Protein AF-J4HV94-F1 (afdb_monomer_lite)

Secondary structure (DSSP, 8-state):
--EEEEEEE-STTPPEEEEEEEPP---TTEEEEEEEEEE--HHHHHHHHH--S--SSSEE---EEEEEEEEE-TT--S--TT-EEEEEPPTT-TTT-SSBSEEEEEGGGPEE--TTS-HHHHHTSHHHHHHHHHHHH-SSSS--PPPTTSTTTTTTTTT--EEEETTTSHHHHHHHHHHHHTT-SSEEEEE-GGGHHHHHHHT-SEEEETTS-HHHHHHHHHHH--S---EEEESS--HHHHHHHHHHPPTT-EEEESS---S-GGG--TTSEEEE----SSSGGGHHHHHHHHHHHHHHHHTTSS-PPPEEEETTTHHHHHHHHHHHHTT------------SSEEEEE--------S-----------------------------------------------------------------------------------------------STT-SS-----PPPSS-EEEEE---S-TT-TT--EEEEEEEEE-HHHHHHHHHHTT--B--STTTTS--HHHHHHHHH-TTTT----TT--EEEE-SSTT-EEEEETTTEEES---TT--EEEEEE--PPPP-S-TT---TTSEEEEEETTTEEEEEEE-SS-EEEEEEE-B----GGGTTSPP-B----TT-EEE-BS--PPBSB---SSS----B-BS---EEEEEESEE--TT---TTPPPEEEEEEE--STTTS--SS-EEEE--STT--SEEEE-TT-THHHHHHHT-EEEEE----HHHHHGGG--HHHHHHHHHHHHHHHHGGGGTEEEEEEEEEEETHHHHHHHHHHTS-GGGTTTT-SEEEEES--TTTS-EE-TTGGGHHHHHHHHHTTSS-TT--S--HHHHHHHHTS-HHHHHHHHHHHT---PEE--SSS--S-HHHHHHHT-S----EEEEEETTGGGTS--TTS-TT--TTHHHHHGGGTS-HHHHHHHHH-TTTS-TTPPPPTTS--HHHHHHHHHHHIIIIIHHHHHHHHHHHHSSS---EEEEEE------S--S-TTT-TTS--TTSSHHHHS-TTTTT-TTPSPPHHHHHHHHHHHHHHHHHHHHSSS--TT-SS-PPPS-TT--EEEETTTEEEE---SHHHHHHIIIII---SEE-

Sequence (1132 aa):
MAEQKALYLTVAKGPFAVDTAPIPKPGPGQALIKIHATALNPVDWKIQAYDFFVKQYPTILGEDLAGTVEELGEGVTNLKLGDRVIAEASMGSLATASFQQYALTNAEVTAKIPDSISFEEGASVPLGLATAAVGLYSRIGGAGLFPPWGEGGHGLYSGKPFVAFGGASSVGQFAIQLAKLSGFSPIITTASTHNTEWLVGIGATHVVDRNLSPEAIRAEVAKITSEPIEVIYDAVSLPDTQNVAYDLLALGGCLIIDLDLSVDKAKQTDDKRVEHVYGNINIPRNKVLAVGLMSKLTTYLAEGAIKPNRVEILPNGLEGIIGGLEKLRQGAYAAMRRSSCPSPSSVAFTFPYTFDYDWNSSSSPSHACTTLLRPASCQNLVSPSLDGLGGVAGAKLHASVVRENDASTGGLAGTFNPKLYFVQNPSRKITDKQDTRSRFLFCESGRGRVVPVNVDAISSLALAQSYPDTDVVIVSNNDLNPSNQNRASALYLRSGFSCLEAYEACAQLQETLLPEPGSIGLSAEDLSDVLTSNRHGASLQASQQIWIAGNTVGSCVVFTPSNRRSQAGLESERLPVLCTNSAPLTRSNVTSYDTTRQIRVSTPSAGVLTGFRDKFSFRFLGVQYAESTAGANRFHPPTAVTISSDTSRSALAYGSVCAQPPDADNGHLLHTDEDCMYLNVFSPIVNSATISDQDTPKLPVMFFIHGGGLNTGDSGPFPYNMTTSGFVGNSVSNIYDGTNVVSYGGVVLVTINYRLTAFGWFNASNAALKDTLLALHWVQDNIEAFGGDPTKVLVFGESAGGIMTRYLLGTNPVYTEGLFSAAVLESDVPIIDIYLSPKLALEPSLELAKYVSCADNSSTTFTNSMASCVQGLPADVIAMASYNLGISWDIAIDGDYILTDIVSSIEDGVYARVPTIWASNKCELCYMLPPTISPNSSASVFPESLSLYFNTTQAERILNATDLYPYETAPSSDGISGAVLTLAQLLTDYVVHCPMAYLSSLETTAPRPSNAYKVLFATGLGSPLTPNPATCPGQVCHGDELYWVFATAETDGLYQPLTESAVLTTREVVSRWTALAWEGTPNYEGAAVEWPLYRDNNEVVIAVGAAESIQPYREAQCDFILSQIGLVFGEE

Structure (mmCIF, N/CA/C/O backbone):
data_AF-J4HV94-F1
#
_entry.id   AF-J4HV94-F1
#
loop_
_atom_site.group_PDB
_atom_site.id
_atom_site.type_symbol
_atom_site.label_atom_id
_atom_site.label_alt_id
_atom_site.label_comp_id
_atom_site.label_asym_id
_atom_site.label_entity_id
_atom_site.label_seq_id
_atom_site.pdbx_PDB_ins_code
_atom_site.Cartn_x
_atom_site.Cartn_y
_atom_site.Cartn_z
_atom_site.occupancy
_atom_site.B_iso_or_equiv
_atom_site.auth_seq_id
_atom_site.auth_comp_id
_atom_site.auth_asym_id
_atom_site.auth_atom_id
_atom_site.pdbx_PDB_model_num
ATOM 1 N N . MET A 1 1 ? -15.872 17.442 -28.992 1.00 60.41 1 MET A N 1
ATOM 2 C CA . MET A 1 1 ? -16.529 16.111 -28.878 1.00 60.41 1 MET A CA 1
ATOM 3 C C . MET A 1 1 ? -18.007 16.316 -29.201 1.00 60.41 1 MET A C 1
ATOM 5 O O . MET A 1 1 ? -18.293 17.303 -29.868 1.00 60.41 1 MET A O 1
ATOM 9 N N . ALA A 1 2 ? -18.936 15.443 -28.803 1.00 86.06 2 ALA A N 1
ATOM 10 C CA . ALA A 1 2 ? -20.323 15.892 -28.661 1.00 86.06 2 ALA A CA 1
ATOM 11 C C . ALA A 1 2 ? -20.423 16.753 -27.387 1.00 86.06 2 ALA A C 1
ATOM 13 O O . ALA A 1 2 ? -19.701 16.495 -26.422 1.00 86.06 2 ALA A O 1
ATOM 14 N N . GLU A 1 3 ? -21.257 17.789 -27.406 1.00 92.12 3 GLU A N 1
ATOM 15 C CA . GLU A 1 3 ? -21.323 18.824 -26.366 1.00 92.12 3 GLU A CA 1
ATOM 16 C C . GLU A 1 3 ? -22.762 19.022 -25.883 1.00 92.12 3 GLU A C 1
ATOM 18 O O . GLU A 1 3 ? -23.723 18.830 -26.631 1.00 92.12 3 GLU A O 1
ATOM 23 N N . GLN A 1 4 ? -22.892 19.407 -24.618 1.00 93.25 4 GLN A N 1
ATOM 24 C CA . GLN A 1 4 ? -24.145 19.590 -23.891 1.00 93.25 4 GLN A CA 1
ATOM 25 C C . GLN A 1 4 ? -24.078 20.825 -22.987 1.00 93.25 4 GLN A C 1
ATOM 27 O O . GLN A 1 4 ? -23.004 21.387 -22.774 1.00 93.25 4 GLN A O 1
ATOM 32 N N . LYS A 1 5 ? -25.214 21.246 -22.423 1.00 94.62 5 LYS A N 1
ATOM 33 C CA . LYS A 1 5 ? -25.248 22.265 -21.366 1.00 94.62 5 LYS A CA 1
ATOM 34 C C . LYS A 1 5 ? -25.221 21.653 -19.969 1.00 94.62 5 LYS A C 1
ATOM 36 O O . LYS A 1 5 ? -25.876 20.646 -19.715 1.00 94.62 5 LYS A O 1
ATOM 41 N N . ALA A 1 6 ? -24.478 22.305 -19.081 1.00 94.38 6 ALA A N 1
ATOM 42 C CA . ALA A 1 6 ? -24.316 21.938 -17.682 1.00 94.38 6 ALA A CA 1
ATOM 43 C C . ALA A 1 6 ? -24.308 23.188 -16.793 1.00 94.38 6 ALA A C 1
ATOM 45 O O . ALA A 1 6 ? -23.896 24.264 -17.234 1.00 94.38 6 ALA A O 1
ATOM 46 N N . LEU A 1 7 ? -24.753 23.044 -15.546 1.00 93.50 7 LEU A N 1
ATOM 47 C CA . LEU A 1 7 ? -24.622 24.066 -14.514 1.00 93.50 7 LEU A CA 1
ATOM 48 C C . LEU A 1 7 ? -23.351 23.802 -13.702 1.00 93.50 7 LEU A C 1
ATOM 50 O O . LEU A 1 7 ? -23.318 22.929 -12.835 1.00 93.50 7 LEU A O 1
ATOM 54 N N . TYR A 1 8 ? -22.314 24.582 -13.978 1.00 93.06 8 TYR A N 1
ATOM 55 C CA . TYR A 1 8 ? -21.045 24.493 -13.277 1.00 93.06 8 TYR A CA 1
ATOM 56 C C . TYR A 1 8 ? -21.054 25.298 -11.979 1.00 93.06 8 TYR A C 1
ATOM 58 O O . TYR A 1 8 ? -21.417 26.474 -11.978 1.00 93.06 8 TYR A O 1
ATOM 66 N N . LEU A 1 9 ? -20.544 24.712 -10.897 1.00 92.19 9 LEU A N 1
ATOM 67 C CA . LEU A 1 9 ? -19.943 25.465 -9.801 1.00 92.19 9 LEU A CA 1
ATOM 68 C C . LEU A 1 9 ? -18.471 25.690 -10.165 1.00 92.19 9 LEU A C 1
ATOM 70 O O . LEU A 1 9 ? -17.686 24.744 -10.225 1.00 92.19 9 LEU A O 1
ATOM 74 N N . THR A 1 10 ? -18.108 26.928 -10.502 1.00 89.69 10 THR A N 1
ATOM 75 C CA . THR A 1 10 ? -16.832 27.214 -11.186 1.00 89.69 10 THR A CA 1
ATOM 76 C C . THR A 1 10 ? -15.634 27.376 -10.253 1.00 89.69 10 THR A C 1
ATOM 78 O O . THR A 1 10 ? -14.507 27.152 -10.685 1.00 89.69 10 THR A O 1
ATOM 81 N N . VAL A 1 11 ? -15.873 27.728 -8.987 1.00 88.81 11 VAL A N 1
ATOM 82 C CA . VAL A 1 11 ? -14.886 27.816 -7.897 1.00 88.81 11 VAL A CA 1
ATOM 83 C C . VAL A 1 11 ? -15.562 27.496 -6.560 1.00 88.81 11 VAL A C 1
ATOM 85 O O . VAL A 1 11 ? -16.781 27.656 -6.432 1.00 88.81 11 VAL A O 1
ATOM 88 N N . ALA A 1 12 ? -14.777 27.119 -5.547 1.00 87.38 12 ALA A N 1
ATOM 89 C CA . ALA A 1 12 ? -15.253 26.966 -4.172 1.00 87.38 12 ALA A CA 1
ATOM 90 C C . ALA A 1 12 ? -16.017 28.218 -3.705 1.00 87.38 12 ALA A C 1
ATOM 92 O O . ALA A 1 12 ? -15.520 29.340 -3.818 1.00 87.38 12 ALA A O 1
ATOM 93 N N . LYS A 1 13 ? -17.240 28.025 -3.194 1.00 88.50 13 LYS A N 1
ATOM 94 C CA . LYS A 1 13 ? -18.152 29.094 -2.727 1.00 88.50 13 LYS A CA 1
ATOM 95 C C . LYS A 1 13 ? -18.508 30.153 -3.784 1.00 88.50 13 LYS A C 1
ATOM 97 O O . LYS A 1 13 ? -19.025 31.219 -3.451 1.00 88.50 13 LYS A O 1
ATOM 102 N N . GLY A 1 14 ? -18.258 29.855 -5.060 1.00 88.56 14 GLY A N 1
ATOM 103 C CA . GLY A 1 14 ? -18.605 30.706 -6.192 1.00 88.56 14 GLY A CA 1
ATOM 104 C C . GLY A 1 14 ? -20.090 30.652 -6.572 1.00 88.56 14 GLY A C 1
ATOM 105 O O . GLY A 1 14 ? -20.848 29.817 -6.070 1.00 88.56 14 GLY A O 1
ATOM 106 N N . PRO A 1 15 ? -20.536 31.531 -7.485 1.00 90.62 15 PRO A N 1
ATOM 107 C CA . PRO A 1 15 ? -21.836 31.393 -8.126 1.00 90.62 15 PRO A CA 1
ATOM 108 C C . PRO A 1 15 ? -21.845 30.184 -9.074 1.00 90.62 15 PRO A C 1
ATOM 110 O O . PRO A 1 15 ? -20.832 29.860 -9.697 1.00 90.62 15 PRO A O 1
ATOM 113 N N . PHE A 1 16 ? -23.012 29.566 -9.242 1.00 91.50 16 PHE A N 1
ATOM 114 C CA . PHE A 1 16 ? -23.239 28.652 -10.358 1.00 91.50 16 PHE A CA 1
ATOM 115 C C . PHE A 1 16 ? -23.310 29.421 -11.689 1.00 91.50 16 PHE A C 1
ATOM 117 O O . PHE A 1 16 ? -23.843 30.532 -11.741 1.00 91.50 16 PHE A O 1
ATOM 124 N N . ALA A 1 17 ? -22.828 28.811 -12.771 1.00 92.94 17 ALA A N 1
ATOM 125 C CA . ALA A 1 17 ? -22.884 29.345 -14.129 1.00 92.94 17 ALA A CA 1
ATOM 126 C C . ALA A 1 17 ? -23.261 28.241 -15.129 1.00 92.94 17 ALA A C 1
ATOM 128 O O . ALA A 1 17 ? -22.719 27.140 -15.072 1.00 92.94 17 ALA A O 1
ATOM 129 N N . VAL A 1 18 ? -24.176 28.523 -16.062 1.00 92.81 18 VAL A N 1
ATOM 130 C CA . VAL A 1 18 ? -24.488 27.584 -17.152 1.00 92.81 18 VAL A CA 1
ATOM 131 C C . VAL A 1 18 ? -23.441 27.725 -18.251 1.00 92.81 18 VAL A C 1
ATOM 133 O O . VAL A 1 18 ? -23.327 28.786 -18.863 1.00 92.81 18 VAL A O 1
ATOM 136 N N . ASP A 1 19 ? -22.725 26.643 -18.543 1.00 93.31 19 ASP A N 1
ATOM 137 C CA . ASP A 1 19 ? -21.807 26.572 -19.681 1.00 93.31 19 ASP A CA 1
ATOM 138 C C . ASP A 1 19 ? -21.887 25.197 -20.372 1.00 93.31 19 ASP A C 1
ATOM 140 O O . ASP A 1 19 ? -22.940 24.556 -20.379 1.00 93.31 19 ASP A O 1
ATOM 144 N N . THR A 1 20 ? -20.820 24.791 -21.053 1.00 92.81 20 THR A N 1
ATOM 145 C CA . THR A 1 20 ? -20.807 23.756 -22.080 1.00 92.81 20 THR A CA 1
ATOM 146 C C . THR A 1 20 ? -19.879 22.631 -21.647 1.00 92.81 20 THR A C 1
ATOM 148 O O . THR A 1 20 ? -18.679 22.843 -21.502 1.00 92.81 20 THR A O 1
ATOM 151 N N . ALA A 1 21 ? -20.438 21.442 -21.445 1.00 89.62 21 ALA A N 1
ATOM 152 C CA . ALA A 1 21 ? -19.707 20.249 -21.037 1.00 89.62 21 ALA A CA 1
ATOM 153 C C . ALA A 1 21 ? -19.599 19.255 -22.210 1.00 89.62 21 ALA A C 1
ATOM 155 O O . ALA A 1 21 ? -20.470 19.244 -23.089 1.00 89.62 21 ALA A O 1
ATOM 156 N N . PRO A 1 22 ? -18.571 18.388 -22.252 1.00 92.88 22 PRO A N 1
ATOM 157 C CA . PRO A 1 22 ? -18.583 17.236 -23.145 1.00 92.88 22 PRO A CA 1
ATOM 158 C C . PRO A 1 22 ? -19.714 16.270 -22.756 1.00 92.88 22 PRO A C 1
ATOM 160 O O . PRO A 1 22 ? -20.073 16.148 -21.586 1.00 92.88 22 PRO A O 1
ATOM 163 N N . ILE A 1 23 ? -20.264 15.549 -23.733 1.00 95.50 23 ILE A N 1
ATOM 164 C CA . ILE A 1 23 ? -21.096 14.370 -23.457 1.00 95.50 23 ILE A CA 1
ATOM 165 C C . ILE A 1 23 ? -20.148 13.186 -23.189 1.00 95.50 23 ILE A C 1
ATOM 167 O O . ILE A 1 23 ? -19.327 12.882 -24.063 1.00 95.50 23 ILE A O 1
ATOM 171 N N . PRO A 1 24 ? -20.217 12.535 -22.013 1.00 93.38 24 PRO A N 1
ATOM 172 C CA . PRO A 1 24 ? -19.366 11.392 -21.691 1.00 93.38 24 PRO A CA 1
ATOM 173 C C . PRO A 1 24 ? -19.785 10.135 -22.473 1.00 93.38 24 PRO A C 1
ATOM 175 O O . PRO A 1 24 ? -20.902 10.046 -22.981 1.00 93.38 24 PRO A O 1
ATOM 178 N N . LYS A 1 25 ? -18.893 9.140 -22.555 1.00 94.56 25 LYS A N 1
ATOM 179 C CA . LYS A 1 25 ? -19.183 7.814 -23.128 1.00 94.56 25 LYS A CA 1
ATOM 180 C C . LYS A 1 25 ? -19.242 6.753 -22.027 1.00 94.56 25 LYS A C 1
ATOM 182 O O . LYS A 1 25 ? -18.397 6.807 -21.138 1.00 94.56 25 LYS A O 1
ATOM 187 N N . PRO A 1 26 ? -20.184 5.794 -22.081 1.00 95.00 26 PRO A N 1
ATOM 188 C CA . PRO A 1 26 ? -20.284 4.749 -21.070 1.00 95.00 26 PRO A CA 1
ATOM 189 C C . PRO A 1 26 ? -19.154 3.722 -21.215 1.00 95.00 26 PRO A C 1
ATOM 191 O O . PRO A 1 26 ? -18.934 3.186 -22.303 1.00 95.00 26 PRO A O 1
ATOM 194 N N . GLY A 1 27 ? -18.460 3.432 -20.112 1.00 92.31 27 GLY A N 1
ATOM 195 C CA . GLY A 1 27 ? -17.573 2.272 -20.003 1.00 92.31 27 GLY A CA 1
ATOM 196 C C . GLY A 1 27 ? -18.348 0.964 -19.767 1.00 92.31 27 GLY A C 1
ATOM 197 O O . GLY A 1 27 ? -19.580 0.981 -19.681 1.00 92.31 27 GLY A O 1
ATOM 198 N N . PRO A 1 28 ? -17.658 -0.184 -19.647 1.00 93.06 28 PRO A N 1
ATOM 199 C CA . PRO A 1 28 ? -18.285 -1.451 -19.270 1.00 93.06 28 PRO A CA 1
ATOM 200 C C . PRO A 1 28 ? -19.151 -1.316 -18.006 1.00 93.06 28 PRO A C 1
ATOM 202 O O . PRO A 1 28 ? -18.781 -0.634 -17.055 1.00 93.06 28 PRO A O 1
ATOM 205 N N . GLY A 1 29 ? -20.335 -1.931 -18.009 1.00 88.62 29 GLY A N 1
ATOM 206 C CA . GLY A 1 29 ? -21.310 -1.851 -16.915 1.00 88.62 29 GLY A CA 1
ATOM 207 C C . GLY A 1 29 ? -22.092 -0.531 -16.805 1.00 88.62 29 GLY A C 1
ATOM 208 O O . GLY A 1 29 ? -23.000 -0.442 -15.976 1.00 88.62 29 GLY A O 1
ATOM 209 N N . GLN A 1 30 ? -21.805 0.481 -17.633 1.00 95.94 30 GLN A N 1
ATOM 210 C CA . GLN A 1 30 ? -22.423 1.809 -17.538 1.00 95.94 30 GLN A CA 1
ATOM 211 C C . GLN A 1 30 ? -23.455 2.098 -18.634 1.00 95.94 30 GLN A C 1
ATOM 213 O O . GLN A 1 30 ? -23.421 1.548 -19.736 1.00 95.94 30 GLN A O 1
ATOM 218 N N . ALA A 1 31 ? -24.360 3.031 -18.345 1.00 96.62 31 ALA A N 1
ATOM 219 C CA . ALA A 1 31 ? -25.315 3.586 -19.297 1.00 96.62 31 ALA A CA 1
ATOM 220 C C . ALA A 1 31 ? -25.186 5.113 -19.366 1.00 96.62 31 ALA A C 1
ATOM 222 O O . ALA A 1 31 ? -25.031 5.771 -18.339 1.00 96.62 31 ALA A O 1
ATOM 223 N N . LEU A 1 32 ? -25.293 5.677 -20.571 1.00 97.69 32 LEU A N 1
ATOM 224 C CA . LEU A 1 32 ? -25.444 7.116 -20.776 1.00 97.69 32 LEU A CA 1
ATOM 225 C C . LEU A 1 32 ? -26.933 7.459 -20.731 1.00 97.69 32 LEU A C 1
ATOM 227 O O . LEU A 1 32 ? -27.700 7.030 -21.598 1.00 97.69 32 LEU A O 1
ATOM 231 N N . ILE A 1 33 ? -27.345 8.235 -19.735 1.00 97.81 33 ILE A N 1
ATOM 232 C CA . ILE A 1 33 ? -28.727 8.678 -19.565 1.00 97.81 33 ILE A CA 1
ATOM 233 C C . ILE A 1 33 ? -28.854 10.104 -20.077 1.00 97.81 33 ILE A C 1
ATOM 235 O O . ILE A 1 33 ? -28.204 11.015 -19.570 1.00 97.81 33 ILE A O 1
ATOM 239 N N . LYS A 1 34 ? -29.739 10.309 -21.052 1.00 97.75 34 LYS A N 1
ATOM 240 C CA . LYS A 1 34 ? -30.265 11.628 -21.401 1.00 97.75 34 LYS A CA 1
ATOM 241 C C . LYS A 1 34 ? -31.217 12.052 -20.287 1.00 97.75 34 LYS A C 1
ATOM 243 O O . LYS A 1 34 ? -32.251 11.408 -20.101 1.00 97.75 34 LYS A O 1
ATOM 248 N N . ILE A 1 35 ? -30.868 13.091 -19.541 1.00 96.94 35 ILE A N 1
ATOM 249 C CA . ILE A 1 35 ? -31.629 13.576 -18.387 1.00 96.94 35 ILE A CA 1
ATOM 250 C C . ILE A 1 35 ? -32.826 14.389 -18.891 1.00 96.94 35 ILE A C 1
ATOM 252 O O . ILE A 1 35 ? -32.675 15.317 -19.684 1.00 96.94 35 ILE A O 1
ATOM 256 N N . HIS A 1 36 ? -34.026 14.030 -18.431 1.00 95.06 36 HIS A N 1
ATOM 257 C CA . HIS A 1 36 ? -35.250 14.805 -18.679 1.00 95.06 36 HIS A CA 1
ATOM 258 C C . HIS A 1 36 ? -35.616 15.637 -17.450 1.00 95.06 36 HIS A C 1
ATOM 260 O O . HIS A 1 36 ? -36.064 16.769 -17.621 1.00 95.06 36 HIS A O 1
ATOM 266 N N . ALA A 1 37 ? -35.370 15.103 -16.245 1.00 94.06 37 ALA A N 1
ATOM 267 C CA . ALA A 1 37 ? -35.525 15.818 -14.984 1.00 94.06 37 ALA A CA 1
ATOM 268 C C . ALA A 1 37 ? -34.405 15.508 -13.976 1.00 94.06 37 ALA A C 1
ATOM 270 O O . ALA A 1 37 ? -33.925 14.378 -13.887 1.00 94.06 37 ALA A O 1
ATOM 271 N N . THR A 1 38 ? -34.052 16.519 -13.183 1.00 94.62 38 THR A N 1
ATOM 272 C CA . THR A 1 38 ? -33.225 16.425 -11.967 1.00 94.62 38 THR A CA 1
ATOM 273 C C . THR A 1 38 ? -34.007 16.989 -10.787 1.00 94.62 38 THR A C 1
ATOM 275 O O . THR A 1 38 ? -34.784 17.932 -10.982 1.00 94.62 38 THR A O 1
ATOM 278 N N . ALA A 1 39 ? -33.795 16.450 -9.584 1.00 91.75 39 ALA A N 1
ATOM 279 C CA . ALA A 1 39 ? -34.274 17.066 -8.345 1.00 91.75 39 ALA A CA 1
ATOM 280 C C . ALA A 1 39 ? -33.175 17.885 -7.649 1.00 91.75 39 ALA A C 1
ATOM 282 O O . ALA A 1 39 ? -32.036 17.899 -8.119 1.00 91.75 39 ALA A O 1
ATOM 283 N N . LEU A 1 40 ? -33.543 18.624 -6.593 1.00 90.38 40 LEU A N 1
ATOM 284 C CA . LEU A 1 40 ? -32.642 19.468 -5.798 1.00 90.38 40 LEU A CA 1
ATOM 285 C C . LEU A 1 40 ? -32.676 19.042 -4.329 1.00 90.38 40 LEU A C 1
ATOM 287 O O . LEU A 1 40 ? -33.757 18.903 -3.751 1.00 90.38 40 LEU A O 1
ATOM 291 N N . ASN A 1 41 ? -31.508 18.924 -3.704 1.00 89.25 41 ASN A N 1
ATOM 292 C CA . ASN A 1 41 ? -31.373 18.472 -2.325 1.00 89.25 41 ASN A CA 1
ATOM 293 C C . ASN A 1 41 ? -30.700 19.522 -1.425 1.00 89.25 41 ASN A C 1
ATOM 295 O O . ASN A 1 41 ? -30.042 20.448 -1.907 1.00 89.25 41 ASN A O 1
ATOM 299 N N . PRO A 1 42 ? -30.825 19.405 -0.086 1.00 85.69 42 PRO A N 1
ATOM 300 C CA . PRO A 1 42 ? -30.123 20.295 0.836 1.00 85.69 42 PRO A CA 1
ATOM 301 C C . PRO A 1 42 ? -28.599 20.252 0.661 1.00 85.69 42 PRO A C 1
ATOM 303 O O . PRO A 1 42 ? -27.931 21.260 0.860 1.00 85.69 42 PRO A O 1
ATOM 306 N N . VAL A 1 43 ? -28.049 19.096 0.280 1.00 84.06 43 VAL A N 1
ATOM 307 C CA . VAL A 1 43 ? -26.613 18.900 0.050 1.00 84.06 43 VAL A CA 1
ATOM 308 C C . VAL A 1 43 ? -26.075 19.759 -1.104 1.00 84.06 43 VAL A C 1
ATOM 310 O O . VAL A 1 43 ? -25.022 20.362 -0.937 1.00 84.06 43 VAL A O 1
ATOM 313 N N . ASP A 1 44 ? -26.825 19.957 -2.195 1.00 87.62 44 ASP A N 1
ATOM 314 C CA . ASP A 1 44 ? -26.387 20.760 -3.350 1.00 87.62 44 ASP A CA 1
ATOM 315 C C . ASP A 1 44 ? -26.049 22.216 -2.977 1.00 87.62 44 ASP A C 1
ATOM 317 O O . ASP A 1 44 ? -24.995 22.742 -3.347 1.00 87.62 44 ASP A O 1
ATOM 321 N N . TRP A 1 45 ? -26.922 22.880 -2.204 1.00 87.38 45 TRP A N 1
ATOM 322 C CA . TRP A 1 45 ? -26.654 24.246 -1.738 1.00 87.38 45 TRP A CA 1
ATOM 323 C C . TRP A 1 45 ? -25.635 24.266 -0.598 1.00 87.38 45 TRP A C 1
ATOM 325 O O . TRP A 1 45 ? -24.844 25.206 -0.500 1.00 87.38 45 TRP A O 1
ATOM 335 N N . LYS A 1 46 ? -25.621 23.235 0.259 1.00 84.56 46 LYS A N 1
ATOM 336 C CA . LYS A 1 46 ? -24.650 23.112 1.351 1.00 84.56 46 LYS A CA 1
ATOM 337 C C . LYS A 1 46 ? -23.222 22.972 0.810 1.00 84.56 46 LYS A C 1
ATOM 339 O O . LYS A 1 46 ? -22.345 23.666 1.317 1.00 84.56 46 LYS A O 1
ATOM 344 N N . ILE A 1 47 ? -22.985 22.154 -0.222 1.00 85.56 47 ILE A N 1
ATOM 345 C CA . ILE A 1 47 ? -21.684 22.025 -0.905 1.00 85.56 47 ILE A CA 1
ATOM 346 C C . ILE A 1 47 ? -21.217 23.404 -1.377 1.00 85.56 47 ILE A C 1
ATOM 348 O O . ILE A 1 47 ? -20.114 23.829 -1.029 1.00 85.56 47 ILE A O 1
ATOM 352 N N . GLN A 1 48 ? -22.084 24.143 -2.081 1.00 87.88 48 GLN A N 1
ATOM 353 C CA . GLN A 1 48 ? -21.781 25.503 -2.530 1.00 87.88 48 GLN A CA 1
ATOM 354 C C . GLN A 1 48 ? -21.447 26.439 -1.354 1.00 87.88 48 GLN A C 1
ATOM 356 O O . GLN A 1 48 ? -20.462 27.167 -1.413 1.00 87.88 48 GLN A O 1
ATOM 361 N N . ALA A 1 49 ? -22.247 26.445 -0.286 1.00 84.75 49 ALA A N 1
ATOM 362 C CA . ALA A 1 49 ? -22.090 27.392 0.820 1.00 84.75 49 ALA A CA 1
ATOM 363 C C . ALA A 1 49 ? -20.877 27.093 1.721 1.00 84.75 49 ALA A C 1
ATOM 365 O O . ALA A 1 49 ? -20.195 28.016 2.182 1.00 84.75 49 ALA A O 1
ATOM 366 N N . TYR A 1 50 ? -20.608 25.815 1.994 1.00 81.38 50 TYR A N 1
ATOM 367 C CA . TYR A 1 50 ? -19.668 25.393 3.034 1.00 81.38 50 TYR A CA 1
ATOM 368 C C . TYR A 1 50 ? -18.343 24.837 2.496 1.00 81.38 50 TYR A C 1
ATOM 370 O O . TYR A 1 50 ? -17.352 24.950 3.216 1.00 81.38 50 TYR A O 1
ATOM 378 N N . ASP A 1 51 ? -18.274 24.405 1.227 1.00 78.19 51 ASP A N 1
ATOM 379 C CA . ASP A 1 51 ? -17.103 23.773 0.585 1.00 78.19 51 ASP A CA 1
ATOM 380 C C . ASP A 1 51 ? -16.669 22.469 1.286 1.00 78.19 51 ASP A C 1
ATOM 382 O O . ASP A 1 51 ? -15.606 22.371 1.899 1.00 78.19 51 ASP A O 1
ATOM 386 N N . PHE A 1 52 ? -17.517 21.446 1.184 1.00 72.12 52 PHE A N 1
ATOM 387 C CA . PHE A 1 52 ? -17.256 20.065 1.611 1.00 72.12 52 PHE A CA 1
ATOM 388 C C . PHE A 1 52 ? -17.793 19.083 0.558 1.00 72.12 52 PHE A C 1
ATOM 390 O O . PHE A 1 52 ? -18.511 19.497 -0.351 1.00 72.12 52 PHE A O 1
ATOM 397 N N . PHE A 1 53 ? -17.398 17.807 0.660 1.00 70.94 53 PHE A N 1
ATOM 398 C CA . PHE A 1 53 ? -17.539 16.729 -0.343 1.00 70.94 53 PHE A CA 1
ATOM 399 C C . PHE A 1 53 ? -16.879 16.990 -1.711 1.00 70.94 53 PHE A C 1
ATOM 401 O O . PHE A 1 53 ? -16.244 16.094 -2.255 1.00 70.94 53 PHE 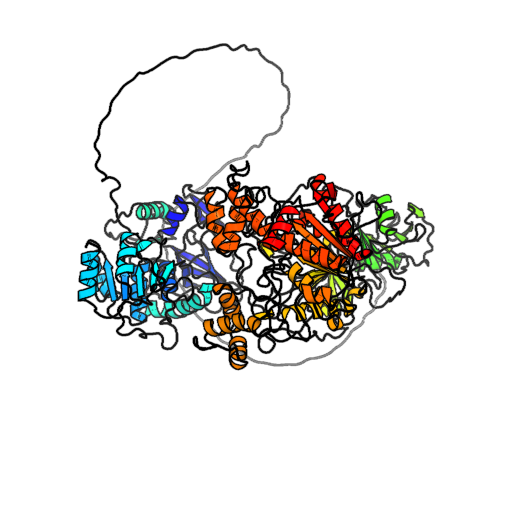A O 1
ATOM 408 N N . VAL A 1 54 ? -16.947 18.207 -2.249 1.00 75.44 54 VAL A N 1
ATOM 409 C CA . VAL A 1 54 ? -16.269 18.616 -3.485 1.00 75.44 54 VAL A CA 1
ATOM 410 C C . VAL A 1 54 ? -14.973 19.359 -3.164 1.00 75.44 54 VAL A C 1
ATOM 412 O O . VAL A 1 54 ? -14.944 20.224 -2.287 1.00 75.44 54 VAL A O 1
ATOM 415 N N . LYS A 1 55 ? -13.899 19.036 -3.900 1.00 70.50 55 LYS A N 1
ATOM 416 C CA . LYS A 1 55 ? -12.592 19.720 -3.813 1.00 70.50 55 LYS A CA 1
ATOM 417 C C . LYS A 1 55 ? -11.975 20.125 -5.156 1.00 70.50 55 LYS A C 1
ATOM 419 O O . LYS A 1 55 ? -11.022 20.897 -5.168 1.00 70.50 55 LYS A O 1
ATOM 424 N N . GLN A 1 56 ? -12.535 19.671 -6.277 1.00 77.31 56 GLN A N 1
ATOM 425 C CA . GLN A 1 56 ? -12.096 20.041 -7.626 1.00 77.31 56 GLN A CA 1
ATOM 426 C C . GLN A 1 56 ? -13.122 20.980 -8.272 1.00 77.31 56 GLN A C 1
ATOM 428 O O . GLN A 1 56 ? -14.328 20.773 -8.144 1.00 77.31 56 GLN A O 1
ATOM 433 N N . TYR A 1 57 ? -12.641 22.009 -8.972 1.00 85.31 57 TYR A N 1
ATOM 434 C CA . TYR A 1 57 ? -13.463 23.015 -9.648 1.00 85.31 57 TYR A CA 1
ATOM 435 C C . TYR A 1 57 ? -12.820 23.391 -11.001 1.00 85.31 57 TYR A C 1
ATOM 437 O O . TYR A 1 57 ? -11.591 23.452 -11.071 1.00 85.31 57 TYR A O 1
ATOM 445 N N . PRO A 1 58 ? -13.596 23.668 -12.069 1.00 90.38 58 PRO A N 1
ATOM 446 C CA . PRO A 1 58 ? -15.057 23.710 -12.118 1.00 90.38 58 PRO A CA 1
ATOM 447 C C . PRO A 1 58 ? -15.687 22.307 -12.063 1.00 90.38 58 PRO A C 1
ATOM 449 O O . PRO A 1 58 ? -15.185 21.373 -12.682 1.00 90.38 58 PRO A O 1
ATOM 452 N N . THR A 1 59 ? -16.807 22.165 -11.350 1.00 91.44 59 THR A N 1
ATOM 453 C CA . THR A 1 59 ? -17.550 20.896 -11.221 1.00 91.44 59 THR A CA 1
ATOM 454 C C . THR A 1 59 ? -19.043 21.061 -11.524 1.00 91.44 59 THR A C 1
ATOM 456 O O . THR A 1 59 ? -19.528 22.183 -11.638 1.00 91.44 59 THR A O 1
ATOM 459 N N . ILE A 1 60 ? -19.776 19.952 -11.623 1.00 92.12 60 ILE A N 1
ATOM 460 C CA . ILE A 1 60 ? -21.232 19.873 -11.788 1.00 92.12 60 ILE A CA 1
ATOM 461 C C . ILE A 1 60 ? -21.790 19.151 -10.547 1.00 92.12 60 ILE A C 1
ATOM 463 O O . ILE A 1 60 ? -21.182 18.191 -10.071 1.00 92.12 60 ILE A O 1
ATOM 467 N N . LEU A 1 61 ? -22.916 19.625 -10.001 1.00 91.88 61 LEU A N 1
ATOM 468 C CA . LEU A 1 61 ? -23.595 19.023 -8.837 1.00 91.88 61 LEU A CA 1
ATOM 469 C C . LEU A 1 61 ? -24.914 18.332 -9.245 1.00 91.88 61 LEU A C 1
ATOM 471 O O . LEU A 1 61 ? -25.184 18.168 -10.439 1.00 91.88 61 LEU A O 1
ATOM 475 N N . GLY A 1 62 ? -25.720 17.928 -8.262 1.00 89.81 62 GLY A N 1
ATOM 476 C CA . GLY A 1 62 ? -26.950 17.172 -8.452 1.00 89.81 62 GLY A CA 1
ATOM 477 C C . GLY A 1 62 ? -26.742 15.661 -8.356 1.00 89.81 62 GLY A C 1
ATOM 478 O O . GLY A 1 62 ? -25.941 15.083 -9.093 1.00 89.81 62 GLY A O 1
ATOM 479 N N . GLU A 1 63 ? -27.497 15.033 -7.453 1.00 89.75 63 GLU A N 1
ATOM 480 C CA . GLU A 1 63 ? -27.463 13.587 -7.175 1.00 89.75 63 GLU A CA 1
ATOM 481 C C . GLU A 1 63 ? -28.711 12.834 -7.672 1.00 89.75 63 GLU A C 1
ATOM 483 O O . GLU A 1 63 ? -28.704 11.612 -7.751 1.00 89.75 63 GLU A O 1
ATOM 488 N N . ASP A 1 64 ? -29.784 13.528 -8.052 1.00 93.00 64 ASP A N 1
ATOM 489 C CA . ASP A 1 64 ? -31.039 12.903 -8.484 1.00 93.00 64 ASP A CA 1
ATOM 490 C C . ASP A 1 64 ? -31.239 13.058 -9.995 1.00 93.00 64 ASP A C 1
ATOM 492 O O . ASP A 1 64 ? -31.416 14.181 -10.472 1.00 93.00 64 ASP A O 1
ATOM 496 N N . LEU A 1 65 ? -31.301 11.953 -10.755 1.00 94.25 65 LEU A N 1
ATOM 497 C CA . LEU A 1 65 ? -31.659 11.996 -12.179 1.00 94.25 65 LEU A CA 1
ATOM 498 C C . LEU A 1 65 ? -32.821 11.074 -12.567 1.00 94.25 65 LEU A C 1
ATOM 500 O O . LEU A 1 65 ? -32.996 9.974 -12.040 1.00 94.25 65 LEU A O 1
ATOM 504 N N . ALA A 1 66 ? -33.590 11.529 -13.557 1.00 97.31 66 ALA A N 1
ATOM 505 C CA . ALA A 1 66 ? -34.589 10.753 -14.278 1.00 97.31 66 ALA A CA 1
ATOM 506 C C . ALA A 1 66 ? -34.512 11.041 -15.780 1.00 97.31 66 ALA A C 1
ATOM 508 O O . ALA A 1 66 ? -34.418 12.196 -16.211 1.00 97.31 66 ALA A O 1
ATOM 509 N N . GLY A 1 67 ? -34.592 10.001 -16.608 1.00 97.75 67 GLY A N 1
ATOM 510 C CA . GLY A 1 67 ? -34.463 10.188 -18.046 1.00 97.75 67 GLY A CA 1
ATOM 511 C C . GLY A 1 67 ? -34.529 8.923 -18.890 1.00 97.75 67 GLY A C 1
ATOM 512 O O . GLY A 1 67 ? -35.183 7.947 -18.523 1.00 97.75 67 GLY A O 1
ATOM 513 N N . THR A 1 68 ? -33.880 8.962 -20.055 1.00 98.50 68 THR A N 1
ATOM 514 C CA . THR A 1 68 ? -33.890 7.872 -21.041 1.00 98.50 68 THR A CA 1
ATOM 515 C C . THR A 1 68 ? -32.486 7.397 -21.382 1.00 98.50 68 THR A C 1
ATOM 517 O O . THR A 1 68 ? -31.608 8.215 -21.646 1.00 98.50 68 THR A O 1
ATOM 520 N N . VAL A 1 69 ? -32.293 6.079 -21.445 1.00 98.38 69 VAL A N 1
ATOM 521 C CA . VAL A 1 69 ? -31.031 5.455 -21.884 1.00 98.38 69 VAL A CA 1
ATOM 522 C C . VAL A 1 69 ? -30.737 5.815 -23.351 1.00 98.38 69 VAL A C 1
ATOM 524 O O . VAL A 1 69 ? -31.516 5.451 -24.234 1.00 98.38 69 VAL A O 1
ATOM 527 N N . GLU A 1 70 ? -29.619 6.498 -23.610 1.00 97.81 70 GLU A N 1
ATOM 528 C CA . GLU A 1 70 ? -29.201 6.993 -24.937 1.00 97.81 70 GLU A CA 1
ATOM 529 C C . GLU A 1 70 ? -28.062 6.147 -25.554 1.00 97.81 70 GLU A C 1
ATOM 531 O O . GLU A 1 70 ? -28.095 5.859 -26.748 1.00 97.81 70 GLU A O 1
ATOM 536 N N . GLU A 1 71 ? -27.090 5.695 -24.749 1.00 97.69 71 GLU A N 1
ATOM 537 C CA . GLU A 1 71 ? -25.991 4.783 -25.139 1.00 97.69 71 GLU A CA 1
ATOM 538 C C . GLU A 1 71 ? -25.760 3.761 -24.004 1.00 97.69 71 GLU A C 1
ATOM 540 O O . GLU A 1 71 ? -26.040 4.044 -22.836 1.00 97.69 71 GLU A O 1
ATOM 545 N N . LEU A 1 72 ? -25.274 2.561 -24.336 1.00 97.19 72 LEU A N 1
ATOM 546 C CA . LEU A 1 72 ? -24.949 1.496 -23.379 1.00 97.19 72 LEU A CA 1
ATOM 547 C C . LEU A 1 72 ? -23.501 1.053 -23.565 1.00 97.19 72 LEU A C 1
ATOM 549 O O . LEU A 1 72 ? -23.061 0.856 -24.698 1.00 97.19 72 LEU A O 1
ATOM 553 N N . GLY A 1 73 ? -22.794 0.875 -22.453 1.00 94.44 73 GLY A N 1
ATOM 554 C CA . GLY A 1 73 ? -21.475 0.264 -22.423 1.00 94.44 73 GLY A CA 1
ATOM 555 C C . GLY A 1 73 ? -21.527 -1.263 -22.494 1.00 94.44 73 GLY A C 1
ATOM 556 O O . GLY A 1 73 ? -22.591 -1.889 -22.487 1.00 94.44 73 GLY A O 1
ATOM 557 N N . GLU A 1 74 ? -20.347 -1.873 -22.565 1.00 91.81 74 GLU A N 1
ATOM 558 C CA . GLU A 1 74 ? -20.196 -3.326 -22.653 1.00 91.81 74 GLU A CA 1
ATOM 559 C C . GLU A 1 74 ? -20.759 -4.049 -21.413 1.00 91.81 74 GLU A C 1
ATOM 561 O O . GLU A 1 74 ? -20.753 -3.520 -20.304 1.00 91.81 74 GLU A O 1
ATOM 566 N N . GLY A 1 75 ? -21.291 -5.260 -21.596 1.00 86.38 75 GLY A N 1
ATOM 567 C CA . GLY A 1 75 ? -21.821 -6.094 -20.509 1.00 86.38 75 GLY A CA 1
ATOM 568 C C . GLY A 1 75 ? -23.183 -5.678 -19.927 1.00 86.38 75 GLY A C 1
ATOM 569 O O . GLY A 1 75 ? -23.784 -6.468 -19.198 1.00 86.38 75 GLY A O 1
ATOM 570 N N . VAL A 1 76 ? -23.727 -4.498 -20.256 1.00 92.62 76 VAL A N 1
ATOM 571 C CA . VAL A 1 76 ? -25.043 -4.077 -19.737 1.00 92.62 76 VAL A CA 1
ATOM 572 C C . VAL A 1 76 ? -26.171 -4.909 -20.353 1.00 92.62 76 VAL A C 1
ATOM 574 O O . VAL A 1 76 ? -26.397 -4.893 -21.561 1.00 92.62 76 VAL A O 1
ATOM 577 N N . THR A 1 77 ? -26.910 -5.623 -19.500 1.00 91.12 77 THR A N 1
ATOM 578 C CA . THR A 1 77 ? -27.972 -6.568 -19.903 1.00 91.12 77 THR A CA 1
ATOM 579 C C . THR A 1 77 ? -29.341 -6.278 -19.284 1.00 91.12 77 THR A C 1
ATOM 581 O O . THR A 1 77 ? -30.359 -6.729 -19.810 1.00 91.12 77 THR A O 1
ATOM 584 N N . ASN A 1 78 ? -29.402 -5.517 -18.188 1.00 87.81 78 ASN A N 1
ATOM 585 C CA . ASN A 1 78 ? -30.651 -5.177 -17.502 1.00 87.81 78 ASN A CA 1
ATOM 586 C C . ASN A 1 78 ? -31.377 -3.969 -18.127 1.00 87.81 78 ASN A C 1
ATOM 588 O O . ASN A 1 78 ? -32.599 -3.863 -17.995 1.00 87.81 78 ASN A O 1
ATOM 592 N N . LEU A 1 79 ? -30.664 -3.084 -18.830 1.00 96.06 79 LEU A N 1
ATOM 593 C CA . LEU A 1 79 ? -31.194 -1.903 -19.526 1.00 96.06 79 LEU A CA 1
ATOM 594 C C . LEU A 1 79 ? -31.195 -2.088 -21.055 1.00 96.06 79 LEU A C 1
ATOM 596 O O . LEU A 1 79 ? -30.426 -2.875 -21.600 1.00 96.06 79 LEU A O 1
ATOM 600 N N . LYS A 1 80 ? -32.034 -1.324 -21.762 1.00 96.94 80 LYS A N 1
ATOM 601 C CA . LYS A 1 80 ? -31.999 -1.155 -23.228 1.00 96.94 80 LYS A CA 1
ATOM 602 C C . LYS A 1 80 ? -32.149 0.323 -23.604 1.00 96.94 80 LYS A C 1
ATOM 604 O O . LYS A 1 80 ? -32.700 1.112 -22.838 1.00 96.94 80 LYS A O 1
ATOM 609 N N . LEU A 1 81 ? -31.721 0.681 -24.816 1.00 97.62 81 LEU A N 1
ATOM 610 C CA . LEU A 1 81 ? -31.916 2.024 -25.375 1.00 97.62 81 LEU A CA 1
ATOM 611 C C . LEU A 1 81 ? -33.399 2.436 -25.327 1.00 97.62 81 LEU A C 1
ATOM 613 O O . LEU A 1 81 ? -34.284 1.654 -25.688 1.00 97.62 81 LEU A O 1
ATOM 617 N N . GLY A 1 82 ? -33.659 3.666 -24.886 1.00 96.94 82 GLY A N 1
ATOM 618 C CA . GLY A 1 82 ? -35.001 4.223 -24.725 1.00 96.94 82 GLY A CA 1
ATOM 619 C C . GLY A 1 82 ? -35.779 3.763 -23.483 1.00 96.94 82 GLY A C 1
ATOM 620 O O . GLY A 1 82 ? -36.928 4.176 -23.335 1.00 96.94 82 GLY A O 1
ATOM 621 N N . ASP A 1 83 ? -35.208 2.947 -22.585 1.00 98.19 83 ASP A N 1
ATOM 622 C CA . ASP A 1 83 ? -35.829 2.695 -21.274 1.00 98.19 83 ASP A CA 1
ATOM 623 C C . ASP A 1 83 ? -35.953 4.000 -20.469 1.00 98.19 83 ASP A C 1
ATOM 625 O O . ASP A 1 83 ? -35.005 4.784 -20.400 1.00 98.19 83 ASP A O 1
ATOM 629 N N . ARG A 1 84 ? -37.113 4.201 -19.826 1.00 98.25 84 ARG A N 1
ATOM 630 C CA . ARG A 1 84 ? -37.340 5.252 -18.821 1.00 98.25 84 ARG A CA 1
ATOM 631 C C . ARG A 1 84 ? -36.687 4.816 -17.509 1.00 98.25 84 ARG A C 1
ATOM 633 O O . ARG A 1 84 ? -37.062 3.771 -16.974 1.00 98.25 84 ARG A O 1
ATOM 640 N N . VAL A 1 85 ? -35.750 5.595 -16.979 1.00 98.38 85 VAL A N 1
ATOM 641 C CA . VAL A 1 85 ? -34.951 5.227 -15.798 1.00 98.38 85 VAL A CA 1
ATOM 642 C C . VAL A 1 85 ? -34.812 6.356 -14.781 1.00 98.38 85 VAL A C 1
ATOM 644 O O . VAL A 1 85 ? -34.990 7.528 -15.113 1.00 98.38 85 VAL A O 1
ATOM 647 N N . ILE A 1 86 ? -34.463 5.967 -13.556 1.00 97.31 86 ILE A N 1
ATOM 648 C CA . ILE A 1 86 ? -33.969 6.812 -12.466 1.00 97.31 86 ILE A CA 1
ATOM 649 C C . ILE A 1 86 ? -32.676 6.217 -11.907 1.00 97.31 86 ILE A C 1
ATOM 651 O O . ILE A 1 86 ? -32.501 4.995 -11.902 1.00 97.31 86 ILE A O 1
ATOM 655 N N . ALA A 1 87 ? -31.788 7.079 -11.424 1.00 94.50 87 ALA A N 1
ATOM 656 C CA . ALA A 1 87 ? -30.571 6.682 -10.729 1.00 94.50 87 ALA A CA 1
ATOM 657 C C . ALA A 1 87 ? -30.119 7.783 -9.763 1.00 94.50 87 ALA A C 1
ATOM 659 O O . ALA A 1 87 ? -30.453 8.955 -9.949 1.00 94.50 87 ALA A O 1
ATOM 660 N N . GLU A 1 88 ? -29.332 7.388 -8.766 1.00 92.69 88 GLU A N 1
ATOM 661 C CA . GLU A 1 88 ? -28.524 8.313 -7.975 1.00 92.69 88 GLU A CA 1
ATOM 662 C C . GLU A 1 88 ? -27.217 8.588 -8.735 1.00 92.69 88 GLU A C 1
ATOM 664 O O . GLU A 1 88 ? -26.503 7.662 -9.132 1.00 92.69 88 GLU A O 1
ATOM 669 N N . ALA A 1 89 ? -26.928 9.862 -8.961 1.00 84.81 89 ALA A N 1
ATOM 670 C CA . ALA A 1 89 ? -25.720 10.371 -9.584 1.00 84.81 89 ALA A CA 1
ATOM 671 C C . ALA A 1 89 ? -24.624 10.615 -8.538 1.00 84.81 89 ALA A C 1
ATOM 673 O O . ALA A 1 89 ? -24.878 11.201 -7.491 1.00 84.81 89 ALA A O 1
ATOM 674 N N . SER A 1 90 ? -23.380 10.236 -8.846 1.00 73.56 90 SER A N 1
ATOM 675 C CA . SER A 1 90 ? -22.250 10.539 -7.960 1.00 73.56 90 SER A CA 1
ATOM 676 C C . SER A 1 90 ? -21.876 12.026 -8.019 1.00 73.56 90 SER A C 1
ATOM 678 O O . SER A 1 90 ? -21.638 12.562 -9.112 1.00 73.56 90 SER A O 1
ATOM 680 N N . MET A 1 91 ? -21.812 12.664 -6.843 1.00 68.25 91 MET A N 1
ATOM 681 C CA . MET A 1 91 ? -21.424 14.064 -6.627 1.00 68.25 91 MET A CA 1
ATOM 682 C C . MET A 1 91 ? -20.077 14.428 -7.267 1.00 68.25 91 MET A C 1
ATOM 684 O O . MET A 1 91 ? -19.161 13.614 -7.345 1.00 68.25 91 MET A O 1
ATOM 688 N N . GLY A 1 92 ? -19.916 15.700 -7.649 1.00 61.44 92 GLY A N 1
ATOM 689 C CA . GLY A 1 92 ? -18.612 16.311 -7.945 1.00 61.44 92 GLY A CA 1
ATOM 690 C C . GLY A 1 92 ? -17.905 15.825 -9.218 1.00 61.44 92 GLY A C 1
ATOM 691 O O . GLY A 1 92 ? -16.880 16.394 -9.598 1.00 61.44 92 GLY A O 1
ATOM 692 N N . SER A 1 93 ? -18.445 14.811 -9.896 1.00 73.19 93 SER A N 1
ATOM 693 C CA . SER A 1 93 ? -17.904 14.239 -11.127 1.00 73.19 93 SER A CA 1
ATOM 694 C C . SER A 1 93 ? -18.620 14.800 -12.356 1.00 73.19 93 SER A C 1
ATOM 696 O O . SER A 1 93 ? -19.837 14.672 -12.520 1.00 73.19 93 SER A O 1
ATOM 698 N N . LEU A 1 94 ? -17.829 15.359 -13.278 1.00 84.44 94 LEU A N 1
ATOM 699 C CA . LEU A 1 94 ? -18.309 15.920 -14.546 1.00 84.44 94 LEU A CA 1
ATOM 700 C C . LEU A 1 94 ? -19.065 14.903 -15.413 1.00 84.44 94 LEU A C 1
ATOM 702 O O . LEU A 1 94 ? -19.907 15.292 -16.217 1.00 84.44 94 LEU A O 1
ATOM 706 N N . ALA A 1 95 ? -18.774 13.609 -15.264 1.00 88.88 95 ALA A N 1
ATOM 707 C CA . ALA A 1 95 ? -19.380 12.558 -16.072 1.00 88.88 95 ALA A CA 1
ATOM 708 C C . ALA A 1 95 ? -20.700 12.017 -15.498 1.00 88.88 95 ALA A C 1
ATOM 710 O O . ALA A 1 95 ? -21.453 11.406 -16.251 1.00 88.88 95 ALA A O 1
ATOM 711 N N . THR A 1 96 ? -20.983 12.205 -14.202 1.00 89.50 96 THR A N 1
ATOM 712 C CA . THR A 1 96 ? -22.091 11.517 -13.500 1.00 89.50 96 THR A CA 1
ATOM 713 C C . THR A 1 96 ? -23.125 12.447 -12.878 1.00 89.50 96 THR A C 1
ATOM 715 O O . THR A 1 96 ? -24.279 12.047 -12.784 1.00 89.50 96 THR A O 1
ATOM 718 N N . ALA A 1 97 ? -22.745 13.657 -12.459 1.00 92.06 97 ALA A N 1
ATOM 719 C CA . ALA A 1 97 ? -23.633 14.586 -11.755 1.00 92.06 97 ALA A CA 1
ATOM 720 C C . ALA A 1 97 ? -24.855 15.009 -12.601 1.00 92.06 97 ALA A C 1
ATOM 722 O O . ALA A 1 97 ? -24.766 15.071 -13.831 1.00 92.06 97 ALA A O 1
ATOM 723 N N . SER A 1 98 ? -25.997 15.301 -11.965 1.00 93.69 98 SER A N 1
ATOM 724 C CA . SER A 1 98 ? -27.295 15.437 -12.648 1.00 93.69 98 SER A CA 1
ATOM 725 C C . SER A 1 98 ? -27.640 16.837 -13.174 1.00 93.69 98 SER A C 1
ATOM 727 O O . SER A 1 98 ? -28.567 16.960 -13.978 1.00 93.69 98 SER A O 1
ATOM 729 N N . PHE A 1 99 ? -26.914 17.901 -12.808 1.00 94.88 99 PHE A N 1
ATOM 730 C CA . PHE A 1 99 ? -27.179 19.268 -13.300 1.00 94.88 99 PHE A CA 1
ATOM 731 C C . PHE A 1 99 ? -26.632 19.522 -14.724 1.00 94.88 99 PHE A C 1
ATOM 733 O O . PHE A 1 99 ? -26.006 20.545 -15.011 1.00 94.88 99 PHE A O 1
ATOM 740 N N . GLN A 1 100 ? -26.888 18.586 -15.637 1.00 94.12 100 GLN A N 1
ATOM 741 C CA . GLN A 1 100 ? -26.529 18.626 -17.057 1.00 94.12 100 GLN A CA 1
ATOM 742 C C . GLN A 1 100 ? -27.568 17.864 -17.903 1.00 94.12 100 GLN A C 1
ATOM 744 O O . GLN A 1 100 ? -28.610 17.460 -17.393 1.00 94.12 100 GLN A O 1
ATOM 749 N N . GLN A 1 101 ? -27.346 17.713 -19.212 1.00 95.06 101 GLN A N 1
ATOM 750 C CA . GLN A 1 101 ? -28.324 17.089 -20.122 1.00 95.06 101 GLN A CA 1
ATOM 751 C C . GLN A 1 101 ? -28.090 15.587 -20.345 1.00 95.06 101 GLN A C 1
ATOM 753 O O . GLN A 1 101 ? -29.016 14.875 -20.735 1.00 95.06 101 GLN A O 1
ATOM 758 N N . TYR A 1 102 ? -26.871 15.102 -20.111 1.00 96.25 102 TYR A N 1
ATOM 759 C CA . TYR A 1 102 ? -26.470 13.706 -20.232 1.00 96.25 102 TYR A CA 1
ATOM 760 C C . TYR A 1 102 ? -25.451 13.358 -19.145 1.00 96.25 102 TYR A C 1
ATOM 762 O O . TYR A 1 102 ? -24.469 14.080 -18.971 1.00 96.25 102 TYR A O 1
ATOM 770 N N . ALA A 1 103 ? -25.653 12.231 -18.468 1.00 95.44 103 ALA A N 1
ATOM 771 C CA . ALA A 1 103 ? -24.742 11.720 -17.447 1.00 95.44 103 ALA A CA 1
ATOM 772 C C . ALA A 1 103 ? -24.597 10.196 -17.538 1.00 95.44 103 ALA A C 1
ATOM 774 O O . ALA A 1 103 ? -25.483 9.501 -18.040 1.00 95.44 103 ALA A O 1
ATOM 775 N N . LEU A 1 104 ? -23.475 9.677 -17.048 1.00 95.94 104 LEU A N 1
ATOM 776 C CA . LEU A 1 104 ? -23.246 8.252 -16.854 1.00 95.94 104 LEU A CA 1
ATOM 777 C C . LEU A 1 104 ? -23.866 7.772 -15.544 1.00 95.94 104 LEU A C 1
ATOM 779 O O . LEU A 1 104 ? -23.866 8.478 -14.538 1.00 95.94 104 LEU A O 1
ATOM 783 N N . THR A 1 105 ? -24.324 6.527 -15.552 1.00 93.06 105 THR A N 1
ATOM 784 C CA . THR A 1 105 ? -24.730 5.796 -14.352 1.00 93.06 105 THR A CA 1
ATOM 785 C C . THR A 1 105 ? -24.295 4.334 -14.444 1.00 93.06 105 THR A C 1
ATOM 787 O O . THR A 1 105 ? -24.134 3.791 -15.543 1.00 93.06 105 THR A O 1
ATOM 790 N N . ASN A 1 106 ? -24.116 3.689 -13.294 1.00 92.50 106 ASN A N 1
ATOM 791 C CA . ASN A 1 106 ? -23.819 2.264 -13.206 1.00 92.50 106 ASN A CA 1
ATOM 792 C C . ASN A 1 106 ? -25.130 1.481 -13.379 1.00 92.50 106 ASN A C 1
ATOM 794 O O . ASN A 1 106 ? -26.078 1.639 -12.604 1.00 92.50 106 ASN A O 1
ATOM 798 N N . ALA A 1 107 ? -25.210 0.636 -14.410 1.00 92.94 107 ALA A N 1
ATOM 799 C CA . ALA A 1 107 ? -26.480 0.045 -14.829 1.00 92.94 107 ALA A CA 1
ATOM 800 C C . ALA A 1 107 ? -27.103 -0.865 -13.754 1.00 92.94 107 ALA A C 1
ATOM 802 O O . ALA A 1 107 ? -28.324 -0.938 -13.644 1.00 92.94 107 ALA A O 1
ATOM 803 N N . GLU A 1 108 ? -26.280 -1.515 -12.928 1.00 89.31 108 GLU A N 1
ATOM 804 C CA . GLU A 1 108 ? -26.690 -2.392 -11.819 1.00 89.31 108 GLU A CA 1
ATOM 805 C C . GLU A 1 108 ? -27.515 -1.693 -10.717 1.00 89.31 108 GLU A C 1
ATOM 807 O O . GLU A 1 108 ? -28.367 -2.334 -10.103 1.00 89.31 108 GLU A O 1
ATOM 812 N N . VAL A 1 109 ? -27.323 -0.383 -10.512 1.00 91.50 109 VAL A N 1
ATOM 813 C CA . VAL A 1 109 ? -28.077 0.451 -9.549 1.00 91.50 109 VAL A CA 1
ATOM 814 C C . VAL A 1 109 ? -29.038 1.433 -10.238 1.00 91.50 109 VAL A C 1
ATOM 816 O O . VAL A 1 109 ? -29.572 2.346 -9.614 1.00 91.50 109 VAL A O 1
ATOM 819 N N . THR A 1 110 ? -29.308 1.229 -11.530 1.00 95.19 110 THR A N 1
ATOM 820 C CA . THR A 1 110 ? -30.281 2.014 -12.302 1.00 95.19 110 THR A CA 1
ATOM 821 C C . THR A 1 110 ? -31.642 1.318 -12.321 1.00 95.19 110 THR A C 1
ATOM 823 O O . THR A 1 110 ? -31.788 0.235 -12.894 1.00 95.19 110 THR A O 1
ATOM 826 N N . ALA A 1 111 ? -32.671 1.947 -11.750 1.00 96.19 111 ALA A N 1
ATOM 827 C CA . ALA A 1 111 ? -34.035 1.417 -11.756 1.00 96.19 111 ALA A CA 1
ATOM 828 C C . ALA A 1 111 ? -34.861 1.984 -12.920 1.00 96.19 111 ALA A C 1
ATOM 830 O O . ALA A 1 111 ? -34.708 3.136 -13.323 1.00 96.19 111 ALA A O 1
ATOM 831 N N . LYS A 1 112 ? -35.794 1.189 -13.455 1.00 97.94 112 LYS A N 1
ATOM 832 C CA . LYS A 1 112 ? -36.742 1.652 -14.487 1.00 97.94 112 LYS A CA 1
ATOM 833 C C . LYS A 1 112 ? -37.963 2.296 -13.840 1.00 97.94 112 LYS A C 1
ATOM 835 O O . LYS A 1 112 ? -38.428 1.801 -12.811 1.00 97.94 112 LYS A O 1
ATOM 840 N N . ILE A 1 113 ? -38.525 3.333 -14.460 1.00 96.94 113 ILE A N 1
ATOM 841 C CA . ILE A 1 113 ? -39.791 3.938 -14.014 1.00 96.94 113 ILE A CA 1
ATOM 842 C C . ILE A 1 113 ? -40.958 3.541 -14.933 1.00 96.94 113 ILE A C 1
ATOM 844 O O . ILE A 1 113 ? -40.799 3.548 -16.156 1.00 96.94 113 ILE A O 1
ATOM 848 N N . PRO A 1 114 ? -42.140 3.207 -14.381 1.00 95.31 114 PRO A N 1
ATOM 849 C CA . PRO A 1 114 ? -43.343 2.964 -15.176 1.00 95.31 114 PRO A CA 1
ATOM 850 C C . PRO A 1 114 ? -43.788 4.192 -15.988 1.00 95.31 114 PRO A C 1
ATOM 852 O O . PRO A 1 114 ? -43.526 5.331 -15.607 1.00 95.31 114 PRO A O 1
ATOM 855 N N . ASP A 1 115 ? -44.565 3.976 -17.054 1.00 93.69 115 ASP A N 1
ATOM 856 C CA . ASP A 1 115 ? -45.190 5.062 -17.834 1.00 93.69 115 ASP A CA 1
ATOM 857 C C . ASP A 1 115 ? -46.193 5.906 -17.017 1.00 93.69 115 ASP A C 1
ATOM 859 O O . ASP A 1 115 ? -46.539 7.017 -17.414 1.00 93.69 115 ASP A O 1
ATOM 863 N N . SER A 1 116 ? -46.658 5.396 -15.870 1.00 93.62 116 SER A N 1
ATOM 864 C CA . SER A 1 116 ? -47.523 6.111 -14.923 1.00 93.62 116 SER A CA 1
ATOM 865 C C . SER A 1 116 ? -46.783 7.091 -14.007 1.00 93.62 116 SER A C 1
ATOM 867 O O . SER A 1 116 ? -47.445 7.808 -13.264 1.00 93.62 116 SER A O 1
ATOM 869 N N . ILE A 1 117 ? -45.446 7.110 -14.033 1.00 96.06 117 ILE A N 1
ATOM 870 C CA . ILE A 1 117 ? -44.594 8.008 -13.244 1.00 96.06 117 ILE A CA 1
ATOM 871 C C . ILE A 1 117 ? -43.909 8.978 -14.212 1.00 96.06 117 ILE A C 1
ATOM 873 O O . ILE A 1 117 ? -43.220 8.543 -15.140 1.00 96.06 117 ILE A O 1
ATOM 877 N N . SER A 1 118 ? -44.102 10.288 -14.036 1.00 96.38 118 SER A N 1
ATOM 878 C CA . SER A 1 118 ? -43.400 11.314 -14.829 1.00 96.38 118 SER A CA 1
ATOM 879 C C . SER A 1 118 ? -41.889 11.316 -14.551 1.00 96.38 118 SER A C 1
ATOM 881 O O . SER A 1 118 ? -41.428 10.699 -13.592 1.00 96.38 118 SER A O 1
ATOM 883 N N . PHE A 1 119 ? -41.085 11.988 -15.384 1.00 96.38 119 PHE A N 1
ATOM 884 C CA . PHE A 1 119 ? -39.652 12.107 -15.082 1.00 96.38 119 PHE A CA 1
ATOM 885 C C . PHE A 1 119 ? -39.431 12.996 -13.857 1.00 96.38 119 PHE A C 1
ATOM 887 O O . PHE A 1 119 ? -38.573 12.702 -13.036 1.00 96.38 119 PHE A O 1
ATOM 894 N N . GLU A 1 120 ? -40.253 14.026 -13.690 1.00 94.12 120 GLU A N 1
ATOM 895 C CA . GLU A 1 120 ? -40.224 14.932 -12.549 1.00 94.12 120 GLU A CA 1
ATOM 896 C C . GLU A 1 120 ? -40.558 14.210 -11.234 1.00 94.12 120 GLU A C 1
ATOM 898 O O . GLU A 1 120 ? -39.856 14.381 -10.241 1.00 94.12 120 GLU A O 1
ATOM 903 N N . GLU A 1 121 ? -41.572 13.339 -11.230 1.00 93.25 121 GLU A N 1
ATOM 904 C CA . GLU A 1 121 ? -41.840 12.437 -10.103 1.00 93.25 121 GLU A CA 1
ATOM 905 C C . GLU A 1 121 ? -40.717 11.402 -9.928 1.00 93.25 121 GLU A C 1
ATOM 907 O O . GLU A 1 121 ? -40.296 11.145 -8.805 1.00 93.25 121 GLU A O 1
ATOM 912 N N . GLY A 1 122 ? -40.185 10.833 -11.013 1.00 95.50 122 GLY A N 1
ATOM 913 C CA . GLY A 1 122 ? -39.076 9.877 -10.959 1.00 95.50 122 GLY A CA 1
ATOM 914 C C . GLY A 1 122 ? -37.824 10.454 -10.292 1.00 95.50 122 GLY A C 1
ATOM 915 O O . GLY A 1 122 ? -37.253 9.818 -9.411 1.00 95.50 122 GLY A O 1
ATOM 916 N N . ALA A 1 123 ? -37.444 11.684 -10.646 1.00 94.69 123 ALA A N 1
ATOM 917 C CA . ALA A 1 123 ? -36.285 12.373 -10.081 1.00 94.69 123 ALA A CA 1
ATOM 918 C C . ALA A 1 123 ? -36.455 12.683 -8.586 1.00 94.69 123 ALA A C 1
ATOM 920 O O . ALA A 1 123 ? -35.480 12.921 -7.897 1.00 94.69 123 ALA A O 1
ATOM 921 N N . SER A 1 124 ? -37.677 12.641 -8.051 1.00 94.25 124 SER A N 1
ATOM 922 C CA . SER A 1 124 ? -37.949 12.916 -6.635 1.00 94.25 124 SER A CA 1
ATOM 923 C C . SER A 1 124 ? -37.597 11.770 -5.666 1.00 94.25 124 SER A C 1
ATOM 925 O O . SER A 1 124 ? -37.914 11.859 -4.474 1.00 94.25 124 SER A O 1
ATOM 927 N N . VAL A 1 125 ? -37.026 10.677 -6.193 1.00 95.75 125 VAL A N 1
ATOM 928 C CA . VAL A 1 125 ? -36.847 9.385 -5.513 1.00 95.75 125 VAL A CA 1
ATOM 929 C C . VAL A 1 125 ? -35.403 9.069 -5.092 1.00 95.75 125 VAL A C 1
ATOM 931 O O . VAL A 1 125 ? -35.259 8.705 -3.926 1.00 95.75 125 VAL A O 1
ATOM 934 N N . PRO A 1 126 ? -34.366 9.137 -5.958 1.00 95.31 126 PRO A N 1
ATOM 935 C CA . PRO A 1 126 ? -33.108 8.414 -5.734 1.00 95.31 126 PRO A CA 1
ATOM 936 C C . PRO A 1 126 ? -32.418 8.677 -4.388 1.00 95.31 126 PRO A C 1
ATOM 938 O O . PRO A 1 126 ? -32.454 7.785 -3.541 1.00 95.31 126 PRO A O 1
ATOM 941 N N . LEU A 1 127 ? -31.861 9.868 -4.144 1.00 93.44 127 LEU A N 1
ATOM 942 C CA . LEU A 1 127 ? -31.079 10.164 -2.934 1.00 93.44 127 LEU A CA 1
ATOM 943 C C . LEU A 1 127 ? -31.932 10.084 -1.657 1.00 93.44 127 LEU A C 1
ATOM 945 O O . LEU A 1 127 ? -31.488 9.590 -0.619 1.00 93.44 127 LEU A O 1
ATOM 949 N N . GLY A 1 128 ? -33.186 10.540 -1.721 1.00 93.88 128 GLY A N 1
ATOM 950 C CA . GLY A 1 128 ? -34.105 10.490 -0.581 1.00 93.88 128 GLY A CA 1
ATOM 951 C C . GLY A 1 128 ? -34.439 9.057 -0.151 1.00 93.88 128 GLY A C 1
ATOM 952 O O . GLY A 1 128 ? -34.480 8.762 1.046 1.00 93.88 128 GLY A O 1
ATOM 953 N N . LEU A 1 129 ? -34.661 8.158 -1.117 1.00 97.00 129 LEU A N 1
ATOM 954 C CA . LEU A 1 129 ? -34.920 6.741 -0.864 1.00 97.00 129 LEU A CA 1
ATOM 955 C C . LEU A 1 129 ? -33.640 6.003 -0.460 1.00 97.00 129 LEU A C 1
ATOM 957 O O . LEU A 1 129 ? -33.689 5.167 0.439 1.00 97.00 129 LEU A O 1
ATOM 961 N N . ALA A 1 130 ? -32.517 6.326 -1.102 1.00 94.44 130 ALA A N 1
ATOM 962 C CA . ALA A 1 130 ? -31.195 5.802 -0.792 1.00 94.44 130 ALA A CA 1
ATOM 963 C C . ALA A 1 130 ? -30.803 6.074 0.661 1.00 94.44 130 ALA A C 1
ATOM 965 O O . ALA A 1 130 ? -30.520 5.134 1.400 1.00 94.44 130 ALA A O 1
ATOM 966 N N . THR A 1 131 ? -30.892 7.332 1.098 1.00 95.06 131 THR A N 1
ATOM 967 C CA . THR A 1 131 ? -30.573 7.748 2.471 1.00 95.06 131 THR A CA 1
ATOM 968 C C . THR A 1 131 ? -31.414 6.968 3.486 1.00 95.06 131 THR A C 1
ATOM 970 O O . THR A 1 131 ? -30.868 6.291 4.357 1.00 95.06 131 THR A O 1
ATOM 973 N N . ALA A 1 132 ? -32.739 6.935 3.297 1.00 97.69 132 ALA A N 1
ATOM 974 C CA . ALA A 1 132 ? -33.640 6.181 4.166 1.00 97.69 132 ALA A CA 1
ATOM 975 C C . ALA A 1 132 ? -33.357 4.662 4.164 1.00 97.69 132 ALA A C 1
ATOM 977 O O . ALA A 1 132 ? -33.481 4.009 5.200 1.00 97.69 132 ALA A O 1
ATOM 978 N N . ALA A 1 133 ? -32.972 4.085 3.021 1.00 97.38 133 ALA A N 1
ATOM 979 C CA . ALA A 1 133 ? -32.647 2.666 2.902 1.00 97.38 133 ALA A CA 1
ATOM 980 C C . ALA A 1 133 ? -31.300 2.305 3.548 1.00 97.38 133 ALA A C 1
ATOM 982 O O . ALA A 1 133 ? -31.227 1.298 4.250 1.00 97.38 133 ALA A O 1
ATOM 983 N N . VAL A 1 134 ? -30.257 3.117 3.355 1.00 94.94 134 VAL A N 1
ATOM 984 C CA . VAL A 1 134 ? -28.948 2.939 4.004 1.00 94.94 134 VAL A CA 1
ATOM 985 C C . VAL A 1 134 ? -29.114 3.036 5.520 1.00 94.94 134 VAL A C 1
ATOM 987 O O . VAL A 1 134 ? -28.741 2.101 6.225 1.00 94.94 134 VAL A O 1
ATOM 990 N N . GLY A 1 135 ? -29.772 4.087 6.020 1.00 96.25 135 GLY A N 1
ATOM 991 C CA . GLY A 1 135 ? -29.976 4.279 7.457 1.00 96.25 135 GLY A CA 1
ATOM 992 C C . GLY A 1 135 ? -30.783 3.165 8.136 1.00 96.25 135 GLY A C 1
ATOM 993 O O . GLY A 1 135 ? -30.472 2.783 9.262 1.00 96.25 135 GLY A O 1
ATOM 994 N N . LEU A 1 136 ? -31.786 2.592 7.460 1.00 97.75 136 LEU A N 1
ATOM 995 C CA . LEU A 1 136 ? -32.575 1.477 8.004 1.00 97.75 136 LEU A CA 1
ATOM 996 C C . LEU A 1 136 ? -31.863 0.116 7.899 1.00 97.75 136 LEU A C 1
ATOM 998 O O . LEU A 1 136 ? -31.908 -0.666 8.848 1.00 97.75 136 LEU A O 1
ATOM 1002 N N . TYR A 1 137 ? -31.243 -0.193 6.757 1.00 95.62 137 TYR A N 1
ATOM 1003 C CA . TYR A 1 137 ? -30.884 -1.571 6.386 1.00 95.62 137 TYR A CA 1
ATOM 1004 C C . TYR A 1 137 ? -29.382 -1.821 6.186 1.00 95.62 137 TYR A C 1
ATOM 1006 O O . TYR A 1 137 ? -28.976 -2.978 6.053 1.00 95.62 137 TYR A O 1
ATOM 1014 N N . SER A 1 138 ? -28.535 -0.786 6.167 1.00 86.06 138 SER A N 1
ATOM 1015 C CA . SER A 1 138 ? -27.082 -0.993 6.204 1.00 86.06 138 SER A CA 1
ATOM 1016 C C . SER A 1 138 ? -26.666 -1.572 7.555 1.00 86.06 138 SER A C 1
ATOM 1018 O O . SER A 1 138 ? -27.178 -1.159 8.595 1.00 86.06 138 SER A O 1
ATOM 1020 N N . ARG A 1 139 ? -25.701 -2.500 7.546 1.00 77.19 139 ARG A N 1
ATOM 1021 C CA . ARG A 1 139 ? -25.026 -2.995 8.761 1.00 77.19 139 ARG A CA 1
ATOM 1022 C C . ARG A 1 139 ? -23.951 -2.031 9.288 1.00 77.19 139 ARG A C 1
ATOM 1024 O O . ARG A 1 139 ? -23.428 -2.263 10.369 1.00 77.19 139 ARG A O 1
ATOM 1031 N N . ILE A 1 140 ? -23.602 -1.001 8.512 1.00 64.25 140 ILE A N 1
ATOM 1032 C CA . ILE A 1 140 ? -22.504 -0.056 8.763 1.00 64.25 140 ILE A CA 1
ATOM 1033 C C . ILE A 1 140 ? -23.051 1.360 8.530 1.00 64.25 140 ILE A C 1
ATOM 1035 O O . ILE A 1 140 ? -23.465 1.661 7.405 1.00 64.25 140 ILE A O 1
ATOM 1039 N N . GLY A 1 141 ? -23.087 2.221 9.552 1.00 71.19 141 GLY A N 1
ATOM 1040 C CA . GLY A 1 141 ? -23.734 3.539 9.449 1.00 71.19 141 GLY A CA 1
ATOM 1041 C C . GLY A 1 141 ? -25.253 3.428 9.261 1.00 71.19 141 GLY A C 1
ATOM 1042 O O . GLY A 1 141 ? -25.833 4.102 8.408 1.00 71.19 141 GLY A O 1
ATOM 1043 N N . GLY A 1 142 ? -25.884 2.505 9.991 1.00 87.25 142 GLY A N 1
ATOM 1044 C CA . GLY A 1 142 ? -27.298 2.164 9.846 1.00 87.25 142 GLY A CA 1
ATOM 1045 C C . GLY A 1 142 ? -27.779 1.104 10.841 1.00 87.25 142 GLY A C 1
ATOM 1046 O O . GLY A 1 142 ? -26.995 0.395 11.475 1.00 87.25 142 GLY A O 1
ATOM 1047 N N . ALA A 1 143 ? -29.097 0.980 10.996 1.00 91.75 143 ALA A N 1
ATOM 1048 C CA . ALA A 1 143 ? -29.708 0.148 12.034 1.00 91.75 143 ALA A CA 1
ATOM 1049 C C . ALA A 1 143 ? -29.546 -1.374 11.829 1.00 91.75 143 ALA A C 1
ATOM 1051 O O . ALA A 1 143 ? -29.824 -2.137 12.755 1.00 91.75 143 ALA A O 1
ATOM 1052 N N . GLY A 1 144 ? -29.071 -1.833 10.666 1.00 88.44 144 GLY A N 1
ATOM 1053 C CA . GLY A 1 144 ? -28.816 -3.251 10.385 1.00 88.44 144 GLY A CA 1
ATOM 1054 C C . GLY A 1 144 ? -30.072 -4.106 10.201 1.00 88.44 144 GLY A C 1
ATOM 1055 O O . GLY A 1 144 ? -30.002 -5.327 10.347 1.00 88.44 144 GLY A O 1
ATOM 1056 N N . LEU A 1 145 ? -31.226 -3.494 9.907 1.00 92.31 145 LEU A N 1
ATOM 1057 C CA . LEU A 1 145 ? -32.480 -4.225 9.718 1.00 92.31 145 LEU A CA 1
ATOM 1058 C C . LEU A 1 145 ? -32.430 -5.115 8.468 1.00 92.31 145 LEU A C 1
ATOM 1060 O O . LEU A 1 145 ? -31.773 -4.805 7.475 1.00 92.31 145 LEU A O 1
ATOM 1064 N N . PHE A 1 146 ? -33.189 -6.209 8.483 1.00 88.38 146 PHE A N 1
ATOM 1065 C CA . PHE A 1 146 ? -33.318 -7.078 7.321 1.00 88.38 146 PHE A CA 1
ATOM 1066 C C . PHE A 1 146 ? -34.256 -6.428 6.280 1.00 88.38 146 PHE A C 1
ATOM 1068 O O . PHE A 1 146 ? -35.382 -6.048 6.624 1.00 88.38 146 PHE A O 1
ATOM 1075 N N . PRO A 1 147 ? -33.825 -6.268 5.014 1.00 92.06 147 PRO A N 1
ATOM 1076 C CA . PRO A 1 147 ? -34.548 -5.456 4.041 1.00 92.06 147 PRO A CA 1
ATOM 1077 C C . PRO A 1 147 ? -35.828 -6.133 3.518 1.00 92.06 147 PRO A C 1
ATOM 1079 O O . PRO A 1 147 ? -35.822 -7.333 3.236 1.00 92.06 147 PRO A O 1
ATOM 1082 N N . PRO A 1 148 ? -36.917 -5.379 3.261 1.00 93.75 148 PRO A N 1
ATOM 1083 C CA . PRO A 1 148 ? -38.197 -5.936 2.817 1.00 93.75 148 PRO A CA 1
ATOM 1084 C C . PRO A 1 148 ? -38.202 -6.448 1.366 1.00 93.75 148 PRO A C 1
ATOM 1086 O O . PRO A 1 148 ? -39.193 -7.026 0.927 1.00 93.75 148 PRO A O 1
ATOM 1089 N N . TRP A 1 149 ? -37.112 -6.246 0.614 1.00 92.12 149 TRP A N 1
ATOM 1090 C CA . TRP A 1 149 ? -36.864 -6.899 -0.680 1.00 92.12 149 TRP A CA 1
ATOM 1091 C C . TRP A 1 149 ? -36.112 -8.235 -0.576 1.00 92.12 149 TRP A C 1
ATOM 1093 O O . TRP A 1 149 ? -36.051 -8.959 -1.574 1.00 92.12 149 TRP A O 1
ATOM 1103 N N . GLY A 1 150 ? -35.553 -8.559 0.594 1.00 82.56 150 GLY A N 1
ATOM 1104 C CA . GLY A 1 150 ? -34.984 -9.871 0.896 1.00 82.56 150 GLY A CA 1
ATOM 1105 C C . GLY A 1 150 ? -36.072 -10.924 1.116 1.00 82.56 150 GLY A C 1
ATOM 1106 O O . GLY A 1 150 ? -37.207 -10.607 1.485 1.00 82.56 150 GLY A O 1
ATOM 1107 N N . GLU A 1 151 ? -35.737 -12.195 0.893 1.00 80.31 151 GLU A N 1
ATOM 1108 C CA . GLU A 1 151 ? -36.672 -13.301 1.112 1.00 80.31 151 GLU A CA 1
ATOM 1109 C C . GLU A 1 151 ? -37.093 -13.368 2.591 1.00 80.31 151 GLU A C 1
ATOM 1111 O O . GLU A 1 151 ? -36.255 -13.357 3.488 1.00 80.31 151 GLU A O 1
ATOM 1116 N N . GLY A 1 152 ? -38.405 -13.359 2.851 1.00 81.00 152 GLY A N 1
ATOM 1117 C CA . GLY A 1 152 ? -38.969 -13.297 4.206 1.00 81.00 152 GLY A CA 1
ATOM 1118 C C . GLY A 1 152 ? -38.936 -11.920 4.893 1.00 81.00 152 GLY A C 1
ATOM 1119 O O . GLY A 1 152 ? -39.493 -11.790 5.979 1.00 81.00 152 GLY A O 1
ATOM 1120 N N . GLY A 1 153 ? -38.344 -10.883 4.286 1.00 85.31 153 GLY A N 1
ATOM 1121 C CA . GLY A 1 153 ? -38.192 -9.563 4.919 1.00 85.31 153 GLY A CA 1
ATOM 1122 C C . GLY A 1 153 ? -39.443 -8.678 4.910 1.00 85.31 153 GLY A C 1
ATOM 1123 O O . GLY A 1 153 ? -39.589 -7.790 5.753 1.00 85.31 153 GLY A O 1
ATOM 1124 N N . HIS A 1 154 ? -40.356 -8.892 3.961 1.00 92.06 154 HIS A N 1
ATOM 1125 C CA . HIS A 1 154 ? -41.582 -8.102 3.849 1.00 92.06 154 HIS A CA 1
ATOM 1126 C C . HIS A 1 154 ? -42.520 -8.386 5.032 1.00 92.06 154 HIS A C 1
ATOM 1128 O O . HIS A 1 154 ? -42.932 -9.525 5.245 1.00 92.06 154 HIS A O 1
ATOM 1134 N N . GLY A 1 155 ? -42.885 -7.351 5.790 1.00 93.00 155 GLY A N 1
ATOM 1135 C CA . GLY A 1 155 ? -43.738 -7.484 6.976 1.00 93.00 155 GLY A CA 1
ATOM 1136 C C . GLY A 1 155 ? -43.049 -8.009 8.249 1.00 93.00 155 GLY A C 1
ATOM 1137 O O . GLY A 1 155 ? -43.728 -8.175 9.263 1.00 93.00 155 GLY A O 1
ATOM 1138 N N . LEU A 1 156 ? -41.734 -8.265 8.225 1.00 93.38 156 LEU A N 1
ATOM 1139 C CA . LEU A 1 156 ? -40.982 -8.943 9.296 1.00 93.38 156 LEU A CA 1
ATOM 1140 C C . LEU A 1 156 ? -41.096 -8.279 10.685 1.00 93.38 156 LEU A C 1
ATOM 1142 O O . LEU A 1 156 ? -41.073 -8.966 11.704 1.00 93.38 156 LEU A O 1
ATOM 1146 N N . TYR A 1 157 ? -41.260 -6.958 10.735 1.00 96.06 157 TYR A N 1
ATOM 1147 C CA . TYR A 1 157 ? -41.315 -6.146 11.957 1.00 96.06 157 TYR A CA 1
ATOM 1148 C C . TYR A 1 157 ? -42.757 -5.846 12.420 1.00 96.06 157 TYR A C 1
ATOM 1150 O O . TYR A 1 157 ? -43.005 -4.898 13.168 1.00 96.06 157 TYR A O 1
ATOM 1158 N N . SER A 1 158 ? -43.718 -6.669 11.983 1.00 95.44 158 SER A N 1
ATOM 1159 C CA . SER A 1 158 ? -45.136 -6.596 12.355 1.00 95.44 158 SER A CA 1
ATOM 1160 C C . SER A 1 158 ? -45.356 -6.478 13.866 1.00 95.44 158 SER A C 1
ATOM 1162 O O . SER A 1 158 ? -45.041 -7.389 14.629 1.00 95.44 158 SER A O 1
ATOM 1164 N N . GLY A 1 159 ? -45.989 -5.378 14.283 1.00 92.12 159 GLY A N 1
ATOM 1165 C CA . GLY A 1 159 ? -46.345 -5.105 15.679 1.00 92.12 159 GLY A CA 1
ATOM 1166 C C . GLY A 1 159 ? -45.272 -4.380 16.495 1.00 92.12 159 GLY A C 1
ATOM 1167 O O . GLY A 1 159 ? -45.543 -4.031 17.641 1.00 92.12 159 GLY A O 1
ATOM 1168 N N . LYS A 1 160 ? -44.085 -4.111 15.929 1.00 97.38 160 LYS A N 1
ATOM 1169 C CA . LYS A 1 160 ? -43.107 -3.211 16.553 1.00 97.38 160 LYS A CA 1
ATOM 1170 C C . LYS A 1 160 ? -43.430 -1.747 16.223 1.00 97.38 160 LYS A C 1
ATOM 1172 O O . LYS A 1 160 ? -43.778 -1.458 15.071 1.00 97.38 160 LYS A O 1
ATOM 1177 N N . PRO A 1 161 ? -43.293 -0.807 17.175 1.00 98.38 161 PRO A N 1
ATOM 1178 C CA . PRO A 1 161 ? -43.405 0.617 16.890 1.00 98.38 161 PRO A CA 1
ATOM 1179 C C . PRO A 1 161 ? -42.177 1.127 16.120 1.00 98.38 161 PRO A C 1
ATOM 1181 O O . PRO A 1 161 ? -41.062 0.647 16.311 1.00 98.38 161 PRO A O 1
ATOM 1184 N N . PHE A 1 162 ? -42.381 2.143 15.284 1.00 98.69 162 PHE A N 1
ATOM 1185 C CA . PHE A 1 162 ? -41.319 2.886 14.599 1.00 98.69 162 PHE A CA 1
ATOM 1186 C C . PHE A 1 162 ? -41.624 4.381 14.668 1.00 98.69 162 PHE A C 1
ATOM 1188 O O . PHE A 1 162 ? -42.774 4.781 14.466 1.00 98.69 162 PHE A O 1
ATOM 1195 N N . VAL A 1 163 ? -40.611 5.211 14.931 1.00 98.62 163 VAL A N 1
ATOM 1196 C CA . VAL A 1 163 ? -40.768 6.672 14.990 1.00 98.62 163 VAL A CA 1
ATOM 1197 C C . VAL A 1 163 ? -39.901 7.343 13.928 1.00 98.62 163 VAL A C 1
ATOM 1199 O O . VAL A 1 163 ? -38.695 7.125 13.887 1.00 98.62 163 VAL A O 1
ATOM 1202 N N . ALA A 1 164 ? -40.510 8.200 13.107 1.00 98.00 164 ALA A N 1
ATOM 1203 C CA . ALA A 1 164 ? -39.810 9.066 12.159 1.00 98.00 164 ALA A CA 1
ATOM 1204 C C . ALA A 1 164 ? -39.961 10.543 12.558 1.00 98.00 164 ALA A C 1
ATOM 1206 O O . ALA A 1 164 ? -41.060 11.100 12.456 1.00 98.00 164 ALA A O 1
ATOM 1207 N N . PHE A 1 165 ? -38.890 11.213 12.979 1.00 97.56 165 PHE A N 1
ATOM 1208 C CA . PHE A 1 165 ? -38.917 12.668 13.141 1.00 97.56 165 PHE A CA 1
ATOM 1209 C C . PHE A 1 165 ? -38.830 13.348 11.771 1.00 97.56 165 PHE A C 1
ATOM 1211 O O . PHE A 1 165 ? -38.063 12.937 10.903 1.00 97.56 165 PHE A O 1
ATOM 1218 N N . GLY A 1 166 ? -39.667 14.368 11.557 1.00 92.62 166 GLY A N 1
ATOM 1219 C CA . GLY A 1 166 ? -39.707 15.111 10.297 1.00 92.62 166 GLY A CA 1
ATOM 1220 C C . GLY A 1 166 ? -40.267 14.330 9.112 1.00 92.62 166 GLY A C 1
ATOM 1221 O O . GLY A 1 166 ? -39.783 14.503 8.000 1.00 92.62 166 GLY A O 1
ATOM 1222 N N . GLY A 1 167 ? -41.312 13.516 9.293 1.00 92.19 167 GLY A N 1
ATOM 1223 C CA . GLY A 1 167 ? -41.855 12.634 8.243 1.00 92.19 167 GLY A CA 1
ATOM 1224 C C . GLY A 1 167 ? -42.363 13.309 6.965 1.00 92.19 167 GLY A C 1
ATOM 1225 O O . GLY A 1 167 ? -42.750 12.614 6.035 1.00 92.19 167 GLY A O 1
ATOM 1226 N N . ALA A 1 168 ? -42.378 14.643 6.910 1.00 90.25 168 ALA A N 1
ATOM 1227 C CA . ALA A 1 168 ? -42.663 15.432 5.713 1.00 90.25 168 ALA A CA 1
ATOM 1228 C C . ALA A 1 168 ? -41.399 15.918 4.962 1.00 90.25 168 ALA A C 1
ATOM 1230 O O . ALA A 1 168 ? -41.530 16.644 3.980 1.00 90.25 168 ALA A O 1
ATOM 1231 N N . SER A 1 169 ? -40.186 15.562 5.400 1.00 90.06 169 SER A N 1
ATOM 1232 C CA . SER A 1 169 ? -38.957 15.732 4.609 1.00 90.06 169 SER A CA 1
ATOM 1233 C C . SER A 1 169 ? -38.883 14.684 3.485 1.00 90.06 169 SER A C 1
ATOM 1235 O O . SER A 1 169 ? -39.704 13.767 3.433 1.00 90.06 169 SER A O 1
ATOM 1237 N N . SER A 1 170 ? -37.930 14.816 2.554 1.00 89.62 170 SER A N 1
ATOM 1238 C CA . SER A 1 170 ? -37.751 13.832 1.467 1.00 89.62 170 SER A CA 1
ATOM 1239 C C . SER A 1 170 ? -37.424 12.442 2.035 1.00 89.62 170 SER A C 1
ATOM 1241 O O . SER A 1 170 ? -38.159 11.482 1.804 1.00 89.62 170 SER A O 1
ATOM 1243 N N . VAL A 1 171 ? -36.389 12.367 2.880 1.00 95.25 171 VAL A N 1
ATOM 1244 C CA . VAL A 1 171 ? -35.946 11.135 3.554 1.00 95.25 171 VAL A CA 1
ATOM 1245 C C . VAL A 1 171 ? -37.035 10.592 4.485 1.00 95.25 171 VAL A C 1
ATOM 1247 O O . VAL A 1 171 ? -37.357 9.408 4.426 1.00 95.25 171 VAL A O 1
ATOM 1250 N N . GLY A 1 172 ? -37.694 11.452 5.273 1.00 96.00 172 GLY A N 1
ATOM 1251 C CA . GLY A 1 172 ? -38.755 11.047 6.202 1.00 96.00 172 GLY A CA 1
ATOM 1252 C C . GLY A 1 172 ? -39.955 10.377 5.518 1.00 96.00 172 GLY A C 1
ATOM 1253 O O . GLY A 1 172 ? -40.495 9.396 6.036 1.00 96.00 172 GLY A O 1
ATOM 1254 N N . GLN A 1 173 ? -40.338 10.839 4.321 1.00 97.56 173 GLN A N 1
ATOM 1255 C CA . GLN A 1 173 ? -41.402 10.214 3.524 1.00 97.56 173 GLN A CA 1
ATOM 1256 C C . GLN A 1 173 ? -41.006 8.824 3.008 1.00 97.56 173 GLN A C 1
ATOM 1258 O O . GLN A 1 173 ? -41.860 7.936 2.931 1.00 97.56 173 GLN A O 1
ATOM 1263 N N . PHE A 1 174 ? -39.733 8.593 2.680 1.00 98.31 174 PHE A N 1
ATOM 1264 C CA . PHE A 1 174 ? -39.257 7.263 2.294 1.00 98.31 174 PHE A CA 1
ATOM 1265 C C . PHE A 1 174 ? -39.040 6.345 3.497 1.00 98.31 174 PHE A C 1
ATOM 1267 O O . PHE A 1 174 ? -39.460 5.193 3.433 1.00 98.31 174 PHE A O 1
ATOM 1274 N N . ALA A 1 175 ? -38.528 6.847 4.624 1.00 98.50 175 ALA A N 1
ATOM 1275 C CA . ALA A 1 175 ? -38.404 6.088 5.870 1.00 98.50 175 ALA A CA 1
ATOM 1276 C C . ALA A 1 175 ? -39.766 5.545 6.350 1.00 98.50 175 ALA A C 1
ATOM 1278 O O . ALA A 1 175 ? -39.873 4.371 6.699 1.00 98.50 175 ALA A O 1
ATOM 1279 N N . ILE A 1 176 ? -40.838 6.346 6.272 1.00 98.69 176 ILE A N 1
ATOM 1280 C CA . ILE A 1 176 ? -42.217 5.906 6.565 1.00 98.69 176 ILE A CA 1
ATOM 1281 C C . ILE A 1 176 ? -42.680 4.777 5.626 1.00 98.69 176 ILE A C 1
ATOM 1283 O O . ILE A 1 176 ? -43.324 3.824 6.068 1.00 98.69 176 ILE A O 1
ATOM 1287 N N . GLN A 1 177 ? -42.379 4.873 4.329 1.00 98.56 177 GLN A N 1
ATOM 1288 C CA . GLN A 1 177 ? -42.801 3.874 3.339 1.00 98.56 177 GLN A CA 1
ATOM 1289 C C . GLN A 1 177 ? -41.994 2.572 3.453 1.00 98.56 177 GLN A C 1
ATOM 1291 O O . GLN A 1 177 ? -42.567 1.486 3.386 1.00 98.56 177 GLN A O 1
ATOM 1296 N N . LEU A 1 178 ? -40.689 2.669 3.710 1.00 98.62 178 LEU A N 1
ATOM 1297 C CA . LEU A 1 178 ? -39.807 1.534 3.973 1.00 98.62 178 LEU A CA 1
ATOM 1298 C C . LEU A 1 178 ? -40.183 0.819 5.279 1.00 98.62 178 LEU A C 1
ATOM 1300 O O . LEU A 1 178 ? -40.377 -0.395 5.267 1.00 98.62 178 LEU A O 1
ATOM 1304 N N . ALA A 1 179 ? -40.428 1.556 6.369 1.00 98.50 179 ALA A N 1
ATOM 1305 C CA . ALA A 1 179 ? -40.920 0.985 7.624 1.00 98.50 179 ALA A CA 1
ATOM 1306 C C . ALA A 1 179 ? -42.250 0.227 7.438 1.00 98.50 179 ALA A C 1
ATOM 1308 O O . ALA A 1 179 ? -42.434 -0.860 7.987 1.00 98.50 179 ALA A O 1
ATOM 1309 N N . LYS A 1 180 ? -43.154 0.743 6.596 1.00 98.38 180 LYS A N 1
ATOM 1310 C CA . LYS A 1 180 ? -44.406 0.064 6.235 1.00 98.38 180 LYS A CA 1
ATOM 1311 C C . LYS A 1 180 ? -44.184 -1.225 5.438 1.00 98.38 180 LYS A C 1
ATOM 1313 O O . LYS A 1 180 ? -44.868 -2.207 5.708 1.00 98.38 180 LYS A O 1
ATOM 1318 N N . LEU A 1 181 ? -43.233 -1.259 4.501 1.00 97.62 181 LEU A N 1
ATOM 1319 C CA . LEU A 1 181 ? -42.859 -2.487 3.775 1.00 97.62 181 LEU A CA 1
ATOM 1320 C C . LEU A 1 181 ? -42.172 -3.513 4.692 1.00 97.62 181 LEU A C 1
ATOM 1322 O O . LEU A 1 181 ? -42.397 -4.715 4.565 1.00 97.62 181 LEU A O 1
ATOM 1326 N N . SER A 1 182 ? -41.398 -3.040 5.668 1.00 97.62 182 SER A N 1
ATOM 1327 C CA . SER A 1 182 ? -40.874 -3.846 6.776 1.00 97.62 182 SER A CA 1
ATOM 1328 C C . SER A 1 182 ? -41.950 -4.278 7.784 1.00 97.62 182 SER A C 1
ATOM 1330 O O . SER A 1 182 ? -41.676 -5.146 8.604 1.00 97.62 182 SER A O 1
ATOM 1332 N N . GLY A 1 183 ? -43.175 -3.749 7.717 1.00 97.19 183 GLY A N 1
ATOM 1333 C CA . GLY A 1 183 ? -44.317 -4.163 8.541 1.00 97.19 183 GLY A CA 1
ATOM 1334 C C . GLY A 1 183 ? -44.495 -3.441 9.875 1.00 97.19 183 GLY A C 1
ATOM 1335 O O . GLY A 1 183 ? -45.407 -3.806 10.615 1.00 97.19 183 GLY A O 1
ATOM 1336 N N . PHE A 1 184 ? -43.672 -2.440 10.200 1.00 98.44 184 PHE A N 1
ATOM 1337 C CA . PHE A 1 184 ? -43.771 -1.724 11.477 1.00 98.44 184 PHE A CA 1
ATOM 1338 C C . PHE A 1 184 ? -45.184 -1.156 11.700 1.00 98.44 184 PHE A C 1
ATOM 1340 O O . PHE A 1 184 ? -45.826 -0.634 10.787 1.00 98.44 184 PHE A O 1
ATOM 1347 N N . SER A 1 185 ? -45.675 -1.258 12.935 1.00 96.12 185 SER A N 1
ATOM 1348 C CA . SER A 1 185 ? -46.967 -0.724 13.361 1.00 96.12 185 SER A CA 1
ATOM 1349 C C . SER A 1 185 ? -47.026 -0.682 14.896 1.00 96.12 185 SER A C 1
ATOM 1351 O O . SER A 1 185 ? -46.942 -1.747 15.506 1.00 96.12 185 SER A O 1
ATOM 1353 N N . PRO A 1 186 ? -47.251 0.486 15.530 1.00 98.19 186 PRO A N 1
ATOM 1354 C CA . PRO A 1 186 ? -47.561 1.777 14.914 1.00 98.19 186 PRO A CA 1
ATOM 1355 C C . PRO A 1 186 ? -46.337 2.471 14.293 1.00 98.19 186 PRO A C 1
ATOM 1357 O O . PRO A 1 186 ? -45.289 2.592 14.919 1.00 98.19 186 PRO A O 1
ATOM 1360 N N . ILE A 1 187 ? -46.506 3.008 13.081 1.00 98.69 187 ILE A N 1
ATOM 1361 C CA . ILE A 1 187 ? -45.591 4.005 12.501 1.00 98.69 187 ILE A CA 1
ATOM 1362 C C . ILE A 1 187 ? -46.050 5.383 12.975 1.00 98.69 187 ILE A C 1
ATOM 1364 O O . ILE A 1 187 ? -47.146 5.828 12.618 1.00 98.69 187 ILE A O 1
ATOM 1368 N N . ILE A 1 188 ? -45.235 6.039 13.790 1.00 98.69 188 ILE A N 1
ATOM 1369 C CA . ILE A 1 188 ? -45.495 7.354 14.381 1.00 98.69 188 ILE A CA 1
ATOM 1370 C C . ILE A 1 188 ? -44.553 8.362 13.721 1.00 98.69 188 ILE A C 1
ATOM 1372 O O . ILE A 1 188 ? -43.395 8.048 13.456 1.00 98.69 188 ILE A O 1
ATOM 1376 N N . THR A 1 189 ? -45.010 9.583 13.449 1.00 98.31 189 THR A N 1
ATOM 1377 C CA . THR A 1 189 ? -44.122 10.615 12.899 1.00 98.31 189 THR A CA 1
ATOM 1378 C C . THR A 1 189 ? -44.420 12.019 13.406 1.00 98.31 189 THR A C 1
ATOM 1380 O O . THR A 1 189 ? -45.574 12.342 13.685 1.00 98.31 189 THR A O 1
ATOM 1383 N N . THR A 1 190 ? -43.390 12.865 13.515 1.00 97.19 190 THR A N 1
ATOM 1384 C CA . THR A 1 190 ? -43.558 14.299 13.790 1.00 97.19 190 THR A CA 1
ATOM 1385 C C . THR A 1 190 ? -43.617 15.100 12.488 1.00 97.19 190 THR A C 1
ATOM 1387 O O . THR A 1 190 ? -42.760 14.973 11.611 1.00 97.19 190 THR A O 1
ATOM 1390 N N . ALA A 1 191 ? -44.642 15.941 12.343 1.00 93.00 191 ALA A N 1
ATOM 1391 C CA . ALA A 1 191 ? -44.806 16.837 11.197 1.00 93.00 191 ALA A CA 1
ATOM 1392 C C . ALA A 1 191 ? -45.716 18.024 11.547 1.00 93.00 191 ALA A C 1
ATOM 1394 O O . ALA A 1 191 ? -46.339 18.056 12.604 1.00 93.00 191 ALA A O 1
ATOM 1395 N N . SER A 1 192 ? -45.831 19.009 10.653 1.00 90.12 192 SER A N 1
ATOM 1396 C CA . SER A 1 192 ? -46.924 19.985 10.738 1.00 90.12 192 SER A CA 1
ATOM 1397 C C . SER A 1 192 ? -48.247 19.335 10.324 1.00 90.12 192 SER A C 1
ATOM 1399 O O . SER A 1 192 ? -48.316 18.623 9.319 1.00 90.12 192 SER A O 1
ATOM 1401 N N . THR A 1 193 ? -49.305 19.597 11.090 1.00 89.19 193 THR A N 1
ATOM 1402 C CA . THR A 1 193 ? -50.601 18.896 11.023 1.00 89.19 193 THR A CA 1
ATOM 1403 C C . THR A 1 193 ? -51.353 19.017 9.693 1.00 89.19 193 THR A C 1
ATOM 1405 O O . THR A 1 193 ? -52.214 18.183 9.410 1.00 89.19 193 THR A O 1
ATOM 1408 N N . HIS A 1 194 ? -51.000 19.973 8.825 1.00 89.88 194 HIS A N 1
ATOM 1409 C CA . HIS A 1 194 ? -51.546 20.071 7.463 1.00 89.88 194 HIS A CA 1
ATOM 1410 C C . HIS A 1 194 ? -51.077 18.945 6.525 1.00 89.88 194 HIS A C 1
ATOM 1412 O O . HIS A 1 194 ? -51.710 18.711 5.498 1.00 89.88 194 HIS A O 1
ATOM 1418 N N . ASN A 1 195 ? -49.999 18.231 6.868 1.00 88.94 195 ASN A N 1
ATOM 1419 C CA . ASN A 1 195 ? -49.488 17.101 6.085 1.00 88.94 195 ASN A CA 1
ATOM 1420 C C . ASN A 1 195 ? -50.150 15.753 6.445 1.00 88.94 195 ASN A C 1
ATOM 1422 O O . ASN A 1 195 ? -49.918 14.767 5.748 1.00 88.94 195 ASN A O 1
ATOM 1426 N N . THR A 1 196 ? -50.977 15.685 7.496 1.00 93.19 196 THR A N 1
ATOM 1427 C CA . THR A 1 196 ? -51.473 14.421 8.082 1.00 93.19 196 THR A CA 1
ATOM 1428 C C . THR A 1 196 ? -52.138 13.478 7.073 1.00 93.19 196 THR A C 1
ATOM 1430 O O . THR A 1 196 ? -51.793 12.300 7.033 1.00 93.19 196 THR A O 1
ATOM 1433 N N . GLU A 1 197 ? -53.034 13.978 6.214 1.00 95.62 197 GLU A N 1
ATOM 1434 C CA . GLU A 1 197 ? -53.714 13.163 5.188 1.00 95.62 197 GLU A CA 1
ATOM 1435 C C . GLU A 1 197 ? -52.718 12.490 4.226 1.00 95.62 197 GLU A C 1
ATOM 1437 O O . GLU A 1 197 ? -52.880 11.328 3.854 1.00 95.62 197 GLU A O 1
ATOM 1442 N N . TRP A 1 198 ? -51.648 13.200 3.857 1.00 94.38 198 TRP A N 1
ATOM 1443 C CA . TRP A 1 198 ? -50.610 12.677 2.973 1.00 94.38 198 TRP A CA 1
ATOM 1444 C C . TRP A 1 198 ? -49.728 11.641 3.669 1.00 94.38 198 TRP A C 1
ATOM 1446 O O . TRP A 1 198 ? -49.499 10.571 3.110 1.00 94.38 198 TRP A O 1
ATOM 1456 N N . LEU A 1 199 ? -49.285 11.927 4.897 1.00 95.81 199 LEU A N 1
ATOM 1457 C CA . LEU A 1 199 ? -48.419 11.026 5.660 1.00 95.81 199 LEU A CA 1
ATOM 1458 C C . LEU A 1 199 ? -49.120 9.696 5.968 1.00 95.81 199 LEU A C 1
ATOM 1460 O O . LEU A 1 199 ? -48.521 8.633 5.801 1.00 95.81 199 LEU A O 1
ATOM 1464 N N . VAL A 1 200 ? -50.412 9.737 6.303 1.00 97.50 200 VAL A N 1
ATOM 1465 C CA . VAL A 1 200 ? -51.251 8.533 6.435 1.00 97.50 200 VAL A CA 1
ATOM 1466 C C . VAL A 1 200 ? -51.436 7.827 5.083 1.00 97.50 200 VAL A C 1
ATOM 1468 O O . VAL A 1 200 ? -51.355 6.602 4.998 1.00 97.50 200 VAL A O 1
ATOM 1471 N N . GLY A 1 201 ? -51.600 8.585 3.993 1.00 96.19 201 GLY A N 1
ATOM 1472 C CA . GLY A 1 201 ? -51.709 8.062 2.625 1.00 96.19 201 GLY A CA 1
ATOM 1473 C C . GLY A 1 201 ? -50.449 7.376 2.068 1.00 96.19 201 GLY A C 1
ATOM 1474 O O . GLY A 1 201 ? -50.556 6.607 1.100 1.00 96.19 201 GLY A O 1
ATOM 1475 N N . ILE A 1 202 ? -49.270 7.611 2.657 1.00 95.81 202 ILE A N 1
ATOM 1476 C CA . ILE A 1 202 ? -48.027 6.888 2.335 1.00 95.81 202 ILE A CA 1
ATOM 1477 C C . ILE A 1 202 ? -47.757 5.750 3.335 1.00 95.81 202 ILE A C 1
ATOM 1479 O O . ILE A 1 202 ? -47.562 4.612 2.896 1.00 95.81 202 ILE A O 1
ATOM 1483 N N . GLY A 1 203 ? -47.887 5.974 4.650 1.00 96.94 203 GLY A N 1
ATOM 1484 C CA . GLY A 1 203 ? -47.772 4.884 5.629 1.00 96.94 203 GLY A CA 1
ATOM 1485 C C . GLY A 1 203 ? -47.800 5.212 7.124 1.00 96.94 203 GLY A C 1
ATOM 1486 O O . GLY A 1 203 ? -47.796 4.277 7.919 1.00 96.94 203 GLY A O 1
ATOM 1487 N N . ALA A 1 204 ? -47.848 6.480 7.535 1.00 98.06 204 ALA A N 1
ATOM 1488 C CA . ALA A 1 204 ? -47.928 6.823 8.951 1.00 98.06 204 ALA A CA 1
ATOM 1489 C C . ALA A 1 204 ? -49.259 6.351 9.560 1.00 98.06 204 ALA A C 1
ATOM 1491 O O . ALA A 1 204 ? -50.331 6.596 9.014 1.00 98.06 204 ALA A O 1
ATOM 1492 N N . THR A 1 205 ? -49.201 5.711 10.725 1.00 98.00 205 THR A N 1
ATOM 1493 C CA . THR A 1 205 ? -50.403 5.383 11.512 1.00 98.00 205 THR A CA 1
ATOM 1494 C C . THR A 1 205 ? -50.839 6.564 12.379 1.00 98.00 205 THR A C 1
ATOM 1496 O O . THR A 1 205 ? -52.031 6.767 12.586 1.00 98.00 205 THR A O 1
ATOM 1499 N N . HIS A 1 206 ? -49.875 7.364 12.848 1.00 98.19 206 HIS A N 1
ATOM 1500 C CA . HIS A 1 206 ? -50.087 8.505 13.733 1.00 98.19 206 HIS A CA 1
ATOM 1501 C C . HIS A 1 206 ? -49.159 9.661 13.342 1.00 98.19 206 HIS A C 1
ATOM 1503 O O . HIS A 1 206 ? -47.988 9.442 13.028 1.00 98.19 206 HIS A O 1
ATOM 1509 N N . VAL A 1 207 ? -49.672 10.893 13.400 1.00 98.00 207 VAL A N 1
ATOM 1510 C CA . VAL A 1 207 ? -48.905 12.123 13.149 1.00 98.00 207 VAL A CA 1
ATOM 1511 C C . VAL A 1 207 ? -49.016 13.026 14.375 1.00 98.00 207 VAL A C 1
ATOM 1513 O O . VAL A 1 207 ? -50.112 13.442 14.746 1.00 98.00 207 VAL A O 1
ATOM 1516 N N . VAL A 1 208 ? -47.879 13.308 15.004 1.00 97.50 208 VAL A N 1
ATOM 1517 C CA . VAL A 1 208 ? -47.733 14.205 16.158 1.00 97.50 208 VAL A CA 1
ATOM 1518 C C . VAL A 1 208 ? -47.337 15.591 15.645 1.00 97.50 208 VAL A C 1
ATOM 1520 O O . VAL A 1 208 ? -46.491 15.700 14.752 1.00 97.50 208 VAL A O 1
ATOM 1523 N N . ASP A 1 209 ? -47.932 16.658 16.186 1.00 95.25 209 ASP A N 1
ATOM 1524 C CA . ASP A 1 209 ? -47.566 18.017 15.774 1.00 95.25 209 ASP A CA 1
ATOM 1525 C C . ASP A 1 209 ? -46.143 18.349 16.250 1.00 95.25 209 ASP A C 1
ATOM 1527 O O . ASP A 1 209 ? -45.858 18.386 17.448 1.00 95.25 209 ASP A O 1
ATOM 1531 N N . ARG A 1 210 ? -45.244 18.606 15.295 1.00 90.88 210 ARG A N 1
ATOM 1532 C CA . ARG A 1 210 ? -43.834 18.946 15.546 1.00 90.88 210 ARG A CA 1
ATOM 1533 C C . ARG A 1 210 ? -43.624 20.230 16.363 1.00 90.88 210 ARG A C 1
ATOM 1535 O O . ARG A 1 210 ? -42.498 20.497 16.756 1.00 90.88 210 ARG A O 1
ATOM 1542 N N . ASN A 1 211 ? -44.655 21.066 16.524 1.00 90.94 211 ASN A N 1
ATOM 1543 C CA . ASN A 1 211 ? -44.576 22.332 17.262 1.00 90.94 211 ASN A CA 1
ATOM 1544 C C . ASN A 1 211 ? -44.863 22.167 18.770 1.00 90.94 211 ASN A C 1
ATOM 1546 O O . ASN A 1 211 ? -44.892 23.152 19.507 1.00 90.94 211 ASN A O 1
ATOM 1550 N N . LEU A 1 212 ? -45.122 20.940 19.232 1.00 93.88 212 LEU A N 1
ATOM 1551 C CA . LEU A 1 212 ? -45.221 20.598 20.651 1.00 93.88 212 LEU A CA 1
ATOM 1552 C C . LEU A 1 212 ? -43.836 20.639 21.326 1.00 93.88 212 LEU A C 1
ATOM 1554 O O . LEU A 1 212 ? -42.820 20.419 20.672 1.00 93.88 212 LEU A O 1
ATOM 1558 N N . SER A 1 213 ? -43.784 20.883 22.643 1.00 94.38 213 SER A N 1
ATOM 1559 C CA . SER A 1 213 ? -42.515 20.799 23.388 1.00 94.38 213 SER A CA 1
ATOM 1560 C C . SER A 1 213 ? -41.987 19.355 23.432 1.00 94.38 213 SER A C 1
ATOM 1562 O O . SER A 1 213 ? -42.786 18.420 23.300 1.00 94.38 213 SER A O 1
ATOM 1564 N N . PRO A 1 214 ? -40.684 19.144 23.694 1.00 92.00 214 PRO A N 1
ATOM 1565 C CA . PRO A 1 214 ? -40.098 17.825 23.947 1.00 92.00 214 PRO A CA 1
ATOM 1566 C C . PRO A 1 214 ? -40.943 16.918 24.859 1.00 92.00 214 PRO A C 1
ATOM 1568 O O . PRO A 1 214 ? -41.213 15.764 24.532 1.00 92.00 214 PRO A O 1
ATOM 1571 N N . GLU A 1 215 ? -41.443 17.454 25.972 1.00 93.56 215 GLU A N 1
ATOM 1572 C CA . GLU A 1 215 ? -42.277 16.754 26.960 1.00 93.56 215 GLU A CA 1
ATOM 1573 C C . GLU A 1 215 ? -43.612 16.329 26.360 1.00 93.56 215 GLU A C 1
ATOM 1575 O O . GLU A 1 215 ? -44.067 15.211 26.595 1.00 93.56 215 GLU A O 1
ATOM 1580 N N . ALA A 1 216 ? -44.235 17.215 25.583 1.00 96.19 216 ALA A N 1
ATOM 1581 C CA . ALA A 1 216 ? -45.509 16.956 24.937 1.00 96.19 216 ALA A CA 1
ATOM 1582 C C . ALA A 1 216 ? -45.365 15.951 23.782 1.00 96.19 216 ALA A C 1
ATOM 1584 O O . ALA A 1 216 ? -46.199 15.059 23.672 1.00 96.19 216 ALA A O 1
ATOM 1585 N N . ILE A 1 217 ? -44.284 16.001 22.991 1.00 95.81 217 ILE A N 1
ATOM 1586 C CA . ILE A 1 217 ? -43.989 14.976 21.974 1.00 95.81 217 ILE A CA 1
ATOM 1587 C C . ILE A 1 217 ? -43.817 13.605 22.644 1.00 95.81 217 ILE A C 1
ATOM 1589 O O . ILE A 1 217 ? -44.488 12.651 22.246 1.00 95.81 217 ILE A O 1
ATOM 1593 N N . ARG A 1 218 ? -43.001 13.507 23.708 1.00 95.81 218 ARG A N 1
ATOM 1594 C CA . ARG A 1 218 ? -42.842 12.256 24.476 1.00 95.81 218 ARG A CA 1
ATOM 1595 C C . ARG A 1 218 ? -44.180 11.770 25.054 1.00 95.81 218 ARG A C 1
ATOM 1597 O O . ARG A 1 218 ? -44.476 10.578 24.992 1.00 95.81 218 ARG A O 1
ATOM 1604 N N . ALA A 1 219 ? -45.017 12.683 25.551 1.00 96.62 219 ALA A N 1
ATOM 1605 C CA . ALA A 1 219 ? -46.334 12.359 26.097 1.00 96.62 219 ALA A CA 1
ATOM 1606 C C . ALA A 1 219 ? -47.365 11.922 25.039 1.00 96.62 219 ALA A C 1
ATOM 1608 O O . ALA A 1 219 ? -48.206 11.086 25.358 1.00 96.62 219 ALA A O 1
ATOM 1609 N N . GLU A 1 220 ? -47.336 12.438 23.805 1.00 97.62 220 GLU A N 1
ATOM 1610 C CA . GLU A 1 220 ? -48.202 11.930 22.728 1.00 97.62 220 GLU A CA 1
ATOM 1611 C C . GLU A 1 220 ? -47.738 10.550 22.237 1.00 97.62 220 GLU A C 1
ATOM 1613 O O . GLU A 1 220 ? -48.568 9.656 22.080 1.00 97.62 220 GLU A O 1
ATOM 1618 N N . VAL A 1 221 ? -46.426 10.324 22.076 1.00 97.50 221 VAL A N 1
ATOM 1619 C CA . VAL A 1 221 ? -45.879 9.004 21.696 1.00 97.50 221 VAL A CA 1
ATOM 1620 C C . VAL A 1 221 ? -46.264 7.931 22.726 1.00 97.50 221 VAL A C 1
ATOM 1622 O O . VAL A 1 221 ? -46.768 6.873 22.348 1.00 97.50 221 VAL A O 1
ATOM 1625 N N . ALA A 1 222 ? -46.147 8.235 24.023 1.00 95.31 222 ALA A N 1
ATOM 1626 C CA . ALA A 1 222 ? -46.514 7.326 25.114 1.00 95.31 222 ALA A CA 1
ATOM 1627 C C . ALA A 1 222 ? -48.028 7.034 25.242 1.00 95.31 222 ALA A C 1
ATOM 1629 O O . ALA A 1 222 ? -48.414 6.116 25.964 1.00 95.31 222 ALA A O 1
ATOM 1630 N N . LYS A 1 223 ? -48.908 7.784 24.557 1.00 97.62 223 LYS A N 1
ATOM 1631 C CA . LYS A 1 223 ? -50.341 7.434 24.428 1.00 97.62 223 LYS A CA 1
ATOM 1632 C C . LYS A 1 223 ? -50.610 6.460 23.282 1.00 97.62 223 LYS A C 1
ATOM 1634 O O . LYS A 1 223 ? -51.660 5.824 23.271 1.00 97.62 223 LYS A O 1
ATOM 1639 N N . ILE A 1 224 ? -49.707 6.398 22.302 1.00 97.88 224 ILE A N 1
ATOM 1640 C CA . ILE A 1 224 ? -49.849 5.592 21.085 1.00 97.88 224 ILE A CA 1
ATOM 1641 C C . ILE A 1 224 ? -49.251 4.196 21.285 1.00 97.88 224 ILE A C 1
ATOM 1643 O O . ILE A 1 224 ? -49.818 3.216 20.806 1.00 97.88 224 ILE A O 1
ATOM 1647 N N . THR A 1 225 ? -48.120 4.095 21.990 1.00 96.12 225 THR A N 1
ATOM 1648 C CA . THR A 1 225 ? -47.438 2.824 22.261 1.00 96.12 225 THR A CA 1
ATOM 1649 C C . THR A 1 225 ? -46.859 2.770 23.673 1.00 96.12 225 THR A C 1
ATOM 1651 O O . THR A 1 225 ? -46.334 3.760 24.180 1.00 96.12 225 THR A O 1
ATOM 1654 N N . SER A 1 226 ? -46.928 1.585 24.283 1.00 93.44 226 SER A N 1
ATOM 1655 C CA . SER A 1 226 ? -46.152 1.191 25.466 1.00 93.44 226 SER A CA 1
ATOM 1656 C C . SER A 1 226 ? -45.040 0.185 25.142 1.00 93.44 226 SER A C 1
ATOM 1658 O O . SER A 1 226 ? -44.275 -0.174 26.033 1.00 93.44 226 SER A O 1
ATOM 1660 N N . GLU A 1 227 ? -44.964 -0.290 23.895 1.00 96.06 227 GLU A N 1
ATOM 1661 C CA . GLU A 1 227 ? -43.934 -1.229 23.444 1.00 96.06 227 GLU A CA 1
ATOM 1662 C C . GLU A 1 227 ? -42.578 -0.525 23.246 1.00 96.06 227 GLU A C 1
ATOM 1664 O O . GLU A 1 227 ? -42.565 0.652 22.859 1.00 96.06 227 GLU A O 1
ATOM 1669 N N . PRO A 1 228 ? -41.440 -1.219 23.458 1.00 96.44 228 PRO A N 1
ATOM 1670 C CA . PRO A 1 228 ? -40.107 -0.657 23.259 1.00 96.44 228 PRO A CA 1
ATOM 1671 C C . PRO A 1 228 ? -39.890 -0.127 21.837 1.00 96.44 228 PRO A C 1
ATOM 1673 O O . PRO A 1 228 ? -40.135 -0.820 20.849 1.00 96.44 228 PRO A O 1
ATOM 1676 N N . ILE A 1 229 ? -39.380 1.101 21.733 1.00 98.25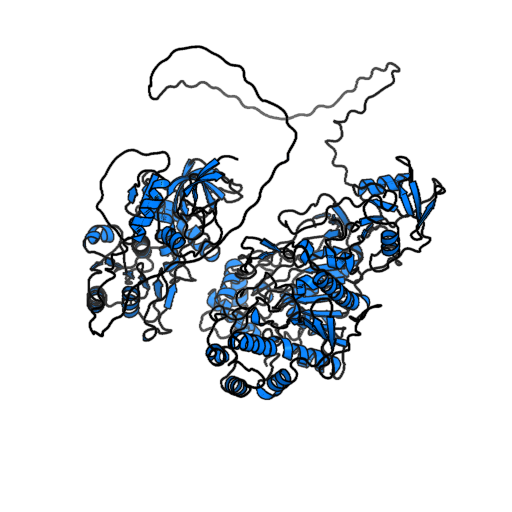 229 ILE A N 1
ATOM 1677 C CA . ILE A 1 229 ? -39.057 1.739 20.455 1.00 98.25 229 ILE A CA 1
ATOM 1678 C C . ILE A 1 229 ? -37.600 1.418 20.106 1.00 98.25 229 ILE A C 1
ATOM 1680 O O . ILE A 1 229 ? -36.678 2.142 20.474 1.00 98.25 229 ILE A O 1
ATOM 1684 N N . GLU A 1 230 ? -37.404 0.283 19.436 1.00 97.56 230 GLU A N 1
ATOM 1685 C CA . GLU A 1 230 ? -36.083 -0.235 19.045 1.00 97.56 230 GLU A CA 1
ATOM 1686 C C . GLU A 1 230 ? -35.399 0.601 17.952 1.00 97.56 230 GLU A C 1
ATOM 1688 O O . GLU A 1 230 ? -34.173 0.638 17.891 1.00 97.56 230 GLU A O 1
ATOM 1693 N N . VAL A 1 231 ? -36.171 1.261 17.081 1.00 98.06 231 VAL A N 1
ATOM 1694 C CA . VAL A 1 231 ? -35.645 2.019 15.935 1.00 98.06 231 VAL A CA 1
ATOM 1695 C C . VAL A 1 231 ? -36.348 3.364 15.818 1.00 98.06 231 VAL A C 1
ATOM 1697 O O . VAL A 1 231 ? -37.581 3.435 15.765 1.00 98.06 231 VAL A O 1
ATOM 1700 N N . ILE A 1 232 ? -35.553 4.430 15.733 1.00 98.62 232 ILE A N 1
ATOM 1701 C CA . ILE A 1 232 ? -36.024 5.794 15.480 1.00 98.62 232 ILE A CA 1
ATOM 1702 C C . ILE A 1 232 ? -35.194 6.394 14.347 1.00 98.62 232 ILE A C 1
ATOM 1704 O O . ILE A 1 232 ? -33.971 6.317 14.373 1.00 98.62 232 ILE A O 1
ATOM 1708 N N . TYR A 1 233 ? -35.856 7.007 13.368 1.00 98.56 233 TYR A N 1
ATOM 1709 C CA . TYR A 1 233 ? -35.208 7.741 12.281 1.00 98.56 233 TYR A CA 1
ATOM 1710 C C . TYR A 1 233 ? -35.452 9.239 12.472 1.00 98.56 233 TYR A C 1
ATOM 1712 O O . TYR A 1 233 ? -36.604 9.674 12.454 1.00 98.56 233 TYR A O 1
ATOM 1720 N N . ASP A 1 234 ? -34.406 10.049 12.629 1.00 97.94 234 ASP A N 1
ATOM 1721 C CA . ASP A 1 234 ? -34.527 11.506 12.690 1.00 97.94 234 ASP A CA 1
ATOM 1722 C C . ASP A 1 234 ? -34.103 12.181 11.382 1.00 97.94 234 ASP A C 1
ATOM 1724 O O . ASP A 1 234 ? -32.979 12.653 11.228 1.00 97.94 234 ASP A O 1
ATOM 1728 N N . ALA A 1 235 ? -35.056 12.313 10.456 1.00 92.94 235 ALA A N 1
ATOM 1729 C CA . ALA A 1 235 ? -34.862 12.983 9.170 1.00 92.94 235 ALA A CA 1
ATOM 1730 C C . ALA A 1 235 ? -34.923 14.528 9.262 1.00 92.94 235 ALA A C 1
ATOM 1732 O O . ALA A 1 235 ? -35.219 15.209 8.271 1.00 92.94 235 ALA A O 1
ATOM 1733 N N . VAL A 1 236 ? -34.702 15.079 10.465 1.00 89.75 236 VAL A N 1
ATOM 1734 C CA . VAL A 1 236 ? -34.437 16.501 10.752 1.00 89.75 236 VAL A CA 1
ATOM 1735 C C . VAL A 1 236 ? -33.034 16.662 11.340 1.00 89.75 236 VAL A C 1
ATOM 1737 O O . VAL A 1 236 ? -32.304 17.562 10.931 1.00 89.75 236 VAL A O 1
ATOM 1740 N N . SER A 1 237 ? -32.658 15.777 12.270 1.00 90.19 237 SER A N 1
ATOM 1741 C CA . SER A 1 237 ? -31.333 15.676 12.898 1.00 90.19 237 SER A CA 1
ATOM 1742 C C . SER A 1 237 ? -30.802 16.979 13.512 1.00 90.19 237 SER A C 1
ATOM 1744 O O . SER A 1 237 ? -29.597 17.219 13.525 1.00 90.19 237 SER A O 1
ATOM 1746 N N . LEU A 1 238 ? -31.679 17.820 14.063 1.00 89.44 238 LEU A N 1
ATOM 1747 C CA . LEU A 1 238 ? -31.285 19.003 14.837 1.00 89.44 238 LEU A CA 1
ATOM 1748 C C . LEU A 1 238 ? -31.148 18.651 16.333 1.00 89.44 238 LEU A C 1
ATOM 1750 O O . LEU A 1 238 ? -31.750 17.671 16.771 1.00 89.44 238 LEU A O 1
ATOM 1754 N N . PRO A 1 239 ? -30.415 19.439 17.149 1.00 91.31 239 PRO A N 1
ATOM 1755 C CA . PRO A 1 239 ? -30.182 19.120 18.563 1.00 91.31 239 PRO A CA 1
ATOM 1756 C C . PRO A 1 239 ? -31.461 18.817 19.357 1.00 91.31 239 PRO A C 1
ATOM 1758 O O . PRO A 1 239 ? -31.489 17.863 20.133 1.00 91.31 239 PRO A O 1
ATOM 1761 N N . ASP A 1 240 ? -32.538 19.571 19.112 1.00 90.94 240 ASP A N 1
ATOM 1762 C CA . ASP A 1 240 ? -33.836 19.371 19.764 1.00 90.94 240 ASP A CA 1
ATOM 1763 C C . ASP A 1 240 ? -34.513 18.054 19.339 1.00 90.94 240 ASP A C 1
ATOM 1765 O O . ASP A 1 240 ? -35.079 17.354 20.179 1.00 90.94 240 ASP A O 1
ATOM 1769 N N . THR A 1 241 ? -34.454 17.679 18.054 1.00 93.88 241 THR A N 1
ATOM 1770 C CA . THR A 1 241 ? -35.092 16.445 17.561 1.00 93.88 241 THR A CA 1
ATOM 1771 C C . THR A 1 241 ? -34.288 15.211 17.949 1.00 93.88 241 THR A C 1
ATOM 1773 O O . THR A 1 241 ? -34.877 14.263 18.473 1.00 93.88 241 THR A O 1
ATOM 1776 N N . GLN A 1 242 ? -32.957 15.260 17.827 1.00 97.06 242 GLN A N 1
ATOM 1777 C CA . GLN A 1 242 ? -32.070 14.171 18.238 1.00 97.06 242 GLN A CA 1
ATOM 1778 C C . GLN A 1 242 ? -32.212 13.878 19.737 1.00 97.06 242 GLN A C 1
ATOM 1780 O O . GLN A 1 242 ? -32.315 12.719 20.133 1.00 97.06 242 GLN A O 1
ATOM 1785 N N . ASN A 1 243 ? -32.292 14.911 20.584 1.00 96.88 243 ASN A N 1
ATOM 1786 C CA . ASN A 1 243 ? -32.469 14.727 22.024 1.00 96.88 243 ASN A CA 1
ATOM 1787 C C . ASN A 1 243 ? -33.821 14.100 22.398 1.00 96.88 243 ASN A C 1
ATOM 1789 O O . ASN A 1 243 ? -33.858 13.233 23.270 1.00 96.88 243 ASN A O 1
ATOM 1793 N N . VAL A 1 244 ? -34.922 14.497 21.749 1.00 97.25 244 VAL A N 1
ATOM 1794 C CA . VAL A 1 244 ? -36.251 13.900 21.996 1.00 97.25 244 VAL A CA 1
ATOM 1795 C C . VAL A 1 244 ? -36.304 12.462 21.478 1.00 97.25 244 VAL A C 1
ATOM 1797 O O . VAL A 1 244 ? -36.888 11.593 22.125 1.00 97.25 244 VAL A O 1
ATOM 1800 N N . ALA A 1 245 ? -35.684 12.199 20.328 1.00 97.56 245 ALA A N 1
ATOM 1801 C CA . ALA A 1 245 ? -35.558 10.865 19.762 1.00 97.56 245 ALA A CA 1
ATOM 1802 C C . ALA A 1 245 ? -34.744 9.942 20.686 1.00 97.56 245 ALA A C 1
ATOM 1804 O O . ALA A 1 245 ? -35.193 8.844 21.007 1.00 97.56 245 ALA A O 1
ATOM 1805 N N . TYR A 1 246 ? -33.603 10.406 21.199 1.00 97.62 246 TYR A N 1
ATOM 1806 C CA . TYR A 1 246 ? -32.765 9.637 22.119 1.00 97.62 246 TYR A CA 1
ATOM 1807 C C . TYR A 1 246 ? -33.461 9.349 23.461 1.00 97.62 246 TYR A C 1
ATOM 1809 O O . TYR A 1 246 ? -33.345 8.238 23.986 1.00 97.62 246 TYR A O 1
ATOM 1817 N N . ASP A 1 247 ? -34.242 10.302 23.988 1.00 96.44 247 ASP A N 1
ATOM 1818 C CA . ASP A 1 247 ? -35.082 10.100 25.180 1.00 96.44 247 ASP A CA 1
ATOM 1819 C C . ASP A 1 247 ? -36.159 9.013 24.965 1.00 96.44 247 ASP A C 1
ATOM 1821 O O . ASP A 1 247 ? -36.512 8.306 25.907 1.00 96.44 247 ASP A O 1
ATOM 1825 N N . LEU A 1 248 ? -36.692 8.885 23.741 1.00 97.50 248 LEU A N 1
ATOM 1826 C CA . LEU A 1 248 ? -37.718 7.899 23.364 1.00 97.50 248 LEU A CA 1
ATOM 1827 C C . LEU A 1 248 ? -37.162 6.507 23.040 1.00 97.50 248 LEU A C 1
ATOM 1829 O O . LEU A 1 248 ? -37.911 5.530 23.092 1.00 97.50 248 LEU A O 1
ATOM 1833 N N . LEU A 1 249 ? -35.884 6.413 22.674 1.00 98.06 249 LEU A N 1
ATOM 1834 C CA . LEU A 1 249 ? -35.256 5.169 22.239 1.00 98.06 249 LEU A CA 1
ATOM 1835 C C . LEU A 1 249 ? -35.221 4.129 23.373 1.00 98.06 249 LEU A C 1
ATOM 1837 O O . LEU A 1 249 ? -34.921 4.461 24.525 1.00 98.06 249 LEU A O 1
ATOM 1841 N N . ALA A 1 250 ? -35.480 2.863 23.049 1.00 96.88 250 ALA A N 1
ATOM 1842 C CA . ALA A 1 250 ? -35.295 1.746 23.975 1.00 96.88 250 ALA A CA 1
ATOM 1843 C C . ALA A 1 250 ? -33.804 1.456 24.248 1.00 96.88 250 ALA A C 1
ATOM 1845 O O . ALA A 1 250 ? -32.926 1.870 23.491 1.00 96.88 250 ALA A O 1
ATOM 1846 N N . LEU A 1 251 ? -33.515 0.712 25.321 1.00 92.56 251 LEU A N 1
ATOM 1847 C CA . LEU A 1 251 ? -32.199 0.087 25.514 1.00 92.56 251 LEU A CA 1
ATOM 1848 C C . LEU A 1 251 ? -31.996 -1.009 24.453 1.00 92.56 251 LEU A C 1
ATOM 1850 O O . LEU A 1 251 ? -32.949 -1.701 24.092 1.00 92.56 251 LEU A O 1
ATOM 1854 N N . GLY A 1 252 ? -30.777 -1.131 23.932 1.00 86.50 252 GLY A N 1
ATOM 1855 C CA . GLY A 1 252 ? -30.447 -1.919 22.741 1.00 86.50 252 GLY A CA 1
ATOM 1856 C C . GLY A 1 252 ? -30.931 -1.306 21.418 1.00 86.50 252 GLY A C 1
ATOM 1857 O O . GLY A 1 252 ? -30.749 -1.915 20.366 1.00 86.50 252 GLY A O 1
ATOM 1858 N N . GLY A 1 253 ? -31.569 -0.130 21.453 1.00 93.38 253 GLY A N 1
ATOM 1859 C CA . GLY A 1 253 ? -32.132 0.527 20.276 1.00 93.38 253 GLY A CA 1
ATOM 1860 C C . GLY A 1 253 ? -31.110 1.296 19.433 1.00 93.38 253 GLY A C 1
ATOM 1861 O O . GLY A 1 253 ? -29.991 1.577 19.866 1.00 93.38 253 GLY A O 1
ATOM 1862 N N . CYS A 1 254 ? -31.539 1.679 18.229 1.00 97.19 254 CYS A N 1
ATOM 1863 C CA . CYS A 1 254 ? -30.776 2.474 17.271 1.00 97.19 254 CYS A CA 1
ATOM 1864 C C . CYS A 1 254 ? -31.518 3.765 16.878 1.00 97.19 254 CYS A C 1
ATOM 1866 O O . CYS A 1 254 ? -32.630 3.718 16.343 1.00 97.19 254 CYS A O 1
ATOM 1868 N N . LEU A 1 255 ? -30.875 4.914 17.093 1.00 98.31 255 LEU A N 1
ATOM 1869 C CA . LEU A 1 255 ? -31.265 6.204 16.522 1.00 98.31 255 LEU A CA 1
ATOM 1870 C C . LEU A 1 255 ? -30.478 6.446 15.227 1.00 98.31 255 LEU A C 1
ATOM 1872 O O . LEU A 1 255 ? -29.255 6.388 15.224 1.00 98.31 255 LEU A O 1
ATOM 1876 N N . ILE A 1 256 ? -31.174 6.724 14.133 1.00 98.50 256 ILE A N 1
ATOM 1877 C CA . ILE A 1 256 ? -30.594 7.008 12.817 1.00 98.50 256 ILE A CA 1
ATOM 1878 C C . ILE A 1 256 ? -30.655 8.524 12.582 1.00 98.50 256 ILE A C 1
ATOM 1880 O O . ILE A 1 256 ? -31.727 9.109 12.761 1.00 98.50 256 ILE A O 1
ATOM 1884 N N . ILE A 1 257 ? -29.541 9.152 12.190 1.00 97.19 257 ILE A N 1
ATOM 1885 C CA . ILE A 1 257 ? -29.436 10.604 11.950 1.00 97.19 257 ILE A CA 1
ATOM 1886 C C . ILE A 1 257 ? -28.819 10.921 10.576 1.00 97.19 257 ILE A C 1
ATOM 1888 O O . ILE A 1 257 ? -27.851 10.295 10.158 1.00 97.19 257 ILE A O 1
ATOM 1892 N N . ASP A 1 258 ? -29.362 11.926 9.887 1.00 89.50 258 ASP A N 1
ATOM 1893 C CA . ASP A 1 258 ? -28.887 12.425 8.583 1.00 89.50 258 ASP A CA 1
ATOM 1894 C C . ASP A 1 258 ? -27.845 13.566 8.729 1.00 89.50 258 ASP A C 1
ATOM 1896 O O . ASP A 1 258 ? -27.167 13.927 7.767 1.00 89.50 258 ASP A O 1
ATOM 1900 N N . LEU A 1 259 ? -27.717 14.169 9.921 1.00 87.69 259 LEU A N 1
ATOM 1901 C CA . LEU A 1 259 ? -26.767 15.251 10.244 1.00 87.69 259 LEU A CA 1
ATOM 1902 C C . LEU A 1 259 ? -25.939 14.911 11.494 1.00 87.69 259 LEU A C 1
ATOM 1904 O O . LEU A 1 259 ? -26.263 13.973 12.217 1.00 87.69 259 LEU A O 1
ATOM 1908 N N . ASP A 1 260 ? -24.903 15.711 11.752 1.00 87.62 260 ASP A N 1
ATOM 1909 C CA . ASP A 1 260 ? -23.913 15.526 12.819 1.00 87.62 260 ASP A CA 1
ATOM 1910 C C . ASP A 1 260 ? -24.517 15.274 14.218 1.00 87.62 260 ASP A C 1
ATOM 1912 O O . ASP A 1 260 ? -25.516 15.886 14.625 1.00 87.62 260 ASP A O 1
ATOM 1916 N N . LEU A 1 261 ? -23.868 14.396 14.991 1.00 92.62 261 LEU A N 1
ATOM 1917 C CA . LEU A 1 261 ? -24.314 13.981 16.324 1.00 92.62 261 LEU A CA 1
ATOM 1918 C C . LEU A 1 261 ? -24.470 15.176 17.279 1.00 92.62 261 LEU A C 1
ATOM 1920 O O . LEU A 1 261 ? -23.498 15.811 17.685 1.00 92.62 261 LEU A O 1
ATOM 1924 N N . SER A 1 262 ? -25.715 15.422 17.680 1.00 94.12 262 SER A N 1
ATOM 1925 C CA . SER A 1 262 ? -26.149 16.560 18.498 1.00 94.12 262 SER A CA 1
ATOM 1926 C C . SER A 1 262 ? -26.953 16.150 19.744 1.00 94.12 262 SER A C 1
ATOM 1928 O O . SER A 1 262 ? -27.522 17.009 20.415 1.00 94.12 262 SER A O 1
ATOM 1930 N N . VAL A 1 263 ? -27.008 14.852 20.070 1.00 94.44 263 VAL A N 1
ATOM 1931 C CA . VAL A 1 263 ? -27.537 14.343 21.351 1.00 94.44 263 VAL A CA 1
ATOM 1932 C C . VAL A 1 263 ? -26.671 14.855 22.507 1.00 94.44 263 VAL A C 1
ATOM 1934 O O . VAL A 1 263 ? -25.444 14.750 22.445 1.00 94.44 263 VAL A O 1
ATOM 1937 N N . ASP A 1 264 ? -27.286 15.337 23.591 1.00 93.06 264 ASP A N 1
ATOM 1938 C CA . ASP A 1 264 ? -26.570 15.831 24.774 1.00 93.06 264 ASP A CA 1
ATOM 1939 C C . ASP A 1 264 ? -25.573 14.782 25.297 1.00 93.06 264 ASP A C 1
ATOM 1941 O O . ASP A 1 264 ? -25.981 13.700 25.719 1.00 93.06 264 ASP A O 1
ATOM 1945 N N . LYS A 1 265 ? -24.267 15.096 25.343 1.00 88.75 265 LYS A N 1
ATOM 1946 C CA . LYS A 1 265 ? -23.226 14.135 25.779 1.00 88.75 265 LYS A CA 1
ATOM 1947 C C . LYS A 1 265 ? -23.511 13.503 27.150 1.00 88.75 265 LYS A C 1
ATOM 1949 O O . LYS A 1 265 ? -23.209 12.338 27.356 1.00 88.75 265 LYS A O 1
ATOM 1954 N N . ALA A 1 266 ? -24.145 14.243 28.063 1.00 90.44 266 ALA A N 1
ATOM 1955 C CA . ALA A 1 266 ? -24.521 13.761 29.395 1.00 90.44 266 ALA A CA 1
ATOM 1956 C C . ALA A 1 266 ? -25.695 12.754 29.415 1.00 90.44 266 ALA A C 1
ATOM 1958 O O . ALA A 1 266 ? -26.001 12.211 30.475 1.00 90.44 266 ALA A O 1
ATOM 1959 N N . LYS A 1 267 ? -26.365 12.521 28.278 1.00 87.50 267 LYS A N 1
ATOM 1960 C CA . LYS A 1 267 ? -27.378 11.469 28.099 1.00 87.50 267 LYS A CA 1
ATOM 1961 C C . LYS A 1 267 ? -26.830 10.211 27.429 1.00 87.50 267 LYS A C 1
ATOM 1963 O O . LYS A 1 267 ? -27.515 9.196 27.466 1.00 87.50 267 LYS A O 1
ATOM 1968 N N . GLN A 1 268 ? -25.680 10.293 26.757 1.00 89.56 268 GLN A N 1
ATOM 1969 C CA . GLN A 1 268 ? -25.180 9.211 25.910 1.00 89.56 268 GLN A CA 1
ATOM 1970 C C . GLN A 1 268 ? -24.751 8.004 26.765 1.00 89.56 268 GLN A C 1
ATOM 1972 O O . GLN A 1 268 ? -24.134 8.165 27.817 1.00 89.56 268 GLN A O 1
ATOM 1977 N N . THR A 1 269 ? -25.123 6.804 26.321 1.00 88.50 269 THR A N 1
ATOM 1978 C CA . THR A 1 269 ? -24.914 5.521 27.009 1.00 88.50 269 THR A CA 1
ATOM 1979 C C . THR A 1 269 ? -24.644 4.416 25.997 1.00 88.50 269 THR A C 1
ATOM 1981 O O . THR A 1 269 ? -25.365 4.335 25.001 1.00 88.50 269 THR A O 1
ATOM 1984 N N . ASP A 1 270 ? -23.713 3.517 26.306 1.00 84.19 270 ASP A N 1
ATOM 1985 C CA . ASP A 1 270 ? -23.298 2.405 25.434 1.00 84.19 270 ASP A CA 1
ATOM 1986 C C . ASP A 1 270 ? -24.462 1.459 25.061 1.00 84.19 270 ASP A C 1
ATOM 1988 O O . ASP A 1 270 ? -24.502 0.905 23.964 1.00 84.19 270 ASP A O 1
ATOM 1992 N N . ASP A 1 271 ? -25.481 1.360 25.926 1.00 88.69 271 ASP A N 1
ATOM 1993 C CA . ASP A 1 271 ? -26.734 0.621 25.697 1.00 88.69 271 ASP A CA 1
ATOM 1994 C C . ASP A 1 271 ? -27.613 1.175 24.545 1.00 88.69 271 ASP A C 1
ATOM 1996 O O . ASP A 1 271 ? -28.713 0.666 24.314 1.00 88.69 271 ASP A O 1
ATOM 2000 N N . LYS A 1 272 ? -27.207 2.243 23.845 1.00 94.75 272 LYS A N 1
ATOM 2001 C CA . LYS A 1 272 ? -28.000 2.922 22.802 1.00 94.75 272 LYS A CA 1
ATOM 2002 C C . LYS A 1 272 ? -27.127 3.399 21.641 1.00 94.75 272 LYS A C 1
ATOM 2004 O O . LYS A 1 272 ? -26.346 4.337 21.792 1.00 94.75 272 LYS A O 1
ATOM 2009 N N . ARG A 1 273 ? -27.343 2.831 20.452 1.00 95.12 273 ARG A N 1
ATOM 2010 C CA . ARG A 1 273 ? -26.629 3.217 19.224 1.00 95.12 273 ARG A CA 1
ATOM 2011 C C . ARG A 1 273 ? -27.179 4.511 18.626 1.00 95.12 273 ARG A C 1
ATOM 2013 O O . ARG A 1 273 ? -28.394 4.725 18.604 1.00 95.12 273 ARG A O 1
ATOM 2020 N N . VAL A 1 274 ? -26.282 5.325 18.069 1.00 96.50 274 VAL A N 1
ATOM 2021 C CA . VAL A 1 274 ? -26.623 6.442 17.180 1.00 96.50 274 VAL A CA 1
ATOM 2022 C C . VAL A 1 274 ? -25.790 6.323 15.905 1.00 96.50 274 VAL A C 1
ATOM 2024 O O . VAL A 1 274 ? -24.567 6.271 15.976 1.00 96.50 274 VAL A O 1
ATOM 2027 N N . GLU A 1 275 ? -26.448 6.257 14.752 1.00 95.19 275 GLU A N 1
ATOM 2028 C CA . GLU A 1 275 ? -25.835 5.968 13.451 1.00 95.19 275 GLU A CA 1
ATOM 2029 C C . GLU A 1 275 ? -25.991 7.169 12.513 1.00 95.19 275 GLU A C 1
ATOM 2031 O O . GLU A 1 275 ? -27.116 7.574 12.210 1.00 95.19 275 GLU A O 1
ATOM 2036 N N . HIS A 1 276 ? -24.875 7.728 12.034 1.00 93.06 276 HIS A N 1
ATOM 2037 C CA . HIS A 1 276 ? -24.885 8.815 11.049 1.00 93.06 276 HIS A CA 1
ATOM 2038 C C . HIS A 1 276 ? -24.897 8.263 9.619 1.00 93.06 276 HIS A C 1
ATOM 2040 O O . HIS A 1 276 ? -24.043 7.462 9.235 1.00 93.06 276 HIS A O 1
ATOM 2046 N N . VAL A 1 277 ? -25.886 8.684 8.830 1.00 90.62 277 VAL A N 1
ATOM 2047 C CA . VAL A 1 277 ? -26.158 8.139 7.498 1.00 90.62 277 VAL A CA 1
ATOM 2048 C C . VAL A 1 277 ? -25.405 8.907 6.419 1.00 90.62 277 VAL A C 1
ATOM 2050 O O . VAL A 1 277 ? -25.670 10.079 6.160 1.00 90.62 277 VAL A O 1
ATOM 2053 N N . TYR A 1 278 ? -24.541 8.200 5.690 1.00 85.12 278 TYR A N 1
ATOM 2054 C CA . TYR A 1 278 ? -24.025 8.662 4.401 1.00 85.12 278 TYR A CA 1
ATOM 2055 C C . TYR A 1 278 ? -24.784 7.964 3.264 1.00 85.12 278 TYR A C 1
ATOM 2057 O O . TYR A 1 278 ? -24.463 6.838 2.875 1.00 85.12 278 TYR A O 1
ATOM 2065 N N . GLY A 1 279 ? -25.839 8.626 2.783 1.00 84.56 279 GLY A N 1
ATOM 2066 C CA . GLY A 1 279 ? -26.916 8.056 1.963 1.00 84.56 279 GLY A CA 1
ATOM 2067 C C . GLY A 1 279 ? -26.614 7.752 0.492 1.00 84.56 279 GLY A C 1
ATOM 2068 O O . GLY A 1 279 ? -27.553 7.692 -0.288 1.00 84.56 279 GLY A O 1
ATOM 2069 N N . ASN A 1 280 ? -25.349 7.573 0.114 1.00 85.69 280 ASN A N 1
ATOM 2070 C CA . ASN A 1 280 ? -24.905 7.335 -1.263 1.00 85.69 280 ASN A CA 1
ATOM 2071 C C . ASN A 1 280 ? -24.926 5.827 -1.596 1.00 85.69 280 ASN A C 1
ATOM 2073 O O . ASN A 1 280 ? -24.281 5.040 -0.898 1.00 85.69 280 ASN A O 1
ATOM 2077 N N . ILE A 1 281 ? -25.632 5.390 -2.644 1.00 84.50 281 ILE A N 1
ATOM 2078 C CA . ILE A 1 281 ? -25.687 3.969 -3.054 1.00 84.50 281 ILE A CA 1
ATOM 2079 C C . ILE A 1 281 ? -24.504 3.507 -3.907 1.00 84.50 281 ILE A C 1
ATOM 2081 O O . ILE A 1 281 ? -24.309 2.304 -4.082 1.00 84.50 281 ILE A O 1
ATOM 2085 N N . ASN A 1 282 ? -23.753 4.445 -4.480 1.00 80.19 282 ASN A N 1
ATOM 2086 C CA . ASN A 1 282 ? -22.696 4.177 -5.451 1.00 80.19 282 ASN A CA 1
ATOM 2087 C C . ASN A 1 282 ? -21.363 3.746 -4.800 1.00 80.19 282 ASN A C 1
ATOM 2089 O O . ASN A 1 282 ? -20.485 3.242 -5.502 1.00 80.19 282 ASN A O 1
ATOM 2093 N N . ILE A 1 283 ? -21.200 3.902 -3.479 1.00 76.12 283 ILE A N 1
ATOM 2094 C CA . ILE A 1 283 ? -20.010 3.430 -2.747 1.00 76.12 283 ILE A CA 1
ATOM 2095 C C . ILE A 1 283 ? -20.008 1.897 -2.545 1.00 76.12 283 ILE A C 1
ATOM 2097 O O . ILE A 1 283 ? -21.065 1.322 -2.265 1.00 76.12 283 ILE A O 1
ATOM 2101 N N . PRO A 1 284 ? -18.840 1.215 -2.584 1.00 73.19 284 PRO A N 1
ATOM 2102 C CA . PRO A 1 284 ? -18.765 -0.251 -2.543 1.00 73.19 284 PRO A CA 1
ATOM 2103 C C . PRO A 1 284 ? -19.518 -0.907 -1.377 1.00 73.19 284 PRO A C 1
ATOM 2105 O O . PRO A 1 284 ? -20.294 -1.833 -1.602 1.00 73.19 284 PRO A O 1
ATOM 2108 N N . ARG A 1 285 ? -19.388 -0.380 -0.148 1.00 73.50 285 ARG A N 1
ATOM 2109 C CA . ARG A 1 285 ? -20.048 -0.945 1.050 1.00 73.50 285 ARG A CA 1
ATOM 2110 C C . ARG A 1 285 ? -21.583 -0.984 0.974 1.00 73.50 285 ARG A C 1
ATOM 2112 O O . ARG A 1 285 ? -22.201 -1.815 1.631 1.00 73.50 285 ARG A O 1
ATOM 2119 N N . ASN A 1 286 ? -22.196 -0.118 0.162 1.00 78.81 286 ASN A N 1
ATOM 2120 C CA . ASN A 1 286 ? -23.650 -0.050 -0.009 1.00 78.81 286 ASN A CA 1
ATOM 2121 C C . ASN A 1 286 ? -24.145 -0.856 -1.229 1.00 78.81 286 ASN A C 1
ATOM 2123 O O . ASN A 1 286 ? -25.352 -1.063 -1.368 1.00 78.81 286 ASN A O 1
ATOM 2127 N N . LYS A 1 287 ? -23.249 -1.362 -2.090 1.00 78.06 287 LYS A N 1
ATOM 2128 C CA . LYS A 1 287 ? -23.583 -1.957 -3.397 1.00 78.06 287 LYS A CA 1
ATOM 2129 C C . LYS A 1 287 ? -24.567 -3.131 -3.321 1.00 78.06 287 LYS A C 1
ATOM 2131 O O . LYS A 1 287 ? -25.536 -3.160 -4.076 1.00 78.06 287 LYS A O 1
ATOM 2136 N N . VAL A 1 288 ? -24.378 -4.073 -2.392 1.00 76.31 288 VAL A N 1
ATOM 2137 C CA . VAL A 1 288 ? -25.288 -5.230 -2.226 1.00 76.31 288 VAL A CA 1
ATOM 2138 C C . VAL A 1 288 ? -26.701 -4.777 -1.833 1.00 76.31 288 VAL A C 1
ATOM 2140 O O . VAL A 1 288 ? -27.697 -5.269 -2.372 1.00 76.31 288 VAL A O 1
ATOM 2143 N N . LEU A 1 289 ? -26.797 -3.790 -0.935 1.00 84.31 289 LEU A N 1
ATOM 2144 C CA . LEU A 1 289 ? -28.067 -3.203 -0.506 1.00 84.31 289 LEU A CA 1
ATOM 2145 C C . LEU A 1 289 ? -28.750 -2.456 -1.663 1.00 84.31 289 LEU A C 1
ATOM 2147 O O . LEU A 1 289 ? -29.947 -2.637 -1.897 1.00 84.31 289 LEU A O 1
ATOM 2151 N N . ALA A 1 290 ? -27.968 -1.672 -2.407 1.00 87.06 290 ALA A N 1
ATOM 2152 C CA . ALA A 1 290 ? -28.394 -0.860 -3.539 1.00 87.06 290 ALA A CA 1
ATOM 2153 C C . ALA A 1 290 ? -28.949 -1.692 -4.701 1.00 87.06 290 ALA A C 1
ATOM 2155 O O . ALA A 1 290 ? -30.067 -1.446 -5.153 1.00 87.06 290 ALA A O 1
ATOM 2156 N N . VAL A 1 291 ? -28.211 -2.711 -5.152 1.00 85.50 291 VAL A N 1
ATOM 2157 C CA . VAL A 1 291 ? -28.656 -3.626 -6.217 1.00 85.50 291 VAL A CA 1
ATOM 2158 C C . VAL A 1 291 ? -29.927 -4.365 -5.781 1.00 85.50 291 VAL A C 1
ATOM 2160 O O . VAL A 1 291 ? -30.881 -4.471 -6.555 1.00 85.50 291 VAL A O 1
ATOM 2163 N N . GLY A 1 292 ? -30.000 -4.796 -4.515 1.00 88.56 292 GLY A N 1
ATOM 2164 C CA . GLY A 1 292 ? -31.208 -5.385 -3.934 1.00 88.56 292 GLY A CA 1
ATOM 2165 C C . GLY A 1 292 ? -32.426 -4.456 -4.024 1.00 88.56 292 GLY A C 1
ATOM 2166 O O . GLY A 1 292 ? -33.456 -4.854 -4.575 1.00 88.56 292 GLY A O 1
ATOM 2167 N N . LEU A 1 293 ? -32.293 -3.214 -3.549 1.00 93.88 293 LEU A N 1
ATOM 2168 C CA . LEU A 1 293 ? -33.338 -2.184 -3.581 1.00 93.88 293 LEU A CA 1
ATOM 2169 C C . LEU A 1 293 ? -33.782 -1.864 -5.015 1.00 93.88 293 LEU A C 1
ATOM 2171 O O . LEU A 1 293 ? -34.969 -1.955 -5.344 1.00 93.88 293 LEU A O 1
ATOM 2175 N N . MET A 1 294 ? -32.829 -1.524 -5.884 1.00 92.69 294 MET A N 1
ATOM 217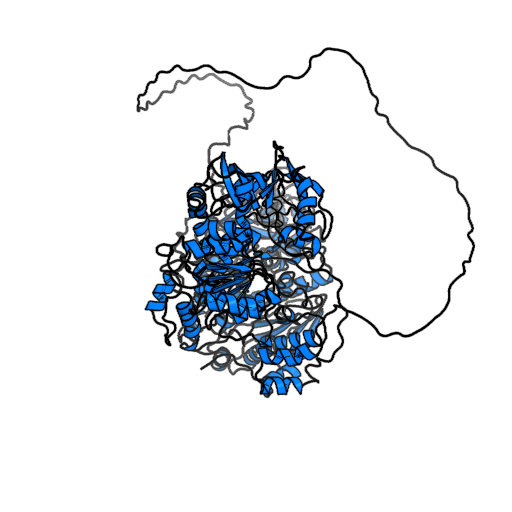6 C CA . MET A 1 294 ? -33.095 -1.084 -7.255 1.00 92.69 294 MET A CA 1
ATOM 2177 C C . MET A 1 294 ? -33.714 -2.198 -8.108 1.00 92.69 294 MET A C 1
ATOM 2179 O O . MET A 1 294 ? -34.586 -1.915 -8.931 1.00 92.69 294 MET A O 1
ATOM 2183 N N . SER A 1 295 ? -33.391 -3.472 -7.834 1.00 91.38 295 SER A N 1
ATOM 2184 C CA . SER A 1 295 ? -34.039 -4.625 -8.481 1.00 91.38 295 SER A CA 1
ATOM 2185 C C . SER A 1 295 ? -35.552 -4.726 -8.223 1.00 91.38 295 SER A C 1
ATOM 2187 O O . SER A 1 295 ? -36.267 -5.339 -9.018 1.00 91.38 295 SER A O 1
ATOM 2189 N N . LYS A 1 296 ? -36.058 -4.137 -7.126 1.00 94.06 296 LYS A N 1
ATOM 2190 C CA . LYS A 1 296 ? -37.494 -4.111 -6.788 1.00 94.06 296 LYS A CA 1
ATOM 2191 C C . LYS A 1 296 ? -38.155 -2.758 -7.023 1.00 94.06 296 LYS A C 1
ATOM 2193 O O . LYS A 1 296 ? -39.376 -2.720 -7.169 1.00 94.06 296 LYS A O 1
ATOM 2198 N N . LEU A 1 297 ? -37.394 -1.663 -7.075 1.00 95.94 297 LEU A N 1
ATOM 2199 C CA . LEU A 1 297 ? -37.944 -0.305 -7.107 1.00 95.94 297 LEU A CA 1
ATOM 2200 C C . LEU A 1 297 ? -38.916 -0.074 -8.278 1.00 95.94 297 LEU A C 1
ATOM 2202 O O . LEU A 1 297 ? -39.973 0.517 -8.078 1.00 95.94 297 LEU A O 1
ATOM 2206 N N . THR A 1 298 ? -38.635 -0.619 -9.466 1.00 95.00 298 THR A N 1
ATOM 2207 C CA . THR A 1 298 ? -39.564 -0.575 -10.613 1.00 95.00 298 THR A CA 1
ATOM 2208 C C . THR A 1 298 ? -40.934 -1.183 -10.291 1.00 95.00 298 THR A C 1
ATOM 2210 O O . THR A 1 298 ? -41.960 -0.614 -10.664 1.00 95.00 298 THR A O 1
ATOM 2213 N N . THR A 1 299 ? -40.966 -2.307 -9.570 1.00 95.31 299 THR A N 1
ATOM 2214 C CA . THR A 1 299 ? -42.205 -2.960 -9.122 1.00 95.31 299 THR A CA 1
ATOM 2215 C C . THR A 1 299 ? -42.889 -2.135 -8.037 1.00 95.31 299 THR A C 1
ATOM 2217 O O . THR A 1 299 ? -44.076 -1.840 -8.155 1.00 95.31 299 THR A O 1
ATOM 2220 N N . TYR A 1 300 ? -42.143 -1.673 -7.029 1.00 97.19 300 TYR A N 1
ATOM 2221 C CA . TYR A 1 300 ? -42.709 -0.874 -5.941 1.00 97.19 300 TYR A CA 1
ATOM 2222 C C . TYR A 1 300 ? -43.304 0.462 -6.417 1.00 97.19 300 TYR A C 1
ATOM 2224 O O . TYR A 1 300 ? -44.325 0.887 -5.876 1.00 97.19 300 TYR A O 1
ATOM 2232 N N . LEU A 1 301 ? -42.724 1.094 -7.444 1.00 97.00 301 LEU A N 1
ATOM 2233 C CA . LEU A 1 301 ? -43.288 2.278 -8.105 1.00 97.00 301 LEU A CA 1
ATOM 2234 C C . LEU A 1 301 ? -44.549 1.945 -8.921 1.00 97.00 301 LEU A C 1
ATOM 2236 O O . LEU A 1 301 ? -45.498 2.727 -8.920 1.00 97.00 301 LEU A O 1
ATOM 2240 N N . ALA A 1 302 ? -44.586 0.794 -9.602 1.00 96.00 302 ALA A N 1
ATOM 2241 C CA . ALA A 1 302 ? -45.751 0.354 -10.379 1.00 96.00 302 ALA A CA 1
ATOM 2242 C C . ALA A 1 302 ? -46.957 -0.007 -9.494 1.00 96.00 302 ALA A C 1
ATOM 2244 O O . ALA A 1 302 ? -48.101 0.261 -9.857 1.00 96.00 302 ALA A O 1
ATOM 2245 N N . GLU A 1 303 ? -46.700 -0.591 -8.324 1.00 95.50 303 GLU A N 1
ATOM 2246 C CA . GLU A 1 303 ? -47.715 -0.978 -7.337 1.00 95.50 303 GLU A CA 1
ATOM 2247 C C . GLU A 1 303 ? -48.129 0.186 -6.414 1.00 95.50 303 GLU A C 1
ATOM 2249 O O . GLU A 1 303 ? -49.098 0.072 -5.662 1.00 95.50 303 GLU A O 1
ATOM 2254 N N . GLY A 1 304 ? -47.410 1.317 -6.451 1.00 95.25 304 GLY A N 1
ATOM 2255 C CA . GLY A 1 304 ? -47.599 2.435 -5.519 1.00 95.25 304 GLY A CA 1
ATOM 2256 C C . GLY A 1 304 ? -47.224 2.091 -4.070 1.00 95.25 304 GLY A C 1
ATOM 2257 O O . GLY A 1 304 ? -47.732 2.717 -3.135 1.00 95.25 304 GLY A O 1
ATOM 2258 N N . ALA A 1 305 ? -46.368 1.081 -3.900 1.00 95.06 305 ALA A N 1
ATOM 2259 C CA . ALA A 1 305 ? -45.818 0.604 -2.635 1.00 95.06 305 ALA A CA 1
ATOM 2260 C C . ALA A 1 305 ? -44.679 1.515 -2.136 1.00 95.06 305 ALA A C 1
ATOM 2262 O O . ALA A 1 305 ? -44.603 1.807 -0.944 1.00 95.06 305 ALA A O 1
ATOM 2263 N N . ILE A 1 306 ? -43.874 2.035 -3.070 1.00 97.44 306 ILE A N 1
ATOM 2264 C CA . ILE A 1 306 ? -43.105 3.275 -2.920 1.00 97.44 306 ILE A CA 1
ATOM 2265 C C . ILE A 1 306 ? -43.753 4.313 -3.839 1.00 97.44 306 ILE A C 1
ATOM 2267 O O . ILE A 1 306 ? -44.055 4.024 -4.997 1.00 97.44 306 ILE A O 1
ATOM 2271 N N . LYS A 1 307 ? -43.971 5.525 -3.330 1.00 96.56 307 LYS A N 1
ATOM 2272 C CA . LYS A 1 307 ? -44.521 6.659 -4.077 1.00 96.56 307 LYS A CA 1
ATOM 2273 C C . LYS A 1 307 ? -43.491 7.791 -4.148 1.00 96.56 307 LYS A C 1
ATOM 2275 O O . LYS A 1 307 ? -42.893 8.104 -3.117 1.00 96.56 307 LYS A O 1
ATOM 2280 N N . PRO A 1 308 ? -43.327 8.425 -5.322 1.00 95.62 308 PRO A N 1
ATOM 2281 C CA . PRO A 1 308 ? -42.635 9.700 -5.477 1.00 95.62 308 PRO A CA 1
ATOM 2282 C C . PRO A 1 308 ? -43.071 10.783 -4.486 1.00 95.62 308 PRO A C 1
ATOM 2284 O O . PRO A 1 308 ? -44.227 10.829 -4.048 1.00 95.62 308 PRO A O 1
ATOM 2287 N N . ASN A 1 309 ? -42.154 11.705 -4.202 1.00 90.62 309 ASN A N 1
ATOM 2288 C CA . ASN A 1 309 ? -42.466 12.931 -3.480 1.00 90.62 309 ASN A CA 1
ATOM 2289 C C . ASN A 1 309 ? -43.274 13.895 -4.365 1.00 90.62 309 ASN A C 1
ATOM 2291 O O . ASN A 1 309 ? -43.290 13.815 -5.593 1.00 90.62 309 ASN A O 1
ATOM 2295 N N . ARG A 1 310 ? -43.952 14.856 -3.730 1.00 88.00 310 ARG A N 1
ATOM 2296 C CA . ARG A 1 310 ? -44.665 15.923 -4.447 1.00 88.00 310 ARG A CA 1
ATOM 2297 C C . ARG A 1 310 ? -43.663 16.930 -5.016 1.00 88.00 310 ARG A C 1
ATOM 2299 O O . ARG A 1 310 ? -42.797 17.398 -4.279 1.00 88.00 310 ARG A O 1
ATOM 2306 N N . VAL A 1 311 ? -43.839 17.302 -6.284 1.00 86.44 311 VAL A N 1
ATOM 2307 C CA . VAL A 1 311 ? -42.940 18.216 -7.008 1.00 86.44 311 VAL A CA 1
ATOM 2308 C C . VAL A 1 311 ? -43.626 19.511 -7.462 1.00 86.44 311 VAL A C 1
ATOM 2310 O O . VAL A 1 311 ? -44.781 19.518 -7.894 1.00 86.44 311 VAL A O 1
ATOM 2313 N N . GLU A 1 312 ? -42.891 20.617 -7.375 1.00 85.56 312 GLU A N 1
ATOM 2314 C CA . GLU A 1 312 ? -43.075 21.845 -8.160 1.00 85.56 312 GLU A CA 1
ATOM 2315 C C . GLU A 1 312 ? -42.117 21.780 -9.372 1.00 85.56 312 GLU A C 1
ATOM 2317 O O . GLU A 1 312 ? -41.078 21.139 -9.289 1.00 85.56 312 GLU A O 1
ATOM 2322 N N . ILE A 1 313 ? -42.429 22.404 -10.513 1.00 86.62 313 ILE A N 1
ATOM 2323 C CA . ILE A 1 313 ? -41.502 22.453 -11.664 1.00 86.62 313 ILE A CA 1
ATOM 2324 C C . ILE A 1 313 ? -40.924 23.863 -11.765 1.00 86.62 313 ILE A C 1
ATOM 2326 O O . ILE A 1 313 ? -41.684 24.830 -11.862 1.00 86.62 313 ILE A O 1
ATOM 2330 N N . LEU A 1 314 ? -39.594 23.989 -11.759 1.00 84.06 314 LEU A N 1
ATOM 2331 C CA . LEU A 1 314 ? -38.937 25.290 -11.894 1.00 84.06 314 LEU A CA 1
ATOM 2332 C C . LEU A 1 314 ? -38.892 25.740 -13.366 1.00 84.06 314 LEU A C 1
ATOM 2334 O O . LEU A 1 314 ? -38.610 24.930 -14.256 1.00 84.06 314 LEU A O 1
ATOM 2338 N N . PRO A 1 315 ? -39.129 27.034 -13.651 1.00 80.50 315 PRO A N 1
ATOM 2339 C CA . PRO A 1 315 ? -38.901 27.595 -14.977 1.00 80.50 315 PRO A CA 1
ATOM 2340 C C . PRO A 1 315 ? -37.397 27.669 -15.300 1.00 80.50 315 PRO A C 1
ATOM 2342 O O . PRO A 1 315 ? -36.548 27.572 -14.420 1.00 80.50 315 PRO A O 1
ATOM 2345 N N . ASN A 1 316 ? -37.074 27.909 -16.572 1.00 83.88 316 ASN A N 1
ATOM 2346 C CA . ASN A 1 316 ? -35.720 28.180 -17.087 1.00 83.88 316 ASN A CA 1
ATOM 2347 C C . ASN A 1 316 ? -34.705 27.011 -17.023 1.00 83.88 316 ASN A C 1
ATOM 2349 O O . ASN A 1 316 ? -33.542 27.198 -17.375 1.00 83.88 316 ASN A O 1
ATOM 2353 N N . GLY A 1 317 ? -35.122 25.793 -16.658 1.00 86.50 317 GLY A N 1
ATOM 2354 C CA . GLY A 1 317 ? -34.254 24.606 -16.701 1.00 86.50 317 GLY A CA 1
ATOM 2355 C C . GLY A 1 317 ? -33.040 24.751 -15.778 1.00 86.50 317 GLY A C 1
ATOM 2356 O O . GLY A 1 317 ? -33.205 25.109 -14.614 1.00 86.50 317 GLY A O 1
ATOM 2357 N N . LEU A 1 318 ? -31.827 24.518 -16.296 1.00 89.12 318 LEU A N 1
ATOM 2358 C CA . LEU A 1 318 ? -30.573 24.612 -15.527 1.00 89.12 318 LEU A CA 1
ATOM 2359 C C . LEU A 1 318 ? -30.377 25.972 -14.828 1.00 89.12 318 LEU A C 1
ATOM 2361 O O . LEU A 1 318 ? -29.864 26.009 -13.716 1.00 89.12 318 LEU A O 1
ATOM 2365 N N . GLU A 1 319 ? -30.832 27.084 -15.416 1.00 88.44 319 GLU A N 1
ATOM 2366 C CA . GLU A 1 319 ? -30.773 28.404 -14.759 1.00 88.44 319 GLU A CA 1
ATOM 2367 C C . GLU A 1 319 ? -31.734 28.502 -13.558 1.00 88.44 319 GLU A C 1
ATOM 2369 O O . GLU A 1 319 ? -31.470 29.220 -12.593 1.00 88.44 319 GLU A O 1
ATOM 2374 N N . GLY A 1 320 ? -32.844 27.757 -13.594 1.00 87.50 320 GLY A N 1
ATOM 2375 C CA . GLY A 1 320 ? -33.836 27.695 -12.520 1.00 87.50 320 GLY A CA 1
ATOM 2376 C C . GLY A 1 320 ? -33.307 27.049 -11.239 1.00 87.50 320 GLY A C 1
ATOM 2377 O O . GLY A 1 320 ? -33.750 27.420 -10.151 1.00 87.50 320 GLY A O 1
ATOM 2378 N N . ILE A 1 321 ? -32.322 26.150 -11.355 1.00 90.62 321 ILE A N 1
ATOM 2379 C CA . ILE A 1 321 ? -31.663 25.471 -10.227 1.00 90.62 321 ILE A CA 1
ATOM 2380 C C . ILE A 1 321 ? -31.152 26.487 -9.205 1.00 90.62 321 ILE A C 1
ATOM 2382 O O . ILE A 1 321 ? -31.412 26.329 -8.018 1.00 90.62 321 ILE A O 1
ATOM 2386 N N . ILE A 1 322 ? -30.509 27.571 -9.653 1.00 90.38 322 ILE A N 1
ATOM 2387 C CA . ILE A 1 322 ? -29.919 28.592 -8.772 1.00 90.38 322 ILE A CA 1
ATOM 2388 C C . ILE A 1 322 ? -30.989 29.211 -7.853 1.00 90.38 322 ILE A C 1
ATOM 2390 O O . ILE A 1 322 ? -30.780 29.357 -6.649 1.00 90.38 322 ILE A O 1
ATOM 2394 N N . GLY A 1 323 ? -32.170 29.517 -8.402 1.00 86.25 323 GLY A N 1
ATOM 2395 C CA . GLY A 1 323 ? -33.306 30.019 -7.625 1.00 86.25 323 GLY A CA 1
ATOM 2396 C C . GLY A 1 323 ? -33.958 28.957 -6.732 1.00 86.25 323 GLY A C 1
ATOM 2397 O O . GLY A 1 323 ? -34.477 29.287 -5.668 1.00 86.25 323 GLY A O 1
ATOM 2398 N N . GLY A 1 324 ? -33.918 27.684 -7.135 1.00 87.38 324 GLY A N 1
ATOM 2399 C CA . GLY A 1 324 ? -34.370 26.557 -6.317 1.00 87.38 324 GLY A CA 1
ATOM 2400 C C . GLY A 1 324 ? -33.473 26.307 -5.103 1.00 87.38 324 GLY A C 1
ATOM 2401 O O . GLY A 1 324 ? -33.968 26.214 -3.983 1.00 87.38 324 GLY A O 1
ATOM 2402 N N . LEU A 1 325 ? -32.155 26.273 -5.299 1.00 87.44 325 LEU A N 1
ATOM 2403 C CA . LEU A 1 325 ? -31.177 26.111 -4.222 1.00 87.44 325 LEU A CA 1
ATOM 2404 C C . LEU A 1 325 ? -31.261 27.256 -3.203 1.00 87.44 325 LEU A C 1
ATOM 2406 O O . LEU A 1 325 ? -31.204 27.007 -2.001 1.00 87.44 325 LEU A O 1
ATOM 2410 N N . GLU A 1 326 ? -31.512 28.490 -3.653 1.00 85.44 326 GLU A N 1
ATOM 2411 C CA . GLU A 1 326 ? -31.739 29.615 -2.740 1.00 85.44 326 GLU A CA 1
ATOM 2412 C C . GLU A 1 326 ? -33.062 29.497 -1.959 1.00 85.44 326 GLU A C 1
ATOM 2414 O O . GLU A 1 326 ? -33.071 29.761 -0.757 1.00 85.44 326 GLU A O 1
ATOM 2419 N N . LYS A 1 327 ? -34.164 29.028 -2.575 1.00 83.00 327 LYS A N 1
ATOM 2420 C CA . LYS A 1 327 ? -35.405 28.706 -1.833 1.00 83.00 327 LYS A CA 1
ATOM 2421 C C . LYS A 1 327 ? -35.151 27.671 -0.729 1.00 83.00 327 LYS A C 1
ATOM 2423 O O . LYS A 1 327 ? -35.642 27.846 0.385 1.00 83.00 327 LYS A O 1
ATOM 2428 N N . LEU A 1 328 ? -34.398 26.607 -1.038 1.00 80.75 328 LEU A N 1
ATOM 2429 C CA . LEU A 1 328 ? -34.043 25.553 -0.078 1.00 80.75 328 LEU A CA 1
ATOM 2430 C C . LEU A 1 328 ? -33.196 26.106 1.072 1.00 80.75 328 LEU A C 1
ATOM 2432 O O . LEU A 1 328 ? -33.478 25.813 2.231 1.00 80.75 328 LEU A O 1
ATOM 2436 N N . ARG A 1 329 ? -32.200 26.944 0.763 1.00 80.06 329 ARG A N 1
ATOM 2437 C CA . ARG A 1 329 ? -31.340 27.597 1.759 1.00 80.06 329 ARG A CA 1
ATOM 2438 C C . ARG A 1 329 ? -32.105 28.555 2.678 1.00 80.06 329 ARG A C 1
ATOM 2440 O O . ARG A 1 329 ? -31.731 28.708 3.835 1.00 80.06 329 ARG A O 1
ATOM 2447 N N . GLN A 1 330 ? -33.169 29.185 2.176 1.00 74.50 330 GLN A N 1
ATOM 2448 C CA . GLN A 1 330 ? -34.027 30.102 2.937 1.00 74.50 330 GLN A CA 1
ATOM 2449 C C . GLN A 1 330 ? -35.167 29.412 3.713 1.00 74.50 330 GLN A C 1
ATOM 2451 O O . GLN A 1 330 ? -35.872 30.097 4.446 1.00 74.50 330 GLN A O 1
ATOM 2456 N N . GLY A 1 331 ? -35.401 28.102 3.545 1.00 61.50 331 GLY A N 1
ATOM 2457 C CA . GLY A 1 331 ? -36.532 27.398 4.180 1.00 61.50 331 GLY A CA 1
ATOM 2458 C C . GLY A 1 331 ? -37.922 27.874 3.720 1.00 61.50 331 GLY A C 1
ATOM 2459 O O . GLY A 1 331 ? -38.917 27.671 4.413 1.00 61.50 331 GLY A O 1
ATOM 2460 N N . ALA A 1 332 ? -38.012 28.543 2.565 1.00 41.06 332 ALA A N 1
ATOM 2461 C CA . ALA A 1 332 ? -39.184 29.332 2.188 1.00 41.06 332 ALA A CA 1
ATOM 2462 C C . ALA A 1 332 ? -40.234 28.531 1.387 1.00 41.06 332 ALA A C 1
ATOM 2464 O O . ALA A 1 332 ? -40.039 28.219 0.209 1.00 41.06 332 ALA A O 1
ATOM 2465 N N . TYR A 1 333 ? -41.404 28.277 1.989 1.00 38.84 333 TYR A N 1
ATOM 2466 C CA . TYR A 1 333 ? -42.533 27.590 1.338 1.00 38.84 333 TYR A CA 1
ATOM 2467 C C . TYR A 1 333 ? -43.616 28.559 0.853 1.00 38.84 333 TYR A C 1
ATOM 2469 O O . TYR A 1 333 ? -44.202 29.306 1.635 1.00 38.84 333 TYR A O 1
ATOM 2477 N N . ALA A 1 334 ? -43.971 28.468 -0.430 1.00 26.38 334 ALA A N 1
ATOM 2478 C CA . ALA A 1 334 ? -45.144 29.123 -1.007 1.00 26.38 334 ALA A CA 1
ATOM 2479 C C . ALA A 1 334 ? -45.973 28.117 -1.826 1.00 26.38 334 ALA A C 1
ATOM 2481 O O . ALA A 1 334 ? -45.435 27.213 -2.456 1.00 26.38 334 ALA A O 1
ATOM 2482 N N . ALA A 1 335 ? -47.300 28.245 -1.772 1.00 26.38 335 ALA A N 1
ATOM 2483 C CA . ALA A 1 335 ? -48.229 27.203 -2.214 1.00 26.38 335 ALA A CA 1
ATOM 2484 C C . ALA A 1 335 ? -48.218 26.910 -3.731 1.00 26.38 335 ALA A C 1
ATOM 2486 O O . ALA A 1 335 ? -48.066 27.811 -4.556 1.00 26.38 335 ALA A O 1
ATOM 2487 N N . MET A 1 336 ? -48.520 25.650 -4.078 1.00 25.78 336 MET A N 1
ATOM 2488 C CA . MET A 1 336 ? -48.723 25.163 -5.450 1.00 25.78 336 MET A CA 1
ATOM 2489 C C . MET A 1 336 ? -49.536 26.123 -6.337 1.00 25.78 336 MET A C 1
ATOM 2491 O O . MET A 1 336 ? -50.681 26.467 -6.028 1.00 25.78 336 MET A O 1
ATOM 2495 N N . ARG A 1 337 ? -49.022 26.398 -7.541 1.00 21.39 337 ARG A N 1
ATOM 2496 C CA . ARG A 1 337 ? -49.833 26.798 -8.700 1.00 21.39 337 ARG A CA 1
ATOM 2497 C C . ARG A 1 337 ? -49.432 26.000 -9.935 1.00 21.39 337 ARG A C 1
ATOM 2499 O O . ARG A 1 337 ? -48.256 25.880 -10.247 1.00 21.39 337 ARG A O 1
ATOM 2506 N N . ARG A 1 338 ? -50.432 25.493 -10.662 1.00 29.19 338 ARG A N 1
ATOM 2507 C CA . ARG A 1 338 ? -50.244 24.862 -11.976 1.00 29.19 338 ARG A CA 1
ATOM 2508 C C . ARG A 1 338 ? -50.103 25.931 -13.064 1.00 29.19 338 ARG A C 1
ATOM 2510 O O . ARG A 1 338 ? -50.995 26.764 -13.218 1.00 29.19 338 ARG A O 1
ATOM 2517 N N . SER A 1 339 ? -49.051 25.831 -13.864 1.00 22.39 339 SER A N 1
ATOM 2518 C CA . SER A 1 339 ? -48.897 26.437 -15.196 1.00 22.39 339 SER A CA 1
ATOM 2519 C C . SER A 1 339 ? -48.205 25.419 -16.122 1.00 22.39 339 SER A C 1
ATOM 2521 O O . SER A 1 339 ? -47.822 24.342 -15.668 1.00 22.39 339 SER A O 1
ATOM 2523 N N . SER A 1 340 ? -48.183 25.664 -17.436 1.00 24.08 340 SER A N 1
ATOM 2524 C CA . SER A 1 340 ? -48.228 24.579 -18.433 1.00 24.08 340 SER A CA 1
ATOM 2525 C C . SER A 1 340 ? -47.163 24.612 -19.538 1.00 24.08 340 SER A C 1
ATOM 2527 O O . SER A 1 340 ? -46.891 25.673 -20.094 1.00 24.08 340 SER A O 1
ATOM 2529 N N . CYS A 1 341 ? -46.782 23.402 -19.970 1.00 23.06 341 CYS A N 1
ATOM 2530 C CA . CYS A 1 341 ? -45.903 23.014 -21.090 1.00 23.06 341 CYS A CA 1
ATOM 2531 C C . CYS A 1 341 ? -44.374 23.148 -20.882 1.00 23.06 341 CYS A C 1
ATOM 2533 O O . CYS A 1 341 ? -43.927 24.088 -20.229 1.00 23.06 341 CYS A O 1
ATOM 2535 N N . PRO A 1 342 ? -43.575 22.199 -21.428 1.00 28.11 342 PRO A N 1
ATOM 2536 C CA . PRO A 1 342 ? -42.165 22.017 -21.071 1.00 28.11 342 PRO A CA 1
ATOM 2537 C C . PRO A 1 342 ? -41.167 22.727 -22.004 1.00 28.11 342 PRO A C 1
ATOM 2539 O O . PRO A 1 342 ? -41.481 23.072 -23.146 1.00 28.11 342 PRO A O 1
ATOM 2542 N N . SER A 1 343 ? -39.925 22.846 -21.529 1.00 29.55 343 SER A N 1
ATOM 2543 C CA . SER A 1 343 ? -38.714 23.045 -22.342 1.00 29.55 343 SER A CA 1
ATOM 2544 C C . SER A 1 343 ? -37.903 21.725 -22.412 1.00 29.55 343 SER A C 1
ATOM 2546 O O . SER A 1 343 ? -38.305 20.750 -21.779 1.00 29.55 343 SER A O 1
ATOM 2548 N N . PRO A 1 344 ? -36.784 21.638 -23.166 1.00 32.84 344 PRO A N 1
ATOM 2549 C CA . PRO A 1 344 ? -36.051 20.377 -23.381 1.00 32.84 344 PRO A CA 1
ATOM 2550 C C . PRO A 1 344 ? -35.346 19.737 -22.166 1.00 32.84 344 PRO A C 1
ATOM 2552 O O . PRO A 1 344 ? -34.665 18.733 -22.352 1.00 32.84 344 PRO A O 1
ATOM 2555 N N . SER A 1 345 ? -35.466 20.308 -20.966 1.00 37.25 345 SER A N 1
ATOM 2556 C CA . SER A 1 345 ? -34.976 19.736 -19.702 1.00 37.25 345 SER A CA 1
ATOM 2557 C C . SER A 1 345 ? -35.688 20.437 -18.537 1.00 37.25 345 SER A C 1
ATOM 2559 O O . SER A 1 345 ? -35.447 21.629 -18.304 1.00 37.25 345 SER A O 1
ATOM 2561 N N . SER A 1 346 ? -36.591 19.739 -17.845 1.00 36.09 346 SER A N 1
ATOM 2562 C CA . SER A 1 346 ? -37.325 20.263 -16.686 1.00 36.09 346 SER A CA 1
ATOM 2563 C C . SER A 1 346 ? -36.513 20.080 -15.398 1.00 36.09 346 SER A C 1
ATOM 2565 O O . SER A 1 346 ? -35.718 19.156 -15.269 1.00 36.09 346 SER A O 1
ATOM 2567 N N . VAL A 1 347 ? -36.691 20.974 -14.424 1.00 39.06 347 VAL A N 1
ATOM 2568 C CA . VAL A 1 347 ? -36.104 20.819 -13.082 1.00 39.06 347 VAL A CA 1
ATOM 2569 C C . VAL A 1 347 ? -37.238 20.595 -12.095 1.00 39.06 347 VAL A C 1
ATOM 2571 O O . VAL A 1 347 ? -38.149 21.421 -11.989 1.00 39.06 347 VAL A O 1
ATOM 2574 N N . ALA A 1 348 ? -37.187 19.462 -11.401 1.00 31.22 348 ALA A N 1
ATOM 2575 C CA . ALA A 1 348 ? -38.187 19.037 -10.439 1.00 31.22 348 ALA A CA 1
ATOM 2576 C C . ALA A 1 348 ? -37.805 19.546 -9.045 1.00 31.22 348 ALA A C 1
ATOM 2578 O O . ALA A 1 348 ? -36.872 19.070 -8.412 1.00 31.22 348 ALA A O 1
ATOM 2579 N N . PHE A 1 349 ? -38.535 20.529 -8.541 1.00 34.72 349 PHE A N 1
ATOM 2580 C CA . PHE A 1 349 ? -38.392 20.984 -7.169 1.00 34.72 349 PHE A CA 1
ATOM 2581 C C . PHE A 1 349 ? -39.155 20.048 -6.233 1.00 34.72 349 PHE A C 1
ATOM 2583 O O . PHE A 1 349 ? -40.371 20.160 -6.057 1.00 34.72 349 PHE A O 1
ATOM 2590 N N . THR A 1 350 ? -38.434 19.107 -5.637 1.00 35.03 350 THR A N 1
ATOM 2591 C CA . THR A 1 350 ? -38.868 18.378 -4.447 1.00 35.03 350 THR A CA 1
ATOM 2592 C C . THR A 1 350 ? -39.069 19.337 -3.276 1.00 35.03 350 THR A C 1
ATOM 2594 O O . THR A 1 350 ? -38.322 20.296 -3.102 1.00 35.03 350 THR A O 1
ATOM 2597 N N . PHE A 1 351 ? -40.062 19.053 -2.431 1.00 32.78 351 PHE A N 1
ATOM 2598 C CA . PHE A 1 351 ? -40.207 19.707 -1.130 1.00 32.78 351 PHE A CA 1
ATOM 2599 C C . PHE A 1 351 ? -39.587 18.837 -0.020 1.00 32.78 351 PHE A C 1
ATOM 2601 O O . PHE A 1 351 ? -40.292 17.993 0.540 1.00 32.78 351 PHE A O 1
ATOM 2608 N N . PRO A 1 352 ? -38.316 19.032 0.377 1.00 30.31 352 PRO A N 1
ATOM 2609 C CA . PRO A 1 352 ? -37.949 18.799 1.766 1.00 30.31 352 PRO A CA 1
ATOM 2610 C C . PRO A 1 352 ? -38.619 19.891 2.616 1.00 30.31 352 PRO A C 1
ATOM 2612 O O . PRO A 1 352 ? -38.642 21.053 2.209 1.00 30.31 352 PRO A O 1
ATOM 2615 N N . TYR A 1 353 ? -39.159 19.548 3.787 1.00 32.50 353 TYR A N 1
ATOM 2616 C CA . TYR A 1 353 ? -39.586 20.528 4.792 1.00 32.50 353 TYR A CA 1
ATOM 2617 C C . TYR A 1 353 ? -38.441 20.799 5.785 1.00 32.50 353 TYR A C 1
ATOM 2619 O O . TYR A 1 353 ? -38.114 19.943 6.602 1.00 32.50 353 TYR A O 1
ATOM 2627 N N . THR A 1 354 ? -37.863 21.998 5.718 1.00 28.38 354 THR A N 1
ATOM 2628 C CA . THR A 1 354 ? -36.774 22.534 6.555 1.00 28.38 354 THR A CA 1
ATOM 2629 C C . THR A 1 354 ? -37.145 23.962 6.957 1.00 28.38 354 THR A C 1
ATOM 2631 O O . THR A 1 354 ? -37.500 24.754 6.090 1.00 28.38 354 THR A O 1
ATOM 2634 N N . PHE A 1 355 ? -37.145 24.283 8.251 1.00 34.34 355 PHE A N 1
ATOM 2635 C CA . PHE A 1 355 ? -37.959 25.387 8.787 1.00 34.34 355 PHE A CA 1
ATOM 2636 C C . PHE A 1 355 ? -37.245 26.733 8.954 1.00 34.34 355 PHE A C 1
ATOM 2638 O O . PHE A 1 355 ? -36.036 26.786 9.163 1.00 34.34 355 PHE A O 1
ATOM 2645 N N . ASP A 1 356 ? -38.051 27.802 8.966 1.00 23.88 356 ASP A N 1
ATOM 2646 C CA . ASP A 1 356 ? -37.694 29.100 9.540 1.00 23.88 356 ASP A CA 1
ATOM 2647 C C . ASP A 1 356 ? -37.101 28.949 10.954 1.00 23.88 356 ASP A C 1
ATOM 2649 O O . ASP A 1 356 ? -37.679 28.270 11.809 1.00 23.88 356 ASP A O 1
ATOM 2653 N N . TYR A 1 357 ? -36.014 29.673 11.225 1.00 26.08 357 TYR A N 1
ATOM 2654 C CA . TYR A 1 357 ? -35.587 30.040 12.577 1.00 26.08 357 TYR A CA 1
ATOM 2655 C C . TYR A 1 357 ? -35.288 31.539 12.604 1.00 26.08 357 TYR A C 1
ATOM 2657 O O . TYR A 1 357 ? -34.435 32.026 11.860 1.00 26.08 357 TYR A O 1
ATOM 2665 N N . ASP A 1 358 ? -36.001 32.275 13.455 1.00 23.05 358 ASP A N 1
ATOM 2666 C CA . ASP A 1 358 ? -35.898 33.733 13.537 1.00 23.05 358 ASP A CA 1
ATOM 2667 C C . ASP A 1 358 ? -34.620 34.131 14.296 1.00 23.05 358 ASP A C 1
ATOM 2669 O O . ASP A 1 358 ? -34.522 34.002 15.519 1.00 23.05 358 ASP A O 1
ATOM 2673 N N . TRP A 1 359 ? -33.594 34.565 13.560 1.00 25.28 359 TRP A N 1
ATOM 2674 C CA . TRP A 1 359 ? -32.218 34.728 14.053 1.00 25.28 359 TRP A CA 1
ATOM 2675 C C . TRP A 1 359 ? -32.005 36.011 14.892 1.00 25.28 359 TRP A C 1
ATOM 2677 O O . TRP A 1 359 ? -30.997 36.702 14.737 1.00 25.28 359 TRP A O 1
ATOM 2687 N N . ASN A 1 360 ? -32.956 36.374 15.767 1.00 25.17 360 ASN A N 1
ATOM 2688 C CA . ASN A 1 360 ? -32.844 37.515 16.692 1.00 25.17 360 ASN A CA 1
ATOM 2689 C C . ASN A 1 360 ? -33.811 37.460 17.902 1.00 25.17 360 ASN A C 1
ATOM 2691 O O . ASN A 1 360 ? -34.808 38.181 17.952 1.00 25.17 360 ASN A O 1
ATOM 2695 N N . SER A 1 361 ? -33.485 36.694 18.955 1.00 23.64 361 SER A N 1
ATOM 2696 C CA . SER A 1 361 ? -34.191 36.830 20.249 1.00 23.64 361 SER A CA 1
ATOM 2697 C C . SER A 1 361 ? -33.353 36.559 21.513 1.00 23.64 361 SER A C 1
ATOM 2699 O O . SER A 1 361 ? -33.829 35.920 22.452 1.00 23.64 361 SER A O 1
ATOM 2701 N N . SER A 1 362 ? -32.128 37.093 21.601 1.00 25.34 362 SER A N 1
ATOM 2702 C CA . SER A 1 362 ? -31.410 37.223 22.884 1.00 25.34 362 SER A CA 1
ATOM 2703 C C . SER A 1 362 ? -31.498 38.663 23.406 1.00 25.34 362 SER A C 1
ATOM 2705 O O . SER A 1 362 ? -30.812 39.562 22.914 1.00 25.34 362 SER A O 1
ATOM 2707 N N . SER A 1 363 ? -32.350 38.906 24.403 1.00 23.88 363 SER A N 1
ATOM 2708 C CA . SER A 1 363 ? -32.560 40.240 24.975 1.00 23.88 363 SER A CA 1
ATOM 2709 C C . SER A 1 363 ? -31.342 40.740 25.765 1.00 23.88 363 SER A C 1
ATOM 2711 O O . SER A 1 363 ? -31.024 40.205 26.826 1.00 23.88 363 SER A O 1
ATOM 2713 N N . SER A 1 364 ? -30.724 41.829 25.305 1.00 24.03 364 SER A N 1
ATOM 2714 C CA . SER A 1 364 ? -29.918 42.709 26.169 1.00 24.03 364 SER A CA 1
ATOM 2715 C C . SER A 1 364 ? -30.860 43.522 27.091 1.00 24.03 364 SER A C 1
ATOM 2717 O O . SER A 1 364 ? -32.033 43.678 26.732 1.00 24.03 364 SER A O 1
ATOM 2719 N N . PRO A 1 365 ? -30.427 44.012 28.281 1.00 31.69 365 PRO A N 1
ATOM 2720 C CA . PRO A 1 365 ? -29.503 45.157 28.315 1.00 31.69 365 PRO A CA 1
ATOM 2721 C C . PRO A 1 365 ? -28.550 45.278 29.532 1.00 31.69 365 PRO A C 1
ATOM 2723 O O . PRO A 1 365 ? -28.912 45.031 30.680 1.00 31.69 365 PRO A O 1
ATOM 2726 N N . SER A 1 366 ? -27.385 45.892 29.309 1.00 22.77 366 SER A N 1
ATOM 2727 C CA . SER A 1 366 ? -26.765 46.817 30.276 1.00 22.77 366 SER A CA 1
ATOM 2728 C C . SER A 1 366 ? -25.930 47.873 29.527 1.00 22.77 366 SER A C 1
ATOM 2730 O O . SER A 1 366 ? -25.521 47.651 28.389 1.00 22.77 366 SER A O 1
ATOM 2732 N N . HIS A 1 367 ? -25.772 49.078 30.089 1.00 24.47 367 HIS A N 1
ATOM 2733 C CA . HIS A 1 367 ? -25.150 50.232 29.414 1.00 24.47 367 HIS A CA 1
ATOM 2734 C C . HIS A 1 367 ? -23.859 50.700 30.103 1.00 24.47 367 HIS A C 1
ATOM 2736 O O . HIS A 1 367 ? -23.861 50.956 31.305 1.00 24.47 367 HIS A O 1
ATOM 2742 N N . ALA A 1 368 ? -22.829 50.976 29.298 1.00 23.02 368 ALA A N 1
ATOM 2743 C CA . ALA A 1 368 ? -21.830 52.036 29.497 1.00 23.02 368 ALA A CA 1
ATOM 2744 C C . ALA A 1 368 ? -21.315 52.444 28.092 1.00 23.02 368 ALA A C 1
ATOM 2746 O O . ALA A 1 368 ? -21.043 51.569 27.280 1.00 23.02 368 ALA A O 1
ATOM 2747 N N . CYS A 1 369 ? -21.364 53.702 27.634 1.00 19.78 369 CYS A N 1
ATOM 2748 C CA . CYS A 1 369 ? -20.657 54.906 28.112 1.00 19.78 369 CYS A CA 1
ATOM 2749 C C . CYS A 1 369 ? -19.123 54.826 27.904 1.00 19.78 369 CYS A C 1
ATOM 2751 O O . CYS A 1 369 ? -18.498 53.947 28.480 1.00 19.78 369 CYS A O 1
ATOM 2753 N N . THR A 1 370 ? -18.434 55.727 27.175 1.00 21.77 370 THR A N 1
ATOM 2754 C CA . THR A 1 370 ? -18.871 56.866 26.317 1.00 21.77 370 THR A CA 1
ATOM 2755 C C . THR A 1 370 ? -17.680 57.440 25.508 1.00 21.77 370 THR A C 1
ATOM 2757 O O . THR A 1 370 ? -16.588 57.467 26.056 1.00 21.77 370 THR A O 1
ATOM 2760 N N . THR A 1 371 ? -17.926 58.026 24.318 1.00 22.84 371 THR A N 1
ATOM 2761 C CA . THR A 1 371 ? -17.154 59.141 23.671 1.00 22.84 371 THR A CA 1
ATOM 2762 C C . THR A 1 371 ? -15.659 58.884 23.313 1.00 22.84 371 THR A C 1
ATOM 2764 O O . THR A 1 371 ? -14.859 58.539 24.167 1.00 22.84 371 THR A O 1
ATOM 2767 N N . LEU A 1 372 ? -15.180 59.094 22.072 1.00 22.98 372 LEU A N 1
ATOM 2768 C CA . LEU A 1 372 ? -14.679 60.402 21.585 1.00 22.98 372 LEU A CA 1
ATOM 2769 C C . LEU A 1 372 ? -14.306 60.426 20.076 1.00 22.98 372 LEU A C 1
ATOM 2771 O O . LEU A 1 372 ? -13.636 59.531 19.582 1.00 22.98 372 LEU A O 1
ATOM 2775 N N . LEU A 1 373 ? -14.625 61.564 19.437 1.00 22.98 373 LEU A N 1
ATOM 2776 C CA . LEU A 1 373 ? -13.943 62.249 18.312 1.00 22.98 373 LEU A CA 1
ATOM 2777 C C . LEU A 1 373 ? -13.862 61.658 16.874 1.00 22.98 373 LEU A C 1
ATOM 2779 O O . LEU A 1 373 ? -13.607 60.492 16.609 1.00 22.98 373 LEU A O 1
ATOM 2783 N N . ARG A 1 374 ? -14.005 62.602 15.929 1.00 20.42 374 ARG A N 1
ATOM 2784 C CA . ARG A 1 374 ? -13.682 62.629 14.481 1.00 20.42 374 ARG A CA 1
ATOM 2785 C C . ARG A 1 374 ? -12.809 63.900 14.248 1.00 20.42 374 ARG A C 1
ATOM 2787 O O . ARG A 1 374 ? -12.831 64.753 15.137 1.00 20.42 374 ARG A O 1
ATOM 2794 N N . PRO A 1 375 ? -12.308 64.224 13.033 1.00 42.56 375 PRO A N 1
ATOM 2795 C CA . PRO A 1 375 ? -11.524 63.458 12.046 1.00 42.56 375 PRO A CA 1
ATOM 2796 C C . PRO A 1 375 ? -10.276 64.281 11.561 1.00 42.56 375 PRO A C 1
ATOM 2798 O O . PRO A 1 375 ? -9.836 65.181 12.269 1.00 42.56 375 PRO A O 1
ATOM 2801 N N . ALA A 1 376 ? -9.806 64.054 10.314 1.00 21.94 376 ALA A N 1
ATOM 2802 C CA . ALA A 1 376 ? -8.756 64.786 9.553 1.00 21.94 376 ALA A CA 1
ATOM 2803 C C . ALA A 1 376 ? -7.284 64.394 9.880 1.00 21.94 376 ALA A C 1
ATOM 2805 O O . ALA A 1 376 ? -7.032 63.818 10.929 1.00 21.94 376 ALA A O 1
ATOM 2806 N N . SER A 1 377 ? -6.267 64.599 9.017 1.00 22.11 377 SER A N 1
ATOM 2807 C CA . SER A 1 377 ? -6.159 65.416 7.778 1.00 22.11 377 SER A CA 1
ATOM 2808 C C . SER A 1 377 ? -5.255 64.775 6.691 1.00 22.11 377 SER A C 1
ATOM 2810 O O . SER A 1 377 ? -4.627 63.752 6.936 1.00 22.11 377 SER A O 1
ATOM 2812 N N . CYS A 1 378 ? -5.174 65.391 5.501 1.00 21.14 378 CYS A N 1
ATOM 2813 C CA . CYS A 1 378 ? -4.350 64.971 4.343 1.00 21.14 378 CYS A CA 1
ATOM 2814 C C . CYS A 1 378 ? -2.909 65.564 4.348 1.00 21.14 378 CYS A C 1
ATOM 2816 O O . CYS A 1 378 ? -2.546 66.211 5.325 1.00 21.14 378 CYS A O 1
ATOM 2818 N N . GLN A 1 379 ? -2.193 65.461 3.199 1.00 23.97 379 GLN A N 1
ATOM 2819 C CA . GLN A 1 379 ? -0.829 65.970 2.851 1.00 23.97 379 GLN A CA 1
ATOM 2820 C C . GLN A 1 379 ? 0.321 64.960 3.109 1.00 23.97 379 GLN A C 1
ATOM 2822 O O . GLN A 1 379 ? 0.213 64.184 4.048 1.00 23.97 379 GLN A O 1
ATOM 2827 N N . ASN A 1 380 ? 1.446 64.881 2.365 1.00 24.31 380 ASN A N 1
ATOM 2828 C CA . ASN A 1 380 ? 1.992 65.534 1.137 1.00 24.31 380 ASN A CA 1
ATOM 2829 C C . ASN A 1 380 ? 3.244 64.701 0.655 1.00 24.31 380 ASN A C 1
ATOM 2831 O O . ASN A 1 380 ? 3.594 63.767 1.366 1.00 24.31 380 ASN A O 1
ATOM 2835 N N . LEU A 1 381 ? 4.010 64.899 -0.445 1.00 22.69 381 LEU A N 1
ATOM 2836 C CA . LEU A 1 381 ? 4.114 65.873 -1.565 1.00 22.69 381 LEU A CA 1
ATOM 2837 C C . LEU A 1 381 ? 5.000 65.289 -2.728 1.00 22.69 381 LEU A C 1
ATOM 2839 O O . LEU A 1 381 ? 5.634 64.261 -2.539 1.00 22.69 381 LEU A O 1
ATOM 2843 N N . VAL A 1 382 ? 5.161 66.045 -3.835 1.00 24.25 382 VAL A N 1
ATOM 2844 C CA . VAL A 1 382 ? 6.256 66.027 -4.859 1.00 24.25 382 VAL A CA 1
ATOM 2845 C C . VAL A 1 382 ? 6.381 64.852 -5.859 1.00 24.25 382 VAL A C 1
ATOM 2847 O O . VAL A 1 382 ? 6.571 63.695 -5.508 1.00 24.25 382 VAL A O 1
ATOM 2850 N N . SER A 1 383 ? 6.460 65.231 -7.142 1.00 24.55 383 SER A N 1
ATOM 2851 C CA . SER A 1 383 ? 7.101 64.513 -8.261 1.00 24.55 383 SER A CA 1
ATOM 2852 C C . SER A 1 383 ? 8.286 65.333 -8.805 1.00 24.55 383 SER A C 1
ATOM 2854 O O . SER A 1 383 ? 8.301 66.553 -8.619 1.00 24.55 383 SER A O 1
ATOM 2856 N N . PRO A 1 384 ? 9.197 64.737 -9.594 1.00 32.59 384 PRO A N 1
ATOM 2857 C CA . PRO A 1 384 ? 9.556 65.395 -10.858 1.00 32.59 384 PRO A CA 1
ATOM 2858 C C . PRO A 1 384 ? 9.612 64.450 -12.075 1.00 32.59 384 PRO A C 1
ATOM 2860 O O . PRO A 1 384 ? 9.703 63.233 -11.949 1.00 32.59 384 PRO A O 1
ATOM 2863 N N . SER A 1 385 ? 9.540 65.053 -13.261 1.00 24.77 385 SER A N 1
ATOM 2864 C CA . SER A 1 385 ? 9.492 64.429 -14.589 1.00 24.77 385 SER A CA 1
ATOM 2865 C C . SER A 1 385 ? 10.831 64.506 -15.338 1.00 24.77 385 SER A C 1
ATOM 2867 O O . SER A 1 385 ? 11.682 65.317 -14.974 1.00 24.77 385 SER A O 1
ATOM 2869 N N . LEU A 1 386 ? 10.966 63.754 -16.444 1.00 24.62 386 LEU A N 1
ATOM 2870 C CA . LEU A 1 386 ? 11.241 64.330 -17.778 1.00 24.62 386 LEU A CA 1
ATOM 2871 C C . LEU A 1 386 ? 11.140 63.302 -18.930 1.00 24.62 386 LEU A C 1
ATOM 2873 O O . LEU A 1 386 ? 11.286 62.099 -18.730 1.00 24.62 386 LEU A O 1
ATOM 2877 N N . ASP A 1 387 ? 10.859 63.823 -20.125 1.00 25.97 387 ASP A N 1
ATOM 2878 C CA . ASP A 1 387 ? 10.718 63.151 -21.431 1.00 25.97 387 ASP A CA 1
ATOM 2879 C C . ASP A 1 387 ? 12.091 62.713 -22.020 1.00 25.97 387 ASP A C 1
ATOM 2881 O O . ASP A 1 387 ? 13.132 63.110 -21.503 1.00 25.97 387 ASP A O 1
ATOM 2885 N N . GLY A 1 388 ? 12.235 61.952 -23.118 1.00 23.67 388 GLY A N 1
ATOM 2886 C CA . GLY A 1 388 ? 11.297 61.370 -24.095 1.00 23.67 388 GLY A CA 1
ATOM 2887 C C . GLY A 1 388 ? 12.010 61.080 -25.442 1.00 23.67 388 GLY A C 1
ATOM 2888 O O . GLY A 1 388 ? 13.236 61.113 -25.497 1.00 23.67 388 GLY A O 1
ATOM 2889 N N . LEU A 1 389 ? 11.239 60.902 -26.533 1.00 25.36 389 LEU A N 1
ATOM 2890 C CA . LEU A 1 389 ? 11.661 60.700 -27.948 1.00 25.36 389 LEU A CA 1
ATOM 2891 C C . LEU A 1 389 ? 12.226 59.317 -28.357 1.00 25.36 389 LEU A C 1
ATOM 2893 O O . LEU A 1 389 ? 13.009 58.701 -27.647 1.00 25.36 389 LEU A O 1
ATOM 2897 N N . GLY A 1 390 ? 11.916 58.912 -29.602 1.00 23.34 390 GLY A N 1
ATOM 2898 C CA . GLY A 1 390 ? 12.666 57.904 -30.373 1.00 23.34 390 GLY A CA 1
ATOM 2899 C C . GLY A 1 390 ? 11.949 56.569 -30.635 1.00 23.34 390 GLY A C 1
ATOM 2900 O O . GLY A 1 390 ? 11.783 55.754 -29.740 1.00 23.34 390 GLY A O 1
ATOM 2901 N N . GLY A 1 391 ? 11.604 56.295 -31.895 1.00 23.14 391 GLY A N 1
ATOM 2902 C CA . GLY A 1 391 ? 11.215 54.963 -32.389 1.00 23.14 391 GLY A CA 1
ATOM 2903 C C . GLY A 1 391 ? 11.540 54.837 -33.882 1.00 23.14 391 GLY A C 1
ATOM 2904 O O . GLY A 1 391 ? 11.956 55.837 -34.460 1.00 23.14 391 GLY A O 1
ATOM 2905 N N . VAL A 1 392 ? 11.357 53.661 -34.509 1.00 25.83 392 VAL A N 1
ATOM 2906 C CA . VAL A 1 392 ? 11.205 53.463 -35.979 1.00 25.83 392 VAL A CA 1
ATOM 2907 C C . VAL A 1 392 ? 10.971 51.974 -36.324 1.00 25.83 392 VAL A C 1
ATOM 2909 O O . VAL A 1 392 ? 11.685 51.136 -35.799 1.00 25.83 392 VAL A O 1
ATOM 2912 N N . ALA A 1 393 ? 10.011 51.711 -37.234 1.00 26.27 393 ALA A N 1
ATOM 2913 C CA . ALA A 1 393 ? 9.776 50.541 -38.126 1.00 26.27 393 ALA A CA 1
ATOM 2914 C C . ALA A 1 393 ? 9.963 49.075 -37.629 1.00 26.27 393 ALA A C 1
ATOM 2916 O O . ALA A 1 393 ? 10.852 48.755 -36.861 1.00 26.27 393 ALA A O 1
ATOM 2917 N N . GLY A 1 394 ? 9.214 48.079 -38.125 1.00 24.27 394 GLY A N 1
ATOM 2918 C CA . GLY A 1 394 ? 8.097 48.052 -39.088 1.00 24.27 394 GLY A CA 1
ATOM 2919 C C . GLY A 1 394 ? 7.459 46.642 -39.099 1.00 24.27 394 GLY A C 1
ATOM 2920 O O . GLY A 1 394 ? 8.142 45.670 -38.815 1.00 24.27 394 GLY A O 1
ATOM 2921 N N . ALA A 1 395 ? 6.143 46.455 -39.230 1.00 26.27 395 ALA A N 1
ATOM 2922 C CA . ALA A 1 395 ? 5.256 46.757 -40.363 1.00 26.27 395 ALA A CA 1
ATOM 2923 C C . ALA A 1 395 ? 5.232 45.673 -41.469 1.00 26.27 395 ALA A C 1
ATOM 2925 O O . ALA A 1 395 ? 6.134 45.648 -42.307 1.00 26.27 395 ALA A O 1
ATOM 2926 N N . LYS A 1 396 ? 4.128 44.891 -41.516 1.00 26.19 396 LYS A N 1
ATOM 2927 C CA . LYS A 1 396 ? 3.237 44.524 -42.667 1.00 26.19 396 LYS A CA 1
ATOM 2928 C C . LYS A 1 396 ? 2.538 43.158 -42.413 1.00 26.19 396 LYS A C 1
ATOM 2930 O O . LYS A 1 396 ? 3.061 42.381 -41.631 1.00 26.19 396 LYS A O 1
ATOM 2935 N N . LEU A 1 397 ? 1.379 42.794 -42.992 1.00 23.80 397 LEU A N 1
ATOM 2936 C CA . LEU A 1 397 ? 0.501 43.431 -44.001 1.00 23.80 397 LEU A CA 1
ATOM 2937 C C . LEU A 1 397 ? -0.995 43.031 -43.806 1.00 23.80 397 LEU A C 1
ATOM 2939 O O . LEU A 1 397 ? -1.322 42.194 -42.977 1.00 23.80 397 LEU A O 1
ATOM 2943 N N . HIS A 1 398 ? -1.880 43.659 -44.588 1.00 24.06 398 HIS A N 1
ATOM 2944 C CA . HIS A 1 398 ? -3.354 43.641 -44.557 1.00 24.06 398 HIS A CA 1
ATOM 2945 C C . HIS A 1 398 ? -4.084 42.299 -44.757 1.00 24.06 398 HIS A C 1
ATOM 2947 O O . HIS A 1 398 ? -3.616 41.415 -45.468 1.00 24.06 398 HIS A O 1
ATOM 2953 N N . ALA A 1 399 ? -5.353 42.296 -44.320 1.00 27.00 399 ALA A N 1
ATOM 2954 C CA . ALA A 1 399 ? -6.457 41.569 -44.956 1.00 27.00 399 ALA A CA 1
ATOM 2955 C C . ALA A 1 399 ? -7.432 42.534 -45.685 1.00 27.00 399 ALA A C 1
ATOM 2957 O O . ALA A 1 399 ? -7.609 43.678 -45.258 1.00 27.00 399 ALA A O 1
ATOM 2958 N N . SER A 1 400 ? -8.074 42.053 -46.759 1.00 22.67 400 SER A N 1
ATOM 2959 C CA . SER A 1 400 ? -9.228 42.648 -47.477 1.00 22.67 400 SER A CA 1
ATOM 2960 C C . SER A 1 400 ? -9.765 41.598 -48.476 1.00 22.67 400 SER A C 1
ATOM 2962 O O . SER A 1 400 ? -8.971 41.110 -49.273 1.00 22.67 400 SER A O 1
ATOM 2964 N N . VAL A 1 401 ? -10.990 41.058 -48.405 1.00 24.97 401 VAL A N 1
ATOM 2965 C CA . VAL A 1 401 ? -12.353 41.647 -48.499 1.00 24.97 401 VAL A CA 1
ATOM 2966 C C . VAL A 1 401 ? -12.826 41.921 -49.938 1.00 24.97 401 VAL A C 1
ATOM 2968 O O . VAL A 1 401 ? -12.463 42.927 -50.539 1.00 24.97 401 VAL A O 1
ATOM 2971 N N . VAL A 1 402 ? -13.742 41.060 -50.404 1.00 21.52 402 VAL A N 1
ATOM 2972 C CA . VAL A 1 402 ? -14.787 41.256 -51.436 1.00 21.52 402 VAL A CA 1
ATOM 2973 C C . VAL A 1 402 ? -15.921 40.269 -51.070 1.00 21.52 402 VAL A C 1
ATOM 2975 O O . VAL A 1 402 ? -15.586 39.170 -50.640 1.00 21.52 402 VAL A O 1
ATOM 2978 N N . ARG A 1 403 ? -17.235 40.446 -51.265 1.00 23.39 403 ARG A N 1
ATOM 2979 C CA . ARG A 1 403 ? -18.246 41.538 -51.268 1.00 23.39 403 ARG A CA 1
ATOM 2980 C C . ARG A 1 403 ? -19.416 41.021 -52.132 1.00 23.39 403 ARG A C 1
ATOM 2982 O O . ARG A 1 403 ? -19.137 40.619 -53.251 1.00 23.39 403 ARG A O 1
ATOM 2989 N N . GLU A 1 404 ? -20.661 41.171 -51.653 1.00 24.44 404 GLU A N 1
ATOM 2990 C CA . GLU A 1 404 ? -21.899 41.373 -52.459 1.00 24.44 404 GLU A CA 1
ATOM 2991 C C . GLU A 1 404 ? -22.361 40.237 -53.429 1.00 24.44 404 GLU A C 1
ATOM 2993 O O . GLU A 1 404 ? -21.551 39.535 -54.017 1.00 24.44 404 GLU A O 1
ATOM 2998 N N . ASN A 1 405 ? -23.658 39.993 -53.692 1.00 23.88 405 ASN A N 1
ATOM 2999 C CA . ASN A 1 405 ? -24.915 40.315 -52.983 1.00 23.88 405 ASN A CA 1
ATOM 3000 C C . ASN A 1 405 ? -26.084 39.447 -53.543 1.00 23.88 405 ASN A C 1
ATOM 3002 O O . ASN A 1 405 ? -25.841 38.617 -54.415 1.00 23.88 405 ASN A O 1
ATOM 3006 N N . ASP A 1 406 ? -27.331 39.727 -53.112 1.00 24.72 406 ASP A N 1
ATOM 3007 C CA . ASP A 1 406 ? -28.622 39.279 -53.701 1.00 24.72 406 ASP A CA 1
ATOM 3008 C C . ASP A 1 406 ? -28.946 37.762 -53.601 1.00 24.72 406 ASP A C 1
ATOM 3010 O O . ASP A 1 406 ? -28.053 36.931 -53.504 1.00 24.72 406 ASP A O 1
ATOM 3014 N N . ALA A 1 407 ? -30.189 37.249 -53.652 1.00 25.22 407 ALA A N 1
ATOM 3015 C CA . ALA A 1 407 ? -31.582 37.705 -53.428 1.00 25.22 407 ALA A CA 1
ATOM 3016 C C . ALA A 1 407 ? -32.492 36.459 -53.687 1.00 25.22 407 ALA A C 1
ATOM 3018 O O . ALA A 1 407 ? -32.062 35.552 -54.391 1.00 25.22 407 ALA A O 1
ATOM 3019 N N . SER A 1 408 ? -33.758 36.289 -53.274 1.00 23.66 408 SER A N 1
ATOM 3020 C CA . SER A 1 408 ? -34.654 36.901 -52.271 1.00 23.66 408 SER A CA 1
ATOM 3021 C C . SER A 1 408 ? -35.905 35.990 -52.108 1.00 23.66 408 SER A C 1
ATOM 3023 O O . SER A 1 408 ? -36.102 35.089 -52.921 1.00 23.66 408 SER A O 1
ATOM 3025 N N . THR A 1 409 ? -36.791 36.270 -51.134 1.00 26.97 409 THR A N 1
ATOM 3026 C CA . THR A 1 409 ? -38.069 35.555 -50.830 1.00 26.97 409 THR A CA 1
ATOM 3027 C C . THR A 1 409 ? -37.927 34.117 -50.278 1.00 26.97 409 THR A C 1
ATOM 3029 O O . THR A 1 409 ? -37.041 33.382 -50.683 1.00 26.97 409 THR A O 1
ATOM 3032 N N . GLY A 1 410 ? -38.756 33.630 -49.343 1.00 23.44 410 GLY A N 1
ATOM 3033 C CA . GLY A 1 410 ? -39.778 34.281 -48.504 1.00 23.44 410 GLY A CA 1
ATOM 3034 C C . GLY A 1 410 ? -40.829 33.271 -47.996 1.00 23.44 410 GLY A C 1
ATOM 3035 O O . GLY A 1 410 ? -41.189 32.368 -48.741 1.00 23.44 410 GLY A O 1
ATOM 3036 N N . GLY A 1 411 ? -41.361 33.420 -46.772 1.00 23.23 411 GLY A N 1
ATOM 3037 C CA . GLY A 1 411 ? -42.526 32.631 -46.314 1.00 23.23 411 GLY A CA 1
ATOM 3038 C C . GLY A 1 411 ? -42.481 32.119 -44.866 1.00 23.23 411 GLY A C 1
ATOM 3039 O O . GLY A 1 411 ? -41.642 31.311 -44.497 1.00 23.23 411 GLY A O 1
ATOM 3040 N N . LEU A 1 412 ? -43.435 32.590 -44.064 1.00 24.08 412 LEU A N 1
ATOM 3041 C CA . LEU A 1 412 ? -43.664 32.307 -42.642 1.00 24.08 412 LEU A CA 1
ATOM 3042 C C . LEU A 1 412 ? -44.007 30.836 -42.295 1.00 24.08 412 LEU A C 1
ATOM 3044 O O . LEU A 1 412 ? -44.783 30.204 -43.000 1.00 24.08 412 LEU A O 1
ATOM 3048 N N . ALA A 1 413 ? -43.506 30.392 -41.133 1.00 23.53 413 ALA A N 1
ATOM 3049 C CA . ALA A 1 413 ? -44.104 29.511 -40.103 1.00 23.53 413 ALA A CA 1
ATOM 3050 C C . ALA A 1 413 ? -45.190 28.454 -40.457 1.00 23.53 413 ALA A C 1
ATOM 3052 O O . ALA A 1 413 ? -46.266 28.788 -40.947 1.00 23.53 413 ALA A O 1
ATOM 3053 N N . GLY A 1 414 ? -45.008 27.202 -39.996 1.00 22.66 414 GLY A N 1
ATOM 3054 C CA . GLY A 1 414 ? -46.087 26.193 -39.973 1.00 22.66 414 GLY A CA 1
ATOM 3055 C C . GLY A 1 414 ? -45.693 24.791 -39.473 1.00 22.66 414 GLY A C 1
ATOM 3056 O O . GLY A 1 414 ? -44.996 24.047 -40.146 1.00 22.66 414 GLY A O 1
ATOM 3057 N N . THR A 1 415 ? -46.183 24.420 -38.294 1.00 22.06 415 THR A N 1
ATOM 3058 C CA . THR A 1 415 ? -46.009 23.152 -37.552 1.00 22.06 415 THR A CA 1
ATOM 3059 C C . THR A 1 415 ? -46.398 21.831 -38.261 1.00 22.06 415 THR A C 1
ATOM 3061 O O . THR A 1 415 ? -47.520 21.708 -38.737 1.00 22.06 415 THR A O 1
ATOM 3064 N N . PHE A 1 416 ? -45.538 20.807 -38.113 1.00 21.02 416 PHE A N 1
ATOM 3065 C CA . PHE A 1 416 ? -45.826 19.380 -37.799 1.00 21.02 416 PHE A CA 1
ATOM 3066 C C . PHE A 1 416 ? -46.778 18.478 -38.651 1.00 21.02 416 PHE A C 1
ATOM 3068 O O . PHE A 1 416 ? -47.978 18.708 -38.748 1.00 21.02 416 PHE A O 1
ATOM 3075 N N . ASN A 1 417 ? -46.265 17.261 -38.937 1.00 23.19 417 ASN A N 1
ATOM 3076 C CA . ASN A 1 417 ? -46.973 15.950 -38.953 1.00 23.19 417 ASN A CA 1
ATOM 3077 C C . ASN A 1 417 ? -47.815 15.535 -40.214 1.00 23.19 417 ASN A C 1
ATOM 3079 O O . ASN A 1 417 ? -48.016 16.350 -41.108 1.00 23.19 417 ASN A O 1
ATOM 3083 N N . PRO A 1 418 ? -48.199 14.239 -40.403 1.00 33.41 418 PRO A N 1
ATOM 3084 C CA . PRO A 1 418 ? -47.358 13.249 -41.118 1.00 33.41 418 PRO A CA 1
ATOM 3085 C C . PRO A 1 418 ? -48.115 12.341 -42.135 1.00 33.41 418 PRO A C 1
ATOM 3087 O O . PRO A 1 418 ? -49.337 12.442 -42.241 1.00 33.41 418 PRO A O 1
ATOM 3090 N N . LYS A 1 419 ? -47.406 11.393 -42.803 1.00 21.75 419 LYS A N 1
ATOM 3091 C CA . LYS A 1 419 ? -47.792 9.981 -43.171 1.00 21.75 419 LYS A CA 1
ATOM 3092 C C . LYS A 1 419 ? -46.934 9.422 -44.342 1.00 21.75 419 LYS A C 1
ATOM 3094 O O . LYS A 1 419 ? -46.321 10.228 -45.028 1.00 21.75 419 LYS A O 1
ATOM 3099 N N . LEU A 1 420 ? -46.890 8.136 -44.752 1.00 19.59 420 LEU A N 1
ATOM 3100 C CA . LEU A 1 420 ? -47.097 6.761 -44.200 1.00 19.59 420 LEU A CA 1
ATOM 3101 C C . LEU A 1 420 ? -47.559 5.850 -45.371 1.00 19.59 420 LEU A C 1
ATOM 3103 O O . LEU A 1 420 ? -48.645 6.092 -45.886 1.00 19.59 420 LEU A O 1
ATOM 3107 N N . TYR A 1 421 ? -46.813 4.796 -45.749 1.00 20.58 421 TYR A N 1
ATOM 3108 C CA . TYR A 1 421 ? -47.307 3.664 -46.576 1.00 20.58 421 TYR A CA 1
ATOM 3109 C C . TYR A 1 421 ? -46.592 2.333 -46.232 1.00 20.58 421 TYR A C 1
ATOM 3111 O O . TYR A 1 421 ? -45.633 2.340 -45.464 1.00 20.58 421 TYR A O 1
ATOM 3119 N N . PHE A 1 422 ? -47.100 1.188 -46.721 1.00 17.70 422 PHE A N 1
ATOM 3120 C CA . PHE A 1 422 ? -46.930 -0.138 -46.089 1.00 17.70 422 PHE A CA 1
ATOM 3121 C C . PHE A 1 422 ? -46.759 -1.322 -47.084 1.00 17.70 422 PHE A C 1
ATOM 3123 O O . PHE A 1 422 ? -47.397 -1.335 -48.130 1.00 17.70 422 PHE A O 1
ATOM 3130 N N . VAL A 1 423 ? -45.998 -2.349 -46.659 1.00 20.06 423 VAL A N 1
ATOM 3131 C CA . VAL A 1 423 ? -46.035 -3.801 -47.015 1.00 20.06 423 VAL A CA 1
ATOM 3132 C C . VAL A 1 423 ? -45.981 -4.254 -48.494 1.00 20.06 423 VAL A C 1
ATOM 3134 O O . VAL A 1 423 ? -46.975 -4.167 -49.205 1.00 20.06 423 VAL A O 1
ATOM 3137 N N . GLN A 1 424 ? -44.928 -5.013 -48.857 1.00 20.44 424 GLN A N 1
ATOM 3138 C CA . GLN A 1 424 ? -45.075 -6.422 -49.302 1.00 20.44 424 GLN A CA 1
ATOM 3139 C C . GLN A 1 424 ? -43.772 -7.254 -49.205 1.00 20.44 424 GLN A C 1
ATOM 3141 O O . GLN A 1 424 ? -42.673 -6.716 -49.140 1.00 20.44 424 GLN A O 1
ATOM 3146 N N . ASN A 1 425 ? -43.931 -8.581 -49.130 1.00 21.81 425 ASN A N 1
ATOM 3147 C CA . ASN A 1 425 ? -42.923 -9.642 -48.927 1.00 21.81 425 ASN A CA 1
ATOM 3148 C C . ASN A 1 425 ? -43.411 -10.871 -49.744 1.00 21.81 425 ASN A C 1
ATOM 3150 O O . ASN A 1 425 ? -44.635 -10.982 -49.893 1.00 21.81 425 ASN A O 1
ATOM 3154 N N . PRO A 1 426 ? -42.560 -11.772 -50.297 1.00 32.41 426 PRO A N 1
ATOM 3155 C CA . PRO A 1 426 ? -42.293 -13.035 -49.578 1.00 32.41 426 PRO A CA 1
ATOM 3156 C C . PRO A 1 426 ? -40.961 -13.782 -49.899 1.00 32.41 426 PRO A C 1
ATOM 3158 O O . PRO A 1 426 ? -40.726 -14.223 -51.018 1.00 32.41 426 PRO A O 1
ATOM 3161 N N . SER A 1 427 ? -40.181 -14.084 -48.853 1.00 23.47 427 SER A N 1
ATOM 3162 C CA . SER A 1 427 ? -39.527 -15.387 -48.535 1.00 23.47 427 SER A CA 1
ATOM 3163 C C . SER A 1 427 ? -38.881 -16.310 -49.608 1.00 23.47 427 SER A C 1
ATOM 3165 O O . SER A 1 427 ? -39.563 -16.788 -50.515 1.00 23.47 427 SER A O 1
ATOM 3167 N N . ARG A 1 428 ? -37.687 -16.863 -49.292 1.00 23.59 428 ARG A N 1
ATOM 3168 C CA . ARG A 1 428 ? -37.424 -18.334 -49.298 1.00 23.59 428 ARG A CA 1
ATOM 3169 C C . ARG A 1 428 ? -36.139 -18.741 -48.539 1.00 23.59 428 ARG A C 1
ATOM 3171 O O . ARG A 1 428 ? -35.249 -17.924 -48.351 1.00 23.59 428 ARG A O 1
ATOM 3178 N N . LYS A 1 429 ? -36.070 -20.011 -48.105 1.00 24.70 429 LYS A N 1
ATOM 3179 C CA . LYS A 1 429 ? -34.889 -20.708 -47.527 1.00 24.70 429 LYS A CA 1
ATOM 3180 C C . LYS A 1 429 ? -34.271 -21.666 -48.565 1.00 24.70 429 LYS A C 1
ATOM 3182 O O . LYS A 1 429 ? -35.018 -22.074 -49.452 1.00 24.70 429 LYS A O 1
ATOM 3187 N N . ILE A 1 430 ? -33.018 -22.122 -48.364 1.00 22.98 430 ILE A N 1
ATOM 3188 C CA . ILE A 1 430 ? -32.541 -23.544 -48.330 1.00 22.98 430 ILE A CA 1
ATOM 3189 C C . ILE A 1 430 ? -30.984 -23.593 -48.239 1.00 22.98 430 ILE A C 1
ATOM 3191 O O . ILE A 1 430 ? -30.372 -22.557 -47.996 1.00 22.98 430 ILE A O 1
ATOM 3195 N N . THR A 1 431 ? -30.370 -24.782 -48.248 1.00 26.17 431 THR A N 1
ATOM 3196 C CA . THR A 1 431 ? -29.157 -25.186 -47.505 1.00 26.17 431 THR A CA 1
ATOM 3197 C C . THR A 1 431 ? -28.039 -25.846 -48.340 1.00 26.17 431 THR A C 1
ATOM 3199 O O . THR A 1 431 ? -28.332 -26.469 -49.353 1.00 26.17 431 THR A O 1
ATOM 3202 N N . ASP A 1 432 ? -26.841 -25.906 -47.734 1.00 25.61 432 ASP A N 1
ATOM 3203 C CA . ASP A 1 432 ? -25.836 -27.002 -47.772 1.00 25.61 432 ASP A CA 1
ATOM 3204 C C . ASP A 1 432 ? -24.724 -27.057 -48.863 1.00 25.61 432 ASP A C 1
ATOM 3206 O O . ASP A 1 432 ? -24.989 -26.988 -50.055 1.00 25.61 432 ASP A O 1
ATOM 3210 N N . LYS A 1 433 ? -23.491 -27.293 -48.364 1.00 26.09 433 LYS A N 1
ATOM 3211 C CA . LYS A 1 433 ? -22.314 -28.056 -48.873 1.00 26.09 433 LYS A CA 1
ATOM 3212 C C . LYS A 1 433 ? -21.643 -27.887 -50.266 1.00 26.09 433 LYS A C 1
ATOM 3214 O O . LYS A 1 433 ? -22.224 -27.511 -51.269 1.00 26.09 433 LYS A O 1
ATOM 3219 N N . GLN A 1 434 ? -20.392 -28.392 -50.246 1.00 25.09 434 GLN A N 1
ATOM 3220 C CA . GLN A 1 434 ? -19.521 -28.945 -51.312 1.00 25.09 434 GLN A CA 1
ATOM 3221 C C . GLN A 1 434 ? -18.571 -28.038 -52.129 1.00 25.09 434 GLN A C 1
ATOM 3223 O O . GLN A 1 434 ? -18.899 -27.519 -53.188 1.00 25.09 434 GLN A O 1
ATOM 3228 N N . ASP A 1 435 ? -17.321 -27.973 -51.643 1.00 27.19 435 ASP A N 1
ATOM 3229 C CA . ASP A 1 435 ? -16.100 -28.507 -52.294 1.00 27.19 435 ASP A CA 1
ATOM 3230 C C . ASP A 1 435 ? -16.126 -28.755 -53.820 1.00 27.19 435 ASP A C 1
ATOM 3232 O O . ASP A 1 435 ? -16.886 -29.586 -54.320 1.00 27.19 435 ASP A O 1
ATOM 3236 N N . THR A 1 436 ? -15.168 -28.164 -54.550 1.00 25.89 436 THR A N 1
ATOM 3237 C CA . THR A 1 436 ? -14.489 -28.874 -55.653 1.00 25.89 436 THR A CA 1
ATOM 3238 C C . THR A 1 436 ? -13.096 -28.303 -55.961 1.00 25.89 436 THR A C 1
ATOM 3240 O O . THR A 1 436 ? -12.835 -27.113 -55.797 1.00 25.89 436 THR A O 1
ATOM 3243 N N . ARG A 1 437 ? -12.182 -29.163 -56.436 1.00 24.73 437 ARG A N 1
ATOM 3244 C CA . ARG A 1 437 ? -10.754 -28.859 -56.672 1.00 24.73 437 ARG A CA 1
ATOM 3245 C C . ARG A 1 437 ? -10.399 -28.560 -58.141 1.00 24.73 437 ARG A C 1
ATOM 3247 O O . ARG A 1 437 ? -10.914 -29.214 -59.044 1.00 24.73 437 ARG A O 1
ATOM 3254 N N . SER A 1 438 ? -9.318 -27.783 -58.321 1.00 22.70 438 SER A N 1
ATOM 3255 C CA . SER A 1 438 ? -8.439 -27.746 -59.520 1.00 22.70 438 SER A CA 1
ATOM 3256 C C . SER A 1 438 ? -9.038 -27.076 -60.788 1.00 22.70 438 SER A C 1
ATOM 3258 O O . SER A 1 438 ? -10.240 -26.883 -60.871 1.00 22.70 438 SER A O 1
ATOM 3260 N N . ARG A 1 439 ? -8.279 -26.656 -61.821 1.00 24.91 439 ARG A N 1
ATOM 3261 C CA . ARG A 1 439 ? -6.914 -27.013 -62.290 1.00 24.91 439 ARG A CA 1
ATOM 3262 C C . ARG A 1 439 ? -6.105 -25.808 -62.815 1.00 24.91 439 ARG A C 1
ATOM 3264 O O . ARG A 1 439 ? -6.663 -24.775 -63.155 1.00 24.91 439 ARG A O 1
ATOM 3271 N N . PHE A 1 440 ? -4.791 -26.015 -62.945 1.00 21.77 440 PHE A N 1
ATOM 3272 C CA . PHE A 1 440 ? -3.836 -25.137 -63.636 1.00 21.77 440 PHE A CA 1
ATOM 3273 C C . PHE A 1 440 ? -4.093 -25.030 -65.149 1.00 21.77 440 PHE A C 1
ATOM 3275 O O . PHE A 1 440 ? -4.534 -25.996 -65.774 1.00 21.77 440 PHE A O 1
ATOM 3282 N N . LEU A 1 441 ? -3.643 -23.920 -65.744 1.00 23.56 441 LEU A N 1
ATOM 3283 C CA . LEU A 1 441 ? -3.252 -23.827 -67.155 1.00 23.56 441 LEU A CA 1
ATOM 3284 C C . LEU A 1 441 ? -2.035 -22.892 -67.282 1.00 23.56 441 LEU A C 1
ATOM 3286 O O . LEU A 1 441 ? -2.087 -21.744 -66.853 1.00 23.56 441 LEU A O 1
ATOM 3290 N N . PHE A 1 442 ? -0.935 -23.403 -67.840 1.00 22.14 442 PHE A N 1
ATOM 3291 C CA . PHE A 1 442 ? 0.292 -22.646 -68.125 1.00 22.14 442 PHE A CA 1
ATOM 3292 C C . PHE A 1 442 ? 0.269 -22.091 -69.556 1.00 22.14 442 PHE A C 1
ATOM 3294 O O . PHE A 1 442 ? -0.150 -22.794 -70.473 1.00 22.14 442 PHE A O 1
ATOM 3301 N N . CYS A 1 443 ? 0.846 -20.904 -69.754 1.00 22.98 443 CYS A N 1
ATOM 3302 C CA . CYS A 1 443 ? 1.402 -20.460 -71.034 1.00 22.98 443 CYS A CA 1
ATOM 3303 C C . CYS A 1 443 ? 2.643 -19.594 -70.770 1.00 22.98 443 CYS A C 1
ATOM 3305 O O . CYS A 1 443 ? 2.554 -18.581 -70.082 1.00 22.98 443 CYS A O 1
ATOM 3307 N N . GLU A 1 444 ? 3.797 -19.982 -71.315 1.00 24.70 444 GLU A N 1
ATOM 3308 C CA . GLU A 1 444 ? 5.035 -19.197 -71.243 1.00 24.70 444 GLU A CA 1
ATOM 3309 C C . GLU A 1 444 ? 5.183 -18.260 -72.450 1.00 24.70 444 GLU A C 1
ATOM 3311 O O . GLU A 1 444 ? 4.989 -18.697 -73.584 1.00 24.70 444 GLU A O 1
ATOM 3316 N N . SER A 1 445 ? 5.675 -17.031 -72.239 1.00 27.14 445 SER A N 1
ATOM 3317 C CA . SER A 1 445 ? 6.498 -16.343 -73.251 1.00 27.14 445 SER A CA 1
ATOM 3318 C C . SER A 1 445 ? 7.353 -15.193 -72.684 1.00 27.14 445 SER A C 1
ATOM 3320 O O . SER A 1 445 ? 6.902 -14.059 -72.570 1.00 27.14 445 SER A O 1
ATOM 3322 N N . GLY A 1 446 ? 8.623 -15.491 -72.398 1.00 26.17 446 GLY A N 1
ATOM 3323 C CA . GLY A 1 446 ? 9.794 -14.656 -72.717 1.00 26.17 446 GLY A CA 1
ATOM 3324 C C . GLY A 1 446 ? 9.889 -13.165 -72.321 1.00 26.17 446 GLY A C 1
ATOM 3325 O O . GLY A 1 446 ? 9.475 -12.309 -73.089 1.00 26.17 446 GLY A O 1
ATOM 3326 N N . ARG A 1 447 ? 10.744 -12.903 -71.310 1.00 28.06 447 ARG A N 1
ATOM 3327 C CA . ARG A 1 447 ? 11.675 -11.742 -71.156 1.00 28.06 447 ARG A CA 1
ATOM 3328 C C . ARG A 1 447 ? 11.064 -10.330 -70.990 1.00 28.06 447 ARG A C 1
ATOM 3330 O O . ARG A 1 447 ? 10.374 -9.855 -71.878 1.00 28.06 447 ARG A O 1
ATOM 3337 N N . GLY A 1 448 ? 11.464 -9.570 -69.952 1.00 25.95 448 GLY A N 1
ATOM 3338 C CA . GLY A 1 448 ? 11.025 -8.158 -69.861 1.00 25.95 448 GLY A CA 1
ATOM 3339 C C . GLY A 1 448 ? 11.718 -7.154 -68.924 1.00 25.95 448 GLY A C 1
ATOM 3340 O O . GLY A 1 448 ? 11.919 -6.029 -69.366 1.00 25.95 448 GLY A O 1
ATOM 3341 N N . ARG A 1 449 ? 12.158 -7.535 -67.709 1.00 26.83 449 ARG A N 1
ATOM 3342 C CA . ARG A 1 449 ? 12.779 -6.634 -66.691 1.00 26.83 449 ARG A CA 1
ATOM 3343 C C . ARG A 1 449 ? 11.801 -5.638 -66.015 1.00 26.83 449 ARG A C 1
ATOM 3345 O O . ARG A 1 449 ? 10.757 -5.317 -66.557 1.00 26.83 449 ARG A O 1
ATOM 3352 N N . VAL A 1 450 ? 12.212 -5.141 -64.840 1.00 27.27 450 VAL A N 1
ATOM 3353 C CA . VAL A 1 450 ? 11.530 -4.163 -63.956 1.00 27.27 450 VAL A CA 1
ATOM 3354 C C . VAL A 1 450 ? 10.198 -4.644 -63.361 1.00 27.27 450 VAL A C 1
ATOM 3356 O O . VAL A 1 450 ? 9.137 -4.511 -63.959 1.00 27.27 450 VAL A O 1
ATOM 3359 N N . VAL A 1 451 ? 10.266 -5.127 -62.118 1.00 24.81 451 VAL A N 1
ATOM 3360 C CA . VAL A 1 451 ? 9.113 -5.261 -61.215 1.00 24.81 451 VAL A CA 1
ATOM 3361 C C . VAL A 1 451 ? 9.235 -4.151 -60.163 1.00 24.81 451 VAL A C 1
ATOM 3363 O O . VAL A 1 451 ? 10.270 -4.105 -59.494 1.00 24.81 451 VAL A O 1
ATOM 3366 N N . PRO A 1 452 ? 8.252 -3.245 -60.008 1.00 26.00 452 PRO A N 1
ATOM 3367 C CA . PRO A 1 452 ? 8.183 -2.387 -58.830 1.00 26.00 452 PRO A CA 1
ATOM 3368 C C . PRO A 1 452 ? 7.793 -3.238 -57.615 1.00 26.00 452 PRO A C 1
ATOM 3370 O O . PRO A 1 452 ? 6.935 -4.114 -57.725 1.00 26.00 452 PRO A O 1
ATOM 3373 N N . VAL A 1 453 ? 8.410 -2.990 -56.457 1.00 26.33 453 VAL A N 1
ATOM 3374 C CA . VAL A 1 453 ? 8.023 -3.669 -55.211 1.00 26.33 453 VAL A CA 1
ATOM 3375 C C . VAL A 1 453 ? 6.604 -3.231 -54.851 1.00 26.33 453 VAL A C 1
ATOM 3377 O O . VAL A 1 453 ? 6.366 -2.055 -54.586 1.00 26.33 453 VAL A O 1
ATOM 3380 N N . ASN A 1 454 ? 5.661 -4.172 -54.883 1.00 24.44 454 ASN A N 1
ATOM 3381 C CA . ASN A 1 454 ? 4.300 -3.936 -54.422 1.00 24.44 454 ASN A CA 1
ATOM 3382 C C . ASN A 1 454 ? 4.277 -4.006 -52.889 1.00 24.44 454 ASN A C 1
ATOM 3384 O O . ASN A 1 454 ? 4.748 -4.990 -52.321 1.00 24.44 454 ASN A O 1
ATOM 3388 N N . VAL A 1 455 ? 3.757 -2.967 -52.237 1.00 33.31 455 VAL A N 1
ATOM 3389 C CA . VAL A 1 455 ? 3.819 -2.808 -50.774 1.00 33.31 455 VAL A CA 1
ATOM 3390 C C . VAL A 1 455 ? 2.692 -3.586 -50.073 1.00 33.31 455 VAL A C 1
ATOM 3392 O O . VAL A 1 455 ? 2.863 -4.053 -48.950 1.00 33.31 455 VAL A O 1
ATOM 3395 N N . ASP A 1 456 ? 1.577 -3.831 -50.766 1.00 28.06 456 ASP A N 1
ATOM 3396 C CA . ASP A 1 456 ? 0.349 -4.408 -50.200 1.00 28.06 456 ASP A CA 1
ATOM 3397 C C . ASP A 1 456 ? 0.340 -5.954 -50.180 1.00 28.06 456 ASP A C 1
ATOM 3399 O O . ASP A 1 456 ? -0.611 -6.595 -50.632 1.00 28.06 456 ASP A O 1
ATOM 3403 N N . ALA A 1 457 ? 1.421 -6.574 -49.692 1.00 26.11 457 ALA A N 1
ATOM 3404 C CA . ALA A 1 457 ? 1.585 -8.037 -49.670 1.00 26.11 457 ALA A CA 1
ATOM 3405 C C . ALA A 1 457 ? 2.125 -8.623 -48.344 1.00 26.11 457 ALA A C 1
ATOM 3407 O O . ALA A 1 457 ? 2.493 -9.796 -48.303 1.00 26.11 457 ALA A O 1
ATOM 3408 N N . ILE A 1 458 ? 2.146 -7.846 -47.252 1.00 30.61 458 ILE A N 1
ATOM 3409 C CA . ILE A 1 458 ? 2.603 -8.287 -45.915 1.00 30.61 458 ILE A CA 1
ATOM 3410 C C . ILE A 1 458 ? 1.454 -8.167 -44.894 1.00 30.61 458 ILE A C 1
ATOM 3412 O O . ILE A 1 458 ? 1.543 -7.450 -43.903 1.00 30.61 458 ILE A O 1
ATOM 3416 N N . SER A 1 459 ? 0.320 -8.821 -45.172 1.00 33.47 459 SER A N 1
ATOM 3417 C CA . SER A 1 459 ? -0.920 -8.642 -44.389 1.00 33.47 459 SER A CA 1
ATOM 3418 C C . SER A 1 459 ? -1.830 -9.883 -44.297 1.00 33.47 459 SER A C 1
ATOM 3420 O O . SER A 1 459 ? -3.050 -9.760 -44.226 1.00 33.47 459 SER A O 1
ATOM 3422 N N . SER A 1 460 ? -1.267 -11.102 -44.285 1.00 29.88 460 SER A N 1
ATOM 3423 C CA . SER A 1 460 ? -2.029 -12.329 -43.932 1.00 29.88 460 SER A CA 1
ATOM 3424 C C . SER A 1 460 ? -1.195 -13.528 -43.436 1.00 29.88 460 SER A C 1
ATOM 3426 O O . SER A 1 460 ? -1.674 -14.660 -43.443 1.00 29.88 460 SER A O 1
ATOM 3428 N N . LEU A 1 461 ? 0.035 -13.305 -42.962 1.00 27.94 461 LEU A N 1
ATOM 3429 C CA . LEU A 1 461 ? 0.828 -14.322 -42.263 1.00 27.94 461 LEU A CA 1
ATOM 3430 C C . LEU A 1 461 ? 1.351 -13.743 -40.952 1.00 27.94 461 LEU A C 1
ATOM 3432 O O . LEU A 1 461 ? 2.090 -12.761 -40.960 1.00 27.94 461 LEU A O 1
ATOM 3436 N N . ALA A 1 462 ? 0.990 -14.379 -39.837 1.00 32.03 462 ALA A N 1
ATOM 3437 C CA . ALA A 1 462 ? 1.626 -14.135 -38.552 1.00 32.03 462 ALA A CA 1
ATOM 3438 C C . ALA A 1 462 ? 3.027 -14.764 -38.579 1.00 32.03 462 ALA A C 1
ATOM 3440 O O . ALA A 1 462 ? 3.213 -15.924 -38.211 1.00 32.03 462 ALA A O 1
ATOM 3441 N N . LEU A 1 463 ? 4.008 -14.003 -39.069 1.00 32.88 463 LEU A N 1
ATOM 3442 C CA . LEU A 1 463 ? 5.412 -14.294 -38.806 1.00 32.88 463 LEU A CA 1
ATOM 3443 C C . LEU A 1 463 ? 5.598 -14.270 -37.289 1.00 32.88 463 LEU A C 1
ATOM 3445 O O . LEU A 1 463 ? 5.380 -13.238 -36.657 1.00 32.88 463 LEU A O 1
ATOM 3449 N N . ALA A 1 464 ? 5.978 -15.406 -36.705 1.00 41.97 464 ALA A N 1
ATOM 3450 C CA . ALA A 1 464 ? 6.440 -15.422 -35.327 1.00 41.97 464 ALA A CA 1
ATOM 3451 C C . ALA A 1 464 ? 7.655 -14.491 -35.244 1.00 41.97 464 ALA A C 1
ATOM 3453 O O . ALA A 1 464 ? 8.627 -14.694 -35.973 1.00 41.97 464 ALA A O 1
ATOM 3454 N N . GLN A 1 465 ? 7.574 -13.452 -34.409 1.00 53.91 465 GLN A N 1
ATOM 3455 C CA . GLN A 1 465 ? 8.663 -12.497 -34.244 1.00 53.91 465 GLN A CA 1
ATOM 3456 C C . GLN A 1 465 ? 9.874 -13.236 -33.673 1.00 53.91 465 GLN A C 1
ATOM 3458 O O . GLN A 1 465 ? 9.890 -13.627 -32.507 1.00 53.91 465 GLN A O 1
ATOM 3463 N N . SER A 1 466 ? 10.855 -13.494 -34.535 1.00 72.94 466 SER A N 1
ATOM 3464 C CA . SER A 1 466 ? 12.131 -14.085 -34.157 1.00 72.94 466 SER A CA 1
ATOM 3465 C C . SER A 1 466 ? 12.912 -13.053 -33.358 1.00 72.94 466 SER A C 1
ATOM 3467 O O . SER A 1 466 ? 13.213 -11.987 -33.894 1.00 72.94 466 SER A O 1
ATOM 3469 N N . TYR A 1 467 ? 13.235 -13.368 -32.112 1.00 84.38 467 TYR A N 1
ATOM 3470 C CA . TYR A 1 467 ? 14.210 -12.623 -31.320 1.00 84.38 467 TYR A CA 1
ATOM 3471 C C . TYR A 1 467 ? 15.625 -13.105 -31.683 1.00 84.38 467 TYR A C 1
ATOM 3473 O O . TYR A 1 467 ? 15.758 -14.244 -32.147 1.00 84.38 467 TYR A O 1
ATOM 3481 N N . PRO A 1 468 ? 16.668 -12.271 -31.526 1.00 86.06 468 PRO A N 1
ATOM 3482 C CA . PRO A 1 468 ? 18.032 -12.716 -31.763 1.00 86.06 468 PRO A CA 1
ATOM 3483 C C . PRO A 1 468 ? 18.436 -13.733 -30.695 1.00 86.06 468 PRO A C 1
ATOM 3485 O O . PRO A 1 468 ? 18.081 -13.593 -29.527 1.00 86.06 468 PRO A O 1
ATOM 3488 N N . ASP A 1 469 ? 19.187 -14.753 -31.099 1.00 86.25 469 ASP A N 1
ATOM 3489 C CA . ASP A 1 469 ? 19.583 -15.848 -30.214 1.00 86.25 469 ASP A CA 1
ATOM 3490 C C . ASP A 1 469 ? 20.846 -15.467 -29.418 1.00 86.25 469 ASP A C 1
ATOM 3492 O O . ASP A 1 469 ? 21.969 -15.813 -29.782 1.00 86.25 469 ASP A O 1
ATOM 3496 N N . THR A 1 470 ? 20.653 -14.615 -28.407 1.00 89.31 470 THR A N 1
ATOM 3497 C CA . THR A 1 470 ? 21.702 -13.955 -27.612 1.00 89.31 470 THR A CA 1
ATOM 3498 C C . THR A 1 470 ? 21.120 -13.402 -26.317 1.00 89.31 470 THR A C 1
ATOM 3500 O O . THR A 1 470 ? 19.972 -12.960 -26.295 1.00 89.31 470 THR A O 1
ATOM 3503 N N . ASP A 1 471 ? 21.940 -13.311 -25.272 1.00 90.81 471 ASP A N 1
ATOM 3504 C CA . ASP A 1 471 ? 21.657 -12.408 -24.154 1.00 90.81 471 ASP A CA 1
ATOM 3505 C C . ASP A 1 471 ? 21.622 -10.959 -24.663 1.00 90.81 471 ASP A C 1
ATOM 3507 O O . ASP A 1 471 ? 22.403 -10.585 -25.554 1.00 90.81 471 ASP A O 1
ATOM 3511 N N . VAL A 1 472 ? 20.752 -10.138 -24.075 1.00 93.56 472 VAL A N 1
ATOM 3512 C CA . VAL A 1 472 ? 20.606 -8.714 -24.389 1.00 93.56 472 VAL A CA 1
ATOM 3513 C C . VAL A 1 472 ? 20.744 -7.901 -23.105 1.00 93.56 472 VAL A C 1
ATOM 3515 O O . VAL A 1 472 ? 19.992 -8.091 -22.152 1.00 93.56 472 VAL A O 1
ATOM 3518 N N . VAL A 1 473 ? 21.691 -6.965 -23.100 1.00 93.69 473 VAL A N 1
ATOM 3519 C CA . VAL A 1 473 ? 21.964 -6.042 -21.991 1.00 93.69 473 VAL A CA 1
ATOM 3520 C C . VAL A 1 473 ? 21.591 -4.622 -22.416 1.00 93.69 473 VAL A C 1
ATOM 3522 O O . VAL A 1 473 ? 22.023 -4.157 -23.472 1.00 93.69 473 VAL A O 1
ATOM 3525 N N . ILE A 1 474 ? 20.817 -3.904 -21.603 1.00 93.69 474 ILE A N 1
ATOM 3526 C CA . ILE A 1 474 ? 20.613 -2.459 -21.753 1.00 93.69 474 ILE A CA 1
ATOM 3527 C C . ILE A 1 474 ? 21.814 -1.760 -21.119 1.00 93.69 474 ILE A C 1
ATOM 3529 O O . ILE A 1 474 ? 21.952 -1.713 -19.900 1.00 93.69 474 ILE A O 1
ATOM 3533 N N . VAL A 1 475 ? 22.682 -1.190 -21.954 1.00 90.44 475 VAL A N 1
ATOM 3534 C CA . VAL A 1 475 ? 23.790 -0.348 -21.493 1.00 90.44 475 VAL A CA 1
ATOM 3535 C C . VAL A 1 475 ? 23.333 1.109 -21.511 1.00 90.44 475 VAL A C 1
ATOM 3537 O O . VAL A 1 475 ? 22.993 1.654 -22.563 1.00 90.44 475 VAL A O 1
ATOM 3540 N N . SER A 1 476 ? 23.270 1.741 -20.339 1.00 89.38 476 SER A N 1
ATOM 3541 C CA . SER A 1 476 ? 22.715 3.086 -20.161 1.00 89.38 476 SER A CA 1
ATOM 3542 C C . SER A 1 476 ? 23.579 3.992 -19.295 1.00 89.38 476 SER A C 1
ATOM 3544 O O . SER A 1 476 ? 23.947 3.614 -18.187 1.00 89.38 476 SER A O 1
ATOM 3546 N N . ASN A 1 477 ? 23.763 5.239 -19.730 1.00 87.56 477 ASN A N 1
ATOM 3547 C CA . ASN A 1 477 ? 24.137 6.317 -18.820 1.00 87.56 477 ASN A CA 1
ATOM 3548 C C . ASN A 1 477 ? 22.867 6.777 -18.083 1.00 87.56 477 ASN A C 1
ATOM 3550 O O . ASN A 1 477 ? 22.132 7.626 -18.590 1.00 87.56 477 ASN A O 1
ATOM 3554 N N . ASN A 1 478 ? 22.559 6.171 -16.934 1.00 89.69 478 ASN A N 1
ATOM 3555 C CA . ASN A 1 478 ? 21.486 6.635 -16.057 1.00 89.69 478 ASN A CA 1
ATOM 3556 C C . ASN A 1 478 ? 22.060 7.153 -14.735 1.00 89.69 478 ASN A C 1
ATOM 3558 O O . ASN A 1 478 ? 22.071 6.446 -13.737 1.00 89.69 478 ASN A O 1
ATOM 3562 N N . ASP A 1 479 ? 22.504 8.407 -14.711 1.00 88.62 479 ASP A N 1
ATOM 3563 C CA . ASP A 1 479 ? 23.061 9.048 -13.512 1.00 88.62 479 ASP A CA 1
ATOM 3564 C C . ASP A 1 479 ? 21.995 9.559 -12.514 1.00 88.62 479 ASP A C 1
ATOM 3566 O O . ASP A 1 479 ? 22.319 10.354 -11.631 1.00 88.62 479 ASP A O 1
ATOM 3570 N N . LEU A 1 480 ? 20.724 9.170 -12.660 1.00 91.19 480 LEU A N 1
ATOM 3571 C CA . LEU A 1 480 ? 19.583 9.646 -11.857 1.00 91.19 480 LEU A CA 1
ATOM 3572 C C . LEU A 1 480 ? 19.323 11.171 -11.903 1.00 91.19 480 LEU A C 1
ATOM 3574 O O . LEU A 1 480 ? 18.523 11.681 -11.121 1.00 91.19 480 LEU A O 1
ATOM 3578 N N . ASN A 1 481 ? 19.949 11.927 -12.817 1.00 90.69 481 ASN A N 1
ATOM 3579 C CA . ASN A 1 481 ? 19.738 13.372 -12.933 1.00 90.69 481 ASN A CA 1
ATOM 3580 C C . ASN A 1 481 ? 18.766 13.715 -14.087 1.00 90.69 481 ASN A C 1
ATOM 3582 O O . ASN A 1 481 ? 19.162 13.657 -15.256 1.00 90.69 481 ASN A O 1
ATOM 3586 N N . PRO A 1 482 ? 17.517 14.156 -13.828 1.00 85.00 482 PRO A N 1
ATOM 3587 C CA . PRO A 1 482 ? 16.574 14.541 -14.889 1.00 85.00 482 PRO A CA 1
ATOM 3588 C C . PRO A 1 482 ? 17.066 15.684 -15.796 1.00 85.00 482 PRO A C 1
ATOM 3590 O O . PRO A 1 482 ? 16.563 15.835 -16.909 1.00 85.00 482 PRO A O 1
ATOM 3593 N N . SER A 1 483 ? 18.060 16.469 -15.363 1.00 85.62 483 SER A N 1
ATOM 3594 C CA . SER A 1 483 ? 18.643 17.565 -16.154 1.00 85.62 483 SER A CA 1
ATOM 3595 C C . SER A 1 483 ? 19.791 17.133 -17.080 1.00 85.62 483 SER A C 1
ATOM 3597 O O . SER A 1 483 ? 20.215 17.925 -17.926 1.00 85.62 483 SER A O 1
ATOM 3599 N N . ASN A 1 484 ? 20.320 15.910 -16.945 1.00 85.44 484 ASN A N 1
ATOM 3600 C CA . ASN A 1 484 ? 21.450 15.441 -17.749 1.00 85.44 484 ASN A CA 1
ATOM 3601 C C . ASN A 1 484 ? 20.994 15.004 -19.157 1.00 85.44 484 ASN A C 1
ATOM 3603 O O . ASN A 1 484 ? 20.325 13.985 -19.337 1.00 85.44 484 ASN A O 1
ATOM 3607 N N . GLN A 1 485 ? 21.393 15.777 -20.172 1.00 78.44 485 GLN A N 1
ATOM 3608 C CA . GLN A 1 485 ? 21.018 15.561 -21.576 1.00 78.44 485 GLN A CA 1
ATOM 3609 C C . GLN A 1 485 ? 21.718 14.355 -22.232 1.00 78.44 485 GLN A C 1
ATOM 3611 O O . GLN A 1 485 ? 21.234 13.867 -23.252 1.00 78.44 485 GLN A O 1
ATOM 3616 N N . ASN A 1 486 ? 22.801 13.841 -21.637 1.00 80.62 486 ASN A N 1
ATOM 3617 C CA . ASN A 1 486 ? 23.537 12.674 -22.136 1.00 80.62 486 ASN A CA 1
ATOM 3618 C C . ASN A 1 486 ? 22.960 11.340 -21.626 1.00 80.62 486 ASN A C 1
ATOM 3620 O O . ASN A 1 486 ? 23.459 10.272 -21.986 1.00 80.62 486 ASN A O 1
ATOM 3624 N N . ARG A 1 487 ? 21.890 11.371 -20.813 1.00 83.75 487 ARG A N 1
ATOM 3625 C CA . ARG A 1 487 ? 21.197 10.159 -20.358 1.00 83.75 487 ARG A CA 1
ATOM 3626 C C . ARG A 1 487 ? 20.548 9.444 -21.537 1.00 83.75 487 ARG A C 1
ATOM 3628 O O . ARG A 1 487 ? 19.440 9.786 -21.959 1.00 83.75 487 ARG A O 1
ATOM 3635 N N . ALA A 1 488 ? 21.226 8.438 -22.067 1.00 87.69 488 ALA A N 1
ATOM 3636 C CA . ALA A 1 488 ? 20.812 7.629 -23.207 1.00 87.69 488 ALA A CA 1
ATOM 3637 C C . ALA A 1 488 ? 21.283 6.178 -23.034 1.00 87.69 488 ALA A C 1
ATOM 3639 O O . ALA A 1 488 ? 22.033 5.861 -22.108 1.00 87.69 488 ALA A O 1
ATOM 3640 N N . SER A 1 489 ? 20.809 5.293 -23.909 1.00 92.12 489 SER A N 1
ATOM 3641 C CA . SER A 1 489 ? 21.071 3.859 -23.827 1.00 92.12 489 SER A CA 1
ATOM 3642 C C . SER A 1 489 ? 21.200 3.195 -25.196 1.00 92.12 489 SER A C 1
ATOM 3644 O O . SER A 1 489 ? 20.779 3.726 -26.227 1.00 92.12 489 SER A O 1
ATOM 3646 N N . ALA A 1 490 ? 21.816 2.020 -25.184 1.00 93.31 490 ALA A N 1
ATOM 3647 C CA . ALA A 1 490 ? 22.000 1.127 -26.317 1.00 93.31 490 ALA A CA 1
ATOM 3648 C C . ALA A 1 490 ? 21.717 -0.317 -25.872 1.00 93.31 490 ALA A C 1
ATOM 3650 O O . ALA A 1 490 ? 21.699 -0.610 -24.674 1.00 93.31 490 ALA A O 1
ATOM 3651 N N . LEU A 1 491 ? 21.492 -1.221 -26.826 1.00 94.69 491 LEU A N 1
ATOM 3652 C CA . LEU A 1 491 ? 21.378 -2.655 -26.545 1.00 94.69 491 LEU A CA 1
ATOM 3653 C C . LEU A 1 491 ? 22.689 -3.336 -26.923 1.00 94.69 491 LEU A C 1
ATOM 3655 O O . LEU A 1 491 ? 23.110 -3.261 -28.078 1.00 94.69 491 LEU A O 1
ATOM 3659 N N . TYR A 1 492 ? 23.321 -3.996 -25.961 1.00 93.81 492 TYR A N 1
ATOM 3660 C CA . TYR A 1 492 ? 24.488 -4.838 -26.176 1.00 93.81 492 TYR A CA 1
ATOM 3661 C C . TYR A 1 492 ? 24.052 -6.302 -26.290 1.00 93.81 492 TYR A C 1
ATOM 3663 O O . TYR A 1 492 ? 23.455 -6.860 -25.370 1.00 93.81 492 TYR A O 1
ATOM 3671 N N . LEU A 1 493 ? 24.331 -6.909 -27.441 1.00 94.00 493 LEU A N 1
ATOM 3672 C CA . LEU A 1 493 ? 24.036 -8.304 -27.754 1.00 94.00 493 LEU A CA 1
ATOM 3673 C C . LEU A 1 493 ? 25.347 -9.081 -27.634 1.00 94.00 493 LEU A C 1
ATOM 3675 O O . LEU A 1 493 ? 26.297 -8.813 -28.379 1.00 94.00 493 LEU A O 1
ATOM 3679 N N . ARG A 1 494 ? 25.407 -10.014 -26.680 1.00 89.62 494 ARG A N 1
ATOM 3680 C CA . ARG A 1 494 ? 26.652 -10.695 -26.293 1.00 89.62 494 ARG A CA 1
ATOM 3681 C C . ARG A 1 494 ? 27.197 -11.661 -27.347 1.00 89.62 494 ARG A C 1
ATOM 3683 O O . ARG A 1 494 ? 28.413 -11.810 -27.454 1.00 89.62 494 ARG A O 1
ATOM 3690 N N . SER A 1 495 ? 26.334 -12.334 -28.104 1.00 89.50 495 SER A N 1
ATOM 3691 C CA . SER A 1 495 ? 26.751 -13.381 -29.044 1.00 89.50 495 SER A CA 1
ATOM 3692 C C . SER A 1 495 ? 27.482 -12.826 -30.271 1.00 89.50 495 SER A C 1
ATOM 3694 O O . SER A 1 495 ? 27.271 -11.695 -30.698 1.00 89.50 495 SER A O 1
ATOM 3696 N N . GLY A 1 496 ? 28.350 -13.640 -30.878 1.00 90.69 496 GLY A N 1
ATOM 3697 C CA . GLY A 1 496 ? 29.094 -13.248 -32.075 1.00 90.69 496 GLY A CA 1
ATOM 3698 C C . GLY A 1 496 ? 28.247 -13.308 -33.352 1.00 90.69 496 GLY A C 1
ATOM 3699 O O . GLY A 1 496 ? 27.877 -14.399 -33.794 1.00 90.69 496 GLY A O 1
ATOM 3700 N N . PHE A 1 497 ? 28.041 -12.167 -34.010 1.00 91.69 497 PHE A N 1
ATOM 3701 C CA . PHE A 1 497 ? 27.353 -12.034 -35.303 1.00 91.69 497 PHE A CA 1
ATOM 3702 C C . PHE A 1 497 ? 28.317 -11.531 -36.389 1.00 91.69 497 PHE A C 1
ATOM 3704 O O . PHE A 1 497 ? 29.200 -10.720 -36.107 1.00 91.69 497 PHE A O 1
ATOM 3711 N N . SER A 1 498 ? 28.169 -11.977 -37.642 1.00 92.00 498 SER A N 1
ATOM 3712 C CA . SER A 1 498 ? 28.784 -11.266 -38.777 1.00 92.00 498 SER A CA 1
ATOM 3713 C C . SER A 1 498 ? 28.070 -9.933 -39.020 1.00 92.00 498 SER A C 1
ATOM 3715 O O . SER A 1 498 ? 26.950 -9.730 -38.556 1.00 92.00 498 SER A O 1
ATOM 3717 N N . CYS A 1 499 ? 28.683 -9.024 -39.782 1.00 88.50 499 CYS A N 1
ATOM 3718 C CA . CYS A 1 499 ? 28.103 -7.700 -40.040 1.00 88.50 499 CYS A CA 1
ATOM 3719 C C . CYS A 1 499 ? 26.666 -7.740 -40.612 1.00 88.50 499 CYS A C 1
ATOM 3721 O O . CYS A 1 499 ? 25.845 -6.894 -40.261 1.00 88.50 499 CYS A O 1
ATOM 3723 N N . LEU A 1 500 ? 26.331 -8.723 -41.459 1.00 88.00 500 LEU A N 1
ATOM 3724 C CA . LEU A 1 500 ? 24.974 -8.853 -42.003 1.00 88.00 500 LEU A CA 1
ATOM 3725 C C . LEU A 1 500 ? 23.978 -9.317 -40.930 1.00 88.00 500 LEU A C 1
ATOM 3727 O O . LEU A 1 500 ? 22.951 -8.673 -40.728 1.00 88.00 500 LEU A O 1
ATOM 3731 N N . GLU A 1 501 ? 24.317 -10.381 -40.199 1.00 91.88 501 GLU A N 1
ATOM 3732 C CA . GLU A 1 501 ? 23.487 -10.900 -39.103 1.00 91.88 501 GLU A CA 1
ATOM 3733 C C . GLU A 1 501 ? 23.323 -9.867 -37.975 1.00 91.88 501 GLU A C 1
ATOM 3735 O O . GLU A 1 501 ? 22.292 -9.841 -37.318 1.00 91.88 501 GLU A O 1
ATOM 3740 N N . ALA A 1 502 ? 24.303 -8.984 -37.766 1.00 92.81 502 ALA A N 1
ATOM 3741 C CA . ALA A 1 502 ? 24.239 -7.916 -36.771 1.00 92.81 502 ALA A CA 1
ATOM 3742 C C . ALA A 1 502 ? 23.139 -6.882 -37.086 1.00 92.81 502 ALA A C 1
ATOM 3744 O O . ALA A 1 502 ? 22.424 -6.441 -36.185 1.00 92.81 502 ALA A O 1
ATOM 3745 N N . TYR A 1 503 ? 22.947 -6.532 -38.366 1.00 91.94 503 TYR A N 1
ATOM 3746 C CA . TYR A 1 503 ? 21.804 -5.717 -38.793 1.00 91.94 503 TYR A CA 1
ATOM 3747 C C . TYR A 1 503 ? 20.471 -6.453 -38.595 1.00 91.94 503 TYR A C 1
ATOM 3749 O O . TYR A 1 503 ? 19.496 -5.835 -38.165 1.00 91.94 503 TYR A O 1
ATOM 3757 N N . GLU A 1 504 ? 20.421 -7.755 -38.889 1.00 92.31 504 GLU A N 1
ATOM 3758 C CA . GLU A 1 504 ? 19.218 -8.580 -38.709 1.00 92.31 504 GLU A CA 1
ATOM 3759 C C . GLU A 1 504 ? 18.848 -8.724 -37.222 1.00 92.31 504 GLU A C 1
ATOM 3761 O O . GLU A 1 504 ? 17.689 -8.526 -36.863 1.00 92.31 504 GLU A O 1
ATOM 3766 N N . ALA A 1 505 ? 19.827 -8.954 -36.343 1.00 93.62 505 ALA A N 1
ATOM 3767 C CA . ALA A 1 505 ? 19.644 -9.084 -34.899 1.00 93.62 505 ALA A CA 1
ATOM 3768 C C . ALA A 1 505 ? 19.132 -7.787 -34.243 1.00 93.62 505 ALA A C 1
ATOM 3770 O O . ALA A 1 505 ? 18.206 -7.827 -33.429 1.00 93.62 505 ALA A O 1
ATOM 3771 N N . CYS A 1 506 ? 19.651 -6.619 -34.646 1.00 95.00 506 CYS A N 1
ATOM 3772 C CA . CYS A 1 506 ? 19.073 -5.343 -34.217 1.00 95.00 506 CYS A CA 1
ATOM 3773 C C . CYS A 1 506 ? 17.638 -5.167 -34.741 1.00 95.00 506 CYS A C 1
ATOM 3775 O O . CYS A 1 506 ? 16.749 -4.787 -33.979 1.00 95.00 506 CYS A O 1
ATOM 3777 N N . ALA A 1 507 ? 17.377 -5.495 -36.012 1.00 94.25 507 ALA A N 1
ATOM 3778 C CA . ALA A 1 507 ? 16.047 -5.354 -36.607 1.00 94.25 507 ALA A CA 1
ATOM 3779 C C . ALA A 1 507 ? 14.995 -6.270 -35.949 1.00 94.25 507 ALA A C 1
ATOM 3781 O O . ALA A 1 507 ? 13.840 -5.869 -35.805 1.00 94.25 507 ALA A O 1
ATOM 3782 N N . GLN A 1 508 ? 15.390 -7.458 -35.481 1.00 93.75 508 GLN A N 1
ATOM 3783 C CA . GLN A 1 508 ? 14.553 -8.364 -34.682 1.00 93.75 508 GLN A CA 1
ATOM 3784 C C . GLN A 1 508 ? 14.104 -7.731 -33.351 1.00 93.75 508 GLN A C 1
ATOM 3786 O O . GLN A 1 508 ? 12.936 -7.847 -32.969 1.00 93.75 508 GLN A O 1
ATOM 3791 N N . LEU A 1 509 ? 14.996 -6.974 -32.699 1.00 94.25 509 LEU A N 1
ATOM 3792 C CA . LEU A 1 509 ? 14.698 -6.151 -31.516 1.00 94.25 509 LEU A CA 1
ATOM 3793 C C . LEU A 1 509 ? 13.984 -4.826 -31.849 1.00 94.25 509 LEU A C 1
ATOM 3795 O O . LEU A 1 509 ? 13.665 -4.066 -30.930 1.00 94.25 509 LEU A O 1
ATOM 3799 N N . GLN A 1 510 ? 13.675 -4.578 -33.130 1.00 95.12 510 GLN A N 1
ATOM 3800 C CA . GLN A 1 510 ? 13.084 -3.351 -33.684 1.00 95.12 510 GLN A CA 1
ATOM 3801 C C . GLN A 1 510 ? 14.005 -2.113 -33.627 1.00 95.12 510 GLN A C 1
ATOM 3803 O O . GLN A 1 510 ? 13.537 -0.981 -33.474 1.00 95.12 510 GLN A O 1
ATOM 3808 N N . GLU A 1 511 ? 15.312 -2.334 -33.737 1.00 95.19 511 GLU A N 1
ATOM 3809 C CA . GLU A 1 511 ? 16.377 -1.334 -33.623 1.00 95.19 511 GLU A CA 1
ATOM 3810 C C . GLU A 1 511 ? 17.291 -1.336 -34.858 1.00 95.19 511 GLU A C 1
ATOM 3812 O O . GLU A 1 511 ? 17.182 -2.175 -35.753 1.00 95.19 511 GLU A O 1
ATOM 3817 N N . THR A 1 512 ? 18.237 -0.400 -34.901 1.00 94.06 512 THR A N 1
ATOM 3818 C CA . THR A 1 512 ? 19.330 -0.380 -35.887 1.00 94.06 512 THR A CA 1
ATOM 3819 C C . THR A 1 512 ? 20.675 -0.601 -35.203 1.00 94.06 512 THR A C 1
ATOM 3821 O O . THR A 1 512 ? 20.777 -0.394 -33.997 1.00 94.06 512 THR A O 1
ATOM 3824 N N . LEU A 1 513 ? 21.725 -0.962 -35.951 1.00 93.25 513 LEU A N 1
ATOM 3825 C CA . LEU A 1 513 ? 23.095 -0.884 -35.428 1.00 93.25 513 LEU A CA 1
ATOM 3826 C C . LEU A 1 513 ? 23.382 0.516 -34.872 1.00 93.25 513 LEU A C 1
ATOM 3828 O O . LEU A 1 513 ? 23.005 1.520 -35.481 1.00 93.25 513 LEU A O 1
ATOM 3832 N N . LEU A 1 514 ? 24.079 0.568 -33.739 1.00 91.62 514 LEU A N 1
ATOM 3833 C CA . LEU A 1 514 ? 24.438 1.809 -33.068 1.00 91.62 514 LEU A CA 1
ATOM 3834 C C . LEU A 1 514 ? 25.277 2.694 -34.015 1.00 91.62 514 LEU A C 1
ATOM 3836 O O . LEU A 1 514 ? 26.282 2.213 -34.546 1.00 91.62 514 LEU A O 1
ATOM 3840 N N . PRO A 1 515 ? 24.902 3.962 -34.260 1.00 88.44 515 PRO A N 1
ATOM 3841 C CA . PRO A 1 515 ? 25.744 4.906 -34.994 1.00 88.44 515 PRO A CA 1
ATOM 3842 C C . PRO A 1 515 ? 26.993 5.302 -34.184 1.00 88.44 515 PRO A C 1
ATOM 3844 O O . PRO A 1 515 ? 27.221 4.834 -33.071 1.00 88.44 515 PRO A O 1
ATOM 3847 N N . GLU A 1 516 ? 27.835 6.169 -34.747 1.00 80.94 516 GLU A N 1
ATOM 3848 C CA . GLU A 1 516 ? 29.052 6.642 -34.075 1.00 80.94 516 GLU A CA 1
ATOM 3849 C C . GLU A 1 516 ? 28.726 7.299 -32.711 1.00 80.94 516 GLU A C 1
ATOM 3851 O O . GLU A 1 516 ? 27.843 8.166 -32.664 1.00 80.94 516 GLU A O 1
ATOM 3856 N N . PRO A 1 517 ? 29.390 6.904 -31.601 1.00 74.12 517 PRO A N 1
ATOM 3857 C CA . PRO A 1 517 ? 29.108 7.445 -30.271 1.00 74.12 517 PRO A CA 1
ATOM 3858 C C . PRO A 1 517 ? 29.146 8.978 -30.216 1.00 74.12 517 PRO A C 1
ATOM 3860 O O . PRO A 1 517 ? 29.895 9.635 -30.938 1.00 74.12 517 PRO A O 1
ATOM 3863 N N . GLY A 1 518 ? 28.292 9.556 -29.375 1.00 70.31 518 GLY A N 1
ATOM 3864 C CA . GLY A 1 518 ? 27.962 10.982 -29.337 1.00 70.31 518 GLY A CA 1
ATOM 3865 C C . GLY A 1 518 ? 26.767 11.370 -30.217 1.00 70.31 518 GLY A C 1
ATOM 3866 O O . GLY A 1 518 ? 26.086 12.345 -29.910 1.00 70.31 518 GLY A O 1
ATOM 3867 N N . SER A 1 519 ? 26.436 10.605 -31.266 1.00 67.88 519 SER A N 1
ATOM 3868 C CA . SER A 1 519 ? 25.317 10.945 -32.169 1.00 67.88 519 SER A CA 1
ATOM 3869 C C . SER A 1 519 ? 23.910 10.675 -31.607 1.00 67.88 519 SER A C 1
ATOM 3871 O O . SER A 1 519 ? 22.936 11.165 -32.178 1.00 67.88 519 SER A O 1
ATOM 3873 N N . ILE A 1 520 ? 23.795 9.944 -30.488 1.00 68.38 520 ILE A N 1
ATOM 3874 C CA . ILE A 1 520 ? 22.518 9.607 -29.820 1.00 68.38 520 ILE A CA 1
ATOM 3875 C C . ILE A 1 520 ? 22.455 10.020 -28.333 1.00 68.38 520 ILE A C 1
ATOM 3877 O O . ILE A 1 520 ? 21.639 9.498 -27.581 1.00 68.38 520 ILE A O 1
ATOM 3881 N N . GLY A 1 521 ? 23.335 10.919 -27.882 1.00 72.38 521 GLY A N 1
ATOM 3882 C CA . GLY A 1 521 ? 23.398 11.388 -26.486 1.00 72.38 521 GLY A CA 1
ATOM 3883 C C . GLY A 1 521 ? 24.355 10.606 -25.577 1.00 72.38 521 GLY A C 1
ATOM 3884 O O . GLY A 1 521 ? 25.004 11.221 -24.740 1.00 72.38 521 GLY A O 1
ATOM 3885 N N . LEU A 1 522 ? 24.541 9.297 -25.791 1.00 77.50 522 LEU A N 1
ATOM 3886 C CA . LEU A 1 522 ? 25.641 8.536 -25.175 1.00 77.50 522 LEU A CA 1
ATOM 3887 C C . LEU A 1 522 ? 26.977 9.026 -25.746 1.00 77.50 522 LEU A C 1
ATOM 3889 O O . LEU A 1 522 ? 27.195 8.869 -26.952 1.00 77.50 522 LEU A O 1
ATOM 3893 N N . SER A 1 523 ? 27.875 9.588 -24.931 1.00 82.00 523 SER A N 1
ATOM 3894 C CA . SER A 1 523 ? 29.233 9.905 -25.392 1.00 82.00 523 SER A CA 1
ATOM 3895 C C . SER A 1 523 ? 30.097 8.641 -25.509 1.00 82.00 523 SER A C 1
ATOM 3897 O O . SER A 1 523 ? 29.730 7.562 -25.045 1.00 82.00 523 SER A O 1
ATOM 3899 N N . ALA A 1 524 ? 31.265 8.760 -26.146 1.00 79.38 524 ALA A N 1
ATOM 3900 C CA . ALA A 1 524 ? 32.217 7.651 -26.245 1.00 79.38 524 ALA A CA 1
ATOM 3901 C C . ALA A 1 524 ? 32.885 7.294 -24.900 1.00 79.38 524 ALA A C 1
ATOM 3903 O O . ALA A 1 524 ? 33.431 6.202 -24.773 1.00 79.38 524 ALA A O 1
ATOM 3904 N N . GLU A 1 525 ? 32.852 8.213 -23.931 1.00 81.56 525 GLU A N 1
ATOM 3905 C CA . GLU A 1 525 ? 33.391 8.050 -22.576 1.00 81.56 525 GLU A CA 1
ATOM 3906 C C . GLU A 1 525 ? 32.350 7.341 -21.697 1.00 81.56 525 GLU A C 1
ATOM 3908 O O . GLU A 1 525 ? 32.602 6.225 -21.253 1.00 81.56 525 GLU A O 1
ATOM 3913 N N . ASP A 1 526 ? 31.115 7.861 -21.631 1.00 82.50 526 ASP A N 1
ATOM 3914 C CA . ASP A 1 526 ? 29.999 7.188 -20.936 1.00 82.50 526 ASP A CA 1
ATOM 3915 C C . ASP A 1 526 ? 29.805 5.739 -21.431 1.00 82.50 526 ASP A C 1
ATOM 3917 O O . ASP A 1 526 ? 29.588 4.814 -20.650 1.00 82.50 526 ASP A O 1
ATOM 3921 N N . LEU A 1 527 ? 29.891 5.527 -22.752 1.00 84.25 527 LEU A N 1
ATOM 3922 C CA . LEU A 1 527 ? 29.740 4.205 -23.358 1.00 84.25 527 LEU A CA 1
ATOM 3923 C C . LEU A 1 527 ? 30.925 3.275 -23.043 1.00 84.25 527 LEU A C 1
ATOM 3925 O O . LEU A 1 527 ? 30.715 2.073 -22.915 1.00 84.25 527 LEU A O 1
ATOM 3929 N N . SER A 1 528 ? 32.149 3.798 -22.905 1.00 84.19 528 SER A N 1
ATOM 3930 C CA . SER A 1 528 ? 33.310 3.021 -22.437 1.00 84.19 528 SER A CA 1
ATOM 3931 C C . SER A 1 528 ? 33.072 2.504 -21.021 1.00 84.19 528 SER A C 1
ATOM 3933 O O . SER A 1 528 ? 33.223 1.309 -20.750 1.00 84.19 528 SER A O 1
ATOM 3935 N N . ASP A 1 529 ? 32.659 3.398 -20.130 1.00 83.75 529 ASP A N 1
ATOM 3936 C CA . ASP A 1 529 ? 32.587 3.118 -18.700 1.00 83.75 529 ASP A CA 1
ATOM 3937 C C . ASP A 1 529 ? 31.428 2.163 -18.392 1.00 83.75 529 ASP A C 1
ATOM 3939 O O . ASP A 1 529 ? 31.608 1.169 -17.689 1.00 83.75 529 ASP A O 1
ATOM 3943 N N . VAL A 1 530 ? 30.267 2.358 -19.027 1.00 84.06 530 VAL A N 1
ATOM 3944 C CA . VAL A 1 530 ? 29.131 1.434 -18.890 1.00 84.06 530 VAL A CA 1
ATOM 3945 C C . VAL A 1 530 ? 29.428 0.057 -19.506 1.00 84.06 530 VAL A C 1
ATOM 3947 O O . VAL A 1 530 ? 29.022 -0.953 -18.933 1.00 84.06 530 VAL A O 1
ATOM 3950 N N . LEU A 1 531 ? 30.162 -0.026 -20.627 1.00 87.50 531 LEU A N 1
ATOM 3951 C CA . LEU A 1 531 ? 30.539 -1.316 -21.232 1.00 87.50 531 LEU A CA 1
ATOM 3952 C C . LEU A 1 531 ? 31.606 -2.077 -20.437 1.00 87.50 531 LEU A C 1
ATOM 3954 O O . LEU A 1 531 ? 31.616 -3.305 -20.471 1.00 87.50 531 LEU A O 1
ATOM 3958 N N . THR A 1 532 ? 32.516 -1.376 -19.760 1.00 86.69 532 THR A N 1
ATOM 3959 C CA . THR A 1 532 ? 33.577 -1.999 -18.948 1.00 86.69 532 THR A CA 1
ATOM 3960 C C . THR A 1 532 ? 33.136 -2.281 -17.507 1.00 86.69 532 THR A C 1
ATOM 3962 O O . THR A 1 532 ? 33.728 -3.132 -16.847 1.00 86.69 532 THR A O 1
ATOM 3965 N N . SER A 1 533 ? 32.072 -1.629 -17.028 1.00 81.81 533 SER A N 1
ATOM 3966 C CA . SER A 1 533 ? 31.486 -1.851 -15.704 1.00 81.81 533 SER A CA 1
ATOM 3967 C C . SER A 1 533 ? 30.911 -3.261 -15.526 1.00 81.81 533 SER A C 1
ATOM 3969 O O . SER A 1 533 ? 30.159 -3.775 -16.361 1.00 81.81 533 SER A O 1
ATOM 3971 N N . ASN A 1 534 ? 31.201 -3.856 -14.366 1.00 76.06 534 ASN A N 1
ATOM 3972 C CA . ASN A 1 534 ? 30.591 -5.108 -13.919 1.00 76.06 534 ASN A CA 1
ATOM 3973 C C . ASN A 1 534 ? 29.134 -4.911 -13.464 1.00 76.06 534 ASN A C 1
ATOM 3975 O O . ASN A 1 534 ? 28.318 -5.809 -13.654 1.00 76.06 534 ASN A O 1
ATOM 3979 N N . ARG A 1 535 ? 28.787 -3.736 -12.909 1.00 76.25 535 ARG A N 1
ATOM 3980 C CA . ARG A 1 535 ? 27.439 -3.461 -12.375 1.00 76.25 535 ARG A CA 1
ATOM 3981 C C . ARG A 1 535 ? 26.375 -3.433 -13.474 1.00 76.25 535 ARG A C 1
ATOM 3983 O O . ARG A 1 535 ? 25.279 -3.933 -13.273 1.00 76.25 535 ARG A O 1
ATOM 3990 N N . HIS A 1 536 ? 26.696 -2.928 -14.665 1.00 72.38 536 HIS A N 1
ATOM 3991 C CA . HIS A 1 536 ? 25.738 -2.864 -15.780 1.00 72.38 536 HIS A CA 1
ATOM 3992 C C . HIS A 1 536 ? 25.733 -4.130 -16.662 1.00 72.38 536 HIS A C 1
ATOM 3994 O O . HIS A 1 536 ? 25.320 -4.072 -17.816 1.00 72.38 536 HIS A O 1
ATOM 4000 N N . GLY A 1 537 ? 26.221 -5.276 -16.163 1.00 68.12 537 GLY A N 1
ATOM 4001 C CA . GLY A 1 537 ? 26.088 -6.581 -16.835 1.00 68.12 537 GLY A CA 1
ATOM 4002 C C . GLY A 1 537 ? 26.910 -6.789 -18.116 1.00 68.12 537 GLY A C 1
ATOM 4003 O O . GLY A 1 537 ? 26.821 -7.858 -18.731 1.00 68.12 537 GLY A O 1
ATOM 4004 N N . ALA A 1 538 ? 27.696 -5.789 -18.527 1.00 79.44 538 ALA A N 1
ATOM 4005 C CA . ALA A 1 538 ? 28.511 -5.819 -19.736 1.00 79.44 538 ALA A CA 1
ATOM 4006 C C . ALA A 1 538 ? 29.917 -6.391 -19.477 1.00 79.44 538 ALA A C 1
ATOM 4008 O O . ALA A 1 538 ? 30.306 -7.330 -20.168 1.00 79.44 538 ALA A O 1
ATOM 4009 N N . SER A 1 539 ? 30.647 -5.886 -18.467 1.00 83.19 539 SER A N 1
ATOM 4010 C CA . SER A 1 539 ? 31.944 -6.423 -17.996 1.00 83.19 539 SER A CA 1
ATOM 4011 C C . SER A 1 539 ? 33.005 -6.636 -19.101 1.00 83.19 539 SER A C 1
ATOM 4013 O O . SER A 1 539 ? 33.807 -7.572 -19.074 1.00 83.19 539 SER A O 1
ATOM 4015 N N . LEU A 1 540 ? 33.010 -5.792 -20.137 1.00 86.56 540 LEU A N 1
ATOM 4016 C CA . LEU A 1 540 ? 33.848 -6.012 -21.316 1.00 86.56 540 LEU A CA 1
ATOM 4017 C C . LEU A 1 540 ? 35.295 -5.578 -21.097 1.00 86.56 540 LEU A C 1
ATOM 4019 O O . LEU A 1 540 ? 35.588 -4.531 -20.525 1.00 86.56 540 LEU A O 1
ATOM 4023 N N . GLN A 1 541 ? 36.229 -6.342 -21.665 1.00 86.25 541 GLN A N 1
ATOM 4024 C CA . GLN A 1 541 ? 37.625 -5.917 -21.743 1.00 86.25 541 GLN A CA 1
ATOM 4025 C C . GLN A 1 541 ? 37.750 -4.656 -22.611 1.00 86.25 541 GLN A C 1
ATOM 4027 O O . GLN A 1 541 ? 37.139 -4.555 -23.674 1.00 86.25 541 GLN A O 1
ATOM 4032 N N . ALA A 1 542 ? 38.625 -3.722 -22.232 1.00 85.12 542 ALA A N 1
ATOM 4033 C CA . ALA A 1 542 ? 38.816 -2.461 -22.960 1.00 85.12 542 ALA A CA 1
ATOM 4034 C C . ALA A 1 542 ? 39.267 -2.633 -24.436 1.00 85.12 542 ALA A C 1
ATOM 4036 O O . ALA A 1 542 ? 39.134 -1.716 -25.253 1.00 85.12 542 ALA A O 1
ATOM 4037 N N . SER A 1 543 ? 39.799 -3.808 -24.786 1.00 87.62 543 SER A N 1
ATOM 4038 C CA . SER A 1 543 ? 40.182 -4.226 -26.141 1.00 87.62 543 SER A CA 1
ATOM 4039 C C . SER A 1 543 ? 39.143 -5.093 -26.866 1.00 87.62 543 SER A C 1
ATOM 4041 O O . SER A 1 543 ? 39.404 -5.489 -28.000 1.00 87.62 543 SER A O 1
ATOM 4043 N N . GLN A 1 544 ? 38.002 -5.408 -26.245 1.00 88.88 544 GLN A N 1
ATOM 4044 C CA . GLN A 1 544 ? 36.957 -6.240 -26.844 1.00 88.88 544 GLN A CA 1
ATOM 4045 C C . GLN A 1 544 ? 36.436 -5.594 -28.130 1.00 88.88 544 GLN A C 1
ATOM 4047 O O . GLN A 1 544 ? 36.082 -4.418 -28.136 1.00 88.88 544 GLN A O 1
ATOM 4052 N N . GLN A 1 545 ? 36.393 -6.362 -29.217 1.00 91.00 545 GLN A N 1
ATOM 4053 C CA . GLN A 1 545 ? 35.907 -5.903 -30.517 1.00 91.00 545 GLN A CA 1
ATOM 4054 C C . GLN A 1 545 ? 34.386 -6.074 -30.611 1.00 91.00 545 GLN A C 1
ATOM 4056 O O . GLN A 1 545 ? 33.861 -7.135 -30.279 1.00 91.00 545 GLN A O 1
ATOM 4061 N N . ILE A 1 546 ? 33.690 -5.029 -31.062 1.00 91.44 546 ILE A N 1
ATOM 4062 C CA . ILE A 1 546 ? 32.224 -4.933 -31.112 1.00 91.44 546 ILE A CA 1
ATOM 4063 C C . ILE A 1 546 ? 31.809 -4.311 -32.454 1.00 91.44 546 ILE A C 1
ATOM 4065 O O . ILE A 1 546 ? 32.465 -3.380 -32.932 1.00 91.44 546 ILE A O 1
ATOM 4069 N N . TRP A 1 547 ? 30.721 -4.783 -33.065 1.00 93.00 547 TRP A N 1
ATOM 4070 C CA . TRP A 1 547 ? 30.139 -4.147 -34.250 1.00 93.00 547 TRP A CA 1
ATOM 4071 C C . TRP A 1 547 ? 29.302 -2.911 -33.896 1.00 93.00 547 TRP A C 1
ATOM 4073 O O . TRP A 1 547 ? 28.362 -2.988 -33.103 1.00 93.00 547 TRP A O 1
ATOM 4083 N N . ILE A 1 548 ? 29.597 -1.801 -34.578 1.00 91.25 548 ILE A N 1
ATOM 4084 C CA . ILE A 1 548 ? 28.732 -0.616 -34.698 1.00 91.25 548 ILE A CA 1
ATOM 4085 C C . ILE A 1 548 ? 28.517 -0.273 -36.184 1.00 91.25 548 ILE A C 1
ATOM 4087 O O . ILE A 1 548 ? 29.206 -0.802 -37.065 1.00 91.25 548 ILE A O 1
ATOM 4091 N N . ALA A 1 549 ? 27.589 0.634 -36.487 1.00 90.44 549 ALA A N 1
ATOM 4092 C CA . ALA A 1 549 ? 27.308 1.060 -37.854 1.00 90.44 549 ALA A CA 1
ATOM 4093 C C . ALA A 1 549 ? 28.500 1.795 -38.503 1.00 90.44 549 ALA A C 1
ATOM 4095 O O . ALA A 1 549 ? 29.139 2.686 -37.927 1.00 90.44 549 ALA A O 1
ATOM 4096 N N . GLY A 1 550 ? 28.791 1.424 -39.748 1.00 86.88 550 GLY A N 1
ATOM 4097 C CA . GLY A 1 550 ? 29.769 2.082 -40.604 1.00 86.88 550 GLY A CA 1
ATOM 4098 C C . GLY A 1 550 ? 29.219 3.329 -41.297 1.00 86.88 550 GLY A C 1
ATOM 4099 O O . GLY A 1 550 ? 28.036 3.653 -41.234 1.00 86.88 550 GLY A O 1
ATOM 4100 N N . ASN A 1 551 ? 30.095 4.028 -42.021 1.00 81.12 551 ASN A N 1
ATOM 4101 C CA . ASN A 1 551 ? 29.770 5.298 -42.689 1.00 81.12 551 ASN A CA 1
ATOM 4102 C C . ASN A 1 551 ? 28.865 5.137 -43.934 1.00 81.12 551 ASN A C 1
ATOM 4104 O O . ASN A 1 551 ? 28.536 6.123 -44.592 1.00 81.12 551 ASN A O 1
ATOM 4108 N N . THR A 1 552 ? 28.484 3.905 -44.275 1.00 79.56 552 THR A N 1
ATOM 4109 C CA . THR A 1 552 ? 27.583 3.557 -45.381 1.00 79.56 552 THR A CA 1
ATOM 4110 C C . THR A 1 552 ? 26.502 2.589 -44.902 1.00 79.56 552 THR A C 1
ATOM 4112 O O . THR A 1 552 ? 26.763 1.709 -44.082 1.00 79.56 552 THR A O 1
ATOM 4115 N N . VAL A 1 553 ? 25.280 2.731 -45.420 1.00 74.94 553 VAL A N 1
ATOM 4116 C CA . VAL A 1 553 ? 24.152 1.847 -45.077 1.00 74.94 553 VAL A CA 1
ATOM 4117 C C . VAL A 1 553 ? 24.487 0.404 -45.472 1.00 74.94 553 VAL A C 1
ATOM 4119 O O . VAL A 1 553 ? 24.870 0.164 -46.615 1.00 74.94 553 VAL A O 1
ATOM 4122 N N . GLY A 1 554 ? 24.342 -0.542 -44.539 1.00 75.12 554 GLY A N 1
ATOM 4123 C CA . GLY A 1 554 ? 24.698 -1.948 -44.758 1.00 75.12 554 GLY A CA 1
ATOM 4124 C C . GLY A 1 554 ? 26.190 -2.259 -44.578 1.00 75.12 554 GLY A C 1
ATOM 4125 O O . GLY A 1 554 ? 26.652 -3.284 -45.067 1.00 75.12 554 GLY A O 1
ATOM 4126 N N . SER A 1 555 ? 26.950 -1.390 -43.903 1.00 85.56 555 SER A N 1
ATOM 4127 C CA . SER A 1 555 ? 28.351 -1.638 -43.535 1.00 85.56 555 SER A CA 1
ATOM 4128 C C . SER A 1 555 ? 28.553 -1.483 -42.031 1.00 85.56 555 SER A C 1
ATOM 4130 O O . SER A 1 555 ? 27.914 -0.636 -41.410 1.00 85.56 555 SER A O 1
ATOM 4132 N N . CYS A 1 556 ? 29.470 -2.259 -41.462 1.00 88.25 556 CYS A N 1
ATOM 4133 C CA . CYS A 1 556 ? 29.829 -2.210 -40.047 1.00 88.25 556 CYS A CA 1
ATOM 4134 C C . CYS A 1 556 ? 31.276 -1.742 -39.883 1.00 88.25 556 CYS A C 1
ATOM 4136 O O . CYS A 1 556 ? 32.087 -1.846 -40.805 1.00 88.25 556 CYS A O 1
ATOM 4138 N N . VAL A 1 557 ? 31.610 -1.241 -38.700 1.00 89.44 557 VAL A N 1
ATOM 4139 C CA . VAL A 1 557 ? 32.989 -0.946 -38.293 1.00 89.44 557 VAL A CA 1
ATOM 4140 C C . VAL A 1 557 ? 33.229 -1.470 -36.886 1.00 89.44 557 VAL A C 1
ATOM 4142 O O . VAL A 1 557 ? 32.300 -1.570 -36.085 1.00 89.44 557 VAL A O 1
ATOM 4145 N N . VAL A 1 558 ? 34.482 -1.812 -36.597 1.00 88.94 558 VAL A N 1
ATOM 4146 C CA . VAL A 1 558 ? 34.873 -2.332 -35.287 1.00 88.94 558 VAL A CA 1
ATOM 4147 C C . VAL A 1 558 ? 35.044 -1.165 -34.322 1.00 88.94 558 VAL A C 1
ATOM 4149 O O . VAL A 1 558 ? 35.816 -0.243 -34.600 1.00 88.94 558 VAL A O 1
ATOM 4152 N N . PHE A 1 559 ? 34.350 -1.236 -33.192 1.00 87.81 559 PHE A N 1
ATOM 4153 C CA . PHE A 1 559 ? 34.557 -0.425 -31.996 1.00 87.81 559 PHE A CA 1
ATOM 4154 C C . PHE A 1 559 ? 35.208 -1.281 -30.898 1.00 87.81 559 PHE A C 1
ATOM 4156 O O . PHE A 1 559 ? 35.038 -2.499 -30.878 1.00 87.81 559 PHE A O 1
ATOM 4163 N N . THR A 1 560 ? 35.935 -0.650 -29.977 1.00 88.75 560 THR A N 1
ATOM 4164 C CA . THR A 1 560 ? 36.360 -1.257 -28.704 1.00 88.75 560 THR A CA 1
ATOM 4165 C C . THR A 1 560 ? 36.129 -0.262 -27.570 1.00 88.75 560 THR A C 1
ATOM 4167 O O . THR A 1 560 ? 36.385 0.921 -27.823 1.00 88.75 560 THR A O 1
ATOM 4170 N N . PRO A 1 561 ? 35.798 -0.684 -26.332 1.00 85.88 561 PRO A N 1
ATOM 4171 C CA . PRO A 1 561 ? 35.539 0.245 -25.229 1.00 85.88 561 PRO A CA 1
ATOM 4172 C C . PRO A 1 561 ? 36.671 1.254 -24.967 1.00 85.88 561 PRO A C 1
ATOM 4174 O O . PRO A 1 561 ? 36.379 2.402 -24.676 1.00 85.88 561 PRO A O 1
ATOM 4177 N N . SER A 1 562 ? 37.947 0.924 -25.236 1.00 82.62 562 SER A N 1
ATOM 4178 C CA . SER A 1 562 ? 39.073 1.894 -25.242 1.00 82.62 562 SER A CA 1
ATOM 4179 C C . SER A 1 562 ? 39.031 2.969 -26.357 1.00 82.62 562 SER A C 1
ATOM 4181 O O . SER A 1 562 ? 40.074 3.462 -26.793 1.00 82.62 562 SER A O 1
ATOM 4183 N N . ASN A 1 563 ? 37.833 3.307 -26.842 1.00 73.62 563 ASN A N 1
ATOM 4184 C CA . ASN A 1 563 ? 37.506 4.285 -27.878 1.00 73.62 563 ASN A CA 1
ATOM 4185 C C . ASN A 1 563 ? 38.375 4.173 -29.147 1.00 73.62 563 ASN A C 1
ATOM 4187 O O . ASN A 1 563 ? 38.885 5.157 -29.689 1.00 73.62 563 ASN A O 1
ATOM 4191 N N . ARG A 1 564 ? 38.564 2.938 -29.632 1.00 75.00 564 ARG A N 1
ATOM 4192 C CA . ARG A 1 564 ? 39.243 2.660 -30.908 1.00 75.00 564 ARG A CA 1
ATOM 4193 C C . ARG A 1 564 ? 38.215 2.254 -31.948 1.00 75.00 564 ARG A C 1
ATOM 4195 O O . ARG A 1 564 ? 37.481 1.290 -31.754 1.00 75.00 564 ARG A O 1
ATOM 4202 N N . ARG A 1 565 ? 38.208 2.965 -33.076 1.00 76.56 565 ARG A N 1
ATOM 4203 C CA . ARG A 1 565 ? 37.376 2.668 -34.247 1.00 76.56 565 ARG A CA 1
ATOM 4204 C C . ARG A 1 565 ? 38.263 2.199 -35.398 1.00 76.56 565 ARG A C 1
ATOM 4206 O O . ARG A 1 565 ? 39.275 2.839 -35.683 1.00 76.56 565 ARG A O 1
ATOM 4213 N N . SER A 1 566 ? 37.899 1.114 -36.081 1.00 75.31 566 SER A N 1
ATOM 4214 C CA . SER A 1 566 ? 38.621 0.653 -37.275 1.00 75.31 566 SER A CA 1
ATOM 4215 C C . SER A 1 566 ? 37.689 0.177 -38.393 1.00 75.31 566 SER A C 1
ATOM 4217 O O . SER A 1 566 ? 36.643 -0.419 -38.148 1.00 75.31 566 SER A O 1
ATOM 4219 N N . GLN A 1 567 ? 38.105 0.411 -39.639 1.00 64.25 567 GLN A N 1
ATOM 4220 C CA . GLN A 1 567 ? 37.449 -0.108 -40.849 1.00 64.25 567 GLN A CA 1
ATOM 4221 C C . GLN A 1 567 ? 37.902 -1.540 -41.204 1.00 64.25 567 GLN A C 1
ATOM 4223 O O . GLN A 1 567 ? 37.590 -2.023 -42.286 1.00 64.25 567 GLN A O 1
ATOM 4228 N N . ALA A 1 568 ? 38.695 -2.191 -40.347 1.00 56.47 568 ALA A N 1
ATOM 4229 C CA . ALA A 1 568 ? 39.500 -3.362 -40.697 1.00 56.47 568 ALA A CA 1
ATOM 4230 C C . ALA A 1 568 ? 38.993 -4.677 -40.076 1.00 56.47 568 ALA A C 1
ATOM 4232 O O . ALA A 1 568 ? 39.797 -5.562 -39.794 1.00 56.47 568 ALA A O 1
ATOM 4233 N N . GLY A 1 569 ? 37.678 -4.800 -39.870 1.00 55.72 569 GLY A N 1
ATOM 4234 C CA . GLY A 1 569 ? 37.058 -6.096 -39.584 1.00 55.72 569 GLY A CA 1
ATOM 4235 C C . GLY A 1 569 ? 36.942 -6.937 -40.859 1.00 55.72 569 GLY A C 1
ATOM 4236 O O . GLY A 1 569 ? 36.725 -6.393 -41.945 1.00 55.72 569 GLY A O 1
ATOM 4237 N N . LEU A 1 570 ? 37.094 -8.255 -40.752 1.00 58.94 570 LEU A N 1
ATOM 4238 C CA . LEU A 1 570 ? 36.887 -9.172 -41.879 1.00 58.94 570 LEU A CA 1
ATOM 4239 C C . LEU A 1 570 ? 35.391 -9.488 -42.042 1.00 58.94 570 LEU A C 1
ATOM 4241 O O . LEU A 1 570 ? 34.677 -9.648 -41.059 1.00 58.94 570 LEU A O 1
ATOM 4245 N N . GLU A 1 571 ? 34.904 -9.671 -43.275 1.00 55.84 571 GLU A N 1
ATOM 4246 C CA . GLU A 1 571 ? 33.490 -10.038 -43.525 1.00 55.84 571 GLU A CA 1
ATOM 4247 C C . GLU A 1 571 ? 33.088 -11.384 -42.879 1.00 55.84 571 GLU A C 1
ATOM 4249 O O . GLU A 1 571 ? 31.909 -11.643 -42.652 1.00 55.84 571 GLU A O 1
ATOM 4254 N N . SER A 1 572 ? 34.070 -12.233 -42.556 1.00 62.19 572 SER A N 1
ATOM 4255 C CA . SER A 1 572 ? 33.910 -13.508 -41.846 1.00 62.19 572 SER A CA 1
ATOM 4256 C C . SER A 1 572 ? 34.032 -13.408 -40.316 1.00 62.19 572 SER A C 1
ATOM 4258 O O . SER A 1 572 ? 34.004 -14.434 -39.639 1.00 62.19 572 SER A O 1
ATOM 4260 N N . GLU A 1 573 ? 34.260 -12.217 -39.766 1.00 82.56 573 GLU A N 1
ATOM 4261 C CA . GLU A 1 573 ? 34.484 -11.989 -38.336 1.00 82.56 573 GLU A CA 1
ATOM 4262 C C . GLU A 1 573 ? 33.142 -11.921 -37.594 1.00 82.56 573 GLU A C 1
ATOM 4264 O O . GLU A 1 573 ? 32.232 -11.194 -37.999 1.00 82.56 573 GLU A O 1
ATOM 4269 N N . ARG A 1 574 ? 33.003 -12.705 -36.518 1.00 90.81 574 ARG A N 1
ATOM 4270 C CA . ARG A 1 574 ? 31.796 -12.733 -35.683 1.00 90.81 574 ARG A CA 1
ATOM 4271 C C . ARG A 1 574 ? 32.076 -12.020 -34.368 1.00 90.81 574 ARG A C 1
ATOM 4273 O O . ARG A 1 574 ? 32.848 -12.534 -33.564 1.00 90.81 574 ARG A O 1
ATOM 4280 N N . LEU A 1 575 ? 31.457 -10.861 -34.162 1.00 91.81 575 LEU A N 1
ATOM 4281 C CA . LEU A 1 575 ? 31.660 -10.010 -32.986 1.00 91.81 575 LEU A CA 1
ATOM 4282 C C . LEU A 1 575 ? 30.328 -9.759 -32.265 1.00 91.81 575 LEU A C 1
ATOM 4284 O O . LEU A 1 575 ? 29.284 -9.778 -32.925 1.00 91.81 575 LEU A O 1
ATOM 4288 N N . PRO A 1 576 ? 30.355 -9.492 -30.947 1.00 93.25 576 PRO A N 1
ATOM 4289 C CA . PRO A 1 576 ? 29.241 -8.881 -30.229 1.00 93.25 576 PRO A CA 1
ATOM 4290 C C . PRO A 1 576 ? 28.759 -7.590 -30.899 1.00 93.25 576 PRO A C 1
ATOM 4292 O O . PRO A 1 576 ? 29.504 -6.941 -31.642 1.00 93.25 576 PRO A O 1
ATOM 4295 N N . VAL A 1 577 ? 27.516 -7.197 -30.633 1.00 94.19 577 VAL A N 1
ATOM 4296 C CA . VAL A 1 577 ? 26.828 -6.138 -31.388 1.00 94.19 577 VAL A CA 1
ATOM 4297 C C . VAL A 1 577 ? 26.277 -5.065 -30.459 1.00 94.19 577 VAL A C 1
ATOM 4299 O O . VAL A 1 577 ? 25.715 -5.373 -29.412 1.00 94.19 577 VAL A O 1
ATOM 4302 N N . LEU A 1 578 ? 26.390 -3.801 -30.872 1.00 93.94 578 LEU A N 1
ATOM 4303 C CA . LEU A 1 578 ? 25.646 -2.695 -30.275 1.00 93.94 578 LEU A CA 1
ATOM 4304 C C . LEU A 1 578 ? 24.541 -2.223 -31.223 1.00 93.94 578 LEU A C 1
ATOM 4306 O O . LEU A 1 578 ? 24.806 -1.814 -32.356 1.00 93.94 578 LEU A O 1
ATOM 4310 N N . CYS A 1 579 ? 23.307 -2.225 -30.728 1.00 95.19 579 CYS A N 1
ATOM 4311 C CA . CYS A 1 579 ? 22.143 -1.623 -31.370 1.00 95.19 579 CYS A CA 1
ATOM 4312 C C . CYS A 1 579 ? 21.752 -0.317 -30.663 1.00 95.19 579 CYS A C 1
ATOM 4314 O O . CYS A 1 579 ? 22.087 -0.094 -29.499 1.00 95.19 579 CYS A O 1
ATOM 4316 N N . THR A 1 580 ? 20.981 0.535 -31.334 1.00 94.38 580 THR A N 1
ATOM 4317 C CA . THR A 1 580 ? 20.229 1.611 -30.673 1.00 94.38 580 THR A CA 1
ATOM 4318 C C . THR A 1 580 ? 19.280 1.042 -29.611 1.00 94.38 580 THR A C 1
ATOM 4320 O O . THR A 1 580 ? 18.839 -0.098 -29.735 1.00 94.38 580 THR A O 1
ATOM 4323 N N . ASN A 1 581 ? 18.924 1.828 -28.590 1.00 93.75 581 ASN A N 1
ATOM 4324 C CA . ASN A 1 581 ? 17.669 1.624 -27.863 1.00 93.75 581 ASN A CA 1
ATOM 4325 C C . ASN A 1 581 ? 16.770 2.844 -28.105 1.00 93.75 581 ASN A C 1
ATOM 4327 O O . ASN A 1 581 ? 17.058 3.948 -27.648 1.00 93.75 581 ASN A O 1
ATOM 4331 N N . SER A 1 582 ? 15.699 2.647 -28.867 1.00 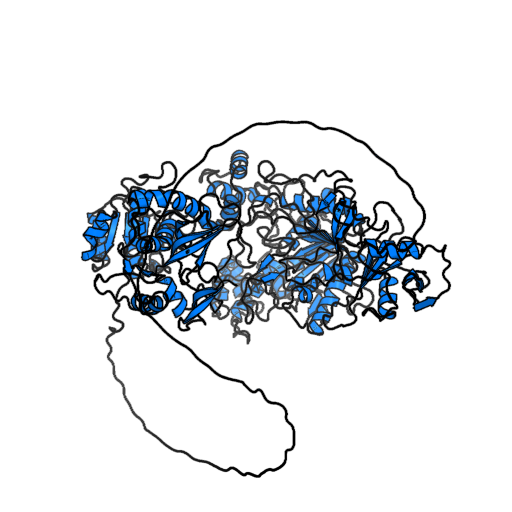91.75 582 SER A N 1
ATOM 4332 C CA . SER A 1 582 ? 14.697 3.656 -29.221 1.00 91.75 582 SER A CA 1
ATOM 4333 C C . SER A 1 582 ? 13.361 3.423 -28.499 1.00 91.75 582 SER A C 1
ATOM 4335 O O . SER A 1 582 ? 12.311 3.895 -28.944 1.00 91.75 582 SER A O 1
ATOM 4337 N N . ALA A 1 583 ? 13.393 2.692 -27.381 1.00 91.88 583 ALA A N 1
ATOM 4338 C CA . ALA A 1 583 ? 12.310 2.637 -26.408 1.00 91.88 583 ALA A CA 1
ATOM 4339 C C . ALA A 1 583 ? 12.220 3.959 -25.606 1.00 91.88 583 ALA A C 1
ATOM 4341 O O . ALA A 1 583 ? 13.254 4.570 -25.307 1.00 91.88 583 ALA A O 1
ATOM 4342 N N . PRO A 1 584 ? 11.011 4.437 -25.257 1.00 88.19 584 PRO A N 1
ATOM 4343 C CA . PRO A 1 584 ? 10.842 5.655 -24.466 1.00 88.19 584 PRO A CA 1
ATOM 4344 C C . PRO A 1 584 ? 11.283 5.452 -23.010 1.00 88.19 584 PRO A C 1
ATOM 4346 O O . PRO A 1 584 ? 11.370 4.329 -22.522 1.00 88.19 584 PRO A O 1
ATOM 4349 N N . LEU A 1 585 ? 11.527 6.548 -22.285 1.00 84.38 585 LEU A N 1
ATOM 4350 C CA . LEU A 1 585 ? 11.629 6.493 -20.824 1.00 84.38 585 LEU A CA 1
ATOM 4351 C C . LEU A 1 585 ? 10.220 6.375 -20.236 1.00 84.38 585 LEU A C 1
ATOM 4353 O O . LEU A 1 585 ? 9.385 7.245 -20.491 1.00 84.38 585 LEU A O 1
ATOM 4357 N N . THR A 1 586 ? 9.977 5.340 -19.436 1.00 77.25 586 THR A N 1
ATOM 4358 C CA . THR A 1 586 ? 8.722 5.194 -18.694 1.00 77.25 586 THR A CA 1
ATOM 4359 C C . THR A 1 586 ? 8.551 6.330 -17.685 1.00 77.25 586 THR A C 1
ATOM 4361 O O . THR A 1 586 ? 9.498 6.724 -17.005 1.00 77.25 586 THR A O 1
ATOM 4364 N N . ARG A 1 587 ? 7.332 6.869 -17.599 1.00 70.25 587 ARG A N 1
ATOM 4365 C CA . ARG A 1 587 ? 6.903 7.888 -16.629 1.00 70.25 587 ARG A CA 1
ATOM 4366 C C . ARG A 1 587 ? 5.473 7.588 -16.182 1.00 70.25 587 ARG A C 1
ATOM 4368 O O . ARG A 1 587 ? 4.734 6.938 -16.920 1.00 70.25 587 ARG A O 1
ATOM 4375 N N . SER A 1 588 ? 5.084 8.092 -15.017 1.00 57.28 588 SER A N 1
ATOM 4376 C CA . SER A 1 588 ? 3.877 7.761 -14.241 1.00 57.28 588 SER A CA 1
ATOM 4377 C C . SER A 1 588 ? 2.513 8.136 -14.835 1.00 57.28 588 SER A C 1
ATOM 4379 O O . SER A 1 588 ? 1.522 8.223 -14.114 1.00 57.28 588 SER A O 1
ATOM 4381 N N . ASN A 1 589 ? 2.381 8.270 -16.156 1.00 54.22 589 ASN A N 1
ATOM 4382 C CA . ASN A 1 589 ? 1.058 8.144 -16.766 1.00 54.22 589 ASN A CA 1
ATOM 4383 C C . ASN A 1 589 ? 0.688 6.653 -16.851 1.00 54.22 589 ASN A C 1
ATOM 4385 O O . ASN A 1 589 ? 0.633 6.070 -17.934 1.00 54.22 589 ASN A O 1
ATOM 4389 N N . VAL A 1 590 ? 0.474 6.028 -15.687 1.00 55.22 590 VAL A N 1
ATOM 4390 C CA . VAL A 1 590 ? 0.401 4.564 -15.515 1.00 55.22 590 VAL A CA 1
ATOM 4391 C C . VAL A 1 590 ? -0.853 3.916 -16.119 1.00 55.22 590 VAL A C 1
ATOM 4393 O O . VAL A 1 590 ? -1.085 2.722 -15.973 1.00 55.22 590 VAL A O 1
ATOM 4396 N N . THR A 1 591 ? -1.646 4.691 -16.861 1.00 52.59 591 THR A N 1
ATOM 4397 C CA . THR A 1 591 ? -2.812 4.219 -17.615 1.00 52.59 591 THR A CA 1
ATOM 4398 C C . THR A 1 591 ? -2.442 3.394 -18.855 1.00 52.59 591 THR A C 1
ATOM 4400 O O . THR A 1 591 ? -3.266 2.606 -19.317 1.00 52.59 591 THR A O 1
ATOM 4403 N N . SER A 1 592 ? -1.217 3.526 -19.388 1.00 63.56 592 SER A N 1
ATOM 4404 C CA . SER A 1 592 ? -0.673 2.614 -20.409 1.00 63.56 592 SER A CA 1
ATOM 4405 C C . SER A 1 592 ? 0.850 2.733 -20.569 1.00 63.56 592 SER A C 1
ATOM 4407 O O . SER A 1 592 ? 1.346 3.795 -20.950 1.00 63.56 592 SER A O 1
ATOM 4409 N N . TYR A 1 593 ? 1.587 1.633 -20.389 1.00 78.31 593 TYR A N 1
ATOM 4410 C CA . TYR A 1 593 ? 3.000 1.541 -20.781 1.00 78.31 593 TYR A CA 1
ATOM 4411 C C . TYR A 1 593 ? 3.169 1.372 -22.302 1.00 78.31 593 TYR A C 1
ATOM 4413 O O . TYR A 1 593 ? 2.332 0.751 -22.962 1.00 78.31 593 TYR A O 1
ATOM 4421 N N . ASP A 1 594 ? 4.292 1.846 -22.857 1.00 85.88 594 ASP A N 1
ATOM 4422 C CA . ASP A 1 594 ? 4.699 1.494 -24.225 1.00 85.88 594 ASP A CA 1
ATOM 4423 C C . ASP A 1 594 ? 5.245 0.058 -24.262 1.00 85.88 594 ASP A C 1
ATOM 4425 O O . ASP A 1 594 ? 6.440 -0.203 -24.135 1.00 85.88 594 ASP A O 1
ATOM 4429 N N . THR A 1 595 ? 4.332 -0.889 -24.456 1.00 91.19 595 THR A N 1
ATOM 4430 C CA . THR A 1 595 ? 4.631 -2.319 -24.581 1.00 91.19 595 THR A CA 1
ATOM 4431 C C . THR A 1 595 ? 4.955 -2.739 -26.020 1.00 91.19 595 THR A C 1
ATOM 4433 O O . THR A 1 595 ? 4.916 -3.929 -26.330 1.00 91.19 595 THR A O 1
ATOM 4436 N N . THR A 1 596 ? 5.283 -1.808 -26.932 1.00 90.50 596 THR A N 1
ATOM 4437 C CA . THR A 1 596 ? 5.637 -2.162 -28.324 1.00 90.50 596 THR A CA 1
ATOM 4438 C C . THR A 1 596 ? 6.996 -2.852 -28.426 1.00 90.50 596 THR A C 1
ATOM 4440 O O . THR A 1 596 ? 7.203 -3.704 -29.294 1.00 90.50 596 THR A O 1
ATOM 4443 N N . ARG A 1 597 ? 7.930 -2.531 -27.522 1.00 93.38 597 ARG A N 1
ATOM 4444 C CA . ARG A 1 597 ? 9.322 -3.009 -27.540 1.00 93.38 597 ARG A CA 1
ATOM 4445 C C . ARG A 1 597 ? 9.480 -4.326 -26.779 1.00 93.38 597 ARG A C 1
ATOM 4447 O O . ARG A 1 597 ? 10.232 -4.426 -25.813 1.00 93.38 597 ARG A O 1
ATOM 4454 N N . GLN A 1 598 ? 8.718 -5.327 -27.212 1.00 94.44 598 GLN A N 1
ATOM 4455 C CA . GLN A 1 598 ? 8.623 -6.631 -26.552 1.00 94.44 598 GLN A CA 1
ATOM 4456 C C . GLN A 1 598 ? 9.918 -7.443 -26.645 1.00 94.44 598 GLN A C 1
ATOM 4458 O O . GLN A 1 598 ? 10.688 -7.293 -27.595 1.00 94.44 598 GLN A O 1
ATOM 4463 N N . ILE A 1 599 ? 10.113 -8.347 -25.687 1.00 93.44 599 ILE A N 1
ATOM 4464 C CA . ILE A 1 599 ? 11.152 -9.381 -25.697 1.00 93.44 599 ILE A CA 1
ATOM 4465 C C . ILE A 1 599 ? 10.622 -10.666 -25.049 1.00 93.44 599 ILE A C 1
ATOM 4467 O O . ILE A 1 599 ? 9.670 -10.622 -24.267 1.00 93.44 599 ILE A O 1
ATOM 4471 N N . ARG A 1 600 ? 11.215 -11.817 -25.380 1.00 93.19 600 ARG A N 1
ATOM 4472 C CA . ARG A 1 600 ? 10.873 -13.106 -24.767 1.00 93.19 600 ARG A CA 1
ATOM 4473 C C . ARG A 1 600 ? 12.033 -13.682 -23.979 1.00 93.19 600 ARG A C 1
ATOM 4475 O O . ARG A 1 600 ? 13.155 -13.696 -24.467 1.00 93.19 600 ARG A O 1
ATOM 4482 N N . VAL A 1 601 ? 11.707 -14.217 -22.809 1.00 92.56 601 VAL A N 1
ATOM 4483 C CA . VAL A 1 601 ? 12.609 -14.966 -21.932 1.00 92.56 601 VAL A CA 1
ATOM 4484 C C . VAL A 1 601 ? 11.982 -16.329 -21.681 1.00 92.56 601 VAL A C 1
ATOM 4486 O O . VAL A 1 601 ? 10.794 -16.415 -21.371 1.00 92.56 601 VAL A O 1
ATOM 4489 N N . SER A 1 602 ? 12.760 -17.397 -21.843 1.00 91.94 602 SER A N 1
ATOM 4490 C CA . SER A 1 602 ? 12.318 -18.748 -21.475 1.00 91.94 602 SER A CA 1
ATOM 4491 C C . SER A 1 602 ? 12.869 -19.072 -20.096 1.00 91.94 602 SER A C 1
ATOM 4493 O O . SER A 1 602 ? 14.064 -18.921 -19.865 1.00 91.94 602 SER A O 1
ATOM 4495 N N . THR A 1 603 ? 11.995 -19.487 -19.187 1.00 92.31 603 THR A N 1
ATOM 4496 C CA . THR A 1 603 ? 12.317 -19.723 -17.774 1.00 92.31 603 THR A CA 1
ATOM 4497 C C . THR A 1 603 ? 12.188 -21.214 -17.426 1.00 92.31 603 THR A C 1
ATOM 4499 O O . THR A 1 603 ? 11.421 -21.915 -18.097 1.00 92.31 603 THR A O 1
ATOM 4502 N N . PRO A 1 604 ? 12.908 -21.731 -16.410 1.00 89.75 604 PRO A N 1
ATOM 4503 C CA . PRO A 1 604 ? 12.851 -23.149 -16.050 1.00 89.75 604 PRO A CA 1
ATOM 4504 C C . PRO A 1 604 ? 11.467 -23.639 -15.604 1.00 89.75 604 PRO A C 1
ATOM 4506 O O . PRO A 1 604 ? 11.067 -24.722 -16.034 1.00 89.75 604 PRO A O 1
ATOM 4509 N N . SER A 1 605 ? 10.729 -22.863 -14.794 1.00 90.94 605 SER A N 1
ATOM 4510 C CA . SER A 1 605 ? 9.424 -23.276 -14.244 1.00 90.94 605 SER A CA 1
ATOM 4511 C C . SER A 1 605 ? 8.248 -22.324 -14.526 1.00 90.94 605 SER A C 1
ATOM 4513 O O . SER A 1 605 ? 7.104 -22.745 -14.372 1.00 90.94 605 SER A O 1
ATOM 4515 N N . ALA A 1 606 ? 8.466 -21.100 -15.032 1.00 93.00 606 ALA A N 1
ATOM 4516 C CA . ALA A 1 606 ? 7.380 -20.152 -15.353 1.00 93.00 606 ALA A CA 1
ATOM 4517 C C . ALA A 1 606 ? 6.952 -20.097 -16.843 1.00 93.00 606 ALA A C 1
ATOM 4519 O O . ALA A 1 606 ? 5.998 -19.385 -17.180 1.00 93.00 606 ALA A O 1
ATOM 4520 N N . GLY A 1 607 ? 7.610 -20.849 -17.737 1.00 93.06 607 GLY A N 1
ATOM 4521 C CA . GLY A 1 607 ? 7.336 -20.882 -19.184 1.00 93.06 607 GLY A CA 1
ATOM 4522 C C . GLY A 1 607 ? 8.087 -19.816 -19.997 1.00 93.06 607 GLY A C 1
ATOM 4523 O O . GLY A 1 607 ? 9.120 -19.296 -19.568 1.00 93.06 607 GLY A O 1
ATOM 4524 N N . VAL A 1 608 ? 7.574 -19.477 -21.187 1.00 94.69 608 VAL A N 1
ATOM 4525 C CA . VAL A 1 608 ? 8.145 -18.437 -22.066 1.00 94.69 608 VAL A CA 1
ATOM 4526 C C . VAL A 1 608 ? 7.408 -17.114 -21.873 1.00 94.69 608 VAL A C 1
ATOM 4528 O O . VAL A 1 608 ? 6.346 -16.884 -22.461 1.00 94.69 608 VAL A O 1
ATOM 4531 N N . LEU A 1 609 ? 7.969 -16.227 -21.055 1.00 96.19 609 LEU A N 1
ATOM 4532 C CA . LEU A 1 609 ? 7.371 -14.935 -20.729 1.00 96.19 609 LEU A CA 1
ATOM 4533 C C . LEU A 1 609 ? 7.659 -13.909 -21.831 1.00 96.19 609 LEU A C 1
ATOM 4535 O O . LEU A 1 609 ? 8.804 -13.736 -22.247 1.00 96.19 609 LEU A O 1
ATOM 4539 N N . THR A 1 610 ? 6.624 -13.203 -22.288 1.00 96.81 610 THR A N 1
ATOM 4540 C CA . THR A 1 610 ? 6.754 -12.042 -23.182 1.00 96.81 610 THR A CA 1
ATOM 4541 C C . THR A 1 610 ? 6.649 -10.761 -22.356 1.00 96.81 610 THR A C 1
ATOM 4543 O O . THR A 1 610 ? 5.546 -10.370 -21.977 1.00 96.81 610 THR A O 1
ATOM 4546 N N . GLY A 1 611 ? 7.792 -10.142 -22.066 1.00 96.25 611 GLY A N 1
ATOM 4547 C CA . GLY A 1 611 ? 7.902 -8.834 -21.413 1.00 96.25 611 GLY A CA 1
ATOM 4548 C C . GLY A 1 611 ? 8.165 -7.718 -22.425 1.00 96.25 611 GLY A C 1
ATOM 4549 O O . GLY A 1 611 ? 8.048 -7.915 -23.639 1.00 96.25 611 GLY A O 1
ATOM 4550 N N . PHE A 1 612 ? 8.554 -6.542 -21.941 1.00 95.12 612 PHE A N 1
ATOM 4551 C CA . PHE A 1 612 ? 8.935 -5.393 -22.771 1.00 95.12 612 PHE A CA 1
ATOM 4552 C C . PHE A 1 612 ? 10.143 -4.651 -22.193 1.00 95.12 612 PHE A C 1
ATOM 4554 O O . PHE A 1 612 ? 10.558 -4.922 -21.070 1.00 95.12 612 PHE A O 1
ATOM 4561 N N . ARG A 1 613 ? 10.734 -3.733 -22.963 1.00 95.12 613 ARG A N 1
ATOM 4562 C CA . ARG A 1 613 ? 11.771 -2.813 -22.472 1.00 95.12 613 ARG A CA 1
ATOM 4563 C C . ARG A 1 613 ? 11.331 -1.361 -22.556 1.00 95.12 613 ARG A C 1
ATOM 4565 O O . ARG A 1 613 ? 10.614 -0.980 -23.481 1.00 95.12 613 ARG A O 1
ATOM 4572 N N . ASP A 1 614 ? 11.864 -0.556 -21.653 1.00 92.81 614 ASP A N 1
ATOM 4573 C CA . ASP A 1 614 ? 11.913 0.893 -21.779 1.00 92.81 614 ASP A CA 1
ATOM 4574 C C . ASP A 1 614 ? 13.352 1.369 -22.057 1.00 92.81 614 ASP A C 1
ATOM 4576 O O . ASP A 1 614 ? 14.212 0.616 -22.533 1.00 92.81 614 ASP A O 1
ATOM 4580 N N . LYS A 1 615 ? 13.612 2.657 -21.839 1.00 91.75 615 LYS A N 1
ATOM 4581 C CA . LYS A 1 615 ? 14.928 3.259 -22.049 1.00 91.75 615 LYS A CA 1
ATOM 4582 C C . LYS A 1 615 ? 16.026 2.655 -21.163 1.00 91.75 615 LYS A C 1
ATOM 4584 O O . LYS A 1 615 ? 17.174 2.648 -21.603 1.00 91.75 615 LYS A O 1
ATOM 4589 N N . PHE A 1 616 ? 15.725 2.178 -19.956 1.00 92.94 616 PHE A N 1
ATOM 4590 C CA . PHE A 1 616 ? 16.737 1.753 -18.975 1.00 92.94 616 PHE A CA 1
ATOM 4591 C C . PHE A 1 616 ? 16.513 0.345 -18.397 1.00 92.94 616 PHE A C 1
ATOM 4593 O O . PHE A 1 616 ? 17.448 -0.215 -17.832 1.00 92.94 616 PHE A O 1
ATOM 4600 N N . SER A 1 617 ? 15.325 -0.248 -18.550 1.00 94.56 617 SER A N 1
ATOM 4601 C CA . SER A 1 617 ? 14.990 -1.559 -17.978 1.00 94.56 617 SER A CA 1
ATOM 4602 C C . SER A 1 617 ? 14.208 -2.467 -18.930 1.00 94.56 617 SER A C 1
ATOM 4604 O O . SER A 1 617 ? 13.425 -2.009 -19.764 1.00 94.56 617 SER A O 1
ATOM 4606 N N . PHE A 1 618 ? 14.397 -3.776 -18.777 1.00 96.94 618 PHE A N 1
ATOM 4607 C CA . PHE A 1 618 ? 13.414 -4.790 -19.140 1.00 96.94 618 PHE A CA 1
ATOM 4608 C C . PHE A 1 618 ? 12.403 -4.948 -18.002 1.00 96.94 618 PHE A C 1
ATOM 4610 O O . PHE A 1 618 ? 12.768 -4.864 -16.829 1.00 96.94 618 PHE A O 1
ATOM 4617 N N . ARG A 1 619 ? 11.144 -5.205 -18.362 1.00 96.38 619 ARG A N 1
ATOM 4618 C CA . ARG A 1 619 ? 9.988 -5.320 -17.470 1.00 96.38 619 ARG A CA 1
ATOM 4619 C C . ARG A 1 619 ? 9.187 -6.577 -17.801 1.00 96.38 619 ARG A C 1
ATOM 4621 O O . ARG A 1 619 ? 8.767 -6.770 -18.946 1.00 96.38 619 ARG A O 1
ATOM 4628 N N . PHE A 1 620 ? 8.938 -7.390 -16.780 1.00 98.06 620 PHE A N 1
ATOM 4629 C CA . PHE A 1 620 ? 8.064 -8.561 -16.815 1.00 98.06 620 PHE A CA 1
ATOM 4630 C C . PHE A 1 620 ? 7.072 -8.426 -15.663 1.00 98.06 620 PHE A C 1
ATOM 4632 O O . PHE A 1 620 ? 7.393 -8.733 -14.521 1.00 98.06 620 PHE A O 1
ATOM 4639 N N . LEU A 1 621 ? 5.894 -7.890 -15.960 1.00 96.56 621 LEU A N 1
ATOM 4640 C CA . LEU A 1 621 ? 4.870 -7.537 -14.977 1.00 96.56 621 LEU A CA 1
ATOM 4641 C C . LEU A 1 621 ? 3.805 -8.642 -14.914 1.00 96.56 621 LEU A C 1
ATOM 4643 O O . LEU A 1 621 ? 3.535 -9.275 -15.936 1.00 96.56 621 LEU A O 1
ATOM 4647 N N . GLY A 1 622 ? 3.195 -8.872 -13.749 1.00 96.75 622 GLY A N 1
ATOM 4648 C CA . GLY A 1 622 ? 2.082 -9.823 -13.610 1.00 96.75 622 GLY A CA 1
ATOM 4649 C C . GLY A 1 622 ? 2.467 -11.288 -13.848 1.00 96.75 622 GLY A C 1
ATOM 4650 O O . GLY A 1 622 ? 1.690 -12.064 -14.409 1.00 96.75 622 GLY A O 1
ATOM 4651 N N . VAL A 1 623 ? 3.670 -11.694 -13.440 1.00 97.94 623 VAL A N 1
ATOM 4652 C CA . VAL A 1 623 ? 4.140 -13.080 -13.541 1.00 97.94 623 VAL A CA 1
ATOM 4653 C C . VAL A 1 623 ? 3.557 -13.894 -12.388 1.00 97.94 623 VAL A C 1
ATOM 4655 O O . VAL A 1 623 ? 3.927 -13.707 -11.235 1.00 97.94 623 VAL A O 1
ATOM 4658 N N . GLN A 1 624 ? 2.623 -14.795 -12.682 1.00 96.56 624 GLN A N 1
ATOM 4659 C CA . GLN A 1 624 ? 1.997 -15.642 -11.661 1.00 96.56 624 GLN A CA 1
ATOM 4660 C C . GLN A 1 624 ? 3.001 -16.679 -11.137 1.00 96.56 624 GLN A C 1
ATOM 4662 O O . GLN A 1 624 ? 3.576 -17.409 -11.955 1.00 96.56 624 GLN A O 1
ATOM 4667 N N . TYR A 1 625 ? 3.164 -16.770 -9.814 1.00 97.38 625 TYR A N 1
ATOM 4668 C CA . TYR A 1 625 ? 4.082 -17.709 -9.151 1.00 97.38 625 TYR A CA 1
ATOM 4669 C C . TYR A 1 625 ? 3.368 -18.858 -8.411 1.00 97.38 625 TYR A C 1
ATOM 4671 O O . TYR A 1 625 ? 3.962 -19.919 -8.208 1.00 97.38 625 TYR A O 1
ATOM 4679 N N . ALA A 1 626 ? 2.086 -18.696 -8.070 1.00 97.25 626 ALA A N 1
ATOM 4680 C CA . ALA A 1 626 ? 1.275 -19.723 -7.413 1.00 97.25 626 ALA A CA 1
ATOM 4681 C C . ALA A 1 626 ? -0.084 -19.933 -8.100 1.00 97.25 626 ALA A C 1
ATOM 4683 O O . ALA A 1 626 ? -0.592 -19.055 -8.795 1.00 97.25 626 ALA A O 1
ATOM 4684 N N . GLU A 1 627 ? -0.673 -21.109 -7.891 1.00 96.62 627 GLU A N 1
ATOM 4685 C CA . GLU A 1 627 ? -2.070 -21.402 -8.222 1.00 96.62 627 GLU A CA 1
ATOM 4686 C C . GLU A 1 627 ? -3.023 -20.491 -7.422 1.00 96.62 627 GLU A C 1
ATOM 4688 O O . GLU A 1 627 ? -2.709 -20.068 -6.305 1.00 96.62 627 GLU A O 1
ATOM 4693 N N . SER A 1 628 ? -4.216 -20.227 -7.965 1.00 94.75 628 SER A N 1
ATOM 4694 C CA . SER A 1 628 ? -5.206 -19.343 -7.331 1.00 94.75 628 SER A CA 1
ATOM 4695 C C . SER A 1 628 ? -5.538 -19.764 -5.894 1.00 94.75 628 SER A C 1
ATOM 4697 O O . SER A 1 628 ? -5.869 -20.924 -5.622 1.00 94.75 628 SER A O 1
ATOM 4699 N N . THR A 1 629 ? -5.526 -18.796 -4.974 1.00 95.12 629 THR A N 1
ATOM 4700 C CA . THR A 1 629 ? -5.830 -19.022 -3.550 1.00 95.12 629 THR A CA 1
ATOM 4701 C C . THR A 1 629 ? -7.329 -18.979 -3.236 1.00 95.12 629 THR A C 1
ATOM 4703 O O . THR A 1 629 ? -7.722 -19.106 -2.080 1.00 95.12 629 THR A O 1
ATOM 4706 N N . ALA A 1 630 ? -8.178 -18.833 -4.257 1.00 94.00 630 ALA A N 1
ATOM 4707 C CA . ALA A 1 630 ? -9.610 -18.626 -4.102 1.00 94.00 630 ALA A CA 1
ATOM 4708 C C . ALA A 1 630 ? -10.375 -19.842 -3.545 1.00 94.00 630 ALA A C 1
ATOM 4710 O O . ALA A 1 630 ? -10.049 -21.008 -3.799 1.00 94.00 630 ALA A O 1
ATOM 4711 N N . GLY A 1 631 ? -11.485 -19.567 -2.853 1.00 90.69 631 GLY A N 1
ATOM 4712 C CA . GLY A 1 631 ? -12.497 -20.569 -2.500 1.00 90.69 631 GLY A CA 1
ATOM 4713 C C . GLY A 1 631 ? -11.951 -21.707 -1.632 1.00 90.69 631 GLY A C 1
ATOM 4714 O O . GLY A 1 631 ? -11.622 -21.499 -0.470 1.00 90.69 631 GLY A O 1
ATOM 4715 N N . ALA A 1 632 ? -11.858 -22.924 -2.178 1.00 91.38 632 ALA A N 1
ATOM 4716 C CA . ALA A 1 632 ? -11.375 -24.094 -1.432 1.00 91.38 632 ALA A CA 1
ATOM 4717 C C . ALA A 1 632 ? -9.881 -24.020 -1.051 1.00 91.38 632 ALA A C 1
ATOM 4719 O O . ALA A 1 632 ? -9.461 -24.728 -0.139 1.00 91.38 632 ALA A O 1
ATOM 4720 N N . ASN A 1 633 ? -9.098 -23.160 -1.712 1.00 94.00 633 ASN A N 1
ATOM 4721 C CA . ASN A 1 633 ? -7.695 -22.901 -1.372 1.00 94.00 633 ASN A CA 1
ATOM 4722 C C . ASN A 1 633 ? -7.537 -21.748 -0.356 1.00 94.00 633 ASN A C 1
ATOM 4724 O O . ASN A 1 633 ? -6.435 -21.502 0.140 1.00 94.00 633 ASN A O 1
ATOM 4728 N N . ARG A 1 634 ? -8.625 -21.043 -0.011 1.00 95.25 634 ARG A N 1
ATOM 4729 C CA . ARG A 1 634 ? -8.579 -19.860 0.855 1.00 95.25 634 ARG A CA 1
ATOM 4730 C C . ARG A 1 634 ? -8.129 -20.251 2.262 1.00 95.25 634 ARG A C 1
ATOM 4732 O O . ARG A 1 634 ? -8.595 -21.256 2.799 1.00 95.25 634 ARG A O 1
ATOM 4739 N N . PHE A 1 635 ? -7.239 -19.446 2.847 1.00 94.69 635 PHE A N 1
ATOM 4740 C CA . PHE A 1 635 ? -6.565 -19.674 4.138 1.00 94.69 635 PHE A CA 1
ATOM 4741 C C . PHE A 1 635 ? -5.614 -20.889 4.194 1.00 94.69 635 PHE A C 1
ATOM 4743 O O . PHE A 1 635 ? -5.051 -21.176 5.250 1.00 94.69 635 PHE A O 1
ATOM 4750 N N . HIS A 1 636 ? -5.404 -21.609 3.087 1.00 94.69 636 HIS A N 1
ATOM 4751 C CA . HIS A 1 636 ? -4.407 -22.680 3.008 1.00 94.69 636 HIS A CA 1
ATOM 4752 C C . HIS A 1 636 ? -3.060 -22.155 2.476 1.00 94.69 636 HIS A C 1
ATOM 4754 O O . HIS A 1 636 ? -3.036 -21.127 1.787 1.00 94.69 636 HIS A O 1
ATOM 4760 N N . PRO A 1 637 ? -1.930 -22.837 2.759 1.00 96.12 637 PRO A N 1
ATOM 4761 C CA . PRO A 1 637 ? -0.648 -22.534 2.124 1.00 96.12 637 PRO A CA 1
ATOM 4762 C C . PRO A 1 637 ? -0.767 -22.533 0.589 1.00 96.12 637 PRO A C 1
ATOM 4764 O O . PRO A 1 637 ? -1.551 -23.316 0.041 1.00 96.12 637 PRO A O 1
ATOM 4767 N N . PRO A 1 638 ? -0.021 -21.667 -0.111 1.00 97.44 638 PRO A N 1
ATOM 4768 C CA . PRO A 1 638 ? -0.082 -21.582 -1.564 1.00 97.44 638 PRO A CA 1
ATOM 4769 C C . PRO A 1 638 ? 0.519 -22.835 -2.215 1.00 97.44 638 PRO A C 1
ATOM 4771 O O . PRO A 1 638 ? 1.263 -23.598 -1.598 1.00 97.44 638 PRO A O 1
ATOM 4774 N N . THR A 1 639 ? 0.211 -23.045 -3.493 1.00 97.31 639 THR A N 1
ATOM 4775 C CA . THR A 1 639 ? 0.768 -24.140 -4.302 1.00 97.31 639 THR A CA 1
ATOM 4776 C C . THR A 1 639 ? 1.480 -23.553 -5.513 1.00 97.31 639 THR A C 1
ATOM 4778 O O . THR A 1 639 ? 0.908 -22.707 -6.191 1.00 97.31 639 THR A O 1
ATOM 4781 N N . ALA A 1 640 ? 2.709 -23.991 -5.795 1.00 96.56 640 ALA A N 1
ATOM 4782 C CA . ALA A 1 640 ? 3.480 -23.539 -6.956 1.00 96.56 640 ALA A CA 1
ATOM 4783 C C . ALA A 1 640 ? 2.715 -23.776 -8.271 1.00 96.56 640 ALA A C 1
ATOM 4785 O O . ALA A 1 640 ? 2.212 -24.880 -8.501 1.00 96.56 640 ALA A O 1
ATOM 4786 N N . VAL A 1 641 ? 2.653 -22.762 -9.141 1.00 93.56 641 VAL A N 1
ATOM 4787 C CA . VAL A 1 641 ? 1.964 -22.891 -10.434 1.00 93.56 641 VAL A CA 1
ATOM 4788 C C . VAL A 1 641 ? 2.727 -23.836 -11.365 1.00 93.56 641 VAL A C 1
ATOM 4790 O O . VAL A 1 641 ? 3.932 -23.690 -11.564 1.00 93.56 641 VAL A O 1
ATOM 4793 N N . THR A 1 642 ? 2.045 -24.822 -11.955 1.00 90.81 642 THR A N 1
ATOM 4794 C CA . THR A 1 642 ? 2.714 -25.827 -12.808 1.00 90.81 642 THR A CA 1
ATOM 4795 C C . THR A 1 642 ? 2.630 -25.454 -14.292 1.00 90.81 642 THR A C 1
ATOM 4797 O O . THR A 1 642 ? 1.677 -25.814 -14.985 1.00 90.81 642 THR A O 1
ATOM 4800 N N . ILE A 1 643 ? 3.649 -24.757 -14.803 1.00 91.25 643 ILE A N 1
ATOM 4801 C CA . ILE A 1 643 ? 3.751 -24.340 -16.213 1.00 91.25 643 ILE A CA 1
ATOM 4802 C C . ILE A 1 643 ? 4.734 -25.237 -16.986 1.00 91.25 643 ILE A C 1
ATOM 4804 O O . ILE A 1 643 ? 5.761 -25.656 -16.458 1.00 91.25 643 ILE A O 1
ATOM 4808 N N . SER A 1 644 ? 4.442 -25.536 -18.258 1.00 87.25 644 SER A N 1
ATOM 4809 C CA . SER A 1 644 ? 5.399 -26.223 -19.140 1.00 87.25 644 SER A CA 1
ATOM 4810 C C . SER A 1 644 ? 6.349 -25.219 -19.796 1.00 87.25 644 SER A C 1
ATOM 4812 O O . SER A 1 644 ? 5.935 -24.122 -20.167 1.00 87.25 644 SER A O 1
ATOM 4814 N N . SER A 1 645 ? 7.623 -25.575 -19.968 1.00 80.38 645 SER A N 1
ATOM 4815 C CA . SER A 1 645 ? 8.668 -24.630 -20.393 1.00 80.38 645 SER A CA 1
ATOM 4816 C C . SER A 1 645 ? 8.502 -24.079 -21.819 1.00 80.38 645 SER A C 1
ATOM 4818 O O . SER A 1 645 ? 9.116 -23.069 -22.148 1.00 80.38 645 SER A O 1
ATOM 4820 N N . ASP A 1 646 ? 7.642 -24.677 -22.651 1.00 85.38 646 ASP A N 1
ATOM 4821 C CA . ASP A 1 646 ? 7.251 -24.182 -23.981 1.00 85.38 646 ASP A CA 1
ATOM 4822 C C . ASP A 1 646 ? 6.014 -23.255 -23.973 1.00 85.38 646 ASP A C 1
ATOM 4824 O O . ASP A 1 646 ? 5.663 -22.656 -24.994 1.00 85.38 646 ASP A O 1
ATOM 4828 N N . THR A 1 647 ? 5.340 -23.117 -22.829 1.00 93.56 647 THR A N 1
ATOM 4829 C CA . THR A 1 647 ? 4.079 -22.381 -22.706 1.00 93.56 647 THR A CA 1
ATOM 4830 C C . THR A 1 647 ? 4.330 -20.877 -22.726 1.00 93.56 647 THR A C 1
ATOM 4832 O O . THR A 1 647 ? 4.891 -20.308 -21.790 1.00 93.56 647 THR A O 1
ATOM 4835 N N . SER A 1 648 ? 3.892 -20.208 -23.795 1.00 93.19 648 SER A N 1
ATOM 4836 C CA . SER A 1 648 ? 4.024 -18.755 -23.920 1.00 93.19 648 SER A CA 1
ATOM 4837 C C . SER A 1 648 ? 3.010 -18.011 -23.044 1.00 93.19 648 SER A C 1
ATOM 4839 O O . SER A 1 648 ? 1.804 -18.228 -23.169 1.00 93.19 648 SER A O 1
ATOM 4841 N N . ARG A 1 649 ? 3.499 -17.105 -22.190 1.00 95.00 649 ARG A N 1
ATOM 4842 C CA . ARG A 1 649 ? 2.699 -16.232 -21.313 1.00 95.00 649 ARG A CA 1
ATOM 4843 C C . ARG A 1 649 ? 2.957 -14.753 -21.632 1.00 95.00 649 ARG A C 1
ATOM 4845 O O . ARG A 1 649 ? 4.014 -14.391 -22.153 1.00 95.00 649 ARG A O 1
ATOM 4852 N N . SER A 1 650 ? 1.990 -13.896 -21.310 1.00 96.06 650 SER A N 1
ATOM 4853 C CA . SER A 1 650 ? 2.170 -12.436 -21.303 1.00 96.06 650 SER A CA 1
ATOM 4854 C C . SER A 1 650 ? 2.729 -11.998 -19.950 1.00 96.06 650 SER A C 1
ATOM 4856 O O . SER A 1 650 ? 2.301 -12.534 -18.933 1.00 96.06 650 SER A O 1
ATOM 4858 N N . ALA A 1 651 ? 3.645 -11.031 -19.950 1.00 97.06 651 ALA A N 1
ATOM 4859 C CA . ALA A 1 651 ? 4.158 -10.355 -18.759 1.00 97.06 651 ALA A CA 1
ATOM 4860 C C . ALA A 1 651 ? 4.226 -8.828 -19.000 1.00 97.06 651 ALA A C 1
ATOM 4862 O O . ALA A 1 651 ? 5.238 -8.169 -18.757 1.00 97.06 651 ALA A O 1
ATOM 4863 N N . LEU A 1 652 ? 3.166 -8.280 -19.608 1.00 94.81 652 LEU A N 1
ATOM 4864 C CA . LEU A 1 652 ? 3.111 -6.913 -20.154 1.00 94.81 652 LEU A CA 1
ATOM 4865 C C . LEU A 1 652 ? 2.334 -5.910 -19.279 1.00 94.81 652 LEU A C 1
ATOM 4867 O O . LEU A 1 652 ? 2.312 -4.722 -19.592 1.00 94.81 652 LEU A O 1
ATOM 4871 N N . ALA A 1 653 ? 1.677 -6.377 -18.219 1.00 93.38 653 ALA A N 1
ATOM 4872 C CA . ALA A 1 653 ? 0.884 -5.580 -17.284 1.00 93.38 653 ALA A CA 1
ATOM 4873 C C . ALA A 1 653 ? 0.900 -6.252 -15.904 1.00 93.38 653 ALA A C 1
ATOM 4875 O O . ALA A 1 653 ? 1.119 -7.458 -15.829 1.00 93.38 653 ALA A O 1
ATOM 4876 N N . TYR A 1 654 ? 0.687 -5.482 -14.836 1.00 93.31 654 TYR A N 1
ATOM 4877 C CA . TYR A 1 654 ? 0.626 -6.006 -13.468 1.00 93.31 654 TYR A CA 1
ATOM 4878 C C . TYR A 1 654 ? -0.509 -7.029 -13.286 1.00 93.31 654 TYR A C 1
ATOM 4880 O O . TYR A 1 654 ? -1.459 -7.074 -14.071 1.00 93.31 654 TYR A O 1
ATOM 4888 N N . GLY A 1 655 ? -0.375 -7.866 -12.255 1.00 92.88 655 GLY A N 1
ATOM 4889 C CA . GLY A 1 655 ? -1.391 -8.841 -11.863 1.00 92.88 655 GLY A CA 1
ATOM 4890 C C . GLY A 1 655 ? -2.600 -8.208 -11.167 1.00 92.88 655 GLY A C 1
ATOM 4891 O O . GLY A 1 655 ? -2.697 -6.988 -11.047 1.00 92.88 655 GLY A O 1
ATOM 4892 N N . SER A 1 656 ? -3.520 -9.043 -10.680 1.00 93.31 656 SER A N 1
ATOM 4893 C CA . SER A 1 656 ? -4.608 -8.570 -9.815 1.00 93.31 656 SER A CA 1
ATOM 4894 C C . SER A 1 656 ? -4.096 -8.222 -8.415 1.00 93.31 656 SER A C 1
ATOM 4896 O O . SER A 1 656 ? -3.348 -8.992 -7.807 1.00 93.31 656 SER A O 1
ATOM 4898 N N . VAL A 1 657 ? -4.569 -7.088 -7.897 1.00 92.12 657 VAL A N 1
ATOM 4899 C CA . VAL A 1 657 ? -4.409 -6.652 -6.501 1.00 92.12 657 VAL A CA 1
ATOM 4900 C C . VAL A 1 657 ? -5.114 -7.648 -5.575 1.00 92.12 657 VAL A C 1
ATOM 4902 O O . VAL A 1 657 ? -6.254 -8.032 -5.846 1.00 92.12 657 VAL A O 1
ATOM 4905 N N . CYS A 1 658 ? -4.471 -8.061 -4.480 1.00 95.50 658 CYS A N 1
ATOM 4906 C CA . CYS A 1 658 ? -5.076 -9.005 -3.536 1.00 95.50 658 CYS A CA 1
ATOM 4907 C C . CYS A 1 658 ? -6.307 -8.433 -2.822 1.00 95.50 658 CYS A C 1
ATOM 4909 O O . CYS A 1 658 ? -6.350 -7.248 -2.487 1.00 95.50 658 CYS A O 1
ATOM 4911 N N . ALA A 1 659 ? -7.290 -9.300 -2.553 1.00 94.94 659 ALA A N 1
ATOM 4912 C CA . ALA A 1 659 ? -8.512 -8.965 -1.828 1.00 94.94 659 ALA A CA 1
ATOM 4913 C C . ALA A 1 659 ? -8.222 -8.271 -0.481 1.00 94.94 659 ALA A C 1
ATOM 4915 O O . ALA A 1 659 ? -7.629 -8.861 0.422 1.00 94.94 659 ALA A O 1
ATOM 4916 N N . GLN A 1 660 ? -8.657 -7.015 -0.361 1.00 91.81 660 GLN A N 1
ATOM 4917 C CA . GLN A 1 660 ? -8.344 -6.108 0.747 1.00 91.81 660 GLN A CA 1
ATOM 4918 C C . GLN A 1 660 ? -9.453 -5.049 0.905 1.00 91.81 660 GLN A C 1
ATOM 4920 O O . GLN A 1 660 ? -10.148 -4.742 -0.073 1.00 91.81 660 GLN A O 1
ATOM 4925 N N . PRO A 1 661 ? -9.665 -4.503 2.117 1.00 86.75 661 PRO A N 1
ATOM 4926 C CA . PRO A 1 661 ? -10.633 -3.430 2.342 1.00 86.75 661 PRO A CA 1
ATOM 4927 C C . PRO A 1 661 ? -10.203 -2.109 1.675 1.00 86.75 661 PRO A C 1
ATOM 4929 O O . PRO A 1 661 ? -9.059 -1.985 1.245 1.00 86.75 661 PRO A O 1
ATOM 4932 N N . PRO A 1 662 ? -11.096 -1.101 1.603 1.00 76.31 662 PRO A N 1
ATOM 4933 C CA . PRO A 1 662 ? -10.713 0.241 1.185 1.00 76.31 662 PRO A CA 1
ATOM 4934 C C . PRO A 1 662 ? -9.646 0.841 2.103 1.00 76.31 662 PRO A C 1
ATOM 4936 O O . PRO A 1 662 ? -9.811 0.845 3.324 1.00 76.31 662 PRO A O 1
ATOM 4939 N N . ASP A 1 663 ? -8.629 1.439 1.496 1.00 68.69 663 ASP A N 1
ATOM 4940 C CA . ASP A 1 663 ? -7.667 2.311 2.157 1.00 68.69 663 ASP A CA 1
ATOM 4941 C C . ASP A 1 663 ? -8.042 3.757 1.805 1.00 68.69 663 ASP A C 1
ATOM 4943 O O . ASP A 1 663 ? -7.951 4.181 0.651 1.00 68.69 663 ASP A O 1
ATOM 4947 N N . ALA A 1 664 ? -8.547 4.513 2.780 1.00 54.03 664 ALA A N 1
ATOM 4948 C CA . ALA A 1 664 ? -8.957 5.899 2.547 1.00 54.03 664 ALA A CA 1
ATOM 4949 C C . ALA A 1 664 ? -7.758 6.838 2.328 1.00 54.03 664 ALA A C 1
ATOM 4951 O O . ALA A 1 664 ? -7.927 7.923 1.764 1.00 54.03 664 ALA A O 1
ATOM 4952 N N . ASP A 1 665 ? -6.572 6.401 2.749 1.00 52.44 665 ASP A N 1
ATOM 4953 C CA . ASP A 1 665 ? -5.379 7.217 2.902 1.00 52.44 665 ASP A CA 1
ATOM 4954 C C . ASP A 1 665 ? -4.398 6.952 1.754 1.00 52.44 665 ASP A C 1
ATOM 4956 O O . ASP A 1 665 ? -4.048 7.864 1.000 1.00 52.44 665 ASP A O 1
ATOM 4960 N N . ASN A 1 666 ? -4.085 5.675 1.515 1.00 54.06 666 ASN A N 1
ATOM 4961 C CA . ASN A 1 666 ? -3.368 5.193 0.329 1.00 54.06 666 ASN A CA 1
ATOM 4962 C C . ASN A 1 666 ? -4.310 4.928 -0.861 1.00 54.06 666 ASN A C 1
ATOM 4964 O O . ASN A 1 666 ? -3.955 4.215 -1.790 1.00 54.06 666 ASN A O 1
ATOM 4968 N N . GLY A 1 667 ? -5.535 5.464 -0.837 1.00 54.34 667 GLY A N 1
ATOM 4969 C CA . GLY A 1 667 ? -6.460 5.519 -1.975 1.00 54.34 667 GLY A CA 1
ATOM 4970 C C . GLY A 1 667 ? -7.025 4.191 -2.504 1.00 54.34 667 GLY A C 1
ATOM 4971 O O . GLY A 1 667 ? -7.832 4.233 -3.442 1.00 54.34 667 GLY A O 1
ATOM 4972 N N . HIS A 1 668 ? -6.634 3.032 -1.960 1.00 61.66 668 HIS A N 1
ATOM 4973 C CA . HIS A 1 668 ? -7.128 1.728 -2.406 1.00 61.66 668 HIS A CA 1
ATOM 4974 C C . HIS A 1 668 ? -8.651 1.619 -2.253 1.00 61.66 668 HIS A C 1
ATOM 4976 O O . HIS A 1 668 ? -9.257 2.041 -1.266 1.00 61.66 668 HIS A O 1
ATOM 4982 N N . LEU A 1 669 ? -9.294 0.997 -3.238 1.00 74.25 669 LEU A N 1
ATOM 4983 C CA . LEU A 1 669 ? -10.713 0.661 -3.159 1.00 74.25 669 LEU A CA 1
ATOM 4984 C C . LEU A 1 669 ? -10.888 -0.708 -2.486 1.00 74.25 669 LEU A C 1
ATOM 4986 O O . LEU A 1 669 ? -9.927 -1.404 -2.188 1.00 74.25 669 LEU A O 1
ATOM 4990 N N . LEU A 1 670 ? -12.135 -1.125 -2.270 1.00 82.56 670 LEU A N 1
ATOM 4991 C CA . LEU A 1 670 ? -12.422 -2.517 -1.925 1.00 82.56 670 LEU A CA 1
ATOM 4992 C C . LEU A 1 670 ? -12.032 -3.418 -3.108 1.00 82.56 670 LEU A C 1
ATOM 4994 O O . LEU A 1 670 ? -12.715 -3.401 -4.135 1.00 82.56 670 LEU A O 1
ATOM 4998 N N . HIS A 1 671 ? -10.969 -4.206 -2.951 1.00 87.50 671 HIS A N 1
ATOM 4999 C CA . HIS A 1 671 ? -10.561 -5.231 -3.914 1.00 87.50 671 HIS A CA 1
ATOM 5000 C C . HIS A 1 671 ? -11.038 -6.611 -3.445 1.00 87.50 671 HIS A C 1
ATOM 5002 O O . HIS A 1 671 ? -11.095 -6.895 -2.249 1.00 87.50 671 HIS A O 1
ATOM 5008 N N . THR A 1 672 ? -11.384 -7.483 -4.393 1.00 91.69 672 THR A N 1
ATOM 5009 C CA . THR A 1 672 ? -12.022 -8.785 -4.114 1.00 91.69 672 THR A CA 1
ATOM 5010 C C . THR A 1 672 ? -11.348 -9.975 -4.796 1.00 91.69 672 THR A C 1
ATOM 5012 O O . THR A 1 672 ? -11.882 -11.081 -4.734 1.00 91.69 672 THR A O 1
ATOM 5015 N N . ASP A 1 673 ? -10.216 -9.770 -5.470 1.00 93.75 673 ASP A N 1
ATOM 5016 C CA . ASP A 1 673 ? -9.564 -10.817 -6.257 1.00 93.75 673 ASP A CA 1
ATOM 5017 C C . ASP A 1 673 ? -8.637 -11.682 -5.384 1.00 93.75 673 ASP A C 1
ATOM 5019 O O . ASP A 1 673 ? -7.676 -11.210 -4.779 1.00 93.75 673 ASP A O 1
ATOM 5023 N N . GLU A 1 674 ? -8.939 -12.980 -5.322 1.00 95.75 674 GLU A N 1
ATOM 5024 C CA . GLU A 1 674 ? -8.169 -13.996 -4.578 1.00 95.75 674 GLU A CA 1
ATOM 5025 C C . GLU A 1 674 ? -7.168 -14.766 -5.472 1.00 95.75 674 GLU A C 1
ATOM 5027 O O . GLU A 1 674 ? -6.321 -15.522 -4.987 1.00 95.75 674 GLU A O 1
ATOM 5032 N N . ASP A 1 675 ? -7.249 -14.585 -6.793 1.00 95.50 675 ASP A N 1
ATOM 5033 C CA . ASP A 1 675 ? -6.203 -14.985 -7.739 1.00 95.50 675 ASP A CA 1
ATOM 5034 C C . ASP A 1 675 ? -5.251 -13.803 -7.942 1.00 95.50 675 ASP A C 1
ATOM 5036 O O . ASP A 1 675 ? -5.350 -13.080 -8.927 1.00 95.50 675 ASP A O 1
ATOM 5040 N N . CYS A 1 676 ? -4.396 -13.556 -6.946 1.00 96.12 676 CYS A N 1
ATOM 5041 C CA . CYS A 1 676 ? -3.529 -12.375 -6.870 1.00 96.12 676 CYS A CA 1
ATOM 5042 C C . CYS A 1 676 ? -2.035 -12.709 -6.683 1.00 96.12 676 CYS A C 1
ATOM 5044 O O . CYS A 1 676 ? -1.225 -11.819 -6.436 1.00 96.12 676 CYS A O 1
ATOM 5046 N N . MET A 1 677 ? -1.653 -13.986 -6.809 1.00 97.38 677 MET A N 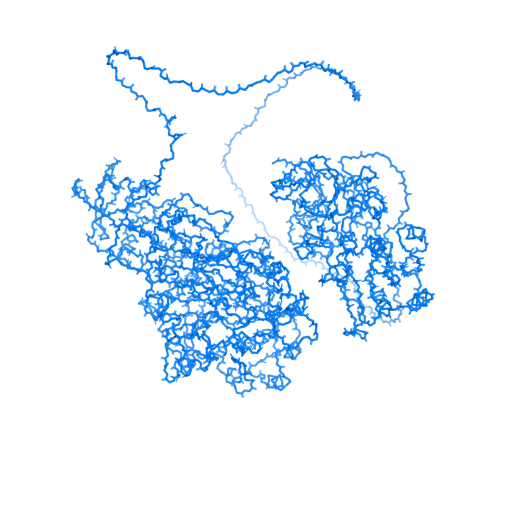1
ATOM 5047 C CA . MET A 1 677 ? -0.292 -14.495 -6.569 1.00 97.38 677 MET A CA 1
ATOM 5048 C C . MET A 1 677 ? 0.651 -14.209 -7.745 1.00 97.38 677 MET A C 1
ATOM 5050 O O . MET A 1 677 ? 1.099 -15.108 -8.467 1.00 97.38 677 MET A O 1
ATOM 5054 N N . TYR A 1 678 ? 0.916 -12.920 -7.940 1.00 97.88 678 TYR A N 1
ATOM 5055 C CA . TYR A 1 678 ? 1.740 -12.361 -9.003 1.00 97.88 678 TYR A CA 1
ATOM 5056 C C . TYR A 1 678 ? 2.981 -11.663 -8.448 1.00 97.88 678 TYR A C 1
ATOM 5058 O O . TYR A 1 678 ? 2.972 -11.107 -7.351 1.00 97.88 678 TYR A O 1
ATOM 5066 N N . LEU A 1 679 ? 4.041 -11.662 -9.249 1.00 98.56 679 LEU A N 1
ATOM 5067 C CA . LEU A 1 679 ? 5.249 -10.880 -9.030 1.00 98.56 679 LEU A CA 1
ATOM 5068 C C . LEU A 1 679 ? 5.670 -10.155 -10.309 1.00 98.56 679 LEU A C 1
ATOM 5070 O O . LEU A 1 679 ? 5.212 -10.475 -11.410 1.00 98.56 679 LEU A O 1
ATOM 5074 N N . ASN A 1 680 ? 6.552 -9.175 -10.164 1.00 98.50 680 ASN A N 1
ATOM 5075 C CA . ASN A 1 680 ? 7.059 -8.354 -11.257 1.00 98.50 680 ASN A CA 1
ATOM 5076 C C . ASN A 1 680 ? 8.586 -8.369 -11.229 1.00 98.50 680 ASN A C 1
ATOM 5078 O O . ASN A 1 680 ? 9.170 -8.252 -10.157 1.00 98.50 680 ASN A O 1
ATOM 5082 N N . VAL A 1 681 ? 9.233 -8.481 -12.391 1.00 98.69 681 VAL A N 1
ATOM 5083 C CA . VAL A 1 681 ? 10.698 -8.477 -12.523 1.00 98.69 681 VAL A CA 1
ATOM 5084 C C . VAL A 1 681 ? 11.149 -7.293 -13.374 1.00 98.69 681 VAL A C 1
ATOM 5086 O O . VAL A 1 681 ? 10.673 -7.103 -14.498 1.00 98.69 681 VAL A O 1
ATOM 5089 N N . PHE A 1 682 ? 12.108 -6.531 -12.852 1.00 97.88 682 PHE A N 1
ATOM 5090 C CA . PHE A 1 682 ? 12.825 -5.466 -13.549 1.00 97.88 682 PHE A CA 1
ATOM 5091 C C . PHE A 1 682 ? 14.310 -5.841 -13.631 1.00 97.88 682 PHE A C 1
ATOM 5093 O O . PHE A 1 682 ? 14.895 -6.261 -12.634 1.00 97.88 682 PHE A O 1
ATOM 5100 N N . SER A 1 683 ? 14.945 -5.681 -14.793 1.00 96.38 683 SER A N 1
ATOM 5101 C CA . SER A 1 683 ? 16.372 -6.004 -14.972 1.00 96.38 683 SER A CA 1
ATOM 5102 C C . SER A 1 683 ? 17.003 -5.200 -16.114 1.00 96.38 683 SER A C 1
ATOM 5104 O O . SER A 1 683 ? 16.306 -4.902 -17.086 1.00 96.38 683 SER A O 1
ATOM 5106 N N . PRO A 1 684 ? 18.309 -4.873 -16.080 1.00 93.88 684 PRO A N 1
ATOM 5107 C CA . PRO A 1 684 ? 19.029 -4.383 -17.252 1.00 93.88 684 PRO A CA 1
ATOM 5108 C C . PRO A 1 684 ? 19.480 -5.519 -18.197 1.00 93.88 684 PRO A C 1
ATOM 5110 O O . PRO A 1 684 ? 20.014 -5.228 -19.265 1.00 93.88 684 PRO A O 1
ATOM 5113 N N . ILE A 1 685 ? 19.273 -6.798 -17.847 1.00 92.31 685 ILE A N 1
ATOM 5114 C CA . ILE A 1 685 ? 19.697 -7.981 -18.621 1.00 92.31 685 ILE A CA 1
ATOM 5115 C C . ILE A 1 685 ? 18.507 -8.915 -18.892 1.00 92.31 685 ILE A C 1
ATOM 5117 O O . ILE A 1 685 ? 17.652 -9.119 -18.033 1.00 92.31 685 ILE A O 1
ATOM 5121 N N . VAL A 1 686 ? 18.496 -9.561 -20.058 1.00 92.50 686 VAL A N 1
ATOM 5122 C CA . VAL A 1 686 ? 17.765 -10.819 -20.282 1.00 92.50 686 VAL A CA 1
ATOM 5123 C C . VAL A 1 686 ? 18.647 -11.830 -21.014 1.00 92.50 686 VAL A C 1
ATOM 5125 O O . VAL A 1 686 ? 19.377 -11.455 -21.932 1.00 92.50 686 VAL A O 1
ATOM 5128 N N . ASN A 1 687 ? 18.575 -13.103 -20.622 1.00 88.81 687 ASN A N 1
ATOM 5129 C CA . ASN A 1 687 ? 19.449 -14.163 -21.136 1.00 88.81 687 ASN A CA 1
ATOM 5130 C C . ASN A 1 687 ? 18.724 -15.076 -22.143 1.00 88.81 687 ASN A C 1
ATOM 5132 O O . ASN A 1 687 ? 17.518 -15.316 -22.012 1.00 88.81 687 ASN A O 1
ATOM 5136 N N . SER A 1 688 ? 19.444 -15.618 -23.135 1.00 78.94 688 SER A N 1
ATOM 5137 C CA . SER A 1 688 ? 18.866 -16.606 -24.065 1.00 78.94 688 SER A CA 1
ATOM 5138 C C . SER A 1 688 ? 19.016 -18.031 -23.535 1.00 78.94 688 SER A C 1
ATOM 5140 O O . SER A 1 688 ? 20.111 -18.492 -23.222 1.00 78.94 688 SER A O 1
ATOM 5142 N N . ALA A 1 689 ? 17.916 -18.787 -23.519 1.00 64.06 689 ALA A N 1
ATOM 5143 C CA . ALA A 1 689 ? 17.869 -20.159 -23.001 1.00 64.06 689 ALA A CA 1
ATOM 5144 C C . ALA A 1 689 ? 18.653 -21.202 -23.834 1.00 64.06 689 ALA A C 1
ATOM 5146 O O . ALA A 1 689 ? 18.670 -22.385 -23.499 1.00 64.06 689 ALA A O 1
ATOM 5147 N N . THR A 1 690 ? 19.286 -20.781 -24.928 1.00 60.94 690 THR A N 1
ATOM 5148 C CA . THR A 1 690 ? 20.135 -21.595 -25.812 1.00 60.94 690 THR A CA 1
ATOM 5149 C C . THR A 1 690 ? 21.630 -21.484 -25.492 1.00 60.94 690 THR A C 1
ATOM 5151 O O . THR A 1 690 ? 22.393 -22.372 -25.877 1.00 60.94 690 THR A O 1
ATOM 5154 N N . ILE A 1 691 ? 22.062 -20.416 -24.804 1.00 61.06 691 ILE A N 1
ATOM 5155 C CA . ILE A 1 691 ? 23.474 -20.074 -24.568 1.00 61.06 691 ILE A CA 1
ATOM 5156 C C . ILE A 1 691 ? 23.714 -19.956 -23.059 1.00 61.06 691 ILE A C 1
ATOM 5158 O O . ILE A 1 691 ? 23.735 -18.875 -22.485 1.00 61.06 691 ILE A O 1
ATOM 5162 N N . SER A 1 692 ? 23.930 -21.094 -22.399 1.00 53.06 692 SER A N 1
ATOM 5163 C CA . SER A 1 692 ? 24.359 -21.120 -20.999 1.00 53.06 692 SER A CA 1
ATOM 5164 C C . SER A 1 692 ? 25.882 -20.948 -20.894 1.00 53.06 692 SER A C 1
ATOM 5166 O O . SER A 1 692 ? 26.606 -21.936 -20.729 1.00 53.06 692 SER A O 1
ATOM 5168 N N . ASP A 1 693 ? 26.382 -19.716 -21.006 1.00 60.41 693 ASP A N 1
ATOM 5169 C CA . ASP A 1 693 ? 27.771 -19.425 -20.636 1.00 60.41 693 ASP A CA 1
ATOM 5170 C C . ASP A 1 693 ? 27.882 -19.273 -19.110 1.00 60.41 693 ASP A C 1
ATOM 5172 O O . ASP A 1 693 ? 27.307 -18.355 -18.523 1.00 60.41 693 ASP A O 1
ATOM 5176 N N . GLN A 1 694 ? 28.596 -20.202 -18.468 1.00 58.44 694 GLN A N 1
ATOM 5177 C CA . GLN A 1 694 ? 28.797 -20.238 -17.014 1.00 58.44 694 GLN A CA 1
ATOM 5178 C C . GLN A 1 694 ? 29.641 -19.058 -16.508 1.00 58.44 694 GLN A C 1
ATOM 5180 O O . GLN A 1 694 ? 29.498 -18.688 -15.346 1.00 58.44 694 GLN A O 1
ATOM 5185 N N . ASP A 1 695 ? 30.465 -18.449 -17.368 1.00 64.19 695 ASP A N 1
ATOM 5186 C CA . ASP A 1 695 ? 31.301 -17.292 -17.021 1.00 64.19 695 ASP A CA 1
ATOM 5187 C C . ASP A 1 695 ? 30.536 -15.949 -17.158 1.00 64.19 695 ASP A C 1
ATOM 5189 O O . ASP A 1 695 ? 31.115 -14.870 -17.017 1.00 64.19 695 ASP A O 1
ATOM 5193 N N . THR A 1 696 ? 29.218 -15.995 -17.408 1.00 68.62 696 THR A N 1
ATOM 5194 C CA . THR A 1 696 ? 28.323 -14.825 -17.428 1.00 68.62 696 THR A CA 1
ATOM 5195 C C . THR A 1 696 ? 28.290 -14.102 -16.075 1.00 68.62 696 THR A C 1
ATOM 5197 O O . THR A 1 696 ? 27.882 -14.703 -15.078 1.00 68.62 696 THR A O 1
ATOM 5200 N N . PRO A 1 697 ? 28.582 -12.786 -16.026 1.00 74.06 697 PRO A N 1
ATOM 5201 C CA . PRO A 1 697 ? 28.302 -11.968 -14.852 1.00 74.06 697 PRO A CA 1
ATOM 5202 C C . PRO A 1 697 ? 26.798 -11.942 -14.555 1.00 74.06 697 PRO A C 1
ATOM 5204 O O . PRO A 1 697 ? 26.004 -11.525 -15.405 1.00 74.06 697 PRO A O 1
ATOM 5207 N N . LYS A 1 698 ? 26.438 -12.376 -13.345 1.00 90.56 698 LYS A N 1
ATOM 5208 C CA . LYS A 1 698 ? 25.098 -12.267 -12.755 1.00 90.56 698 LYS A CA 1
ATOM 5209 C C . LYS A 1 698 ? 25.047 -11.058 -11.815 1.00 90.56 698 LYS A C 1
ATOM 5211 O O . LYS A 1 698 ? 26.069 -10.676 -11.244 1.00 90.56 698 LYS A O 1
ATOM 5216 N N . LEU A 1 699 ? 23.871 -10.455 -11.672 1.00 94.88 699 LEU A N 1
ATOM 5217 C CA . LEU A 1 699 ? 23.620 -9.306 -10.795 1.00 94.88 699 LEU A CA 1
ATOM 5218 C C . LEU A 1 699 ? 22.903 -9.771 -9.520 1.00 94.88 699 LEU A C 1
ATOM 5220 O O . LEU A 1 699 ? 22.049 -10.651 -9.619 1.00 94.88 699 LEU A O 1
ATOM 5224 N N . PRO A 1 700 ? 23.164 -9.189 -8.339 1.00 97.62 700 PRO A N 1
ATOM 5225 C CA . PRO A 1 700 ? 22.396 -9.527 -7.149 1.00 97.62 700 PRO A CA 1
ATOM 5226 C C . PRO A 1 700 ? 20.929 -9.102 -7.314 1.00 97.62 700 PRO A C 1
ATOM 5228 O O . PRO A 1 700 ? 20.593 -8.203 -8.095 1.00 97.62 700 PRO A O 1
ATOM 5231 N N . VAL A 1 701 ? 20.050 -9.775 -6.579 1.00 98.81 701 VAL A N 1
ATOM 5232 C CA . VAL A 1 701 ? 18.598 -9.629 -6.679 1.00 98.81 701 VAL A CA 1
ATOM 5233 C C . VAL A 1 701 ? 18.088 -8.876 -5.458 1.00 98.81 701 VAL A C 1
ATOM 5235 O O . VAL A 1 701 ? 18.296 -9.314 -4.335 1.00 98.81 701 VAL A O 1
ATOM 5238 N N . MET A 1 702 ? 17.388 -7.768 -5.658 1.00 98.88 702 MET A N 1
ATOM 5239 C CA . MET A 1 702 ? 16.603 -7.107 -4.620 1.00 98.88 702 MET A CA 1
ATOM 5240 C C . MET A 1 702 ? 15.166 -7.637 -4.689 1.00 98.88 702 MET A C 1
ATOM 5242 O O . MET A 1 702 ? 14.534 -7.584 -5.742 1.00 98.88 702 MET A O 1
ATOM 5246 N N . PHE A 1 703 ? 14.655 -8.171 -3.585 1.00 98.94 703 PHE A N 1
ATOM 5247 C CA . PHE A 1 703 ? 13.331 -8.778 -3.472 1.00 98.94 703 PHE A CA 1
ATOM 5248 C C . PHE A 1 703 ? 12.476 -7.946 -2.517 1.00 98.94 703 PHE A C 1
ATOM 5250 O O . PHE A 1 703 ? 12.717 -7.949 -1.311 1.00 98.94 703 PHE A O 1
ATOM 5257 N N . PHE A 1 704 ? 11.512 -7.211 -3.070 1.00 98.81 704 PHE A N 1
ATOM 5258 C CA . PHE A 1 704 ? 10.690 -6.253 -2.343 1.00 98.81 704 PHE A CA 1
ATOM 5259 C C . PHE A 1 704 ? 9.339 -6.824 -1.912 1.00 98.81 704 PHE A C 1
ATOM 5261 O O . PHE A 1 704 ? 8.596 -7.387 -2.725 1.00 98.81 704 PHE A O 1
ATOM 5268 N N . ILE A 1 705 ? 8.996 -6.569 -0.651 1.00 98.62 705 ILE A N 1
ATOM 5269 C CA . ILE A 1 705 ? 7.706 -6.857 -0.030 1.00 98.62 705 ILE A CA 1
ATOM 5270 C C . ILE A 1 705 ? 7.043 -5.514 0.309 1.00 98.62 705 ILE A C 1
ATOM 5272 O O . ILE A 1 705 ? 7.645 -4.687 0.991 1.00 98.62 705 ILE A O 1
ATOM 5276 N N . HIS A 1 706 ? 5.818 -5.280 -0.168 1.00 95.62 706 HIS A N 1
ATOM 5277 C CA . HIS A 1 706 ? 5.129 -3.999 0.034 1.00 95.62 706 HIS A CA 1
ATOM 5278 C C . HIS A 1 706 ? 4.563 -3.827 1.456 1.00 95.62 706 HIS A C 1
ATOM 5280 O O . HIS A 1 706 ? 4.228 -4.806 2.132 1.00 95.62 706 HIS A O 1
ATOM 5286 N N . GLY A 1 707 ? 4.419 -2.563 1.868 1.00 91.88 707 GLY A N 1
ATOM 5287 C CA . GLY A 1 707 ? 3.763 -2.141 3.108 1.00 91.88 707 GLY A CA 1
ATOM 5288 C C . GLY A 1 707 ? 2.234 -2.283 3.085 1.00 91.88 707 GLY A C 1
ATOM 5289 O O . GLY A 1 707 ? 1.686 -3.005 2.251 1.00 91.88 707 GLY A O 1
ATOM 5290 N N . GLY A 1 708 ? 1.555 -1.588 4.011 1.00 87.44 708 GLY A N 1
ATOM 5291 C CA . GLY A 1 708 ? 0.085 -1.585 4.140 1.00 87.44 708 GLY A CA 1
ATOM 5292 C C . GLY A 1 708 ? -0.485 -2.302 5.377 1.00 87.44 708 GLY A C 1
ATOM 5293 O O . GLY A 1 708 ? -1.549 -2.916 5.307 1.00 87.44 708 GLY A O 1
ATOM 5294 N N . GLY A 1 709 ? 0.223 -2.282 6.517 1.00 88.31 709 GLY A N 1
ATOM 5295 C CA . GLY A 1 709 ? -0.276 -2.794 7.811 1.00 88.31 709 GLY A CA 1
ATOM 5296 C C . GLY A 1 709 ? -0.811 -4.236 7.790 1.00 88.31 709 GLY A C 1
ATOM 5297 O O . GLY A 1 709 ? -1.840 -4.514 8.406 1.00 88.31 709 GLY A O 1
ATOM 5298 N N . LEU A 1 710 ? -0.197 -5.109 6.977 1.00 91.44 710 LEU A N 1
ATOM 5299 C CA . LEU A 1 710 ? -0.605 -6.497 6.689 1.00 91.44 710 LEU A CA 1
ATOM 5300 C C . LEU A 1 710 ? -2.060 -6.653 6.182 1.00 91.44 710 LEU A C 1
ATOM 5302 O O . LEU A 1 710 ? -2.571 -7.773 6.083 1.00 91.44 710 LEU A O 1
ATOM 5306 N N . ASN A 1 711 ? -2.727 -5.549 5.824 1.00 88.25 711 ASN A N 1
ATOM 5307 C CA . ASN A 1 711 ? -4.154 -5.465 5.507 1.00 88.25 711 ASN A CA 1
ATOM 5308 C C . ASN A 1 711 ? -4.446 -4.892 4.109 1.00 88.25 711 ASN A C 1
ATOM 5310 O O . ASN A 1 711 ? -5.417 -5.334 3.495 1.00 88.25 711 ASN A O 1
ATOM 5314 N N . THR A 1 712 ? -3.635 -3.954 3.611 1.00 88.44 712 THR A N 1
ATOM 5315 C CA . THR A 1 712 ? -3.751 -3.292 2.294 1.00 88.44 712 THR A CA 1
ATOM 5316 C C . THR A 1 712 ? -2.407 -3.321 1.541 1.00 88.44 712 THR A C 1
ATOM 5318 O O . THR A 1 712 ? -1.431 -3.882 2.039 1.00 88.44 712 THR A O 1
ATOM 5321 N N . GLY A 1 713 ? -2.357 -2.783 0.318 1.00 89.19 713 GLY A N 1
ATOM 5322 C CA . GLY A 1 713 ? -1.138 -2.649 -0.493 1.00 89.19 713 GLY A CA 1
ATOM 5323 C C . GLY A 1 713 ? -1.131 -3.468 -1.793 1.00 89.19 713 GLY A C 1
ATOM 5324 O O . GLY A 1 713 ? -1.975 -4.338 -2.016 1.00 89.19 713 GLY A O 1
ATOM 5325 N N . ASP A 1 714 ? -0.178 -3.156 -2.675 1.00 89.00 714 ASP A N 1
ATOM 5326 C CA . ASP A 1 714 ? 0.082 -3.848 -3.947 1.00 89.00 714 ASP A CA 1
ATOM 5327 C C . ASP A 1 714 ? 1.560 -3.682 -4.362 1.00 89.00 714 ASP A C 1
ATOM 5329 O O . ASP A 1 714 ? 2.222 -2.719 -3.979 1.00 89.00 714 ASP A O 1
ATOM 5333 N N . SER A 1 715 ? 2.088 -4.606 -5.169 1.00 92.25 715 SER A N 1
ATOM 5334 C CA . SER A 1 715 ? 3.471 -4.582 -5.690 1.00 92.25 715 SER A CA 1
ATOM 5335 C C . SER A 1 715 ? 3.692 -3.693 -6.920 1.00 92.25 715 SER A C 1
ATOM 5337 O O . SER A 1 715 ? 4.795 -3.673 -7.487 1.00 92.25 715 SER A O 1
ATOM 5339 N N . GLY A 1 716 ? 2.641 -3.004 -7.361 1.00 86.75 716 GLY A N 1
ATOM 5340 C CA . GLY A 1 716 ? 2.579 -2.182 -8.555 1.00 86.75 716 GLY A CA 1
ATOM 5341 C C . GLY A 1 716 ? 1.972 -0.798 -8.310 1.00 86.75 716 GLY A C 1
ATOM 5342 O O . GLY A 1 716 ? 2.177 -0.217 -7.244 1.00 86.75 716 GLY A O 1
ATOM 5343 N N . PRO A 1 717 ? 1.281 -0.214 -9.309 1.00 81.50 717 PRO A N 1
ATOM 5344 C CA . PRO A 1 717 ? 0.877 1.180 -9.257 1.00 81.50 717 PRO A CA 1
ATOM 5345 C C . PRO A 1 717 ? -0.473 1.362 -8.563 1.00 81.50 717 PRO A C 1
ATOM 5347 O O . PRO A 1 717 ? -1.508 0.926 -9.076 1.00 81.50 717 PRO A O 1
ATOM 5350 N N . PHE A 1 718 ? -0.479 2.077 -7.442 1.00 73.62 718 PHE A N 1
ATOM 5351 C CA . PHE A 1 718 ? -1.678 2.337 -6.647 1.00 73.62 718 PHE A CA 1
ATOM 5352 C C . PHE A 1 718 ? -2.183 3.786 -6.805 1.00 73.62 718 PHE A C 1
ATOM 5354 O O . PHE A 1 718 ? -1.395 4.716 -7.033 1.00 73.62 718 PHE A O 1
ATOM 5361 N N . PRO A 1 719 ? -3.511 4.009 -6.739 1.00 65.19 719 PRO A N 1
ATOM 5362 C CA . PRO A 1 719 ? -4.078 5.352 -6.663 1.00 65.19 719 PRO A CA 1
ATOM 5363 C C . PRO A 1 719 ? -3.677 6.017 -5.342 1.00 65.19 719 PRO A C 1
ATOM 5365 O O . PRO A 1 719 ? -3.585 5.347 -4.328 1.00 65.19 719 PRO A O 1
ATOM 5368 N N . TYR A 1 720 ? -3.498 7.334 -5.314 1.00 62.59 720 TYR A N 1
ATOM 5369 C CA . TYR A 1 720 ? -3.284 8.076 -4.065 1.00 62.59 720 TYR A CA 1
ATOM 5370 C C . TYR A 1 720 ? -3.863 9.489 -4.175 1.00 62.59 720 TYR A C 1
ATOM 5372 O O . TYR A 1 720 ? -4.061 10.024 -5.272 1.00 62.59 720 TYR A O 1
ATOM 5380 N N . ASN A 1 721 ? -4.172 10.092 -3.026 1.00 50.78 721 ASN A N 1
ATOM 5381 C CA . ASN A 1 721 ? -4.950 11.325 -2.945 1.00 50.78 721 ASN A CA 1
ATOM 5382 C C . ASN A 1 721 ? -4.153 12.442 -2.257 1.00 50.78 721 ASN A C 1
ATOM 5384 O O . ASN A 1 721 ? -4.252 12.639 -1.046 1.00 50.78 721 ASN A O 1
ATOM 5388 N N . MET A 1 722 ? -3.374 13.199 -3.037 1.00 45.69 722 MET A N 1
ATOM 5389 C CA . MET A 1 722 ? -2.641 14.348 -2.497 1.00 45.69 722 MET A CA 1
ATOM 5390 C C . MET A 1 722 ? -3.588 15.381 -1.881 1.00 45.69 722 MET A C 1
ATOM 5392 O O . MET A 1 722 ? -4.526 15.868 -2.514 1.00 45.69 722 MET A O 1
ATOM 5396 N N . THR A 1 723 ? -3.284 15.738 -0.640 1.00 43.38 723 THR A N 1
ATOM 5397 C CA . THR A 1 723 ? -4.056 16.670 0.193 1.00 43.38 723 THR A CA 1
ATOM 5398 C C . THR A 1 723 ? -3.199 17.816 0.749 1.00 43.38 723 THR A C 1
ATOM 5400 O O . THR A 1 723 ? -3.736 18.775 1.306 1.00 43.38 723 THR A O 1
ATOM 5403 N N . THR A 1 724 ? -1.877 17.773 0.546 1.00 38.25 724 THR A N 1
ATOM 5404 C CA . THR A 1 724 ? -0.946 18.872 0.844 1.00 38.25 724 THR A CA 1
ATOM 5405 C C . THR A 1 724 ? -0.994 19.976 -0.228 1.00 38.25 724 THR A C 1
ATOM 5407 O O . THR A 1 724 ? -1.552 19.828 -1.318 1.00 38.25 724 THR A O 1
ATOM 5410 N N . SER A 1 725 ? -0.475 21.162 0.102 1.00 34.66 725 SER A N 1
ATOM 5411 C CA . SER A 1 725 ? -0.818 22.415 -0.586 1.00 34.66 725 SER A CA 1
ATOM 5412 C C . SER A 1 725 ? -0.209 22.582 -1.990 1.00 34.66 725 SER A C 1
ATOM 5414 O O . SER A 1 725 ? 0.814 23.249 -2.154 1.00 34.66 725 SER A O 1
ATOM 5416 N N . GLY A 1 726 ? -0.882 22.068 -3.022 1.00 34.50 726 GLY A N 1
ATOM 5417 C CA . GLY A 1 726 ? -0.601 22.435 -4.418 1.00 34.50 726 GLY A CA 1
ATOM 5418 C C . GLY A 1 726 ? -1.241 21.539 -5.476 1.00 34.50 726 GLY A C 1
ATOM 5419 O O . GLY A 1 726 ? -1.626 22.035 -6.534 1.00 34.50 726 GLY A O 1
ATOM 5420 N N . PHE A 1 727 ? -1.406 20.251 -5.176 1.00 35.12 727 PHE A N 1
ATOM 5421 C CA . PHE A 1 727 ? -1.979 19.257 -6.081 1.00 35.12 727 PHE A CA 1
ATOM 5422 C C . PHE A 1 727 ? -3.074 18.475 -5.358 1.00 35.12 727 PHE A C 1
ATOM 5424 O O . PHE A 1 727 ? -2.836 17.945 -4.282 1.00 35.12 727 PHE A O 1
ATOM 5431 N N . VAL A 1 728 ? -4.265 18.419 -5.958 1.00 34.94 728 VAL A N 1
ATOM 5432 C CA . VAL A 1 728 ? -5.405 17.613 -5.495 1.00 34.94 728 VAL A CA 1
ATOM 5433 C C . VAL A 1 728 ? -6.051 16.997 -6.731 1.00 34.94 728 VAL A C 1
ATOM 5435 O O . VAL A 1 728 ? -6.560 17.718 -7.592 1.00 34.94 728 VAL A O 1
ATOM 5438 N N . GLY A 1 729 ? -6.006 15.674 -6.845 1.00 40.78 729 GLY A N 1
ATOM 5439 C CA . GLY A 1 729 ? -6.453 14.949 -8.030 1.00 40.78 729 GLY A CA 1
ATOM 5440 C C . GLY A 1 729 ? -6.216 13.448 -7.904 1.00 40.78 729 GLY A C 1
ATOM 5441 O O . GLY A 1 729 ? -5.428 13.015 -7.069 1.00 40.78 729 GLY A O 1
ATOM 5442 N N . ASN A 1 730 ? -6.893 12.665 -8.746 1.00 48.34 730 ASN A N 1
ATOM 5443 C CA . ASN A 1 730 ? -6.693 11.220 -8.825 1.00 48.34 730 ASN A CA 1
ATOM 5444 C C . ASN A 1 730 ? -5.349 10.942 -9.510 1.00 48.34 730 ASN A C 1
ATOM 5446 O O . ASN A 1 730 ? -5.282 10.862 -10.740 1.00 48.34 730 ASN A O 1
ATOM 5450 N N . SER A 1 731 ? -4.293 10.816 -8.717 1.00 60.78 731 SER A N 1
ATOM 5451 C CA . SER A 1 731 ? -2.970 10.418 -9.184 1.00 60.78 731 SER A CA 1
ATOM 5452 C C . SER A 1 731 ? -2.760 8.918 -8.972 1.00 60.78 731 SER A C 1
ATOM 5454 O O . SER A 1 731 ? -3.381 8.314 -8.101 1.00 60.78 731 SER A O 1
ATOM 5456 N N . VAL A 1 732 ? -1.876 8.314 -9.768 1.00 70.56 732 VAL A N 1
ATOM 5457 C CA . VAL A 1 732 ? -1.408 6.931 -9.587 1.00 70.56 732 VAL A CA 1
ATOM 5458 C C . VAL A 1 732 ? 0.106 6.985 -9.443 1.00 70.56 732 VAL A C 1
ATOM 5460 O O . VAL A 1 732 ? 0.773 7.598 -10.278 1.00 70.56 732 VAL A O 1
ATOM 5463 N N . SER A 1 733 ? 0.629 6.438 -8.350 1.00 76.31 733 SER A N 1
ATOM 5464 C CA . SER A 1 733 ? 2.066 6.388 -8.070 1.00 76.31 733 SER A CA 1
ATOM 5465 C C . SER A 1 733 ? 2.583 5.038 -8.533 1.00 76.31 733 SER A C 1
ATOM 5467 O O . SER A 1 733 ? 1.864 4.047 -8.447 1.00 76.31 733 SER A O 1
ATOM 5469 N N . ASN A 1 734 ? 3.820 4.985 -9.018 1.00 82.81 734 ASN A N 1
ATOM 5470 C CA . ASN A 1 734 ? 4.561 3.735 -9.099 1.00 82.81 734 ASN A CA 1
ATOM 5471 C C . ASN A 1 734 ? 5.861 3.906 -8.306 1.00 82.81 734 ASN A C 1
ATOM 5473 O O . ASN A 1 734 ? 6.955 3.790 -8.856 1.00 82.81 734 ASN A O 1
ATOM 5477 N N . ILE A 1 735 ? 5.743 4.232 -7.012 1.00 85.19 735 ILE A N 1
ATOM 5478 C CA . ILE A 1 735 ? 6.890 4.454 -6.118 1.00 85.19 735 ILE A CA 1
ATOM 5479 C C . ILE A 1 735 ? 7.853 3.255 -6.096 1.00 85.19 735 ILE A C 1
ATOM 5481 O O . ILE A 1 735 ? 9.055 3.459 -5.958 1.00 85.19 735 ILE A O 1
ATOM 5485 N N . TYR A 1 736 ? 7.343 2.043 -6.350 1.00 90.50 736 TYR A N 1
ATOM 5486 C CA . TYR A 1 736 ? 8.094 0.788 -6.466 1.00 90.50 736 TYR A CA 1
ATOM 5487 C C . TYR A 1 736 ? 8.642 0.487 -7.887 1.00 90.50 736 TYR A C 1
ATOM 5489 O O . TYR A 1 736 ? 9.070 -0.635 -8.164 1.00 90.50 736 TYR A O 1
ATOM 5497 N N . ASP A 1 737 ? 8.620 1.441 -8.831 1.00 91.56 737 ASP A N 1
ATOM 5498 C CA . ASP A 1 737 ? 9.109 1.230 -10.204 1.00 91.56 737 ASP A CA 1
ATOM 5499 C C . ASP A 1 737 ? 10.631 1.006 -10.249 1.00 91.56 737 ASP A C 1
ATOM 5501 O O . ASP A 1 737 ? 11.430 1.925 -10.064 1.00 91.56 737 ASP A O 1
ATOM 5505 N N . GLY A 1 738 ? 11.045 -0.221 -10.570 1.00 93.25 738 GLY A N 1
ATOM 5506 C CA . GLY A 1 738 ? 12.449 -0.620 -10.516 1.00 93.25 738 GLY A CA 1
ATOM 5507 C C . GLY A 1 738 ? 13.394 0.062 -11.506 1.00 93.25 738 GLY A C 1
ATOM 5508 O O . GLY A 1 738 ? 14.602 -0.119 -11.386 1.00 93.25 738 GLY A O 1
ATOM 5509 N N . THR A 1 739 ? 12.908 0.835 -12.485 1.00 92.25 739 THR A N 1
ATOM 5510 C CA . THR A 1 739 ? 13.722 1.316 -13.624 1.00 92.25 739 THR A CA 1
ATOM 5511 C C . THR A 1 739 ? 15.025 1.988 -13.211 1.00 92.25 739 THR A C 1
ATOM 5513 O O . THR A 1 739 ? 16.073 1.729 -13.810 1.00 92.25 739 THR A O 1
ATOM 5516 N N . ASN A 1 740 ? 14.976 2.854 -12.199 1.00 92.94 740 ASN A N 1
ATOM 5517 C CA . ASN A 1 740 ? 16.150 3.589 -11.746 1.00 92.94 740 ASN A CA 1
ATOM 5518 C C . ASN A 1 740 ? 17.054 2.732 -10.847 1.00 92.94 740 ASN A C 1
ATOM 5520 O O . ASN A 1 740 ? 18.262 2.716 -11.086 1.00 92.94 740 ASN A O 1
ATOM 5524 N N . VAL A 1 741 ? 16.500 1.966 -9.895 1.00 94.69 741 VAL A N 1
ATOM 5525 C CA . VAL A 1 741 ? 17.308 1.111 -9.004 1.00 94.69 741 VAL A CA 1
ATOM 5526 C C . VAL A 1 741 ? 18.080 0.038 -9.786 1.00 94.69 741 VAL A C 1
ATOM 5528 O O . VAL A 1 741 ? 19.278 -0.128 -9.566 1.00 94.69 741 VAL A O 1
ATOM 5531 N N . VAL A 1 742 ? 17.458 -0.611 -10.782 1.00 95.25 742 VAL A N 1
ATOM 5532 C CA . VAL A 1 742 ? 18.105 -1.691 -11.554 1.00 95.25 742 VAL A CA 1
ATOM 5533 C C . VAL A 1 742 ? 19.197 -1.182 -12.496 1.00 95.25 742 VAL A C 1
ATOM 5535 O O . VAL A 1 742 ? 20.242 -1.818 -12.632 1.00 95.25 742 VAL A O 1
ATOM 5538 N N . SER A 1 743 ? 18.994 -0.016 -13.121 1.00 92.88 743 SER A N 1
ATOM 5539 C CA . SER A 1 743 ? 19.916 0.523 -14.132 1.00 92.88 743 SER A CA 1
ATOM 5540 C C . SER A 1 743 ? 21.086 1.319 -13.546 1.00 92.88 743 SER A C 1
ATOM 5542 O O . SER A 1 743 ? 22.194 1.223 -14.075 1.00 92.88 743 SER A O 1
ATOM 5544 N N . TYR A 1 744 ? 20.878 2.058 -12.448 1.00 93.56 744 TYR A N 1
ATOM 5545 C CA . TYR A 1 744 ? 21.955 2.744 -11.721 1.00 93.56 744 TYR A CA 1
ATOM 5546 C C . TYR A 1 744 ? 22.691 1.791 -10.768 1.00 93.56 744 TYR A C 1
ATOM 5548 O O . TYR A 1 744 ? 23.919 1.730 -10.781 1.00 93.56 744 TYR A O 1
ATOM 5556 N N . GLY A 1 745 ? 21.945 1.011 -9.978 1.00 93.50 745 GLY A N 1
ATOM 5557 C CA . GLY A 1 745 ? 22.493 0.081 -8.988 1.00 93.50 745 GLY A CA 1
ATOM 5558 C C . GLY A 1 745 ? 23.187 -1.144 -9.581 1.00 93.50 745 GLY A C 1
ATOM 5559 O O . GLY A 1 745 ? 24.119 -1.680 -8.979 1.00 93.50 745 GLY A O 1
ATOM 5560 N N . GLY A 1 746 ? 22.756 -1.581 -10.769 1.00 93.50 746 GLY A N 1
ATOM 5561 C CA . GLY A 1 746 ? 23.247 -2.813 -11.379 1.00 93.50 746 GLY A CA 1
ATOM 5562 C C . GLY A 1 746 ? 22.731 -4.048 -10.650 1.00 93.50 746 GLY A C 1
ATOM 5563 O O . GLY A 1 746 ? 23.518 -4.853 -10.162 1.00 93.50 746 GLY A O 1
ATOM 5564 N N . VAL A 1 747 ? 21.410 -4.152 -10.518 1.00 96.88 747 VAL A N 1
ATOM 5565 C CA . VAL A 1 747 ? 20.710 -5.211 -9.771 1.00 96.88 747 VAL A CA 1
ATOM 5566 C C . VAL A 1 747 ? 19.508 -5.714 -10.570 1.00 96.88 747 VAL A C 1
ATOM 5568 O O . VAL A 1 747 ? 19.047 -5.033 -11.486 1.00 96.88 747 VAL A O 1
ATOM 5571 N N . VAL A 1 748 ? 18.966 -6.876 -10.213 1.00 98.31 748 VAL A N 1
ATOM 5572 C CA . VAL A 1 748 ? 17.611 -7.287 -10.625 1.00 98.31 748 VAL A CA 1
ATOM 5573 C C . VAL A 1 748 ? 16.649 -6.939 -9.493 1.00 98.31 748 VAL A C 1
ATOM 5575 O O . VAL A 1 748 ? 16.956 -7.234 -8.345 1.00 98.31 748 VAL A O 1
ATOM 5578 N N . LEU A 1 749 ? 15.495 -6.334 -9.781 1.00 98.75 749 LEU A N 1
ATOM 5579 C CA . LEU A 1 749 ? 14.439 -6.114 -8.784 1.00 98.75 749 LEU A CA 1
ATOM 5580 C C . LEU A 1 749 ? 13.282 -7.085 -9.031 1.00 98.75 749 LEU A C 1
ATOM 5582 O O . LEU A 1 749 ? 12.816 -7.222 -10.164 1.00 98.75 749 LEU A O 1
ATOM 5586 N N . VAL A 1 750 ? 12.781 -7.686 -7.956 1.00 98.88 750 VAL A N 1
ATOM 5587 C CA . VAL A 1 750 ? 11.519 -8.428 -7.912 1.00 98.88 750 VAL A CA 1
ATOM 5588 C C . VAL A 1 750 ? 10.578 -7.736 -6.925 1.00 98.88 750 VAL A C 1
ATOM 5590 O O . VAL A 1 750 ? 10.997 -7.450 -5.809 1.00 98.88 750 VAL A O 1
ATOM 5593 N N . THR A 1 751 ? 9.323 -7.477 -7.302 1.00 98.69 751 THR A N 1
ATOM 5594 C CA . THR A 1 751 ? 8.262 -7.018 -6.376 1.00 98.69 751 THR A CA 1
ATOM 5595 C C . THR A 1 751 ? 7.138 -8.055 -6.331 1.00 98.69 751 THR A C 1
ATOM 5597 O O . THR A 1 751 ? 6.819 -8.634 -7.372 1.00 98.69 751 THR A O 1
ATOM 5600 N N . ILE A 1 752 ? 6.560 -8.336 -5.153 1.00 98.44 752 ILE A N 1
ATOM 5601 C CA . ILE A 1 752 ? 5.595 -9.441 -4.965 1.00 98.44 752 ILE A CA 1
ATOM 5602 C C . ILE A 1 752 ? 4.250 -9.001 -4.368 1.00 98.44 752 ILE A C 1
ATOM 5604 O O . ILE A 1 752 ? 4.222 -8.214 -3.426 1.00 98.44 752 ILE A O 1
ATOM 5608 N N . ASN A 1 753 ? 3.140 -9.557 -4.866 1.00 97.88 753 ASN A N 1
ATOM 5609 C CA . ASN A 1 753 ? 1.862 -9.565 -4.143 1.00 97.88 753 ASN A CA 1
ATOM 5610 C C . ASN A 1 753 ? 1.813 -10.790 -3.219 1.00 97.88 753 ASN A C 1
ATOM 5612 O O . ASN A 1 753 ? 2.129 -11.904 -3.648 1.00 97.88 753 ASN A O 1
ATOM 5616 N N . TYR A 1 754 ? 1.374 -10.593 -1.977 1.00 98.12 754 TYR A N 1
ATOM 5617 C CA . TYR A 1 754 ? 1.130 -11.632 -0.968 1.00 98.12 754 TYR A CA 1
ATOM 5618 C C . TYR A 1 754 ? -0.274 -11.451 -0.369 1.00 98.12 754 TYR A C 1
ATOM 5620 O O . TYR A 1 754 ? -0.874 -10.383 -0.512 1.00 98.12 754 TYR A O 1
ATOM 5628 N N . ARG A 1 755 ? -0.857 -12.482 0.260 1.00 97.81 755 ARG A N 1
ATOM 5629 C CA . ARG A 1 755 ? -2.209 -12.347 0.828 1.00 97.81 755 ARG A CA 1
ATOM 5630 C C . ARG A 1 755 ? -2.227 -11.457 2.064 1.00 97.81 755 ARG A C 1
ATOM 5632 O O . ARG A 1 755 ? -1.399 -11.587 2.959 1.00 97.81 755 ARG A O 1
ATOM 5639 N N . LEU A 1 756 ? -3.255 -10.621 2.128 1.00 95.38 756 LEU A N 1
ATOM 5640 C CA . LEU A 1 756 ? -3.468 -9.617 3.163 1.00 95.38 756 LEU A CA 1
ATOM 5641 C C . LEU A 1 756 ? -4.679 -9.961 4.035 1.00 95.38 756 LEU A C 1
ATOM 5643 O O . LEU A 1 756 ? -5.518 -10.794 3.671 1.00 95.38 756 LEU A O 1
ATOM 5647 N N . THR A 1 757 ? -4.780 -9.281 5.177 1.00 92.94 757 THR A N 1
ATOM 5648 C CA . THR A 1 757 ? -5.890 -9.356 6.133 1.00 92.94 757 THR A CA 1
ATOM 5649 C C . THR A 1 757 ? -6.281 -10.813 6.451 1.00 92.94 757 THR A C 1
ATOM 5651 O O . THR A 1 757 ? -5.429 -11.706 6.477 1.00 92.94 757 THR A O 1
ATOM 5654 N N . ALA A 1 758 ? -7.562 -11.116 6.660 1.00 95.81 758 ALA A N 1
ATOM 5655 C CA . ALA A 1 758 ? -8.022 -12.481 6.909 1.00 95.81 758 ALA A CA 1
ATOM 5656 C C . ALA A 1 758 ? -7.510 -13.517 5.879 1.00 95.81 758 ALA A C 1
ATOM 5658 O O . ALA A 1 758 ? -7.274 -14.663 6.250 1.00 95.81 758 ALA A O 1
ATOM 5659 N N . PHE A 1 759 ? -7.306 -13.159 4.604 1.00 97.50 759 PHE A N 1
ATOM 5660 C CA . PHE A 1 759 ? -6.854 -14.114 3.579 1.00 97.50 759 PHE A CA 1
ATOM 5661 C C . PHE A 1 759 ? -5.428 -14.627 3.822 1.00 97.50 759 PHE A C 1
ATOM 5663 O O . PHE A 1 759 ? -5.143 -15.777 3.477 1.00 97.50 759 PHE A O 1
ATOM 5670 N N . GLY A 1 760 ? -4.564 -13.800 4.422 1.00 96.69 760 GLY A N 1
ATOM 5671 C CA . GLY A 1 760 ? -3.178 -14.133 4.763 1.00 96.69 760 GLY A CA 1
ATOM 5672 C C . GLY A 1 760 ? -2.986 -14.769 6.145 1.00 96.69 760 GLY A C 1
ATOM 5673 O O . GLY A 1 760 ? -2.025 -15.516 6.334 1.00 96.69 760 GLY A O 1
ATOM 5674 N N . TRP A 1 761 ? -3.892 -14.508 7.095 1.00 95.44 761 TRP A N 1
ATOM 5675 C CA . TRP A 1 761 ? -3.614 -14.728 8.527 1.00 95.44 761 TRP A CA 1
ATOM 5676 C C . TRP A 1 761 ? -4.675 -15.536 9.295 1.00 95.44 761 TRP A C 1
ATOM 5678 O O . TRP A 1 761 ? -4.368 -16.139 10.326 1.00 95.44 761 TRP A O 1
ATOM 5688 N N . PHE A 1 762 ? -5.913 -15.621 8.794 1.00 95.50 762 PHE A N 1
ATOM 5689 C CA . PHE A 1 762 ? -7.030 -16.280 9.488 1.00 95.50 762 PHE A CA 1
ATOM 5690 C C . PHE A 1 762 ? -6.737 -17.741 9.863 1.00 95.50 762 PHE A C 1
ATOM 5692 O O . PHE A 1 762 ? -6.056 -18.470 9.135 1.00 95.50 762 PHE A O 1
ATOM 5699 N N . ASN A 1 763 ? -7.294 -18.177 10.999 1.00 94.81 763 ASN A N 1
ATOM 5700 C CA . ASN A 1 763 ? -7.062 -19.485 11.618 1.00 94.81 763 ASN A CA 1
ATOM 5701 C C . ASN A 1 763 ? -5.567 -19.760 11.913 1.00 94.81 763 ASN A C 1
ATOM 5703 O O . ASN A 1 763 ? -5.107 -20.889 11.748 1.00 94.81 763 ASN A O 1
ATOM 5707 N N . ALA A 1 764 ? -4.815 -18.730 12.332 1.00 93.62 764 ALA A N 1
ATOM 5708 C CA . ALA A 1 764 ? -3.391 -18.818 12.681 1.00 93.62 764 ALA A CA 1
ATOM 5709 C C . ALA A 1 764 ? -2.542 -19.510 11.588 1.00 93.62 764 ALA A C 1
ATOM 5711 O O . ALA A 1 764 ? -1.667 -20.329 11.866 1.00 93.62 764 ALA A O 1
ATOM 5712 N N . SER A 1 765 ? -2.865 -19.248 10.317 1.00 93.25 765 SER A N 1
ATOM 5713 C CA . SER A 1 765 ? -2.379 -20.046 9.181 1.00 93.25 765 SER A CA 1
ATOM 5714 C C . SER A 1 765 ? -0.959 -19.692 8.725 1.00 93.25 765 SER A C 1
ATOM 5716 O O . SER A 1 765 ? -0.289 -20.529 8.102 1.00 93.25 765 SER A O 1
ATOM 5718 N N . ASN A 1 766 ? -0.493 -18.473 9.027 1.00 96.88 766 ASN A N 1
ATOM 5719 C CA . ASN A 1 766 ? 0.732 -17.871 8.485 1.00 96.88 766 ASN A CA 1
ATOM 5720 C C . ASN A 1 766 ? 0.796 -17.996 6.945 1.00 96.88 766 ASN A C 1
ATOM 5722 O O . ASN A 1 766 ? 1.851 -18.282 6.374 1.00 96.88 766 ASN A O 1
ATOM 5726 N N . ALA A 1 767 ? -0.350 -17.870 6.266 1.00 97.38 767 ALA A N 1
ATOM 5727 C CA . ALA A 1 767 ? -0.470 -18.128 4.834 1.00 97.38 767 ALA A CA 1
ATOM 5728 C C . ALA A 1 767 ? 0.261 -17.062 3.997 1.00 97.38 767 ALA A C 1
ATOM 5730 O O . ALA A 1 767 ? 0.922 -17.421 3.028 1.00 97.38 767 ALA A O 1
ATOM 5731 N N . ALA A 1 768 ? 0.244 -15.800 4.440 1.00 97.81 768 ALA A N 1
ATOM 5732 C CA . ALA A 1 768 ? 1.007 -14.691 3.859 1.00 97.81 768 ALA A CA 1
ATOM 5733 C C . ALA A 1 768 ? 2.530 -14.937 3.858 1.00 97.81 768 ALA A C 1
ATOM 5735 O O . ALA A 1 768 ? 3.179 -14.815 2.822 1.00 97.81 768 ALA A O 1
ATOM 5736 N N . LEU A 1 769 ? 3.104 -15.379 4.987 1.00 98.38 769 LEU A N 1
ATOM 5737 C CA . LEU A 1 769 ? 4.516 -15.788 5.058 1.00 98.38 769 LEU A CA 1
ATOM 5738 C C . LEU A 1 769 ? 4.833 -16.883 4.028 1.00 98.38 769 LEU A C 1
ATOM 5740 O O . LEU A 1 769 ? 5.886 -16.870 3.393 1.00 98.38 769 LEU A O 1
ATOM 5744 N N . LYS A 1 770 ? 3.908 -17.830 3.855 1.00 98.56 770 LYS A N 1
ATOM 5745 C CA . LYS A 1 770 ? 4.069 -18.981 2.960 1.00 98.56 770 LYS A CA 1
ATOM 5746 C C . LYS A 1 770 ? 3.924 -18.577 1.479 1.00 98.56 770 LYS A C 1
ATOM 5748 O O . LYS A 1 770 ? 4.557 -19.212 0.639 1.00 98.56 770 LYS A O 1
ATOM 5753 N N . ASP A 1 771 ? 3.211 -17.488 1.171 1.00 98.75 771 ASP A N 1
ATOM 5754 C CA . ASP A 1 771 ? 3.217 -16.815 -0.144 1.00 98.75 771 ASP A CA 1
ATOM 5755 C C . ASP A 1 771 ? 4.596 -16.222 -0.452 1.00 98.75 771 ASP A C 1
ATOM 5757 O O . ASP A 1 771 ? 5.204 -16.553 -1.470 1.00 98.75 771 ASP A O 1
ATOM 5761 N N . THR A 1 772 ? 5.139 -15.430 0.475 1.00 98.62 772 THR A N 1
ATOM 5762 C CA . THR A 1 772 ? 6.459 -14.797 0.345 1.00 98.62 772 THR A CA 1
ATOM 5763 C C . THR A 1 772 ? 7.590 -15.823 0.203 1.00 98.62 772 THR A C 1
ATOM 5765 O O . THR A 1 772 ? 8.452 -15.672 -0.663 1.00 98.62 772 THR A O 1
ATOM 5768 N N . LEU A 1 773 ? 7.568 -16.910 0.985 1.00 98.75 773 LEU A N 1
ATOM 5769 C CA . LEU A 1 773 ? 8.526 -18.017 0.853 1.00 98.75 773 LEU A CA 1
ATOM 5770 C C . LEU A 1 773 ? 8.415 -18.725 -0.509 1.00 98.75 773 LEU A C 1
ATOM 5772 O O . LEU A 1 773 ? 9.434 -19.058 -1.115 1.00 98.75 773 LEU A O 1
ATOM 5776 N N . LEU A 1 774 ? 7.201 -18.924 -1.033 1.00 98.69 774 LEU A N 1
ATOM 5777 C CA . LEU A 1 774 ? 7.011 -19.511 -2.362 1.00 98.69 774 LEU A CA 1
ATOM 5778 C C . LEU A 1 774 ? 7.494 -18.574 -3.484 1.00 98.69 774 LEU A C 1
ATOM 5780 O O . LEU A 1 774 ? 8.087 -19.043 -4.456 1.00 98.69 774 LEU A O 1
ATOM 5784 N N . ALA A 1 775 ? 7.303 -17.262 -3.346 1.00 98.75 775 ALA A N 1
ATOM 5785 C CA . ALA A 1 775 ? 7.847 -16.282 -4.282 1.00 98.75 775 ALA A CA 1
ATOM 5786 C C . ALA A 1 775 ? 9.390 -16.224 -4.239 1.00 98.75 775 ALA A C 1
ATOM 5788 O O . ALA A 1 775 ? 10.024 -16.103 -5.287 1.00 98.75 775 ALA A O 1
ATOM 5789 N N . LEU A 1 776 ? 10.015 -16.407 -3.067 1.00 98.81 776 LEU A N 1
ATOM 5790 C CA . LEU A 1 776 ? 11.470 -16.589 -2.957 1.00 98.81 776 LEU A CA 1
ATOM 5791 C C . LEU A 1 776 ? 11.944 -17.876 -3.651 1.00 98.81 776 LEU A C 1
ATOM 5793 O O . LEU A 1 776 ? 12.929 -17.842 -4.387 1.00 98.81 776 LEU A O 1
ATOM 5797 N N . HIS A 1 777 ? 11.225 -18.994 -3.511 1.00 98.50 777 HIS A N 1
ATOM 5798 C CA . HIS A 1 777 ? 11.515 -20.205 -4.290 1.00 98.50 777 HIS A CA 1
ATOM 5799 C C . HIS A 1 777 ? 11.361 -19.984 -5.806 1.00 98.50 777 HIS A C 1
ATOM 5801 O O . HIS A 1 777 ? 12.186 -20.474 -6.575 1.00 98.50 777 HIS A O 1
ATOM 5807 N N . TRP A 1 778 ? 10.375 -19.197 -6.255 1.00 98.44 778 TRP A N 1
ATOM 5808 C CA . TRP A 1 778 ? 10.252 -18.826 -7.671 1.00 98.44 778 TRP A CA 1
ATOM 5809 C C . TRP A 1 778 ? 11.484 -18.059 -8.176 1.00 98.44 778 TRP A C 1
ATOM 5811 O O . TRP A 1 778 ? 11.939 -18.308 -9.295 1.00 98.44 778 TRP A O 1
ATOM 5821 N N . VAL A 1 779 ? 12.046 -17.164 -7.353 1.00 98.69 779 VAL A N 1
ATOM 5822 C CA . VAL A 1 779 ? 13.293 -16.441 -7.656 1.00 98.69 779 VAL A CA 1
ATOM 5823 C C . VAL A 1 779 ? 14.466 -17.411 -7.783 1.00 98.69 779 VAL A C 1
ATOM 5825 O O . VAL A 1 779 ? 15.163 -17.360 -8.795 1.00 98.69 779 VAL A O 1
ATOM 5828 N N . GLN A 1 780 ? 14.639 -18.337 -6.834 1.00 98.12 780 GLN A N 1
ATOM 5829 C CA . GLN A 1 780 ? 15.678 -19.376 -6.903 1.00 98.12 780 GLN A CA 1
ATOM 5830 C C . GLN A 1 780 ? 15.593 -20.203 -8.203 1.00 98.12 780 GLN A C 1
ATOM 5832 O O . GLN A 1 780 ? 16.611 -20.444 -8.850 1.00 98.12 780 GLN A O 1
ATOM 5837 N N . ASP A 1 781 ? 14.381 -20.575 -8.624 1.00 95.81 781 ASP A N 1
ATOM 5838 C CA . ASP A 1 781 ? 14.136 -21.367 -9.836 1.00 95.81 781 ASP A CA 1
ATOM 5839 C C . ASP A 1 781 ? 14.335 -20.594 -11.158 1.00 95.81 781 ASP A C 1
ATOM 5841 O O . ASP A 1 781 ? 14.670 -21.205 -12.175 1.00 95.81 781 ASP A O 1
ATOM 5845 N N . ASN A 1 782 ? 14.054 -19.281 -11.201 1.00 96.25 782 ASN A N 1
ATOM 5846 C CA . ASN A 1 782 ? 13.852 -18.562 -12.471 1.00 96.25 782 ASN A CA 1
ATOM 5847 C C . ASN A 1 782 ? 14.717 -17.309 -12.682 1.00 96.25 782 ASN A C 1
ATOM 5849 O O . ASN A 1 782 ? 14.836 -16.864 -13.829 1.00 96.25 782 ASN A O 1
ATOM 5853 N N . ILE A 1 783 ? 15.320 -16.714 -11.644 1.00 97.31 783 ILE A N 1
ATOM 5854 C CA . ILE A 1 783 ? 15.875 -15.352 -11.758 1.00 97.31 783 ILE A CA 1
ATOM 5855 C C . ILE A 1 783 ? 17.108 -15.246 -12.674 1.00 97.31 783 ILE A C 1
ATOM 5857 O O . ILE A 1 783 ? 17.350 -14.194 -13.272 1.00 97.31 783 ILE A O 1
ATOM 5861 N N . GLU A 1 784 ? 17.832 -16.351 -12.887 1.00 94.44 784 GLU A N 1
ATOM 5862 C CA . GLU A 1 784 ? 18.969 -16.413 -13.820 1.00 94.44 784 GLU A CA 1
ATOM 5863 C C . GLU A 1 784 ? 18.577 -16.090 -15.271 1.00 94.44 784 GLU A C 1
ATOM 5865 O O . GLU A 1 784 ? 19.393 -15.569 -16.032 1.00 94.44 784 GLU A O 1
ATOM 5870 N N . ALA A 1 785 ? 17.320 -16.329 -15.662 1.00 93.44 785 ALA A N 1
ATOM 5871 C CA . ALA A 1 785 ? 16.820 -15.993 -16.997 1.00 93.44 785 ALA A CA 1
ATOM 5872 C C . ALA A 1 785 ? 16.748 -14.465 -17.240 1.00 93.44 785 ALA A C 1
ATOM 5874 O O . ALA A 1 785 ? 16.760 -14.002 -18.383 1.00 93.44 785 ALA A O 1
ATOM 5875 N N . PHE A 1 786 ? 16.740 -13.681 -16.157 1.00 95.44 786 PHE A N 1
ATOM 5876 C CA . PHE A 1 786 ? 16.732 -12.215 -16.132 1.00 95.44 786 PHE A CA 1
ATOM 5877 C C . PHE A 1 786 ? 18.097 -11.642 -15.700 1.00 95.44 786 PHE A C 1
ATOM 5879 O O . PHE A 1 786 ? 18.191 -10.473 -15.333 1.00 95.44 786 PHE A O 1
ATOM 5886 N N . GLY A 1 787 ? 19.156 -12.462 -15.709 1.00 92.88 787 GLY A N 1
ATOM 5887 C CA . GLY A 1 787 ? 20.514 -12.068 -15.316 1.00 92.88 787 GLY A CA 1
ATOM 5888 C C . GLY A 1 787 ? 20.774 -12.002 -13.807 1.00 92.88 787 GLY A C 1
ATOM 5889 O O . GLY A 1 787 ? 21.837 -11.525 -13.413 1.00 92.88 787 GLY A O 1
ATOM 5890 N N . GLY A 1 788 ? 19.840 -12.464 -12.970 1.00 95.62 788 GLY A N 1
ATOM 5891 C CA . GLY A 1 788 ? 19.991 -12.459 -11.514 1.00 95.62 788 GLY A CA 1
ATOM 5892 C C . GLY A 1 788 ? 20.892 -13.577 -10.980 1.00 95.62 788 GLY A C 1
ATOM 5893 O O . GLY A 1 788 ? 21.017 -14.638 -11.590 1.00 95.62 788 GLY A O 1
ATOM 5894 N N . ASP A 1 789 ? 21.495 -13.339 -9.818 1.00 95.62 789 ASP A N 1
ATOM 5895 C CA . ASP A 1 789 ? 22.230 -14.313 -9.015 1.00 95.62 789 ASP A CA 1
ATOM 5896 C C . ASP A 1 789 ? 21.336 -14.816 -7.864 1.00 95.62 789 ASP A C 1
ATOM 5898 O O . ASP A 1 789 ? 21.140 -14.087 -6.887 1.00 95.62 789 ASP A O 1
ATOM 5902 N N . PRO A 1 790 ? 20.796 -16.048 -7.931 1.00 96.81 790 PRO A N 1
ATOM 5903 C CA . PRO A 1 790 ? 19.962 -16.597 -6.863 1.00 96.81 790 PRO A CA 1
ATOM 5904 C C . PRO A 1 790 ? 20.736 -16.809 -5.550 1.00 96.81 790 PRO A C 1
ATOM 5906 O O . PRO A 1 790 ? 20.124 -16.940 -4.495 1.00 96.81 790 PRO A O 1
ATOM 5909 N N . THR A 1 791 ? 22.074 -16.785 -5.569 1.00 96.94 791 THR A N 1
ATOM 5910 C CA . THR A 1 791 ? 22.892 -16.865 -4.346 1.00 96.94 791 THR A CA 1
ATOM 5911 C C . THR A 1 791 ? 23.092 -15.513 -3.652 1.00 96.94 791 THR A C 1
ATOM 5913 O O . THR A 1 791 ? 23.588 -15.477 -2.524 1.00 96.94 791 THR A O 1
ATOM 5916 N N . LYS A 1 792 ? 22.679 -14.408 -4.293 1.00 97.69 792 LYS A N 1
ATOM 5917 C CA . LYS A 1 792 ? 22.756 -13.036 -3.772 1.00 97.69 792 LYS A CA 1
ATOM 5918 C C . LYS A 1 792 ? 21.396 -12.334 -3.797 1.00 97.69 792 LYS A C 1
ATOM 5920 O O . LYS A 1 792 ? 21.213 -11.349 -4.514 1.00 97.69 792 LYS A O 1
ATOM 5925 N N . VAL A 1 793 ? 20.439 -12.837 -3.018 1.00 98.88 793 VAL A N 1
ATOM 5926 C CA . VAL A 1 793 ? 19.135 -12.177 -2.832 1.00 98.88 793 VAL A CA 1
ATOM 5927 C C . VAL A 1 793 ? 19.157 -11.313 -1.567 1.00 98.88 793 VAL A C 1
ATOM 5929 O O . VAL A 1 793 ? 19.370 -11.814 -0.464 1.00 98.88 793 VAL A O 1
ATOM 5932 N N . LEU A 1 794 ? 18.915 -10.014 -1.726 1.00 98.88 794 LEU A N 1
ATOM 5933 C CA . LEU A 1 794 ? 18.591 -9.068 -0.663 1.00 98.88 794 LEU A CA 1
ATOM 5934 C C . LEU A 1 794 ? 17.066 -9.003 -0.514 1.00 98.88 794 LEU A C 1
ATOM 5936 O O . LEU A 1 794 ? 16.394 -8.515 -1.421 1.00 98.88 794 LEU A O 1
ATOM 5940 N N . VAL A 1 795 ? 16.519 -9.456 0.615 1.00 98.88 795 VAL A N 1
ATOM 5941 C CA . VAL A 1 795 ? 15.100 -9.226 0.950 1.00 98.88 795 VAL A CA 1
ATOM 5942 C C . VAL A 1 795 ? 14.923 -7.848 1.582 1.00 98.88 795 VAL A C 1
ATOM 5944 O O . VAL A 1 795 ? 15.714 -7.454 2.433 1.00 98.88 795 VAL A O 1
ATOM 5947 N N . PHE A 1 796 ? 13.911 -7.091 1.175 1.00 98.75 796 PHE A N 1
ATOM 5948 C CA . PHE A 1 796 ? 13.598 -5.816 1.814 1.00 98.75 796 PHE A CA 1
ATOM 5949 C C . PHE A 1 796 ? 12.116 -5.473 1.738 1.00 98.75 796 PHE A C 1
ATOM 5951 O O . PHE A 1 796 ? 11.381 -5.979 0.889 1.00 98.75 796 PHE A O 1
ATOM 5958 N N . GLY A 1 797 ? 11.682 -4.588 2.625 1.00 98.25 797 GLY A N 1
ATOM 5959 C CA . GLY A 1 797 ? 10.331 -4.060 2.613 1.00 98.25 797 GLY A CA 1
ATOM 5960 C C . GLY A 1 797 ? 10.153 -2.928 3.612 1.00 98.25 797 GLY A C 1
ATOM 5961 O O . GLY A 1 797 ? 10.921 -2.808 4.570 1.00 98.25 797 GLY A O 1
ATOM 5962 N N . GLU A 1 798 ? 9.108 -2.141 3.380 1.00 95.94 798 GLU A N 1
ATOM 5963 C CA . GLU A 1 798 ? 8.735 -0.971 4.177 1.00 95.94 798 GLU A CA 1
ATOM 5964 C C . GLU A 1 798 ? 7.443 -1.222 4.950 1.00 95.94 798 GLU A C 1
ATOM 5966 O O . GLU A 1 798 ? 6.561 -1.935 4.466 1.00 95.94 798 GLU A O 1
ATOM 5971 N N . SER A 1 799 ? 7.343 -0.691 6.172 1.00 94.88 799 SER A N 1
ATOM 5972 C CA . SER A 1 799 ? 6.175 -0.857 7.042 1.00 94.88 799 SER A CA 1
ATOM 5973 C C . SER A 1 799 ? 5.863 -2.351 7.255 1.00 94.88 799 SER A C 1
ATOM 5975 O O . SER A 1 799 ? 6.703 -3.104 7.754 1.00 94.88 799 SER A O 1
ATOM 5977 N N . ALA A 1 800 ? 4.705 -2.833 6.797 1.00 94.38 800 ALA A N 1
ATOM 5978 C CA . ALA A 1 800 ? 4.351 -4.255 6.754 1.00 94.38 800 ALA A CA 1
ATOM 5979 C C . ALA A 1 800 ? 5.300 -5.145 5.926 1.00 94.38 800 ALA A C 1
ATOM 5981 O O . ALA A 1 800 ? 5.451 -6.328 6.226 1.00 94.38 800 ALA A O 1
ATOM 5982 N N . GLY A 1 801 ? 6.008 -4.592 4.943 1.00 97.25 801 GLY A N 1
ATOM 5983 C CA . GLY A 1 801 ? 7.118 -5.257 4.265 1.00 97.25 801 GLY A CA 1
ATOM 5984 C C . GLY A 1 801 ? 8.359 -5.400 5.154 1.00 97.25 801 GLY A C 1
ATOM 5985 O O . GLY A 1 801 ? 9.056 -6.415 5.086 1.00 97.25 801 GLY A O 1
ATOM 5986 N N . GLY A 1 802 ? 8.608 -4.426 6.034 1.00 97.81 802 GLY A N 1
ATOM 5987 C CA . GLY A 1 802 ? 9.644 -4.486 7.069 1.00 97.81 802 GLY A CA 1
ATOM 5988 C C . GLY A 1 802 ? 9.307 -5.542 8.122 1.00 97.81 802 GLY A C 1
ATOM 5989 O O . GLY A 1 802 ? 10.133 -6.408 8.412 1.00 97.81 802 GLY A O 1
ATOM 5990 N N . ILE A 1 803 ? 8.050 -5.564 8.580 1.00 97.38 803 ILE A N 1
ATOM 5991 C CA . ILE A 1 803 ? 7.475 -6.616 9.436 1.00 97.38 803 ILE A CA 1
ATOM 5992 C C . ILE A 1 803 ? 7.633 -7.997 8.783 1.00 97.38 803 ILE A C 1
ATOM 5994 O O . ILE A 1 803 ? 8.167 -8.919 9.399 1.00 97.38 803 ILE A O 1
ATOM 5998 N N . MET A 1 804 ? 7.249 -8.150 7.510 1.00 98.00 804 MET A N 1
ATOM 5999 C CA . MET A 1 804 ? 7.424 -9.408 6.778 1.00 98.00 804 MET A CA 1
ATOM 6000 C C . MET A 1 804 ? 8.898 -9.798 6.617 1.00 98.00 804 MET A C 1
ATOM 6002 O O . MET A 1 804 ? 9.218 -10.987 6.644 1.00 98.00 804 MET A O 1
ATOM 6006 N N . THR A 1 805 ? 9.810 -8.830 6.509 1.00 98.50 805 THR A N 1
ATOM 6007 C CA . THR A 1 805 ? 11.256 -9.091 6.496 1.00 98.50 805 THR A CA 1
ATOM 6008 C C . THR A 1 805 ? 11.739 -9.573 7.872 1.00 98.50 805 THR A C 1
ATOM 6010 O O . THR A 1 805 ? 12.441 -10.583 7.944 1.00 98.50 805 THR A O 1
ATOM 6013 N N . ARG A 1 806 ? 11.276 -8.972 8.982 1.00 97.44 806 ARG A N 1
ATOM 6014 C CA . ARG A 1 806 ? 11.477 -9.488 10.354 1.00 97.44 806 ARG A CA 1
ATOM 6015 C C . ARG A 1 806 ? 10.914 -10.904 10.523 1.00 97.44 806 ARG A C 1
ATOM 6017 O O . ARG A 1 806 ? 11.565 -11.737 11.151 1.00 97.44 806 ARG A O 1
ATOM 6024 N N . TYR A 1 807 ? 9.746 -11.201 9.957 1.00 97.62 807 TYR A N 1
ATOM 6025 C CA . TYR A 1 807 ? 9.131 -12.532 9.999 1.00 97.62 807 TYR A CA 1
ATOM 6026 C C . TYR A 1 807 ? 9.908 -13.572 9.174 1.00 97.62 807 TYR A C 1
ATOM 6028 O O . TYR A 1 807 ? 10.087 -14.695 9.641 1.00 97.62 807 TYR A O 1
ATOM 6036 N N . LEU A 1 808 ? 10.442 -13.218 7.998 1.00 98.31 808 LEU A N 1
ATOM 6037 C CA . LEU A 1 808 ? 11.361 -14.083 7.238 1.00 98.31 808 LEU A CA 1
ATOM 6038 C C . LEU A 1 808 ? 12.660 -14.355 8.010 1.00 98.31 808 LEU A C 1
ATOM 6040 O O . LEU A 1 808 ? 13.149 -15.483 8.018 1.00 98.31 808 LEU A O 1
ATOM 6044 N N . LEU A 1 809 ? 13.213 -13.341 8.679 1.00 97.44 809 LEU A N 1
ATOM 6045 C CA . LEU A 1 809 ? 14.441 -13.472 9.467 1.00 97.44 809 LEU A CA 1
ATOM 6046 C C . LEU A 1 809 ? 14.239 -14.338 10.726 1.00 97.44 809 LEU A C 1
ATOM 6048 O O . LEU A 1 809 ? 15.109 -15.146 11.052 1.00 97.44 809 LEU A O 1
ATOM 6052 N N . GLY A 1 810 ? 13.083 -14.218 11.389 1.00 96.25 810 GLY A N 1
ATOM 6053 C CA . GLY A 1 810 ? 12.641 -15.072 12.502 1.00 96.25 810 GLY A CA 1
ATOM 6054 C C . GLY A 1 810 ? 12.002 -16.408 12.088 1.00 96.25 810 GLY A C 1
ATOM 6055 O O . GLY A 1 810 ? 11.591 -17.184 12.950 1.00 96.25 810 GLY A O 1
ATOM 6056 N N . THR A 1 811 ? 11.914 -16.710 10.788 1.00 97.50 811 THR A N 1
ATOM 6057 C CA . THR A 1 811 ? 11.453 -18.021 10.311 1.00 97.50 811 THR A CA 1
ATOM 6058 C C . THR A 1 811 ? 12.523 -19.076 10.579 1.00 97.50 811 THR A C 1
ATOM 6060 O O . THR A 1 811 ? 13.711 -18.859 10.334 1.00 97.50 811 THR A O 1
ATOM 6063 N N . ASN A 1 812 ? 12.085 -20.249 11.042 1.00 96.38 812 ASN A N 1
ATOM 6064 C CA . ASN A 1 812 ? 12.899 -21.442 11.248 1.00 96.38 812 ASN A CA 1
ATOM 6065 C C . ASN A 1 812 ? 13.840 -21.673 10.043 1.00 96.38 812 ASN A C 1
ATOM 6067 O O . ASN A 1 812 ? 13.342 -21.954 8.947 1.00 96.38 812 ASN A O 1
ATOM 6071 N N . PRO A 1 813 ? 15.179 -21.595 10.219 1.00 94.31 813 PRO A N 1
ATOM 6072 C CA . PRO A 1 813 ? 16.131 -21.579 9.107 1.00 94.31 813 PRO A CA 1
ATOM 6073 C C . PRO A 1 813 ? 16.038 -22.744 8.114 1.00 94.31 813 PRO A C 1
ATOM 6075 O O . PRO A 1 813 ? 16.475 -22.596 6.979 1.00 94.31 813 PRO A O 1
ATOM 6078 N N . VAL A 1 814 ? 15.416 -23.872 8.479 1.00 94.88 814 VAL A N 1
ATOM 6079 C CA . VAL A 1 814 ? 15.140 -24.984 7.547 1.00 94.88 814 VAL A CA 1
ATOM 6080 C C . VAL A 1 814 ? 14.273 -24.580 6.338 1.00 94.88 814 VAL A C 1
ATOM 6082 O O . VAL A 1 814 ? 14.300 -25.268 5.320 1.00 94.88 814 VAL A O 1
ATOM 6085 N N . TYR A 1 815 ? 13.528 -23.471 6.434 1.00 96.81 815 TYR A N 1
ATOM 6086 C CA . TYR A 1 815 ? 12.697 -22.916 5.358 1.00 96.81 815 TYR A CA 1
ATOM 6087 C C . TYR A 1 815 ? 13.309 -21.687 4.662 1.00 96.81 815 TYR A C 1
ATOM 6089 O O . TYR A 1 815 ? 12.747 -21.231 3.671 1.00 96.81 815 TYR A O 1
ATOM 6097 N N . THR A 1 816 ? 14.428 -21.140 5.153 1.00 96.38 816 THR A N 1
ATOM 6098 C CA . THR A 1 816 ? 15.047 -19.904 4.620 1.00 96.38 816 THR A CA 1
ATOM 6099 C C . THR A 1 816 ? 16.529 -20.035 4.257 1.00 96.38 816 THR A C 1
ATOM 6101 O O . THR A 1 816 ? 17.053 -19.175 3.546 1.00 96.38 816 THR A O 1
ATOM 6104 N N . GLU A 1 817 ? 17.214 -21.108 4.670 1.00 94.12 817 GLU A N 1
ATOM 6105 C CA . GLU A 1 817 ? 18.618 -21.368 4.333 1.00 94.12 817 GLU A CA 1
ATOM 6106 C C . GLU A 1 817 ? 18.828 -21.409 2.808 1.00 94.12 817 GLU A C 1
ATOM 6108 O O . GLU A 1 817 ? 18.301 -22.267 2.102 1.00 94.12 817 GLU A O 1
ATOM 6113 N N . GLY A 1 818 ? 19.611 -20.452 2.301 1.00 94.75 818 GLY A N 1
ATOM 6114 C CA . GLY A 1 818 ? 19.910 -20.302 0.875 1.00 94.75 818 GLY A CA 1
ATOM 6115 C C . GLY A 1 818 ? 18.892 -19.493 0.063 1.00 94.75 818 GLY A C 1
ATOM 6116 O O . GLY A 1 818 ? 19.174 -19.222 -1.099 1.00 94.75 818 GLY A O 1
ATOM 6117 N N . LEU A 1 819 ? 17.756 -19.063 0.633 1.00 98.25 819 LEU A N 1
ATOM 6118 C CA . LEU A 1 819 ? 16.782 -18.233 -0.096 1.00 98.25 819 LEU A CA 1
ATOM 6119 C C . LEU A 1 819 ? 17.210 -16.766 -0.224 1.00 98.25 819 LEU A C 1
ATOM 6121 O O . LEU A 1 819 ? 16.863 -16.123 -1.215 1.00 98.25 819 LEU A O 1
ATOM 6125 N N . PHE A 1 820 ? 17.944 -16.245 0.764 1.00 98.62 820 PHE A N 1
ATOM 6126 C CA . PHE A 1 820 ? 18.473 -14.881 0.780 1.00 98.62 820 PHE A CA 1
ATOM 6127 C C . PHE A 1 820 ? 19.797 -14.766 1.550 1.00 98.62 820 PHE A C 1
ATOM 6129 O O . PHE A 1 820 ? 20.153 -15.629 2.352 1.00 98.62 820 PHE A O 1
ATOM 6136 N N . SER A 1 821 ? 20.544 -13.698 1.264 1.00 98.00 821 SER A N 1
ATOM 6137 C CA . SER A 1 821 ? 21.924 -13.465 1.712 1.00 98.00 821 SER A CA 1
ATOM 6138 C C . SER A 1 821 ? 22.135 -12.134 2.442 1.00 98.00 821 SER A C 1
ATOM 6140 O O . SER A 1 821 ? 23.219 -11.917 2.977 1.00 98.00 821 SER A O 1
ATOM 6142 N N . ALA A 1 822 ? 21.139 -11.243 2.442 1.00 98.56 822 ALA A N 1
ATOM 6143 C CA . ALA A 1 822 ? 21.111 -9.951 3.137 1.00 98.56 822 ALA A CA 1
ATOM 6144 C C . ALA A 1 822 ? 19.651 -9.506 3.363 1.00 98.56 822 ALA A C 1
ATOM 6146 O O . ALA A 1 822 ? 18.753 -10.033 2.698 1.00 98.56 822 ALA A O 1
ATOM 6147 N N . ALA A 1 823 ? 19.412 -8.541 4.260 1.00 98.75 823 ALA A N 1
ATOM 6148 C CA . ALA A 1 823 ? 18.085 -7.960 4.490 1.00 98.75 823 ALA A CA 1
ATOM 6149 C C . ALA A 1 823 ? 18.093 -6.434 4.746 1.00 98.75 823 ALA A C 1
ATOM 6151 O O . ALA A 1 823 ? 19.045 -5.908 5.324 1.00 98.75 823 ALA A O 1
ATOM 6152 N N . VAL A 1 824 ? 17.015 -5.724 4.388 1.00 98.81 824 VAL A N 1
ATOM 6153 C CA . VAL A 1 824 ? 16.705 -4.377 4.917 1.00 98.81 824 VAL A CA 1
ATOM 6154 C C . VAL A 1 824 ? 15.289 -4.342 5.489 1.00 98.81 824 VAL A C 1
ATOM 6156 O O . VAL A 1 824 ? 14.342 -4.774 4.840 1.00 98.81 824 VAL A O 1
ATOM 6159 N N . LEU A 1 825 ? 15.153 -3.797 6.695 1.00 98.38 825 LEU A N 1
ATOM 6160 C CA . LEU A 1 825 ? 13.887 -3.537 7.362 1.00 98.38 825 LEU A CA 1
ATOM 6161 C C . LEU A 1 825 ? 13.682 -2.022 7.396 1.00 98.38 825 LEU A C 1
ATOM 6163 O O . LEU A 1 825 ? 14.394 -1.317 8.116 1.00 98.38 825 LEU A O 1
ATOM 6167 N N . GLU A 1 826 ? 12.748 -1.528 6.590 1.00 98.00 826 GLU A N 1
ATOM 6168 C CA . GLU A 1 826 ? 12.418 -0.107 6.482 1.00 98.00 826 GLU A CA 1
ATOM 6169 C C . GLU A 1 826 ? 11.162 0.147 7.328 1.00 98.00 826 GLU A C 1
ATOM 6171 O O . GLU A 1 826 ? 10.115 -0.462 7.109 1.00 98.00 826 GLU A O 1
ATOM 6176 N N . SER A 1 827 ? 11.276 0.996 8.347 1.00 96.50 827 SER A N 1
ATOM 6177 C CA . SER A 1 827 ? 10.155 1.457 9.173 1.00 96.50 827 SER A CA 1
ATOM 6178 C C . SER A 1 827 ? 9.305 0.327 9.817 1.00 96.50 827 SER A C 1
ATOM 6180 O O . SER A 1 827 ? 8.084 0.432 9.919 1.00 96.50 827 SER A O 1
ATOM 6182 N N . ASP A 1 828 ? 9.941 -0.770 10.259 1.00 96.44 828 ASP A N 1
ATOM 6183 C CA . ASP A 1 828 ? 9.296 -1.886 10.987 1.00 96.44 828 ASP A CA 1
ATOM 6184 C C . ASP A 1 828 ? 8.736 -1.439 12.357 1.00 96.44 828 ASP A C 1
ATOM 6186 O O . ASP A 1 828 ? 9.269 -0.538 13.006 1.00 96.44 828 ASP A O 1
ATOM 6190 N N . VAL A 1 829 ? 7.689 -2.116 12.839 1.00 92.75 829 VAL A N 1
ATOM 6191 C CA . VAL A 1 829 ? 6.965 -1.808 14.090 1.00 92.75 829 VAL A CA 1
ATOM 6192 C C . VAL A 1 829 ? 6.978 -2.995 15.082 1.00 92.75 829 VAL A C 1
ATOM 6194 O O . VAL A 1 829 ? 5.931 -3.578 15.374 1.00 92.75 829 VAL A O 1
ATOM 6197 N N . PRO A 1 830 ? 8.142 -3.398 15.646 1.00 90.62 830 PRO A N 1
ATOM 6198 C CA . PRO A 1 830 ? 8.301 -4.673 16.361 1.00 90.62 830 PRO A CA 1
ATOM 6199 C C . PRO A 1 830 ? 7.399 -4.949 17.571 1.00 90.62 830 PRO A C 1
ATOM 6201 O O . PRO A 1 830 ? 7.375 -6.091 18.031 1.00 90.62 830 PRO A O 1
ATOM 6204 N N . ILE A 1 831 ? 6.729 -3.926 18.115 1.00 86.56 831 ILE A N 1
ATOM 6205 C CA . ILE A 1 831 ? 5.891 -4.019 19.323 1.00 86.56 831 ILE A CA 1
ATOM 6206 C C . ILE A 1 831 ? 4.385 -3.847 19.069 1.00 86.56 831 ILE A C 1
ATOM 6208 O O . ILE A 1 831 ? 3.616 -3.817 20.028 1.00 86.56 831 ILE A O 1
ATOM 6212 N N . ILE A 1 832 ? 3.966 -3.694 17.808 1.00 83.94 832 ILE A N 1
ATOM 6213 C CA . ILE A 1 832 ? 2.551 -3.773 17.411 1.00 83.94 832 ILE A CA 1
ATOM 6214 C C . ILE A 1 832 ? 2.322 -5.155 16.800 1.00 83.94 832 ILE A C 1
ATOM 6216 O O . ILE A 1 832 ? 1.691 -5.999 17.428 1.00 83.94 832 ILE A O 1
ATOM 6220 N N . ASP A 1 833 ? 2.950 -5.423 15.655 1.00 82.69 833 ASP A N 1
ATOM 6221 C CA . ASP A 1 833 ? 2.858 -6.684 14.915 1.00 82.69 833 ASP A CA 1
ATOM 6222 C C . ASP A 1 833 ? 3.776 -7.757 15.540 1.00 82.69 833 ASP A C 1
ATOM 6224 O O . ASP A 1 833 ? 4.801 -8.178 14.976 1.00 82.69 833 ASP A O 1
ATOM 6228 N N . ILE A 1 834 ? 3.439 -8.143 16.772 1.00 87.31 834 ILE A N 1
ATOM 6229 C CA . ILE A 1 834 ? 4.176 -9.070 17.640 1.00 87.31 834 ILE A CA 1
ATOM 6230 C C . ILE A 1 834 ? 4.029 -10.544 17.220 1.00 87.31 834 ILE A C 1
ATOM 6232 O O . ILE A 1 834 ? 3.309 -10.893 16.288 1.00 87.31 834 ILE A O 1
ATOM 6236 N N . TYR A 1 835 ? 4.736 -11.434 17.920 1.00 93.00 835 TYR A N 1
ATOM 6237 C CA . TYR A 1 835 ? 4.630 -12.884 17.747 1.00 93.00 835 TYR A CA 1
ATOM 6238 C C . TYR A 1 835 ? 3.606 -13.458 18.744 1.00 93.00 835 TYR A C 1
ATOM 6240 O O . TYR A 1 835 ? 3.848 -13.476 19.952 1.00 93.00 835 TYR A O 1
ATOM 6248 N N . LEU A 1 836 ? 2.458 -13.932 18.253 1.00 93.00 836 LEU A N 1
ATOM 6249 C CA . LEU A 1 836 ? 1.358 -14.437 19.084 1.00 93.00 836 LEU A CA 1
ATOM 6250 C C . LEU A 1 836 ? 1.451 -15.945 19.332 1.00 93.00 836 LEU A C 1
ATOM 6252 O O . LEU A 1 836 ? 1.653 -16.733 18.403 1.00 93.00 836 LEU A O 1
ATOM 6256 N N . SER A 1 837 ? 1.180 -16.388 20.564 1.00 90.69 837 SER A N 1
ATOM 6257 C CA . SER A 1 837 ? 0.990 -17.817 20.827 1.00 90.69 837 SER A CA 1
ATOM 6258 C C . SER A 1 837 ? -0.244 -18.376 20.082 1.00 90.69 837 SER A C 1
ATOM 6260 O O . SER A 1 837 ? -1.216 -17.646 19.844 1.00 90.69 837 SER A O 1
ATOM 6262 N N . PRO A 1 838 ? -0.278 -19.681 19.721 1.00 86.12 838 PRO A N 1
ATOM 6263 C CA . PRO A 1 838 ? -1.358 -20.281 18.921 1.00 86.12 838 PRO A CA 1
ATOM 6264 C C . PRO A 1 838 ? -2.778 -20.120 19.470 1.00 86.12 838 PRO A C 1
ATOM 6266 O O . PRO A 1 838 ? -3.745 -20.318 18.738 1.00 86.12 838 PRO A O 1
ATOM 6269 N N . LYS A 1 839 ? -2.928 -19.803 20.762 1.00 88.44 839 LYS A N 1
ATOM 6270 C CA . LYS A 1 839 ? -4.228 -19.476 21.353 1.00 88.44 839 LYS A CA 1
ATOM 6271 C C . LYS A 1 839 ? -4.673 -18.071 20.940 1.00 88.44 839 LYS A C 1
ATOM 6273 O O . LYS A 1 839 ? -5.811 -17.916 20.510 1.00 88.44 839 LYS A O 1
ATOM 6278 N N . LEU A 1 840 ? -3.794 -17.079 21.086 1.00 90.94 840 LEU A N 1
ATOM 6279 C CA . LEU A 1 840 ? -4.091 -15.662 20.865 1.00 90.94 840 LEU A CA 1
ATOM 6280 C C . LEU A 1 840 ? -4.330 -15.371 19.377 1.00 90.94 840 LEU A C 1
ATOM 6282 O O . LEU A 1 840 ? -5.328 -14.747 19.034 1.00 90.94 840 LEU A O 1
ATOM 6286 N N . ALA A 1 841 ? -3.535 -15.967 18.483 1.00 91.75 841 ALA A N 1
ATOM 6287 C CA . ALA A 1 841 ? -3.721 -15.866 17.027 1.00 91.75 841 ALA A CA 1
ATOM 6288 C C . ALA A 1 841 ? -5.079 -16.412 16.506 1.00 91.75 841 ALA A C 1
ATOM 6290 O O . ALA A 1 841 ? -5.477 -16.160 15.364 1.00 91.75 841 ALA A O 1
ATOM 6291 N N . LEU A 1 842 ? -5.828 -17.160 17.328 1.00 95.19 842 LEU A N 1
ATOM 6292 C CA . LEU A 1 842 ? -7.183 -17.624 17.010 1.00 95.19 842 LEU A CA 1
ATOM 6293 C C . LEU A 1 842 ? -8.293 -16.699 17.534 1.00 95.19 842 LEU A C 1
ATOM 6295 O O . LEU A 1 842 ? -9.451 -16.882 17.147 1.00 95.19 842 LEU A O 1
ATOM 6299 N N . GLU A 1 843 ? -7.984 -15.710 18.374 1.00 93.69 843 GLU A N 1
ATOM 6300 C CA . GLU A 1 843 ? -8.986 -14.805 18.949 1.00 93.69 843 GLU A CA 1
ATOM 6301 C C . GLU A 1 843 ? -9.549 -13.828 17.893 1.00 93.69 843 GLU A C 1
ATOM 6303 O O . GLU A 1 843 ? -10.769 -13.860 17.698 1.00 93.69 843 GLU A O 1
ATOM 6308 N N . PRO A 1 844 ? -8.740 -13.131 17.063 1.00 93.38 844 PRO A N 1
ATOM 6309 C CA . PRO A 1 844 ? -9.257 -12.345 15.932 1.00 93.38 844 PRO A CA 1
ATOM 6310 C C . PRO A 1 844 ? -10.049 -13.182 14.915 1.00 93.38 844 PRO A C 1
ATOM 6312 O O . PRO A 1 844 ? -11.074 -12.756 14.376 1.00 93.38 844 PRO A O 1
ATOM 6315 N N . SER A 1 845 ? -9.629 -14.435 14.702 1.00 96.44 845 SER A N 1
ATOM 6316 C CA . SER A 1 845 ? -10.343 -15.387 13.839 1.00 96.44 845 SER A CA 1
ATOM 6317 C C . SER A 1 845 ? -11.734 -15.738 14.391 1.00 96.44 845 SER A C 1
ATOM 6319 O O . SER A 1 845 ? -12.688 -15.910 13.627 1.00 96.44 845 SER A O 1
ATOM 6321 N N . LEU A 1 846 ? -11.879 -15.817 15.718 1.00 96.38 846 LEU A N 1
ATOM 6322 C CA . LEU A 1 846 ? -13.154 -16.047 16.399 1.00 96.38 846 LEU A CA 1
ATOM 6323 C C . LEU A 1 846 ? -14.054 -14.805 16.392 1.00 96.38 846 LEU A C 1
ATOM 6325 O O . LEU A 1 846 ? -15.269 -14.949 16.247 1.00 96.38 846 LEU A O 1
ATOM 6329 N N . GLU A 1 847 ? -13.494 -13.603 16.516 1.00 93.62 847 GLU A N 1
ATOM 6330 C CA . GLU A 1 847 ? -14.256 -12.352 16.424 1.00 93.62 847 GLU A CA 1
ATOM 6331 C C . GLU A 1 847 ? -14.813 -12.123 15.018 1.00 93.62 847 GLU A C 1
ATOM 6333 O O . GLU A 1 847 ? -16.023 -11.922 14.867 1.00 93.62 847 GLU A O 1
ATOM 6338 N N . LEU A 1 848 ? -13.979 -12.296 13.985 1.00 93.88 848 LEU A N 1
ATOM 6339 C CA . LEU A 1 848 ? -14.426 -12.287 12.592 1.00 93.88 848 LEU A CA 1
ATOM 6340 C C . LEU A 1 848 ? -15.553 -13.308 12.371 1.00 93.88 848 LEU A C 1
ATOM 6342 O O . LEU A 1 848 ? -16.604 -12.959 11.830 1.00 93.88 848 LEU A O 1
ATOM 6346 N N . ALA A 1 849 ? -15.373 -14.551 12.837 1.00 96.88 849 ALA A N 1
ATOM 6347 C CA . ALA A 1 849 ? -16.369 -15.611 12.687 1.00 96.88 849 ALA A CA 1
ATOM 6348 C C . ALA A 1 849 ? -17.709 -15.286 13.374 1.00 96.88 849 ALA A C 1
ATOM 6350 O O . ALA A 1 849 ? -18.760 -15.609 12.817 1.00 96.88 849 ALA A O 1
ATOM 6351 N N . LYS A 1 850 ? -17.706 -14.625 14.541 1.00 90.56 850 LYS A N 1
ATOM 6352 C CA . LYS A 1 850 ? -18.933 -14.136 15.201 1.00 90.56 850 LYS A CA 1
ATOM 6353 C C . LYS A 1 850 ? -19.617 -13.054 14.368 1.00 90.56 850 LYS A C 1
ATOM 6355 O O . LYS A 1 850 ? -20.802 -13.172 14.057 1.00 90.56 850 LYS A O 1
ATOM 6360 N N . TYR A 1 851 ? -18.868 -12.033 13.951 1.00 88.62 851 TYR A N 1
ATOM 6361 C CA . TYR A 1 851 ? -19.395 -10.883 13.212 1.00 88.62 851 TYR A CA 1
ATOM 6362 C C . TYR A 1 851 ? -20.058 -11.286 11.884 1.00 88.62 851 TYR A C 1
ATOM 6364 O O . TYR A 1 851 ? -21.152 -10.819 11.557 1.00 88.62 851 TYR A O 1
ATOM 6372 N N . VAL A 1 852 ? -19.458 -12.230 11.148 1.00 89.12 852 VAL A N 1
ATOM 6373 C CA . VAL A 1 852 ? -20.039 -12.776 9.905 1.00 89.12 852 VAL A CA 1
ATOM 6374 C C . VAL A 1 852 ? -21.087 -13.879 10.134 1.00 89.12 852 VAL A C 1
ATOM 6376 O O . VAL A 1 852 ? -21.580 -14.464 9.174 1.00 89.12 852 VAL A O 1
ATOM 6379 N N . SER A 1 853 ? -21.482 -14.135 11.389 1.00 93.12 853 SER A N 1
ATOM 6380 C CA . SER A 1 853 ? -22.494 -15.133 11.790 1.00 93.12 853 SER A CA 1
ATOM 6381 C C . SER A 1 853 ? -22.121 -16.600 11.504 1.00 93.12 853 SER A C 1
ATOM 6383 O O . SER A 1 853 ? -22.996 -17.454 11.369 1.00 93.12 853 SER A O 1
ATOM 6385 N N . CYS A 1 854 ? -20.822 -16.904 11.456 1.00 92.69 854 CYS A N 1
ATOM 6386 C CA . CYS A 1 854 ? -20.264 -18.259 11.381 1.00 92.69 854 CYS A CA 1
ATOM 6387 C C . CYS A 1 854 ? -19.955 -18.886 12.756 1.00 92.69 854 CYS A C 1
ATOM 6389 O O . CYS A 1 854 ? -19.616 -20.068 12.828 1.00 92.69 854 CYS A O 1
ATOM 6391 N N . ALA A 1 855 ? -20.077 -18.117 13.841 1.00 94.38 855 ALA A N 1
ATOM 6392 C CA . ALA A 1 855 ? -19.979 -18.560 15.229 1.00 94.38 855 ALA A CA 1
ATOM 6393 C C . ALA A 1 855 ? -21.073 -17.888 16.077 1.00 94.38 855 ALA A C 1
ATOM 6395 O O . ALA A 1 855 ? -21.411 -16.730 15.838 1.00 94.38 855 ALA A O 1
ATOM 6396 N N . ASP A 1 856 ? -21.590 -18.574 17.101 1.00 89.81 856 ASP A N 1
ATOM 6397 C CA . ASP A 1 856 ? -22.469 -17.941 18.094 1.00 89.81 856 ASP A CA 1
ATOM 6398 C C . ASP A 1 856 ? -21.690 -16.891 18.903 1.00 89.81 856 ASP A C 1
ATOM 6400 O O . ASP A 1 856 ? -20.539 -17.131 19.277 1.00 89.81 856 ASP A O 1
ATOM 6404 N N . ASN A 1 857 ? -22.318 -15.771 19.276 1.00 86.12 857 ASN A N 1
ATOM 6405 C CA . ASN A 1 857 ? -21.675 -14.728 20.095 1.00 86.12 857 ASN A CA 1
ATOM 6406 C C . ASN A 1 857 ? -21.134 -15.257 21.441 1.00 86.12 857 ASN A C 1
ATOM 6408 O O . ASN A 1 857 ? -20.131 -14.755 21.943 1.00 86.12 857 ASN A O 1
ATOM 6412 N N . SER A 1 858 ? -21.759 -16.299 21.999 1.00 89.81 858 SER A N 1
ATOM 6413 C CA . SER A 1 858 ? -21.325 -17.004 23.215 1.00 89.81 858 SER A CA 1
ATOM 6414 C C . SER A 1 858 ? -20.138 -17.961 23.012 1.00 89.81 858 SER A C 1
ATOM 6416 O O . SER A 1 858 ? -19.700 -18.587 23.977 1.00 89.81 858 SER A O 1
ATOM 6418 N N . SER A 1 859 ? -19.610 -18.098 21.792 1.00 91.62 859 SER A N 1
ATOM 6419 C CA . SER A 1 859 ? -18.456 -18.955 21.497 1.00 91.62 859 SER A CA 1
ATOM 6420 C C . SER A 1 859 ? -17.180 -18.407 22.139 1.00 91.62 859 SER A C 1
ATOM 6422 O O . SER A 1 859 ? -16.831 -17.238 21.955 1.00 91.62 859 SER A O 1
ATOM 6424 N N . THR A 1 860 ? -16.451 -19.267 22.848 1.00 92.44 860 THR A N 1
ATOM 6425 C CA . THR A 1 860 ? -15.173 -18.943 23.509 1.00 92.44 860 THR A CA 1
ATOM 6426 C C . THR A 1 860 ? -13.968 -19.675 22.911 1.00 92.44 860 THR A C 1
ATOM 6428 O O . THR A 1 860 ? -12.852 -19.486 23.379 1.00 92.44 860 THR A O 1
ATOM 6431 N N . THR A 1 861 ? -14.170 -20.506 21.883 1.00 93.69 861 THR A N 1
ATOM 6432 C CA . THR A 1 861 ? -13.098 -21.213 21.166 1.00 93.69 861 THR A CA 1
ATOM 6433 C C . THR A 1 861 ? -13.373 -21.227 19.668 1.00 93.69 861 THR A C 1
ATOM 6435 O O . THR A 1 861 ? -14.507 -21.476 19.250 1.00 93.69 861 THR A O 1
ATOM 6438 N N . PHE A 1 862 ? -12.331 -21.019 18.865 1.00 95.12 862 PHE A N 1
ATOM 6439 C CA . PHE A 1 862 ? -12.393 -21.177 17.414 1.00 95.12 862 PHE A CA 1
ATOM 6440 C C . PHE A 1 862 ? -12.503 -22.661 17.012 1.00 95.12 862 PHE A C 1
ATOM 6442 O O . PHE A 1 862 ? -12.100 -23.547 17.769 1.00 95.12 862 PHE A O 1
ATOM 6449 N N . THR A 1 863 ? -13.075 -22.960 15.839 1.00 95.75 863 THR A N 1
ATOM 6450 C CA . THR A 1 863 ? -13.269 -24.343 15.358 1.00 95.75 863 THR A CA 1
ATOM 6451 C C . THR A 1 863 ? -13.175 -24.457 13.836 1.00 95.75 863 THR A C 1
ATOM 6453 O O . THR A 1 863 ? -13.568 -23.546 13.110 1.00 95.75 863 THR A O 1
ATOM 6456 N N . ASN A 1 864 ? -12.777 -25.630 13.331 1.00 93.94 864 ASN A N 1
ATOM 6457 C CA . ASN A 1 864 ? -12.719 -25.903 11.887 1.00 93.94 864 ASN A CA 1
ATOM 6458 C C . ASN A 1 864 ? -14.077 -25.704 11.184 1.00 93.94 864 ASN A C 1
ATOM 6460 O O . ASN A 1 864 ? -14.113 -25.307 10.027 1.00 93.94 864 ASN A O 1
ATOM 6464 N N . SER A 1 865 ? -15.201 -25.926 11.876 1.00 96.19 865 SER A N 1
ATOM 6465 C CA . SER A 1 865 ? -16.547 -25.630 11.362 1.00 96.19 865 SER A CA 1
ATOM 6466 C C . SER A 1 865 ? -16.799 -24.133 11.152 1.00 96.19 865 SER A C 1
ATOM 6468 O O . SER A 1 865 ? -17.437 -23.761 10.169 1.00 96.19 865 SER A O 1
ATOM 6470 N N . MET A 1 866 ? -16.271 -23.276 12.033 1.00 97.19 866 MET A N 1
ATOM 6471 C CA . MET A 1 866 ? -16.303 -21.821 11.846 1.00 97.19 866 MET A CA 1
ATOM 6472 C C . MET A 1 866 ? -15.401 -21.433 10.670 1.00 97.19 866 MET A C 1
ATOM 6474 O O . MET A 1 866 ? -15.834 -20.681 9.801 1.00 97.19 866 MET A O 1
ATOM 6478 N N . ALA A 1 867 ? -14.200 -22.021 10.577 1.00 95.12 867 ALA A N 1
ATOM 6479 C CA . ALA A 1 867 ? -13.285 -21.795 9.458 1.00 95.12 867 ALA A CA 1
ATOM 6480 C C . ALA A 1 867 ? -13.920 -22.135 8.101 1.00 95.12 867 ALA A C 1
ATOM 6482 O O . ALA A 1 867 ? -13.945 -21.287 7.215 1.00 95.12 867 ALA A O 1
ATOM 6483 N N . SER A 1 868 ? -14.507 -23.329 7.952 1.00 95.69 868 SER A N 1
ATOM 6484 C CA . SER A 1 868 ? -15.197 -23.742 6.721 1.00 95.69 868 SER A CA 1
ATOM 6485 C C . SER A 1 868 ? -16.417 -22.877 6.389 1.00 95.69 868 SER A C 1
ATOM 6487 O O . SER A 1 868 ? -16.749 -22.723 5.217 1.00 95.69 868 SER A O 1
ATOM 6489 N N . CYS A 1 869 ? -17.085 -22.298 7.392 1.00 97.12 869 CYS A N 1
ATOM 6490 C CA . CYS A 1 869 ? -18.165 -21.340 7.163 1.00 97.12 869 CYS A CA 1
ATOM 6491 C C . CYS A 1 869 ? -17.627 -20.020 6.587 1.00 97.12 869 CYS A C 1
ATOM 6493 O O . CYS A 1 869 ? -18.109 -19.578 5.547 1.00 97.12 869 CYS A O 1
ATOM 6495 N N . VAL A 1 870 ? -16.578 -19.440 7.188 1.00 96.31 870 VAL A N 1
ATOM 6496 C CA . VAL A 1 870 ? -15.937 -18.208 6.682 1.00 96.31 870 VAL A CA 1
ATOM 6497 C C . VAL A 1 870 ? -15.307 -18.441 5.298 1.00 96.31 870 VAL A C 1
ATOM 6499 O O . VAL A 1 870 ? -15.416 -17.595 4.413 1.00 96.31 870 VAL A O 1
ATOM 6502 N N . GLN A 1 871 ? -14.739 -19.624 5.050 1.00 96.12 871 GLN A N 1
ATOM 6503 C CA . GLN A 1 871 ? -14.214 -20.037 3.741 1.00 96.12 871 GLN A CA 1
ATOM 6504 C C . GLN A 1 871 ? -15.298 -20.072 2.642 1.00 96.12 871 GLN A C 1
ATOM 6506 O O . GLN A 1 871 ? -14.986 -19.911 1.466 1.00 96.12 871 GLN A O 1
ATOM 6511 N N . GLY A 1 872 ? -16.575 -20.226 3.009 1.00 94.38 872 GLY A N 1
ATOM 6512 C CA . GLY A 1 872 ? -17.712 -20.185 2.085 1.00 94.38 872 GLY A CA 1
ATOM 6513 C C . GLY A 1 872 ? -18.255 -18.785 1.765 1.00 94.38 872 GLY A C 1
ATOM 6514 O O . GLY A 1 872 ? -19.180 -18.679 0.959 1.00 94.38 872 GLY A O 1
ATOM 6515 N N . LEU A 1 873 ? -17.737 -17.719 2.388 1.00 94.19 873 LEU A N 1
ATOM 6516 C CA . LEU A 1 873 ? -18.256 -16.357 2.213 1.00 94.19 873 LEU A CA 1
ATOM 6517 C C . LEU A 1 873 ? -17.671 -15.633 0.981 1.00 94.19 873 LEU A C 1
ATOM 6519 O O . LEU A 1 873 ? -16.581 -15.977 0.517 1.00 94.19 873 LEU A O 1
ATOM 6523 N N . PRO A 1 874 ? -18.355 -14.597 0.462 1.00 94.81 874 PRO A N 1
ATOM 6524 C CA . PRO A 1 874 ? -17.777 -13.649 -0.491 1.00 94.81 874 PRO A CA 1
ATOM 6525 C C . PRO A 1 874 ? -16.554 -12.898 0.073 1.00 94.81 874 PRO A C 1
ATOM 6527 O O . PRO A 1 874 ? -16.487 -12.623 1.273 1.00 94.81 874 PRO A O 1
ATOM 6530 N N . ALA A 1 875 ? -15.591 -12.553 -0.788 1.00 93.31 875 ALA A N 1
ATOM 6531 C CA . ALA A 1 875 ? -14.347 -11.893 -0.380 1.00 93.31 875 ALA A CA 1
ATOM 6532 C C . ALA A 1 875 ? -14.565 -10.460 0.147 1.00 93.31 875 ALA A C 1
ATOM 6534 O O . ALA A 1 875 ? -13.951 -10.069 1.138 1.00 93.31 875 ALA A O 1
ATOM 6535 N N . ASP A 1 876 ? -15.498 -9.709 -0.446 1.00 88.31 876 ASP A N 1
ATOM 6536 C CA . ASP A 1 876 ? -15.919 -8.382 0.020 1.00 88.31 876 ASP A CA 1
ATOM 6537 C C . ASP A 1 876 ? -16.480 -8.418 1.447 1.00 88.31 876 ASP A C 1
ATOM 6539 O O . ASP A 1 876 ? -16.152 -7.560 2.266 1.00 88.31 876 ASP A O 1
ATOM 6543 N N . VAL A 1 877 ? -17.280 -9.440 1.767 1.00 88.31 877 VAL A N 1
ATOM 6544 C CA . VAL A 1 877 ? -17.846 -9.639 3.111 1.00 88.31 877 VAL A CA 1
ATOM 6545 C C . VAL A 1 877 ? -16.748 -9.888 4.145 1.00 88.31 877 VAL A C 1
ATOM 6547 O O . VAL A 1 877 ? -16.847 -9.375 5.255 1.00 88.31 877 VAL A O 1
ATOM 6550 N N . ILE A 1 878 ? -15.702 -10.640 3.790 1.00 93.81 878 ILE A N 1
ATOM 6551 C CA . ILE A 1 878 ? -14.567 -10.930 4.679 1.00 93.81 878 ILE A CA 1
ATOM 6552 C C . ILE A 1 878 ? -13.711 -9.677 4.888 1.00 93.81 878 ILE A C 1
ATOM 6554 O O . ILE A 1 878 ? -13.518 -9.264 6.031 1.00 93.81 878 ILE A O 1
ATOM 6558 N N . ALA A 1 879 ? -13.255 -9.044 3.802 1.00 89.88 879 ALA A N 1
ATOM 6559 C CA . ALA A 1 879 ? -12.397 -7.860 3.854 1.00 89.88 879 ALA A CA 1
ATOM 6560 C C . ALA A 1 879 ? -13.059 -6.709 4.630 1.00 89.88 879 ALA A C 1
ATOM 6562 O O . ALA A 1 879 ? -12.464 -6.149 5.551 1.00 89.88 879 ALA A O 1
ATOM 6563 N N . MET A 1 880 ? -14.328 -6.407 4.325 1.00 85.88 880 MET A N 1
ATOM 6564 C CA . MET A 1 880 ? -15.080 -5.380 5.050 1.00 85.88 880 MET A CA 1
ATOM 6565 C C . MET A 1 880 ? -15.335 -5.759 6.513 1.00 85.88 880 MET A C 1
ATOM 6567 O O . MET A 1 880 ? -15.341 -4.871 7.359 1.00 85.88 880 MET A O 1
ATOM 6571 N N . ALA A 1 881 ? -15.550 -7.037 6.844 1.00 84.25 881 ALA A N 1
ATOM 6572 C CA . ALA A 1 881 ? -15.770 -7.451 8.230 1.00 84.25 881 ALA A CA 1
ATOM 6573 C C . ALA A 1 881 ? -14.511 -7.290 9.095 1.00 84.25 881 ALA A C 1
ATOM 6575 O O . ALA A 1 881 ? -14.616 -6.750 10.193 1.00 84.25 881 ALA A O 1
ATOM 6576 N N . SER A 1 882 ? -13.333 -7.684 8.596 1.00 84.88 882 SER A N 1
ATOM 6577 C CA . SER A 1 882 ? -12.059 -7.444 9.291 1.00 84.88 882 SER A CA 1
ATOM 6578 C C . SER A 1 882 ? -11.785 -5.953 9.496 1.00 84.88 882 SER A C 1
ATOM 6580 O O . SER A 1 882 ? -11.441 -5.545 10.603 1.00 84.88 882 SER A O 1
ATOM 6582 N N . TYR A 1 883 ? -12.028 -5.136 8.466 1.00 82.88 883 TYR A N 1
ATOM 6583 C CA . TYR A 1 883 ? -11.884 -3.680 8.536 1.00 82.88 883 TYR A CA 1
ATOM 6584 C C . TYR A 1 883 ? -12.838 -3.031 9.550 1.00 82.88 883 TYR A C 1
ATOM 6586 O O . TYR A 1 883 ? -12.404 -2.264 10.402 1.00 82.88 883 TYR A O 1
ATOM 6594 N N . ASN A 1 884 ? -14.132 -3.372 9.517 1.00 79.00 884 ASN A N 1
ATOM 6595 C CA . ASN A 1 884 ? -15.131 -2.801 10.431 1.00 79.00 884 ASN A CA 1
ATOM 6596 C C . ASN A 1 884 ? -14.894 -3.167 11.906 1.00 79.00 884 ASN A C 1
ATOM 6598 O O . ASN A 1 884 ? -15.406 -2.479 12.787 1.00 79.00 884 ASN A O 1
ATOM 6602 N N . LEU A 1 885 ? -14.198 -4.277 12.167 1.00 79.00 885 LEU A N 1
ATOM 6603 C CA . LEU A 1 885 ? -13.803 -4.710 13.507 1.00 79.00 885 LEU A CA 1
ATOM 6604 C C . LEU A 1 885 ? -12.486 -4.071 13.978 1.00 79.00 885 LEU A C 1
ATOM 6606 O O . LEU A 1 885 ? -12.211 -4.110 15.172 1.00 79.00 885 LEU A O 1
ATOM 6610 N N . GLY A 1 886 ? -11.683 -3.496 13.074 1.00 75.56 886 GLY A N 1
ATOM 6611 C CA . GLY A 1 886 ? -10.346 -2.986 13.395 1.00 75.56 886 GLY A CA 1
ATOM 6612 C C . GLY A 1 886 ? -9.340 -4.089 13.745 1.00 75.56 886 GLY A C 1
ATOM 6613 O O . GLY A 1 886 ? -8.506 -3.890 14.622 1.00 75.56 886 GLY A O 1
ATOM 6614 N N . ILE A 1 887 ? -9.442 -5.263 13.110 1.00 85.19 887 ILE A N 1
ATOM 6615 C CA . ILE A 1 887 ? -8.579 -6.416 13.417 1.00 85.19 887 ILE A CA 1
ATOM 6616 C C . ILE A 1 887 ? -7.122 -6.169 12.971 1.00 85.19 887 ILE A C 1
ATOM 6618 O O . ILE A 1 887 ? -6.871 -5.995 11.776 1.00 85.19 887 ILE A O 1
ATOM 6622 N N . SER A 1 888 ? -6.173 -6.262 13.915 1.00 84.44 888 SER A N 1
ATOM 6623 C CA . SER A 1 888 ? -4.755 -6.544 13.616 1.00 84.44 888 SER A CA 1
ATOM 6624 C C . SER A 1 888 ? -4.568 -8.022 13.270 1.00 84.44 888 SER A C 1
ATOM 6626 O O . SER A 1 888 ? -5.279 -8.883 13.794 1.00 84.44 888 SER A O 1
ATOM 6628 N N . TRP A 1 889 ? -3.628 -8.321 12.376 1.00 89.56 889 TRP A N 1
ATOM 6629 C CA . TRP A 1 889 ? -3.373 -9.675 11.887 1.00 89.56 889 TRP A CA 1
ATOM 6630 C C . TRP A 1 889 ? -1.894 -10.029 12.008 1.00 89.56 889 TRP A C 1
ATOM 6632 O O . TRP A 1 889 ? -1.121 -9.862 11.070 1.00 89.56 889 TRP A O 1
ATOM 6642 N N . ASP A 1 890 ? -1.532 -10.547 13.174 1.00 90.06 890 ASP A N 1
ATOM 6643 C CA . ASP A 1 890 ? -0.145 -10.780 13.571 1.00 90.06 890 ASP A CA 1
ATOM 6644 C C . ASP A 1 890 ? 0.288 -12.243 13.332 1.00 90.06 890 ASP A C 1
ATOM 6646 O O . ASP A 1 890 ? -0.534 -13.141 13.098 1.00 90.06 890 ASP A O 1
ATOM 6650 N N . ILE A 1 891 ? 1.597 -12.512 13.392 1.00 95.06 891 ILE A N 1
ATOM 6651 C CA . ILE A 1 891 ? 2.138 -13.850 13.119 1.00 95.06 891 ILE A CA 1
ATOM 6652 C C . ILE A 1 891 ? 1.916 -14.832 14.277 1.00 95.06 891 ILE A C 1
ATOM 6654 O O . ILE A 1 891 ? 2.138 -14.518 15.447 1.00 95.06 891 ILE A O 1
ATOM 6658 N N . ALA A 1 892 ? 1.531 -16.068 13.950 1.00 95.94 892 ALA A N 1
ATOM 6659 C CA . ALA A 1 892 ? 1.370 -17.137 14.929 1.00 95.94 892 ALA A CA 1
ATOM 6660 C C . ALA A 1 892 ? 2.673 -17.927 15.130 1.00 95.94 892 ALA A C 1
ATOM 6662 O O . ALA A 1 892 ? 3.288 -18.374 14.158 1.00 95.94 892 ALA A O 1
ATOM 6663 N N . ILE A 1 893 ? 3.038 -18.205 16.384 1.00 96.06 893 ILE A N 1
ATOM 6664 C CA . ILE A 1 893 ? 4.114 -19.140 16.750 1.00 96.06 893 ILE A CA 1
ATOM 6665 C C . ILE A 1 893 ? 3.625 -20.581 16.508 1.00 96.06 893 ILE A C 1
ATOM 6667 O O . ILE A 1 893 ? 3.230 -21.290 17.434 1.00 96.06 893 ILE A O 1
ATOM 6671 N N . ASP A 1 894 ? 3.578 -21.002 15.239 1.00 94.31 894 ASP A N 1
ATOM 6672 C CA . ASP A 1 894 ? 2.978 -22.276 14.806 1.00 94.31 894 ASP A CA 1
ATOM 6673 C C . ASP A 1 894 ? 3.782 -23.533 15.201 1.00 94.31 894 ASP A C 1
ATOM 6675 O O . ASP A 1 894 ? 3.261 -24.649 15.130 1.00 94.31 894 ASP A O 1
ATOM 6679 N N . GLY A 1 895 ? 5.016 -23.363 15.686 1.00 94.31 895 GLY A N 1
ATOM 6680 C CA . GLY A 1 895 ? 5.892 -24.442 16.145 1.00 94.31 895 GLY A CA 1
ATOM 6681 C C . GLY A 1 895 ? 6.572 -25.225 15.017 1.00 94.31 895 GLY A C 1
ATOM 6682 O O . GLY A 1 895 ? 7.181 -26.260 15.291 1.00 94.31 895 GLY A O 1
ATOM 6683 N N . ASP A 1 896 ? 6.475 -24.745 13.774 1.00 95.12 896 ASP A N 1
ATOM 6684 C CA . ASP A 1 896 ? 7.075 -25.354 12.582 1.00 95.12 896 ASP A CA 1
ATOM 6685 C C . ASP A 1 896 ? 7.843 -24.305 11.763 1.00 95.12 896 ASP A C 1
ATOM 6687 O O . ASP A 1 896 ? 9.073 -24.348 11.694 1.00 95.12 896 ASP A O 1
ATOM 6691 N N . TYR A 1 897 ? 7.140 -23.303 11.228 1.00 96.44 897 TYR A N 1
ATOM 6692 C CA . TYR A 1 897 ? 7.738 -22.148 10.554 1.00 96.44 897 TYR A CA 1
ATOM 6693 C C . TYR A 1 897 ? 8.231 -21.115 11.569 1.00 96.44 897 TYR A C 1
ATOM 6695 O O . TYR A 1 897 ? 9.305 -20.551 11.383 1.00 96.44 897 TYR A O 1
ATOM 6703 N N . ILE A 1 898 ? 7.481 -20.897 12.651 1.00 96.56 898 ILE A N 1
ATOM 6704 C CA . ILE A 1 898 ? 7.810 -19.931 13.707 1.00 96.56 898 ILE A CA 1
ATOM 6705 C C . ILE A 1 898 ? 7.886 -20.673 15.039 1.00 96.56 898 ILE A C 1
ATOM 6707 O O . ILE A 1 898 ? 6.878 -21.180 15.532 1.00 96.56 898 ILE A O 1
ATOM 6711 N N . LEU A 1 899 ? 9.090 -20.779 15.611 1.00 95.44 899 LEU A N 1
ATOM 6712 C CA . LEU A 1 899 ? 9.335 -21.616 16.797 1.00 95.44 899 LEU A CA 1
ATOM 6713 C C . LEU A 1 899 ? 9.218 -20.857 18.126 1.00 95.44 899 LEU A C 1
ATOM 6715 O O . LEU A 1 899 ? 8.961 -21.477 19.156 1.00 95.44 899 LEU A O 1
ATOM 6719 N N . THR A 1 900 ? 9.439 -19.543 18.114 1.00 94.38 900 THR A N 1
ATOM 6720 C CA . THR A 1 900 ? 9.412 -18.650 19.282 1.00 94.38 900 THR A CA 1
ATOM 6721 C C . THR A 1 900 ? 9.308 -17.188 18.808 1.00 94.38 900 THR A C 1
ATOM 6723 O O . THR A 1 900 ? 9.168 -16.954 17.607 1.00 94.38 900 THR A O 1
ATOM 6726 N N . ASP A 1 901 ? 9.334 -16.211 19.716 1.00 93.62 901 ASP A N 1
ATOM 6727 C CA . ASP A 1 901 ? 9.310 -14.780 19.386 1.00 93.62 901 ASP A CA 1
ATOM 6728 C C . ASP A 1 901 ? 10.637 -14.288 18.767 1.00 93.62 901 ASP A C 1
ATOM 6730 O O . ASP A 1 901 ? 11.646 -14.997 18.764 1.00 93.62 901 ASP A O 1
ATOM 6734 N N . ILE A 1 902 ? 10.664 -13.057 18.247 1.00 94.19 902 ILE A N 1
ATOM 6735 C CA . ILE A 1 902 ? 11.843 -12.498 17.561 1.00 94.19 902 ILE A CA 1
ATOM 6736 C C . ILE A 1 902 ? 13.080 -12.326 18.463 1.00 94.19 902 ILE A C 1
ATOM 6738 O O . ILE A 1 902 ? 14.197 -12.540 17.992 1.00 94.19 902 ILE A O 1
ATOM 6742 N N . VAL A 1 903 ? 12.919 -11.985 19.747 1.00 94.69 903 VAL A N 1
ATOM 6743 C CA . VAL A 1 903 ? 14.042 -11.805 20.686 1.00 94.69 903 VAL A CA 1
ATOM 6744 C C . VAL A 1 903 ? 14.660 -13.164 20.995 1.00 94.69 903 VAL A C 1
ATOM 6746 O O . VAL A 1 903 ? 15.854 -13.364 20.755 1.00 94.69 903 VAL A O 1
ATOM 6749 N N . SER A 1 904 ? 13.835 -14.127 21.414 1.00 94.06 904 SER A N 1
ATOM 6750 C CA . SER A 1 904 ? 14.273 -15.506 21.665 1.00 94.06 904 SER A CA 1
ATOM 6751 C C . SER A 1 904 ? 14.901 -16.143 20.419 1.00 94.06 904 SER A C 1
ATOM 6753 O O . SER A 1 904 ? 15.926 -16.821 20.510 1.00 94.06 904 SER A O 1
ATOM 6755 N N . SER A 1 905 ? 14.352 -15.865 19.230 1.00 93.88 905 SER A N 1
ATOM 6756 C CA . SER A 1 905 ? 14.883 -16.350 17.948 1.00 93.88 905 SER A CA 1
ATOM 6757 C C . SER A 1 905 ? 16.313 -15.866 17.689 1.00 93.88 905 SER A C 1
ATOM 6759 O O . SER A 1 905 ? 17.164 -16.662 17.278 1.00 93.88 905 SER A O 1
ATOM 6761 N N . ILE A 1 906 ? 16.617 -14.593 17.969 1.00 94.69 906 ILE A N 1
ATOM 6762 C CA . ILE A 1 906 ? 17.973 -14.038 17.831 1.00 94.69 906 ILE A CA 1
ATOM 6763 C C . ILE A 1 906 ? 18.916 -14.633 18.896 1.00 94.69 906 ILE A C 1
ATOM 6765 O O . ILE A 1 906 ? 20.028 -15.049 18.550 1.00 94.69 906 ILE A O 1
ATOM 6769 N N . GLU A 1 907 ? 18.480 -14.736 20.159 1.00 93.19 907 GLU A N 1
ATOM 6770 C CA . GLU A 1 907 ? 19.307 -15.224 21.279 1.00 93.19 907 GLU A CA 1
ATOM 6771 C C . GLU A 1 907 ? 19.680 -16.716 21.174 1.00 93.19 907 GLU A C 1
ATOM 6773 O O . GLU A 1 907 ? 20.870 -17.055 21.198 1.00 93.19 907 GLU A O 1
ATOM 6778 N N . ASP A 1 908 ? 18.700 -17.612 20.992 1.00 90.12 908 ASP A N 1
ATOM 6779 C CA . ASP A 1 908 ? 18.942 -19.048 20.744 1.00 90.12 908 ASP A CA 1
ATOM 6780 C C . ASP A 1 908 ? 19.562 -19.290 19.354 1.00 90.12 908 ASP A C 1
ATOM 6782 O O . ASP A 1 908 ? 20.230 -20.303 19.081 1.00 90.12 908 ASP A O 1
ATOM 6786 N N . GLY A 1 909 ? 19.374 -18.323 18.457 1.00 85.38 909 GLY A N 1
ATOM 6787 C CA . GLY A 1 909 ? 19.876 -18.333 17.099 1.00 85.38 909 GLY A CA 1
ATOM 6788 C C . GLY A 1 909 ? 19.053 -19.197 16.147 1.00 85.38 909 GLY A C 1
ATOM 6789 O O . GLY A 1 909 ? 19.636 -19.739 15.204 1.00 85.38 909 GLY A O 1
ATOM 6790 N N . VAL A 1 910 ? 17.742 -19.297 16.364 1.00 90.19 910 VAL A N 1
ATOM 6791 C CA . VAL A 1 910 ? 16.739 -19.752 15.384 1.00 90.19 910 VAL A CA 1
ATOM 6792 C C . VAL A 1 910 ? 16.376 -18.558 14.487 1.00 90.19 910 VAL A C 1
ATOM 6794 O O . VAL A 1 910 ? 15.255 -18.075 14.472 1.00 90.19 910 VAL A O 1
ATOM 6797 N N . TYR A 1 911 ? 17.382 -18.020 13.801 1.00 93.38 911 TYR A N 1
ATOM 6798 C CA . TYR A 1 911 ? 17.303 -16.745 13.091 1.00 93.38 911 TYR A CA 1
ATOM 6799 C C . TYR A 1 911 ? 18.238 -16.766 11.881 1.00 93.38 911 TYR A C 1
ATOM 6801 O O . TYR A 1 911 ? 19.372 -17.265 11.976 1.00 93.38 911 TYR A O 1
ATOM 6809 N N . ALA A 1 912 ? 17.775 -16.234 10.751 1.00 93.31 912 ALA A N 1
ATOM 6810 C CA . ALA A 1 912 ? 18.534 -16.166 9.508 1.00 93.31 912 ALA A CA 1
ATOM 6811 C C . ALA A 1 912 ? 19.634 -15.091 9.603 1.00 93.31 912 ALA A C 1
ATOM 6813 O O . ALA A 1 912 ? 19.422 -13.913 9.333 1.00 93.31 912 ALA A O 1
ATOM 6814 N N . ARG A 1 913 ? 20.840 -15.514 10.005 1.00 90.81 913 ARG A N 1
ATOM 6815 C CA . ARG A 1 913 ? 22.032 -14.654 10.128 1.00 90.81 913 ARG A CA 1
ATOM 6816 C C . ARG A 1 913 ? 22.565 -14.213 8.764 1.00 90.81 913 ARG A C 1
ATOM 6818 O O . ARG A 1 913 ? 23.481 -14.825 8.215 1.00 90.81 913 ARG A O 1
ATOM 6825 N N . VAL A 1 914 ? 22.005 -13.119 8.272 1.00 96.00 914 VAL A N 1
ATOM 6826 C CA . VAL A 1 914 ? 22.482 -12.345 7.123 1.00 96.00 914 VAL A CA 1
ATOM 6827 C C . VAL A 1 914 ? 22.816 -10.910 7.563 1.00 96.00 914 VAL A C 1
ATOM 6829 O O . VAL A 1 914 ? 22.399 -10.512 8.652 1.00 96.00 914 VAL A O 1
ATOM 6832 N N . PRO A 1 915 ? 23.567 -10.114 6.782 1.00 98.06 915 PRO A N 1
ATOM 6833 C CA . PRO A 1 915 ? 23.744 -8.691 7.062 1.00 98.06 915 PRO A CA 1
ATOM 6834 C C . PRO A 1 915 ? 22.414 -7.930 6.952 1.00 98.06 915 PRO A C 1
ATOM 6836 O O . PRO A 1 915 ? 21.697 -8.104 5.963 1.00 98.06 915 PRO A O 1
ATOM 6839 N N . THR A 1 916 ? 22.100 -7.091 7.941 1.00 98.44 916 THR A N 1
ATOM 6840 C CA . THR A 1 916 ? 20.821 -6.372 8.065 1.00 98.44 916 THR A CA 1
ATOM 6841 C C . THR A 1 916 ? 21.014 -4.853 8.103 1.00 98.44 916 THR A C 1
ATOM 6843 O O . THR A 1 916 ? 21.895 -4.340 8.794 1.00 98.44 916 THR A O 1
ATOM 6846 N N . ILE A 1 917 ? 20.173 -4.098 7.393 1.00 98.62 917 ILE A N 1
ATOM 6847 C CA . ILE A 1 917 ? 19.978 -2.661 7.649 1.00 98.62 917 ILE A CA 1
ATOM 6848 C C . ILE A 1 917 ? 18.619 -2.479 8.327 1.00 98.62 917 ILE A C 1
ATOM 6850 O O . ILE A 1 917 ? 17.609 -2.974 7.838 1.00 98.62 917 ILE A O 1
ATOM 6854 N N . TRP A 1 918 ? 18.598 -1.737 9.428 1.00 97.88 918 TRP A N 1
ATOM 6855 C CA . TRP A 1 918 ? 17.399 -1.305 10.139 1.00 97.88 918 TRP A CA 1
ATOM 6856 C C . TRP A 1 918 ? 17.248 0.204 9.920 1.00 97.88 918 TRP A C 1
ATOM 6858 O O . TRP A 1 918 ? 17.987 0.997 10.509 1.00 97.88 918 TRP A O 1
ATOM 6868 N N . ALA A 1 919 ? 16.339 0.610 9.040 1.00 97.81 919 ALA A N 1
ATOM 6869 C CA . ALA A 1 919 ? 16.140 2.004 8.652 1.00 97.81 919 ALA A CA 1
ATOM 6870 C C . ALA A 1 919 ? 14.829 2.552 9.226 1.00 97.81 919 ALA A C 1
ATOM 6872 O O . ALA A 1 919 ? 13.819 1.862 9.197 1.00 97.81 919 ALA A O 1
ATOM 6873 N N . SER A 1 920 ? 14.834 3.786 9.731 1.00 96.44 920 SER A N 1
ATOM 6874 C CA . SER A 1 920 ? 13.617 4.463 10.200 1.00 96.44 920 SER A CA 1
ATOM 6875 C C . SER A 1 920 ? 13.621 5.952 9.853 1.00 96.44 920 SER A C 1
ATOM 6877 O O . SER A 1 920 ? 14.676 6.581 9.728 1.00 96.44 920 SER A O 1
ATOM 6879 N N . ASN A 1 921 ? 12.443 6.544 9.730 1.00 95.12 921 ASN A N 1
ATOM 6880 C CA . ASN A 1 921 ? 12.232 7.971 9.529 1.00 95.12 921 ASN A CA 1
ATOM 6881 C C . ASN A 1 921 ? 12.277 8.754 10.848 1.00 95.12 921 ASN A C 1
ATOM 6883 O O . ASN A 1 921 ? 12.042 8.238 11.941 1.00 95.12 921 ASN A O 1
ATOM 6887 N N . LYS A 1 922 ? 12.567 10.055 10.755 1.00 93.81 922 LYS A N 1
ATOM 6888 C CA . LYS A 1 922 ? 12.690 10.941 11.926 1.00 93.81 922 LYS A CA 1
ATOM 6889 C C . LYS A 1 922 ? 11.386 11.118 12.723 1.00 93.81 922 LYS A C 1
ATOM 6891 O O . LYS A 1 922 ? 11.460 11.352 13.928 1.00 93.81 922 LYS A O 1
ATOM 6896 N N . CYS A 1 923 ? 10.219 11.061 12.077 1.00 90.81 923 CYS A N 1
ATOM 6897 C CA . CYS A 1 923 ? 8.915 11.098 12.745 1.00 90.81 923 CYS A CA 1
ATOM 6898 C C . CYS A 1 923 ? 7.905 10.170 12.054 1.00 90.81 923 CYS A C 1
ATOM 6900 O O . CYS A 1 923 ? 6.928 10.621 11.460 1.00 90.81 923 CYS A O 1
ATOM 6902 N N . GLU A 1 924 ? 8.138 8.866 12.160 1.00 92.12 924 GLU A N 1
ATOM 6903 C CA . GLU A 1 924 ? 7.239 7.800 11.695 1.00 92.12 924 GLU A CA 1
ATOM 6904 C C . GLU A 1 924 ? 5.776 8.089 12.051 1.00 92.12 924 GLU A C 1
ATOM 6906 O O . GLU A 1 924 ? 4.917 8.263 11.190 1.00 92.12 924 GLU A O 1
ATOM 6911 N N . LEU A 1 925 ? 5.500 8.258 13.345 1.00 89.19 925 LEU A N 1
ATOM 6912 C CA . LEU A 1 925 ? 4.146 8.393 13.872 1.00 89.19 925 LEU A CA 1
ATOM 6913 C C . LEU A 1 925 ? 3.575 9.814 13.686 1.00 89.19 925 LEU A C 1
ATOM 6915 O O . LEU A 1 925 ? 2.425 10.044 14.051 1.00 89.19 925 LEU A O 1
ATOM 6919 N N . CYS A 1 926 ? 4.299 10.750 13.047 1.00 85.94 926 CYS A N 1
ATOM 6920 C CA . CYS A 1 926 ? 3.675 11.962 12.487 1.00 85.94 926 CYS A CA 1
ATOM 6921 C C . CYS A 1 926 ? 2.694 11.610 11.349 1.00 85.94 926 CYS A C 1
ATOM 6923 O O . CYS A 1 926 ? 1.775 12.390 11.095 1.00 85.94 926 CYS A O 1
ATOM 6925 N N . TYR A 1 927 ? 2.869 10.448 10.705 1.00 77.44 927 TYR A N 1
ATOM 6926 C CA . TYR A 1 927 ? 1.953 9.853 9.728 1.00 77.44 927 TYR A CA 1
ATOM 6927 C C . TYR A 1 927 ? 0.670 9.364 10.424 1.00 77.44 927 TYR A C 1
ATOM 6929 O O . TYR A 1 927 ? -0.414 9.862 10.141 1.00 77.44 927 TYR A O 1
ATOM 6937 N N . MET A 1 928 ? 0.789 8.448 11.394 1.00 78.50 928 MET A N 1
ATOM 6938 C CA . MET A 1 928 ? -0.351 7.714 11.977 1.00 78.50 928 MET A CA 1
ATOM 6939 C C . MET A 1 928 ? -1.084 8.432 13.132 1.00 78.50 928 MET A C 1
ATOM 6941 O O . MET A 1 928 ? -1.894 7.803 13.815 1.00 78.50 928 MET A O 1
ATOM 6945 N N . LEU A 1 929 ? -0.822 9.718 13.414 1.00 79.94 929 LEU A N 1
ATOM 6946 C CA . LEU A 1 929 ? -1.566 10.417 14.473 1.00 79.94 929 LEU A CA 1
ATOM 6947 C C . LEU A 1 929 ? -3.075 10.456 14.145 1.00 79.94 929 LEU A C 1
ATOM 6949 O O . LEU A 1 929 ? -3.431 10.913 13.053 1.00 79.94 929 LEU A O 1
ATOM 6953 N N . PRO A 1 930 ? -3.969 10.066 15.082 1.00 75.62 930 PRO A N 1
ATOM 6954 C CA . PRO A 1 930 ? -5.410 10.041 14.846 1.00 75.62 930 PRO A CA 1
ATOM 6955 C C . PRO A 1 930 ? -5.956 11.370 14.301 1.00 75.62 930 PRO A C 1
ATOM 6957 O O . PRO A 1 930 ? -5.618 12.426 14.840 1.00 75.62 930 PRO A O 1
ATOM 6960 N N . PRO A 1 931 ? -6.872 11.360 13.312 1.00 68.44 931 PRO A N 1
ATOM 6961 C CA . PRO A 1 931 ? -7.385 12.578 12.670 1.00 68.44 931 PRO A CA 1
ATOM 6962 C C . PRO A 1 931 ? -8.232 13.472 13.597 1.00 68.44 931 PRO A C 1
ATOM 6964 O O . PRO A 1 931 ? -8.601 14.587 13.232 1.00 68.44 931 PRO A O 1
ATOM 6967 N N . THR A 1 932 ? -8.535 13.012 14.813 1.00 75.44 932 THR A N 1
ATOM 6968 C CA . THR A 1 932 ? -9.111 13.819 15.900 1.00 75.44 932 THR A CA 1
ATOM 6969 C C . THR A 1 932 ? -8.096 14.774 16.544 1.00 75.44 932 THR A C 1
ATOM 6971 O O . THR A 1 932 ? -8.500 15.758 17.166 1.00 75.44 932 THR A O 1
ATOM 6974 N N . ILE A 1 933 ? -6.792 14.522 16.388 1.00 81.62 933 ILE A N 1
ATOM 6975 C CA . ILE A 1 933 ? -5.699 15.358 16.891 1.00 81.62 933 ILE A CA 1
ATOM 6976 C C . ILE A 1 933 ? -5.368 16.419 15.835 1.00 81.62 933 ILE A C 1
ATOM 6978 O O . ILE A 1 933 ? -4.584 16.202 14.915 1.00 81.62 933 ILE A O 1
ATOM 6982 N N . SER A 1 934 ? -5.970 17.603 15.978 1.00 83.69 934 SER A N 1
ATOM 6983 C CA . SER A 1 934 ? -5.655 18.753 15.119 1.00 83.69 934 SER A CA 1
ATOM 6984 C C . SER A 1 934 ? -4.191 19.183 15.316 1.00 83.69 934 SER A C 1
ATOM 6986 O O . SER A 1 934 ? -3.759 19.262 16.473 1.00 83.69 934 SER A O 1
ATOM 6988 N N . PRO A 1 935 ? -3.434 19.560 14.266 1.00 83.75 935 PRO A N 1
ATOM 6989 C CA . PRO A 1 935 ? -2.036 19.973 14.415 1.00 83.75 935 PRO A CA 1
ATOM 6990 C C . PRO A 1 935 ? -1.851 21.141 15.383 1.00 83.75 935 PRO A C 1
ATOM 6992 O O . PRO A 1 935 ? -0.883 21.184 16.131 1.00 83.75 935 PRO A O 1
ATOM 6995 N N . ASN A 1 936 ? -2.805 22.072 15.418 1.00 86.31 936 ASN A N 1
ATOM 6996 C CA . ASN A 1 936 ? -2.769 23.265 16.266 1.00 86.31 936 ASN A CA 1
ATOM 6997 C C . ASN A 1 936 ? -3.345 23.051 17.685 1.00 86.31 936 ASN A C 1
ATOM 6999 O O . ASN A 1 936 ? -3.687 24.029 18.354 1.00 86.31 936 ASN A O 1
ATOM 7003 N N . SER A 1 937 ? -3.478 21.799 18.142 1.00 87.94 937 SER A N 1
ATOM 7004 C CA . SER A 1 937 ? -4.072 21.472 19.447 1.00 87.94 937 SER A CA 1
ATOM 7005 C C . SER A 1 937 ? -3.286 22.061 20.624 1.00 87.94 937 SER A C 1
ATOM 7007 O O . SER A 1 937 ? -2.060 22.199 20.579 1.00 87.94 937 SER A O 1
ATOM 7009 N N . SER A 1 938 ? -3.997 22.383 21.709 1.00 89.25 938 SER A N 1
ATOM 7010 C CA . SER A 1 938 ? -3.418 22.878 22.962 1.00 89.25 938 SER A CA 1
ATOM 7011 C C . SER A 1 938 ? -2.520 21.843 23.640 1.00 89.25 938 SER A C 1
ATOM 7013 O O . SER A 1 938 ? -2.694 20.643 23.453 1.00 89.25 938 SER A O 1
ATOM 7015 N N . ALA A 1 939 ? -1.609 22.302 24.505 1.00 88.81 939 ALA A N 1
ATOM 7016 C CA . ALA A 1 939 ? -0.647 21.439 25.199 1.00 88.81 939 ALA A CA 1
ATOM 7017 C C . ALA A 1 939 ? -1.274 20.300 26.031 1.00 88.81 939 ALA A C 1
ATOM 7019 O O . ALA A 1 939 ? -0.601 19.315 26.317 1.00 88.81 939 ALA A O 1
ATOM 7020 N N . SER A 1 940 ? -2.562 20.399 26.376 1.00 90.12 940 SER A N 1
ATOM 7021 C CA . SER A 1 940 ? -3.309 19.338 27.055 1.00 90.12 940 SER A CA 1
ATOM 7022 C C . SER A 1 940 ? -3.527 18.079 26.201 1.00 90.12 940 SER A C 1
ATOM 7024 O O . SER A 1 940 ? -3.713 17.003 26.761 1.00 90.12 940 SER A O 1
ATOM 7026 N N . VAL A 1 941 ? -3.406 18.166 24.869 1.00 90.56 941 VAL A N 1
ATOM 7027 C CA . VAL A 1 941 ? -3.573 17.011 23.971 1.00 90.56 941 VAL A CA 1
ATOM 7028 C C . VAL A 1 941 ? -2.560 15.899 24.251 1.00 90.56 941 VAL A C 1
ATOM 7030 O O . VAL A 1 941 ? -2.883 14.729 24.074 1.00 90.56 941 VAL A O 1
ATOM 7033 N N . PHE A 1 942 ? -1.358 16.242 24.733 1.00 92.94 942 PHE A N 1
ATOM 7034 C CA . PHE A 1 942 ? -0.337 15.264 25.108 1.00 92.94 942 PHE A CA 1
ATOM 7035 C C . PHE A 1 942 ? -0.792 14.417 26.317 1.00 92.94 942 PHE A C 1
ATOM 7037 O O . PHE A 1 942 ? -1.027 13.227 26.111 1.00 92.94 942 PHE A O 1
ATOM 7044 N N . PRO A 1 943 ? -1.022 14.971 27.533 1.00 92.19 943 PRO A N 1
ATOM 7045 C CA . PRO A 1 943 ? -1.511 14.189 28.674 1.00 92.19 943 PRO A CA 1
ATOM 7046 C C . PRO A 1 943 ? -2.872 13.520 28.445 1.00 92.19 943 PRO A C 1
ATOM 7048 O O . PRO A 1 943 ? -3.090 12.430 28.966 1.00 92.19 943 PRO A O 1
ATOM 7051 N N . GLU A 1 944 ? -3.776 14.132 27.672 1.00 90.12 944 GLU A N 1
ATOM 7052 C CA . GLU A 1 944 ? -5.066 13.521 27.321 1.00 90.12 944 GLU A CA 1
ATOM 7053 C C . GLU A 1 944 ? -4.867 12.244 26.476 1.00 90.12 944 GLU A C 1
ATOM 7055 O O . GLU A 1 944 ? -5.438 11.194 26.789 1.00 90.12 944 GLU A O 1
ATOM 7060 N N . SER A 1 945 ? -3.996 12.296 25.459 1.00 89.50 945 SER A N 1
ATOM 7061 C CA . SER A 1 945 ? -3.790 11.192 24.507 1.00 89.50 945 SER A CA 1
ATOM 7062 C C . SER A 1 945 ? -2.965 10.025 25.050 1.00 89.50 945 SER A C 1
ATOM 7064 O O . SER A 1 945 ? -3.101 8.920 24.531 1.00 89.50 945 SER A O 1
ATOM 7066 N N . LEU A 1 946 ? -2.137 10.208 26.091 1.00 90.50 946 LEU A N 1
ATOM 7067 C CA . LEU A 1 946 ? -1.334 9.102 26.650 1.00 90.50 946 LEU A CA 1
ATOM 7068 C C . LEU A 1 946 ? -2.199 7.909 27.083 1.00 90.50 946 LEU A C 1
ATOM 7070 O O . LEU A 1 946 ? -1.769 6.768 26.955 1.00 90.50 946 LEU A O 1
ATOM 7074 N N . SER A 1 947 ? -3.426 8.173 27.540 1.00 84.38 947 SER A N 1
ATOM 7075 C CA . SER A 1 947 ? -4.384 7.147 27.972 1.00 84.38 947 SER A CA 1
ATOM 7076 C C . SER A 1 947 ? -4.857 6.192 26.865 1.00 84.38 947 SER A C 1
ATOM 7078 O O . SER A 1 947 ? -5.437 5.156 27.179 1.00 84.38 947 SER A O 1
ATOM 7080 N N . LEU A 1 948 ? -4.597 6.517 25.592 1.00 83.12 948 LEU A N 1
ATOM 7081 C CA . LEU A 1 948 ? -4.921 5.678 24.433 1.00 83.12 948 LEU A CA 1
ATOM 7082 C C . LEU A 1 948 ? -3.840 4.623 24.134 1.00 83.12 948 LEU A C 1
ATOM 7084 O O . LEU A 1 948 ? -4.141 3.618 23.500 1.00 83.12 948 LEU A O 1
ATOM 7088 N N . TYR A 1 949 ? -2.599 4.857 24.577 1.00 84.69 949 TYR A N 1
ATOM 7089 C CA . TYR A 1 949 ? -1.418 4.061 24.204 1.00 84.69 949 TYR A CA 1
ATOM 7090 C C . TYR A 1 949 ? -0.674 3.466 25.408 1.00 84.69 949 TYR A C 1
ATOM 7092 O O . TYR A 1 949 ? 0.072 2.503 25.264 1.00 84.69 949 TYR A O 1
ATOM 7100 N N . PHE A 1 950 ? -0.855 4.041 26.599 1.00 89.06 950 PHE A N 1
ATOM 7101 C CA . PHE A 1 950 ? -0.082 3.720 27.795 1.00 89.06 950 PHE A CA 1
ATOM 7102 C C . PHE A 1 950 ? -0.998 3.518 29.002 1.00 89.06 950 PHE A C 1
ATOM 7104 O O . PHE A 1 950 ? -1.935 4.287 29.235 1.00 89.06 950 PHE A O 1
ATOM 7111 N N . ASN A 1 951 ? -0.693 2.519 29.835 1.00 90.69 951 ASN A N 1
ATOM 7112 C CA . ASN A 1 951 ? -1.400 2.345 31.103 1.00 90.69 951 ASN A CA 1
ATOM 7113 C C . ASN A 1 951 ? -1.112 3.515 32.064 1.00 90.69 951 ASN A C 1
ATOM 7115 O O . ASN A 1 951 ? -0.123 4.233 31.912 1.00 90.69 951 ASN A O 1
ATOM 7119 N N . THR A 1 952 ? -1.943 3.698 33.095 1.00 92.56 952 THR A N 1
ATOM 7120 C CA . THR A 1 952 ? -1.854 4.852 34.012 1.00 92.56 952 THR A CA 1
ATOM 7121 C C . THR A 1 952 ? -0.454 5.058 34.603 1.00 92.56 952 THR A C 1
ATOM 7123 O O . THR A 1 952 ? 0.007 6.190 34.684 1.00 92.56 952 THR A O 1
ATOM 7126 N N . THR A 1 953 ? 0.264 3.987 34.956 1.00 95.06 953 THR A N 1
ATOM 7127 C CA . THR A 1 953 ? 1.619 4.083 35.525 1.00 95.06 953 THR A CA 1
ATOM 7128 C C . THR A 1 953 ? 2.681 4.417 34.472 1.00 95.06 953 THR A C 1
ATOM 7130 O O . THR A 1 953 ? 3.619 5.154 34.774 1.00 95.06 953 THR A O 1
ATOM 7133 N N . GLN A 1 954 ? 2.549 3.925 33.237 1.00 94.19 954 GLN A N 1
ATOM 7134 C CA . GLN A 1 954 ? 3.399 4.345 32.115 1.00 94.19 954 GLN A CA 1
ATOM 7135 C C . GLN A 1 954 ? 3.150 5.823 31.768 1.00 94.19 954 GLN A C 1
ATOM 7137 O O . GLN A 1 954 ? 4.101 6.597 31.678 1.00 94.19 954 GLN A O 1
ATOM 7142 N N . ALA A 1 955 ? 1.885 6.242 31.667 1.00 95.19 955 ALA A N 1
ATOM 7143 C CA . ALA A 1 955 ? 1.501 7.627 31.401 1.00 95.19 955 ALA A CA 1
ATOM 7144 C C . ALA A 1 955 ? 2.008 8.589 32.493 1.00 95.19 955 ALA A C 1
ATOM 7146 O O . ALA A 1 955 ? 2.601 9.619 32.178 1.00 95.19 955 ALA A O 1
ATOM 7147 N N . GLU A 1 956 ? 1.875 8.233 33.777 1.00 96.00 956 GLU A N 1
ATOM 7148 C CA . GLU A 1 956 ? 2.473 8.990 34.887 1.00 96.00 956 GLU A CA 1
ATOM 7149 C C . GLU A 1 956 ? 4.000 9.102 34.756 1.00 96.00 956 GLU A C 1
ATOM 7151 O O . GLU A 1 956 ? 4.554 10.178 34.983 1.00 96.00 956 GLU A O 1
ATOM 7156 N N . ARG A 1 957 ? 4.705 8.032 34.363 1.00 97.06 957 ARG A N 1
ATOM 7157 C CA . ARG A 1 957 ? 6.164 8.075 34.145 1.00 97.06 957 ARG A CA 1
ATOM 7158 C C . ARG A 1 957 ? 6.540 9.014 32.999 1.00 97.06 957 ARG A C 1
ATOM 7160 O O . ARG A 1 957 ? 7.462 9.805 33.164 1.00 97.06 957 ARG A O 1
ATOM 7167 N N . ILE A 1 958 ? 5.806 8.970 31.886 1.00 97.19 958 ILE A N 1
ATOM 7168 C CA . ILE A 1 958 ? 6.010 9.842 30.717 1.00 97.19 958 ILE A CA 1
ATOM 7169 C C . ILE A 1 958 ? 5.775 11.315 31.084 1.00 97.19 958 ILE A C 1
ATOM 7171 O O . ILE A 1 958 ? 6.604 12.162 30.762 1.00 97.19 958 ILE A O 1
ATOM 7175 N N . LEU A 1 959 ? 4.707 11.631 31.824 1.00 95.31 959 LEU A N 1
ATOM 7176 C CA . LEU A 1 959 ? 4.406 13.007 32.248 1.00 95.31 959 LEU A CA 1
ATOM 7177 C C . LEU A 1 959 ? 5.419 13.584 33.243 1.00 95.31 959 LEU A C 1
ATOM 7179 O O . LEU A 1 959 ? 5.617 14.795 33.276 1.00 95.31 959 LEU A O 1
ATOM 7183 N N . ASN A 1 960 ? 6.087 12.736 34.029 1.00 95.56 960 ASN A N 1
ATOM 7184 C CA . ASN A 1 960 ? 7.199 13.156 34.884 1.00 95.56 960 ASN A CA 1
ATOM 7185 C C . ASN A 1 960 ? 8.541 13.270 34.124 1.00 95.56 960 ASN A C 1
ATOM 7187 O O . ASN A 1 960 ? 9.498 13.814 34.671 1.00 95.56 960 ASN A O 1
ATOM 7191 N N . ALA A 1 961 ? 8.630 12.793 32.878 1.00 95.69 961 ALA A N 1
ATOM 7192 C CA . ALA A 1 961 ? 9.840 12.797 32.051 1.00 95.69 961 ALA A CA 1
ATOM 7193 C C . ALA A 1 961 ? 9.916 14.021 31.111 1.00 95.69 961 ALA A C 1
ATOM 7195 O O . ALA A 1 961 ? 10.273 13.904 29.937 1.00 95.69 961 ALA A O 1
ATOM 7196 N N . THR A 1 962 ? 9.592 15.216 31.621 1.00 91.81 962 THR A N 1
ATOM 7197 C CA . THR A 1 962 ? 9.494 16.461 30.828 1.00 91.81 962 THR A CA 1
ATOM 7198 C C . THR A 1 962 ? 10.781 16.843 30.094 1.00 91.81 962 THR A C 1
ATOM 7200 O O . THR A 1 962 ? 10.713 17.459 29.034 1.00 91.81 962 THR A O 1
ATOM 7203 N N . ASP A 1 963 ? 11.944 16.458 30.626 1.00 94.25 963 ASP A N 1
ATOM 7204 C CA . ASP A 1 963 ? 13.253 16.703 30.003 1.00 94.25 963 ASP A CA 1
ATOM 7205 C C . ASP A 1 963 ? 13.489 15.827 28.755 1.00 94.25 963 ASP A C 1
ATOM 7207 O O . ASP A 1 963 ? 14.301 16.175 27.899 1.00 94.25 963 ASP A O 1
ATOM 7211 N N . LEU A 1 964 ? 12.768 14.704 28.634 1.00 95.56 964 LEU A N 1
ATOM 7212 C CA . LEU A 1 964 ? 12.807 13.797 27.481 1.00 95.56 964 LEU A CA 1
ATOM 7213 C C . LEU A 1 964 ? 11.695 14.096 26.463 1.00 95.56 964 LEU A C 1
ATOM 7215 O O . LEU A 1 964 ? 11.925 13.944 25.260 1.00 95.56 964 LEU A O 1
ATOM 7219 N N . TYR A 1 965 ? 10.524 14.539 26.945 1.00 95.50 965 TYR A N 1
ATOM 7220 C CA . TYR A 1 965 ? 9.314 14.815 26.157 1.00 95.50 965 TYR A CA 1
ATOM 7221 C C . TYR A 1 965 ? 8.689 16.190 26.515 1.00 95.50 965 TYR A C 1
ATOM 7223 O O . TYR A 1 965 ? 7.670 16.259 27.209 1.00 95.50 965 TYR A O 1
ATOM 7231 N N . PRO A 1 966 ? 9.282 17.314 26.056 1.00 92.81 966 PRO A N 1
ATOM 7232 C CA . PRO A 1 966 ? 8.886 18.675 26.445 1.00 92.81 966 PRO A CA 1
ATOM 7233 C C . PRO A 1 966 ? 7.642 19.197 25.691 1.00 92.81 966 PRO A C 1
ATOM 7235 O O . PRO A 1 966 ? 7.730 20.046 24.798 1.00 92.81 966 PRO A O 1
ATOM 7238 N N . TYR A 1 967 ? 6.457 18.722 26.082 1.00 89.19 967 TYR A N 1
ATOM 7239 C CA . TYR A 1 967 ? 5.192 18.996 25.383 1.00 89.19 967 TYR A CA 1
ATOM 7240 C C . TYR A 1 967 ? 4.597 20.409 25.590 1.00 89.19 967 TYR A C 1
ATOM 7242 O O . TYR A 1 967 ? 3.761 20.828 24.795 1.00 89.19 967 TYR A O 1
ATOM 7250 N N . GLU A 1 968 ? 5.017 21.192 26.595 1.00 82.25 968 GLU A N 1
ATOM 7251 C CA . GLU A 1 968 ? 4.527 22.577 26.816 1.00 82.25 968 GLU A CA 1
ATOM 7252 C C . GLU A 1 968 ? 5.113 23.615 25.826 1.00 82.25 968 GLU A C 1
ATOM 7254 O O . GLU A 1 968 ? 5.139 24.822 26.080 1.00 82.25 968 GLU A O 1
ATOM 7259 N N . THR A 1 969 ? 5.620 23.157 24.683 1.00 75.00 969 THR A N 1
ATOM 7260 C CA . THR A 1 969 ? 6.327 23.964 23.688 1.00 75.00 969 THR A CA 1
ATOM 7261 C C . THR A 1 969 ? 5.374 24.683 22.723 1.00 75.00 969 THR A C 1
ATOM 7263 O O . THR A 1 969 ? 4.345 24.158 22.292 1.00 75.00 969 THR A O 1
ATOM 7266 N N . ALA A 1 970 ? 5.712 25.933 22.385 1.00 70.19 970 ALA A N 1
ATOM 7267 C CA . ALA A 1 970 ? 4.916 26.764 21.481 1.00 70.19 970 ALA A CA 1
ATOM 7268 C C . ALA A 1 970 ? 4.893 26.193 20.043 1.00 70.19 970 ALA A C 1
ATOM 7270 O O . ALA A 1 970 ? 5.849 25.520 19.656 1.00 70.19 970 ALA A O 1
ATOM 7271 N N . PRO A 1 971 ? 3.845 26.468 19.237 1.00 66.44 971 PRO A N 1
ATOM 7272 C CA . PRO A 1 971 ? 3.764 25.972 17.866 1.00 66.44 971 PRO A CA 1
ATOM 7273 C C . PRO A 1 971 ? 4.929 26.392 16.968 1.00 66.44 971 PRO A C 1
ATOM 7275 O O . PRO A 1 971 ? 5.458 27.502 17.080 1.00 66.44 971 PRO A O 1
ATOM 7278 N N . SER A 1 972 ? 5.287 25.487 16.061 1.00 67.56 972 SER A N 1
ATOM 7279 C CA . SER A 1 972 ? 6.311 25.672 15.037 1.00 67.56 972 SER A CA 1
ATOM 7280 C C . SER A 1 972 ? 5.804 26.567 13.891 1.00 67.56 972 SER A C 1
ATOM 7282 O O . SER A 1 972 ? 4.620 26.897 13.791 1.00 67.56 972 SER A O 1
ATOM 7284 N N . SER A 1 973 ? 6.713 26.998 13.012 1.00 67.69 973 SER A N 1
ATOM 7285 C CA . SER A 1 973 ? 6.405 27.835 11.841 1.00 67.69 973 SER A CA 1
ATOM 7286 C C . SER A 1 973 ? 5.584 27.127 10.755 1.00 67.69 973 SER A C 1
ATOM 7288 O O . SER A 1 973 ? 5.039 27.798 9.882 1.00 67.69 973 SER A O 1
ATOM 7290 N N . ASP A 1 974 ? 5.497 25.799 10.813 1.00 68.81 974 ASP A N 1
ATOM 7291 C CA . ASP A 1 974 ? 4.582 24.957 10.025 1.00 68.81 974 ASP A CA 1
ATOM 7292 C C . ASP A 1 974 ? 3.117 25.029 10.522 1.00 68.81 974 ASP A C 1
ATOM 7294 O O . ASP A 1 974 ? 2.196 24.701 9.776 1.00 68.81 974 ASP A O 1
ATOM 7298 N N . GLY A 1 975 ? 2.881 25.522 11.746 1.00 76.69 975 GLY A N 1
ATOM 7299 C CA . GLY A 1 975 ? 1.563 25.609 12.384 1.00 76.69 975 GLY A CA 1
ATOM 7300 C C . GLY A 1 975 ? 1.198 24.421 13.284 1.00 76.69 975 GLY A C 1
ATOM 7301 O O . GLY A 1 975 ? 0.142 24.457 13.921 1.00 76.69 975 GLY A O 1
ATOM 7302 N N . ILE A 1 976 ? 2.060 23.406 13.381 1.00 84.31 976 ILE A N 1
ATOM 7303 C CA . ILE A 1 976 ? 1.906 22.247 14.262 1.00 84.31 976 ILE A CA 1
ATOM 7304 C C . ILE A 1 976 ? 2.354 22.637 15.682 1.00 84.31 976 ILE A C 1
ATOM 7306 O O . ILE A 1 976 ? 3.354 23.336 15.879 1.00 84.31 976 ILE A O 1
ATOM 7310 N N . SER A 1 977 ? 1.603 22.225 16.704 1.00 88.06 977 SER A N 1
ATOM 7311 C CA . SER A 1 977 ? 1.924 22.513 18.100 1.00 88.06 977 SER A CA 1
ATOM 7312 C C . SER A 1 977 ? 3.034 21.598 18.621 1.00 88.06 977 SER A C 1
ATOM 7314 O O . SER A 1 977 ? 3.128 20.424 18.255 1.00 88.06 977 SER A O 1
ATOM 7316 N N . GLY A 1 978 ? 3.873 22.129 19.517 1.00 88.38 978 GLY A N 1
ATOM 7317 C CA . GLY A 1 978 ? 4.965 21.363 20.115 1.00 88.38 978 GLY A CA 1
ATOM 7318 C C . GLY A 1 978 ? 4.481 20.121 20.870 1.00 88.38 978 GLY A C 1
ATOM 7319 O O . GLY A 1 978 ? 5.147 19.090 20.843 1.00 88.38 978 GLY A O 1
ATOM 7320 N N . ALA A 1 979 ? 3.275 20.162 21.444 1.00 91.56 979 ALA A N 1
ATOM 7321 C CA . ALA A 1 979 ? 2.637 19.011 22.080 1.00 91.56 979 ALA A CA 1
ATOM 7322 C C . ALA A 1 979 ? 2.269 17.892 21.092 1.00 91.56 979 ALA A C 1
ATOM 7324 O O . ALA A 1 979 ? 2.487 16.722 21.401 1.00 91.56 979 ALA A O 1
ATOM 7325 N N . VAL A 1 980 ? 1.756 18.238 19.904 1.00 91.06 980 VAL A N 1
ATOM 7326 C CA . VAL A 1 980 ? 1.418 17.264 18.851 1.00 91.06 980 VAL A CA 1
ATOM 7327 C C . VAL A 1 980 ? 2.686 16.612 18.296 1.00 91.06 980 VAL A C 1
ATOM 7329 O O . VAL A 1 980 ? 2.751 15.388 18.219 1.00 91.06 980 VAL A O 1
ATOM 7332 N N . LEU A 1 981 ? 3.731 17.398 18.009 1.00 90.38 981 LEU A N 1
ATOM 7333 C CA . LEU A 1 981 ? 5.028 16.851 17.582 1.00 90.38 981 LEU A CA 1
ATOM 7334 C C . LEU A 1 981 ? 5.702 16.015 18.684 1.00 90.38 981 LEU A C 1
ATOM 7336 O O . LEU A 1 981 ? 6.304 14.987 18.388 1.00 90.38 981 LEU A O 1
ATOM 7340 N N . THR A 1 982 ? 5.570 16.400 19.959 1.00 93.81 982 THR A N 1
ATOM 7341 C CA . THR A 1 982 ? 6.105 15.615 21.089 1.00 93.81 982 THR A CA 1
ATOM 7342 C C . THR A 1 982 ? 5.352 14.292 21.262 1.00 93.81 982 THR A C 1
ATOM 7344 O O . THR A 1 982 ? 5.981 13.286 21.578 1.00 93.81 982 THR A O 1
ATOM 7347 N N . LEU A 1 983 ? 4.036 14.256 21.011 1.00 93.75 983 LEU A N 1
ATOM 7348 C CA . LEU A 1 983 ? 3.251 13.016 21.000 1.00 93.75 983 LEU A CA 1
ATOM 7349 C C . LEU A 1 983 ? 3.666 12.105 19.836 1.00 93.75 983 LEU A C 1
ATOM 7351 O O . LEU A 1 983 ? 3.960 10.935 20.059 1.00 93.75 983 LEU A O 1
ATOM 7355 N N . ALA A 1 984 ? 3.751 12.644 18.617 1.00 92.50 984 ALA A N 1
ATOM 7356 C CA . ALA A 1 984 ? 4.194 11.894 17.442 1.00 92.50 984 ALA A CA 1
ATOM 7357 C C . ALA A 1 984 ? 5.617 11.334 17.613 1.00 92.50 984 ALA A C 1
ATOM 7359 O O . ALA A 1 984 ? 5.874 10.181 17.274 1.00 92.50 984 ALA A O 1
ATOM 7360 N N . GLN A 1 985 ? 6.534 12.111 18.198 1.00 94.56 985 GLN A N 1
ATOM 7361 C CA . GLN A 1 985 ? 7.889 11.652 18.499 1.00 94.56 985 GLN A CA 1
ATOM 7362 C C . GLN A 1 985 ? 7.905 10.594 19.614 1.00 94.56 985 GLN A C 1
ATOM 7364 O O . GLN A 1 985 ? 8.599 9.601 19.463 1.00 94.56 985 GLN A O 1
ATOM 7369 N N . LEU A 1 986 ? 7.130 10.745 20.696 1.00 96.19 986 LEU A N 1
ATOM 7370 C CA . LEU A 1 986 ? 7.006 9.714 21.741 1.00 96.19 986 LEU A CA 1
ATOM 7371 C C . LEU A 1 986 ? 6.526 8.375 21.166 1.00 96.19 986 LEU A C 1
ATOM 7373 O O . LEU A 1 986 ? 7.063 7.328 21.516 1.00 96.19 986 LEU A O 1
ATOM 7377 N N . LEU A 1 987 ? 5.530 8.407 20.281 1.00 94.94 987 LEU A N 1
ATOM 7378 C CA . LEU A 1 987 ? 5.029 7.201 19.626 1.00 94.94 987 LEU A CA 1
ATOM 7379 C C . LEU A 1 987 ? 6.045 6.658 18.605 1.00 94.94 987 LEU A C 1
ATOM 7381 O O . LEU A 1 987 ? 6.229 5.451 18.538 1.00 94.94 987 LEU A O 1
ATOM 7385 N N . THR A 1 988 ? 6.778 7.521 17.891 1.00 95.88 988 THR A N 1
ATOM 7386 C CA . THR A 1 988 ? 7.905 7.122 17.016 1.00 95.88 988 THR A CA 1
ATOM 7387 C C . THR A 1 988 ? 9.000 6.398 17.799 1.00 95.88 988 THR A C 1
ATOM 7389 O O . THR A 1 988 ? 9.470 5.345 17.372 1.00 95.88 988 THR A O 1
ATOM 7392 N N . ASP A 1 989 ? 9.371 6.929 18.964 1.00 97.00 989 ASP A N 1
ATOM 7393 C CA . ASP A 1 989 ? 10.366 6.339 19.857 1.00 97.00 989 ASP A CA 1
ATOM 7394 C C . ASP A 1 989 ? 9.893 4.981 20.385 1.00 97.00 989 ASP A C 1
ATOM 7396 O O . ASP A 1 989 ? 10.656 4.018 20.388 1.00 97.00 989 ASP A O 1
ATOM 7400 N N . TYR A 1 990 ? 8.630 4.905 20.817 1.00 95.88 990 TYR A N 1
ATOM 7401 C CA . TYR A 1 990 ? 8.056 3.716 21.437 1.00 95.88 990 TYR A CA 1
ATOM 7402 C C . TYR A 1 990 ? 7.801 2.574 20.449 1.00 95.88 990 TYR A C 1
ATOM 7404 O O . TYR A 1 990 ? 8.130 1.436 20.764 1.00 95.88 990 TYR A O 1
ATOM 7412 N N . VAL A 1 991 ? 7.230 2.873 19.279 1.00 93.88 991 VAL A N 1
ATOM 7413 C CA . VAL A 1 991 ? 6.700 1.878 18.330 1.00 93.88 991 VAL A CA 1
ATOM 7414 C C . VAL A 1 991 ? 7.744 1.404 17.317 1.00 93.88 991 VAL A C 1
ATOM 7416 O O . VAL A 1 991 ? 7.788 0.215 17.009 1.00 93.88 991 VAL A O 1
ATOM 7419 N N . VAL A 1 992 ? 8.585 2.317 16.816 1.00 95.38 992 VAL A N 1
ATOM 7420 C CA . VAL A 1 992 ? 9.557 2.037 15.744 1.00 95.38 992 VAL A CA 1
ATOM 7421 C C . VAL A 1 992 ? 10.984 2.126 16.270 1.00 95.38 992 VAL A C 1
ATOM 7423 O O . VAL A 1 992 ? 11.687 1.121 16.364 1.00 95.38 992 VAL A O 1
ATOM 7426 N N . HIS A 1 993 ? 11.430 3.329 16.642 1.00 96.44 993 HIS A N 1
ATOM 7427 C CA . HIS A 1 993 ? 12.859 3.629 16.731 1.00 96.44 993 HIS A CA 1
ATOM 7428 C C . HIS A 1 993 ? 13.582 2.832 17.821 1.00 96.44 993 HIS A C 1
ATOM 7430 O O . HIS A 1 993 ? 14.559 2.140 17.533 1.00 96.44 993 HIS A O 1
ATOM 7436 N N . CYS A 1 994 ? 13.104 2.882 19.068 1.00 96.94 994 CYS A N 1
ATOM 7437 C CA . CYS A 1 994 ? 13.760 2.176 20.167 1.00 96.94 994 CYS A CA 1
ATOM 7438 C C . CYS A 1 994 ? 13.610 0.641 20.085 1.00 96.94 994 CYS A C 1
ATOM 7440 O O . CYS A 1 994 ? 14.589 -0.043 20.393 1.00 96.94 994 CYS A O 1
ATOM 7442 N N . PRO A 1 995 ? 12.474 0.067 19.635 1.00 96.50 995 PRO A N 1
ATOM 7443 C CA . PRO A 1 995 ? 12.390 -1.354 19.294 1.00 96.50 995 PRO A CA 1
ATOM 7444 C C . PRO A 1 995 ? 13.366 -1.800 18.199 1.00 96.50 995 PRO A C 1
ATOM 7446 O O . PRO A 1 995 ? 14.072 -2.789 18.398 1.00 96.50 995 PRO A O 1
ATOM 7449 N N . MET A 1 996 ? 13.464 -1.070 17.080 1.00 96.25 996 MET A N 1
ATOM 7450 C CA . MET A 1 996 ? 14.422 -1.386 16.012 1.00 96.25 996 MET A CA 1
ATOM 7451 C C . MET A 1 996 ? 15.865 -1.281 16.517 1.00 96.25 996 MET A C 1
ATOM 7453 O O . MET A 1 996 ? 16.651 -2.192 16.286 1.00 96.25 996 MET A O 1
ATOM 7457 N N . ALA A 1 997 ? 16.204 -0.224 17.267 1.00 95.81 997 ALA A N 1
ATOM 7458 C CA . ALA A 1 997 ? 17.522 -0.062 17.883 1.00 95.81 997 ALA A CA 1
ATOM 7459 C C . ALA A 1 997 ? 17.858 -1.198 18.870 1.00 95.81 997 ALA A C 1
ATOM 7461 O O . ALA A 1 997 ? 18.991 -1.683 18.901 1.00 95.81 997 ALA A O 1
ATOM 7462 N N . TYR A 1 998 ? 16.880 -1.667 19.653 1.00 95.88 998 TYR A N 1
ATOM 7463 C CA . TYR A 1 998 ? 17.056 -2.813 20.545 1.00 95.88 998 TYR A CA 1
ATOM 7464 C C . TYR A 1 998 ? 17.349 -4.102 19.763 1.00 95.88 998 TYR A C 1
ATOM 7466 O O . TYR A 1 998 ? 18.340 -4.771 20.058 1.00 95.88 998 TYR A O 1
ATOM 7474 N N . LEU A 1 999 ? 16.555 -4.425 18.734 1.00 95.50 999 LEU A N 1
ATOM 7475 C CA . LEU A 1 999 ? 16.753 -5.636 17.926 1.00 95.50 999 LEU A CA 1
ATOM 7476 C C . LEU A 1 999 ? 18.048 -5.586 17.097 1.00 95.50 999 LEU A C 1
ATOM 7478 O O . LEU A 1 999 ? 18.800 -6.561 17.095 1.00 95.50 999 LEU A O 1
ATOM 7482 N N . SER A 1 1000 ? 18.386 -4.445 16.485 1.00 95.31 1000 SER A N 1
ATOM 7483 C CA . SER A 1 1000 ? 19.648 -4.285 15.750 1.00 95.31 1000 SER A CA 1
ATOM 7484 C C . SER A 1 1000 ? 20.875 -4.335 16.668 1.00 95.31 1000 SER A C 1
ATOM 7486 O O . SER A 1 1000 ? 21.941 -4.784 16.254 1.00 95.31 1000 SER A O 1
ATOM 7488 N N . SER A 1 1001 ? 20.750 -3.903 17.929 1.00 95.31 1001 SER A N 1
ATOM 7489 C CA . SER A 1 1001 ? 21.800 -4.071 18.945 1.00 95.31 1001 SER A CA 1
ATOM 7490 C C . SER A 1 1001 ? 21.926 -5.533 19.385 1.00 95.31 1001 SER A C 1
ATOM 7492 O O . SER A 1 1001 ? 23.036 -6.064 19.480 1.00 95.31 1001 SER A O 1
ATOM 7494 N N . LEU A 1 1002 ? 20.797 -6.220 19.591 1.00 94.81 1002 LEU A N 1
ATOM 7495 C CA . LEU A 1 1002 ? 20.757 -7.641 19.934 1.00 94.81 1002 LEU A CA 1
ATOM 7496 C C . LEU A 1 1002 ? 21.424 -8.490 18.843 1.00 94.81 1002 LEU A C 1
ATOM 7498 O O . LEU A 1 1002 ? 22.274 -9.322 19.157 1.00 94.81 1002 LEU A O 1
ATOM 7502 N N . GLU A 1 1003 ? 21.152 -8.216 17.564 1.00 94.88 1003 GLU A N 1
ATOM 7503 C CA . GLU A 1 1003 ? 21.816 -8.882 16.438 1.00 94.88 1003 GLU A CA 1
ATOM 7504 C C . GLU A 1 1003 ? 23.350 -8.819 16.502 1.00 94.88 1003 GLU A C 1
ATOM 7506 O O . GLU A 1 1003 ? 24.001 -9.827 16.227 1.00 94.88 1003 GLU A O 1
ATOM 7511 N N . THR A 1 1004 ? 23.963 -7.687 16.874 1.00 95.25 1004 THR A N 1
ATOM 7512 C CA . THR A 1 1004 ? 25.439 -7.578 16.900 1.00 95.25 1004 THR A CA 1
ATOM 7513 C C . THR A 1 1004 ? 26.079 -7.998 18.228 1.00 95.25 1004 THR A C 1
ATOM 7515 O O . THR A 1 1004 ? 27.315 -8.063 18.302 1.00 95.25 1004 THR A O 1
ATOM 7518 N N . THR A 1 1005 ? 25.282 -8.281 19.267 1.00 93.00 1005 THR A N 1
ATOM 7519 C CA . THR A 1 1005 ? 25.752 -8.555 20.642 1.00 93.00 1005 THR A CA 1
ATOM 7520 C C . THR A 1 1005 ? 25.349 -9.923 21.204 1.00 93.00 1005 THR A C 1
ATOM 7522 O O . THR A 1 1005 ? 26.006 -10.401 22.133 1.00 93.00 1005 THR A O 1
ATOM 7525 N N . ALA A 1 1006 ? 24.339 -10.585 20.631 1.00 89.88 1006 ALA A N 1
ATOM 7526 C CA . ALA A 1 1006 ? 23.898 -11.927 21.011 1.00 89.88 1006 ALA A CA 1
ATOM 7527 C C . ALA A 1 1006 ? 25.023 -12.985 20.881 1.00 89.88 1006 ALA A C 1
ATOM 7529 O O . ALA A 1 1006 ? 26.003 -12.774 20.159 1.00 89.88 1006 ALA A O 1
ATOM 7530 N N . PRO A 1 1007 ? 24.901 -14.174 21.516 1.00 85.94 1007 PRO A N 1
ATOM 7531 C CA . PRO A 1 1007 ? 25.960 -15.197 21.538 1.00 85.94 1007 PRO A CA 1
ATOM 7532 C C . PRO A 1 1007 ? 26.411 -15.732 20.165 1.00 85.94 1007 PRO A C 1
ATOM 7534 O O . PRO A 1 1007 ? 27.448 -16.395 20.071 1.00 85.94 1007 PRO A O 1
ATOM 7537 N N . ARG A 1 1008 ? 25.637 -15.472 19.104 1.00 84.62 1008 ARG A N 1
ATOM 7538 C CA . ARG A 1 1008 ? 25.966 -15.744 17.698 1.00 84.62 1008 ARG A CA 1
ATOM 7539 C C . ARG A 1 1008 ? 25.613 -14.503 16.861 1.00 84.62 1008 ARG A C 1
ATOM 7541 O O . ARG A 1 1008 ? 24.533 -14.490 16.270 1.00 84.62 1008 ARG A O 1
ATOM 7548 N N . PRO A 1 1009 ? 26.467 -13.467 16.837 1.00 88.69 1009 PRO A N 1
ATOM 7549 C CA . PRO A 1 1009 ? 26.093 -12.174 16.279 1.00 88.69 1009 PRO A CA 1
ATOM 7550 C C . PRO A 1 1009 ? 26.070 -12.169 14.743 1.00 88.69 1009 PRO A C 1
ATOM 7552 O O . PRO A 1 1009 ? 26.780 -12.950 14.103 1.00 88.69 1009 PRO A O 1
ATOM 7555 N N . SER A 1 1010 ? 25.285 -11.251 14.177 1.00 91.12 1010 SER A N 1
ATOM 7556 C CA . SER A 1 1010 ? 25.264 -10.881 12.756 1.00 91.12 1010 SER A CA 1
ATOM 7557 C C . SER A 1 1010 ? 25.862 -9.482 12.522 1.00 91.12 1010 SER A C 1
ATOM 7559 O O . SER A 1 1010 ? 26.304 -8.803 13.456 1.00 91.12 1010 SER A O 1
ATOM 7561 N N . ASN A 1 1011 ? 25.874 -9.048 11.260 1.00 95.81 1011 ASN A N 1
ATOM 7562 C CA . ASN A 1 1011 ? 26.236 -7.692 10.851 1.00 95.81 1011 ASN A CA 1
ATOM 7563 C C . ASN A 1 1011 ? 24.972 -6.826 10.700 1.00 95.81 1011 ASN A C 1
ATOM 7565 O O . ASN A 1 1011 ? 24.411 -6.784 9.610 1.00 95.81 1011 ASN A O 1
ATOM 7569 N N . ALA A 1 1012 ? 24.556 -6.116 11.749 1.00 97.38 1012 ALA A N 1
ATOM 7570 C CA . ALA A 1 1012 ? 23.454 -5.152 11.667 1.00 97.38 1012 ALA A CA 1
ATOM 7571 C C . ALA A 1 1012 ? 23.956 -3.701 11.580 1.00 97.38 1012 ALA A C 1
ATOM 7573 O O . ALA A 1 1012 ? 24.972 -3.352 12.187 1.00 97.38 1012 ALA A O 1
ATOM 7574 N N . TYR A 1 1013 ? 23.212 -2.851 10.872 1.00 98.06 1013 TYR A N 1
ATOM 7575 C CA . TYR A 1 1013 ? 23.440 -1.409 10.727 1.00 98.06 1013 TYR A CA 1
ATOM 7576 C C . TYR A 1 1013 ? 22.134 -0.660 11.044 1.00 98.06 1013 TYR A C 1
ATOM 7578 O O . TYR A 1 1013 ? 21.108 -0.972 10.445 1.00 98.06 1013 TYR A O 1
ATOM 7586 N N . LYS A 1 1014 ? 22.146 0.334 11.945 1.00 97.38 1014 LYS A N 1
ATOM 7587 C CA . LYS A 1 1014 ? 20.975 1.191 12.227 1.00 97.38 1014 LYS A CA 1
ATOM 7588 C C . LYS A 1 1014 ? 21.121 2.530 11.504 1.00 97.38 1014 LYS A C 1
ATOM 7590 O O . LYS A 1 1014 ? 22.173 3.170 11.592 1.00 97.38 1014 LYS A O 1
ATOM 7595 N N . VAL A 1 1015 ? 20.059 2.939 10.814 1.00 97.50 1015 VAL A N 1
ATOM 7596 C CA . VAL A 1 1015 ? 19.993 4.149 9.985 1.00 97.50 1015 VAL A CA 1
ATOM 7597 C C . VAL A 1 1015 ? 18.760 4.978 10.350 1.00 97.50 1015 VAL A C 1
ATOM 7599 O O . VAL A 1 1015 ? 17.684 4.422 10.587 1.00 97.50 1015 VAL A O 1
ATOM 7602 N N . LEU A 1 1016 ? 18.911 6.303 10.331 1.00 97.00 1016 LEU A N 1
ATOM 7603 C CA . LEU A 1 1016 ? 17.835 7.281 10.445 1.00 97.00 1016 LEU A CA 1
ATOM 7604 C C . LEU A 1 1016 ? 17.779 8.196 9.213 1.00 97.00 1016 LEU A C 1
ATOM 7606 O O . LEU A 1 1016 ? 18.740 8.913 8.910 1.00 97.00 1016 LEU A O 1
ATOM 7610 N N . PHE A 1 1017 ? 16.617 8.275 8.569 1.00 96.56 1017 PHE A N 1
ATOM 7611 C CA . PHE A 1 1017 ? 16.311 9.300 7.577 1.00 96.56 1017 PHE A CA 1
ATOM 7612 C C . PHE A 1 1017 ? 15.910 10.612 8.265 1.00 96.56 1017 PHE A C 1
ATOM 7614 O O . PHE A 1 1017 ? 14.774 10.813 8.698 1.00 96.56 1017 PHE A O 1
ATOM 7621 N N . ALA A 1 1018 ? 16.862 11.546 8.346 1.00 94.38 1018 ALA A N 1
ATOM 7622 C CA . ALA A 1 1018 ? 16.634 12.922 8.792 1.00 94.38 1018 ALA A CA 1
ATOM 7623 C C . ALA A 1 1018 ? 16.301 13.886 7.633 1.00 94.38 1018 ALA A C 1
ATOM 7625 O O . ALA A 1 1018 ? 16.150 15.089 7.860 1.00 94.38 1018 ALA A O 1
ATOM 7626 N N . THR A 1 1019 ? 16.167 13.368 6.406 1.00 90.81 1019 THR A N 1
ATOM 7627 C CA . THR A 1 1019 ? 15.660 14.084 5.230 1.00 90.81 1019 THR A CA 1
ATOM 7628 C C . THR A 1 1019 ? 14.709 13.201 4.422 1.00 90.81 1019 THR A C 1
ATOM 7630 O O . THR A 1 1019 ? 14.997 12.035 4.166 1.00 90.81 1019 THR A O 1
ATOM 7633 N N . GLY A 1 1020 ? 13.619 13.796 3.951 1.00 86.38 1020 GLY A N 1
ATOM 7634 C CA . GLY A 1 1020 ? 12.655 13.185 3.041 1.00 86.38 1020 GLY A CA 1
ATOM 7635 C C . GLY A 1 1020 ? 12.299 14.139 1.905 1.00 86.38 1020 GLY A C 1
ATOM 7636 O O . GLY A 1 1020 ? 12.858 15.239 1.819 1.00 86.38 1020 GLY A O 1
ATOM 7637 N N . LEU A 1 1021 ? 11.381 13.727 1.034 1.00 78.44 1021 LEU A N 1
ATOM 7638 C CA . LEU A 1 1021 ? 10.776 14.610 0.028 1.00 78.44 1021 LEU A CA 1
ATOM 7639 C C . LEU A 1 1021 ? 9.438 15.207 0.499 1.00 78.44 1021 LEU A C 1
ATOM 7641 O O . LEU A 1 1021 ? 8.904 16.092 -0.170 1.00 78.44 1021 LEU A O 1
ATOM 7645 N N . GLY A 1 1022 ? 8.920 14.763 1.649 1.00 68.12 1022 GLY A N 1
ATOM 7646 C CA . GLY A 1 1022 ? 7.556 15.002 2.102 1.00 68.12 1022 GLY A CA 1
ATOM 7647 C C . GLY A 1 1022 ? 6.601 14.143 1.284 1.00 68.12 1022 GLY A C 1
ATOM 7648 O O . GLY A 1 1022 ? 6.070 14.620 0.276 1.00 68.12 1022 GLY A O 1
ATOM 7649 N N . SER A 1 1023 ? 6.438 12.877 1.678 1.00 61.75 1023 SER A N 1
ATOM 7650 C CA . SER A 1 1023 ? 5.683 11.873 0.921 1.00 61.75 1023 SER A CA 1
ATOM 7651 C C . SER A 1 1023 ? 4.251 12.340 0.608 1.00 61.75 1023 SER A C 1
ATOM 7653 O O . SER A 1 1023 ? 3.583 12.926 1.472 1.00 61.75 1023 SER A O 1
ATOM 7655 N N . PRO A 1 1024 ? 3.720 12.079 -0.603 1.00 54.47 1024 PRO A N 1
ATOM 7656 C CA . PRO A 1 1024 ? 2.339 12.395 -0.928 1.00 54.47 1024 PRO A CA 1
ATOM 7657 C C . PRO A 1 1024 ? 1.363 11.341 -0.382 1.00 54.47 1024 PRO A C 1
ATOM 7659 O O . PRO A 1 1024 ? 0.156 11.550 -0.468 1.00 54.47 1024 PRO A O 1
ATOM 7662 N N . LEU A 1 1025 ? 1.876 10.232 0.168 1.00 54.88 1025 LEU A N 1
ATOM 7663 C CA . LEU A 1 1025 ? 1.129 9.074 0.668 1.00 54.88 1025 LEU A CA 1
ATOM 7664 C C . LEU A 1 1025 ? 0.699 9.248 2.138 1.00 54.88 1025 LEU A C 1
ATOM 7666 O O . LEU A 1 1025 ? 0.674 8.289 2.901 1.00 54.88 1025 LEU A O 1
ATOM 7670 N N . THR A 1 1026 ? 0.454 10.485 2.580 1.00 52.59 1026 THR A N 1
ATOM 7671 C CA . THR A 1 1026 ? 0.284 10.803 4.005 1.00 52.59 1026 THR A CA 1
ATOM 7672 C C . THR A 1 1026 ? -1.201 10.821 4.426 1.00 52.59 1026 THR A C 1
ATOM 7674 O O . THR A 1 1026 ? -1.921 11.721 3.990 1.00 52.59 1026 THR A O 1
ATOM 7677 N N . PRO A 1 1027 ? -1.672 9.905 5.310 1.00 46.66 1027 PRO A N 1
ATOM 7678 C CA . PRO A 1 1027 ? -3.046 9.890 5.846 1.00 46.66 1027 PRO A CA 1
ATOM 7679 C C . PRO A 1 1027 ? -3.362 11.172 6.611 1.00 46.66 1027 PRO A C 1
ATOM 7681 O O . PRO A 1 1027 ? -4.453 11.735 6.518 1.00 46.66 1027 PRO A O 1
ATOM 7684 N N . ASN A 1 1028 ? -2.372 11.656 7.365 1.00 53.56 1028 ASN A N 1
ATOM 7685 C CA . ASN A 1 1028 ? -2.434 12.904 8.099 1.00 53.56 1028 ASN A CA 1
ATOM 7686 C C . ASN A 1 1028 ? -1.552 13.971 7.412 1.00 53.56 1028 ASN A C 1
ATOM 7688 O O . ASN A 1 1028 ? -0.446 14.282 7.872 1.00 53.56 1028 ASN A O 1
ATOM 7692 N N . PRO A 1 1029 ? -2.039 14.598 6.320 1.00 58.16 1029 PRO A N 1
ATOM 7693 C CA . PRO A 1 1029 ? -1.335 15.670 5.604 1.00 58.16 1029 PRO A CA 1
ATOM 7694 C C . PRO A 1 1029 ? -1.200 16.949 6.442 1.00 58.16 1029 PRO A C 1
ATOM 7696 O O . PRO A 1 1029 ? -0.672 17.952 5.965 1.00 58.16 1029 PRO A O 1
ATOM 7699 N N . ALA A 1 1030 ? -1.731 16.948 7.667 1.00 67.56 1030 ALA A N 1
ATOM 7700 C CA . ALA A 1 1030 ? -1.752 18.081 8.569 1.00 67.56 1030 ALA A CA 1
ATOM 7701 C C . ALA A 1 1030 ? -0.592 18.030 9.589 1.00 67.56 1030 ALA A C 1
ATOM 7703 O O . ALA A 1 1030 ? -0.192 19.080 10.090 1.00 67.56 1030 ALA A O 1
ATOM 7704 N N . THR A 1 1031 ? -0.014 16.849 9.858 1.00 75.50 1031 THR A N 1
ATOM 7705 C CA . THR A 1 1031 ? 1.123 16.649 10.785 1.00 75.50 1031 THR A CA 1
ATOM 7706 C C . THR A 1 1031 ? 2.441 16.263 10.108 1.00 75.50 1031 THR A C 1
ATOM 7708 O O . THR A 1 1031 ? 3.498 16.500 10.688 1.00 75.50 1031 THR A O 1
ATOM 7711 N N . CYS A 1 1032 ? 2.421 15.747 8.875 1.00 77.94 1032 CYS A N 1
ATOM 7712 C CA . CYS A 1 1032 ? 3.640 15.490 8.092 1.00 77.94 1032 CYS A CA 1
ATOM 7713 C C . CYS A 1 1032 ? 4.337 16.702 7.418 1.00 77.94 1032 CYS A C 1
ATOM 7715 O O . CYS A 1 1032 ? 5.533 16.584 7.141 1.00 77.94 1032 CYS A O 1
ATOM 7717 N N . PRO A 1 1033 ? 3.707 17.867 7.136 1.00 76.00 1033 PRO A N 1
ATOM 7718 C CA . PRO A 1 1033 ? 4.394 18.978 6.469 1.00 76.00 1033 PRO A CA 1
ATOM 7719 C C . PRO A 1 1033 ? 5.653 19.461 7.208 1.00 76.00 1033 PRO A C 1
ATOM 7721 O O . PRO A 1 1033 ? 5.599 19.882 8.362 1.00 76.00 1033 PRO A O 1
ATOM 7724 N N . GLY A 1 1034 ? 6.798 19.419 6.519 1.00 76.56 1034 GLY A N 1
ATOM 7725 C CA . GLY A 1 1034 ? 8.102 19.803 7.076 1.00 76.56 1034 GLY A CA 1
ATOM 7726 C C . GLY A 1 1034 ? 8.763 18.750 7.978 1.00 76.56 1034 GLY A C 1
ATOM 7727 O O . GLY A 1 1034 ? 9.858 19.002 8.483 1.00 76.56 1034 GLY A O 1
ATOM 7728 N N . GLN A 1 1035 ? 8.132 17.588 8.163 1.00 85.62 1035 GLN A N 1
ATOM 7729 C CA . GLN A 1 1035 ? 8.699 16.434 8.864 1.00 85.62 1035 GLN A CA 1
ATOM 7730 C C . GLN A 1 1035 ? 9.306 15.433 7.862 1.00 85.62 1035 GLN A C 1
ATOM 7732 O O . GLN A 1 1035 ? 9.372 15.700 6.664 1.00 85.62 1035 GLN A O 1
ATOM 7737 N N . VAL A 1 1036 ? 9.768 14.288 8.368 1.00 89.94 1036 VAL A N 1
ATOM 7738 C CA . VAL A 1 1036 ? 10.097 13.098 7.569 1.00 89.94 1036 VAL A CA 1
ATOM 7739 C C . VAL A 1 1036 ? 9.234 11.981 8.141 1.00 89.94 1036 VAL A C 1
ATOM 7741 O O . VAL A 1 1036 ? 9.438 11.605 9.299 1.00 89.94 1036 VAL A O 1
ATOM 7744 N N . CYS A 1 1037 ? 8.214 11.573 7.390 1.00 88.19 1037 CYS A N 1
ATOM 7745 C CA . CYS A 1 1037 ? 7.165 10.659 7.840 1.00 88.19 1037 CYS A CA 1
ATOM 7746 C C . CYS A 1 1037 ? 7.416 9.221 7.373 1.00 88.19 1037 CYS A C 1
ATOM 7748 O O . CYS A 1 1037 ? 8.325 8.973 6.592 1.00 88.19 1037 CYS A O 1
ATOM 7750 N N . HIS A 1 1038 ? 6.597 8.289 7.857 1.00 90.44 1038 HIS A N 1
ATOM 7751 C CA . HIS A 1 1038 ? 6.564 6.903 7.384 1.00 90.44 1038 HIS A CA 1
ATOM 7752 C C . HIS A 1 1038 ? 6.497 6.837 5.844 1.00 90.44 1038 HIS A C 1
ATOM 7754 O O . HIS A 1 1038 ? 5.693 7.553 5.233 1.00 90.44 1038 HIS A O 1
ATOM 7760 N N . GLY A 1 1039 ? 7.360 6.030 5.224 1.00 88.81 1039 GLY A N 1
ATOM 7761 C CA . GLY A 1 1039 ? 7.437 5.851 3.771 1.00 88.81 1039 GLY A CA 1
ATOM 7762 C C . GLY A 1 1039 ? 8.058 7.012 2.969 1.00 88.81 1039 GLY A C 1
ATOM 7763 O O . GLY A 1 1039 ? 8.027 6.973 1.735 1.00 88.81 1039 GLY A O 1
ATOM 7764 N N . ASP A 1 1040 ? 8.615 8.059 3.599 1.00 87.88 1040 ASP A N 1
ATOM 7765 C CA . ASP A 1 1040 ? 9.337 9.137 2.887 1.00 87.88 1040 ASP A CA 1
ATOM 7766 C C . ASP A 1 1040 ? 10.612 8.630 2.178 1.00 87.88 1040 ASP A C 1
ATOM 7768 O O . ASP A 1 1040 ? 11.050 9.223 1.186 1.00 87.88 1040 ASP A O 1
ATOM 7772 N N . GLU A 1 1041 ? 11.214 7.547 2.677 1.00 92.25 1041 GLU A N 1
ATOM 7773 C CA . GLU A 1 1041 ? 12.476 6.974 2.209 1.00 92.25 1041 GLU A CA 1
ATOM 7774 C C . GLU A 1 1041 ? 12.363 6.209 0.887 1.00 92.25 1041 GLU A C 1
ATOM 7776 O O . GLU A 1 1041 ? 13.327 6.159 0.118 1.00 92.25 1041 GLU A O 1
ATOM 7781 N N . LEU A 1 1042 ? 11.182 5.670 0.573 1.00 92.06 1042 LEU A N 1
ATOM 7782 C CA . LEU A 1 1042 ? 10.941 4.844 -0.614 1.00 92.06 1042 LEU A CA 1
ATOM 7783 C C . LEU A 1 1042 ? 11.297 5.574 -1.923 1.00 92.06 1042 LEU A C 1
ATOM 7785 O O . LEU A 1 1042 ? 11.882 4.984 -2.835 1.00 92.06 1042 LEU A O 1
ATOM 7789 N N . TYR A 1 1043 ? 11.044 6.886 -2.000 1.00 88.94 1043 TYR A N 1
ATOM 7790 C CA . TYR A 1 1043 ? 11.441 7.714 -3.148 1.00 88.94 1043 TYR A CA 1
ATOM 7791 C C . TYR A 1 1043 ? 12.963 7.844 -3.323 1.00 88.94 1043 TYR A C 1
ATOM 7793 O O . TYR A 1 1043 ? 13.426 8.112 -4.438 1.00 88.94 1043 TYR A O 1
ATOM 7801 N N . TRP A 1 1044 ? 13.743 7.662 -2.252 1.00 92.62 1044 TRP A N 1
ATOM 7802 C CA . TRP A 1 1044 ? 15.200 7.564 -2.312 1.00 92.62 1044 TRP A CA 1
ATOM 7803 C C . TRP A 1 1044 ? 15.640 6.157 -2.730 1.00 92.62 1044 TRP A C 1
ATOM 7805 O O . TRP A 1 1044 ? 16.438 6.040 -3.656 1.00 92.62 1044 TRP A O 1
ATOM 7815 N N . VAL A 1 1045 ? 15.089 5.112 -2.099 1.00 95.31 1045 VAL A N 1
ATOM 7816 C CA . VAL A 1 1045 ? 15.464 3.696 -2.304 1.00 95.31 1045 VAL A CA 1
ATOM 7817 C C . VAL A 1 1045 ? 15.177 3.217 -3.731 1.00 95.31 1045 VAL A C 1
ATOM 7819 O O . VAL A 1 1045 ? 16.043 2.623 -4.371 1.00 95.31 1045 VAL A O 1
ATOM 7822 N N . PHE A 1 1046 ? 14.001 3.533 -4.278 1.00 94.19 1046 PHE A N 1
ATOM 7823 C CA . PHE A 1 1046 ? 13.636 3.193 -5.660 1.00 94.19 1046 PHE A CA 1
ATOM 7824 C C . PHE A 1 1046 ? 14.051 4.266 -6.681 1.00 94.19 1046 PHE A C 1
ATOM 7826 O O . PHE A 1 1046 ? 13.995 4.036 -7.893 1.00 94.19 1046 PHE A O 1
ATOM 7833 N N . ALA A 1 1047 ? 14.481 5.444 -6.212 1.00 92.62 1047 ALA A N 1
ATOM 7834 C CA . ALA A 1 1047 ? 14.821 6.609 -7.032 1.00 92.62 1047 ALA A CA 1
ATOM 7835 C C . ALA A 1 1047 ? 13.684 7.083 -7.969 1.00 92.62 1047 ALA A C 1
ATOM 7837 O O . ALA A 1 1047 ? 13.923 7.636 -9.049 1.00 92.62 1047 ALA A O 1
ATOM 7838 N N . THR A 1 1048 ? 12.429 6.884 -7.564 1.00 88.69 1048 THR A N 1
ATOM 7839 C CA . THR A 1 1048 ? 11.227 7.088 -8.392 1.00 88.69 1048 THR A CA 1
ATOM 7840 C C . THR A 1 1048 ? 10.725 8.530 -8.455 1.00 88.69 1048 THR A C 1
ATOM 7842 O O . THR A 1 1048 ? 9.847 8.842 -9.255 1.00 88.69 1048 THR A O 1
ATOM 7845 N N . ALA A 1 1049 ? 11.335 9.466 -7.723 1.00 82.56 1049 ALA A N 1
ATOM 7846 C CA . ALA A 1 1049 ? 10.954 10.884 -7.743 1.00 82.56 1049 ALA A CA 1
ATOM 7847 C C . ALA A 1 1049 ? 11.097 11.583 -9.125 1.00 82.56 1049 ALA A C 1
ATOM 7849 O O . ALA A 1 1049 ? 10.508 12.648 -9.345 1.00 82.56 1049 ALA A O 1
ATOM 7850 N N . GLU A 1 1050 ? 11.838 10.996 -10.082 1.00 79.81 1050 GLU A N 1
ATOM 7851 C CA . GLU A 1 1050 ? 11.743 11.371 -11.506 1.00 79.81 1050 GLU A CA 1
ATOM 7852 C C . GLU A 1 1050 ? 10.551 10.723 -12.212 1.00 79.81 1050 GLU A C 1
ATOM 7854 O O . GLU A 1 1050 ? 9.786 11.423 -12.879 1.00 79.81 1050 GLU A O 1
ATOM 7859 N N . THR A 1 1051 ? 10.421 9.399 -12.122 1.00 77.38 1051 THR A N 1
ATOM 7860 C CA . THR A 1 1051 ? 9.434 8.631 -12.890 1.00 77.38 1051 THR A CA 1
ATOM 7861 C C . THR A 1 1051 ? 8.009 8.964 -12.474 1.00 77.38 1051 THR A C 1
ATOM 7863 O O . THR A 1 1051 ? 7.160 9.063 -13.357 1.00 77.38 1051 THR A O 1
ATOM 7866 N N . ASP A 1 1052 ? 7.778 9.234 -11.184 1.00 73.44 1052 ASP A N 1
ATOM 7867 C CA . ASP A 1 1052 ? 6.497 9.688 -10.630 1.00 73.44 1052 ASP A CA 1
ATOM 7868 C C . ASP A 1 1052 ? 6.158 11.148 -10.964 1.00 73.44 1052 ASP A C 1
ATOM 7870 O O . ASP A 1 1052 ? 4.987 11.522 -10.958 1.00 73.44 1052 ASP A O 1
ATOM 7874 N N . GLY A 1 1053 ? 7.150 11.970 -11.319 1.00 67.31 1053 GLY A N 1
ATOM 7875 C CA . GLY A 1 1053 ? 6.954 13.340 -11.808 1.00 67.31 1053 GLY A CA 1
ATOM 7876 C C . GLY A 1 1053 ? 6.576 14.393 -10.753 1.00 67.31 1053 GLY A C 1
ATOM 7877 O O . GLY A 1 1053 ? 6.556 15.579 -11.079 1.00 67.31 1053 GLY A O 1
ATOM 7878 N N . LEU A 1 1054 ? 6.322 13.991 -9.505 1.00 65.50 1054 LEU A N 1
ATOM 7879 C CA . LEU A 1 1054 ? 5.788 14.849 -8.435 1.00 65.50 1054 LEU A CA 1
ATOM 7880 C C . LEU A 1 1054 ? 6.781 15.902 -7.938 1.00 65.50 1054 LEU A C 1
ATOM 7882 O O . LEU A 1 1054 ? 6.414 17.050 -7.702 1.00 65.50 1054 LEU A O 1
ATOM 7886 N N . TYR A 1 1055 ? 8.054 15.526 -7.834 1.00 68.31 1055 TYR A N 1
ATOM 7887 C CA . TYR A 1 1055 ? 9.112 16.353 -7.248 1.00 68.31 1055 TYR A CA 1
ATOM 7888 C C . TYR A 1 1055 ? 9.970 17.050 -8.315 1.00 68.31 1055 TYR A C 1
ATOM 7890 O O . TYR A 1 1055 ? 11.180 17.203 -8.157 1.00 68.31 1055 TYR A O 1
ATOM 7898 N N . GLN A 1 1056 ? 9.359 17.429 -9.443 1.00 68.81 1056 GLN A N 1
ATOM 7899 C CA . GLN A 1 1056 ? 10.074 17.982 -10.595 1.00 68.81 1056 GLN A CA 1
ATOM 7900 C C . GLN A 1 1056 ? 10.085 19.523 -10.636 1.00 68.81 1056 GLN A C 1
ATOM 7902 O O . GLN A 1 1056 ? 9.031 20.146 -10.497 1.00 68.81 1056 GLN A O 1
ATOM 7907 N N . PRO A 1 1057 ? 11.239 20.159 -10.930 1.00 75.81 1057 PRO A N 1
ATOM 7908 C CA . PRO A 1 1057 ? 12.561 19.554 -11.129 1.00 75.81 1057 PRO A CA 1
ATOM 7909 C C . PRO A 1 1057 ? 13.233 19.172 -9.798 1.00 75.81 1057 PRO A C 1
ATOM 7911 O O . PRO A 1 1057 ? 13.210 19.954 -8.847 1.00 75.81 1057 PRO A O 1
ATOM 7914 N N . LEU A 1 1058 ? 13.899 18.012 -9.758 1.00 83.06 1058 LEU A N 1
ATOM 7915 C CA . LEU A 1 1058 ? 14.698 17.615 -8.592 1.00 83.06 1058 LEU A CA 1
ATOM 7916 C C . LEU A 1 1058 ? 15.844 18.603 -8.341 1.00 83.06 1058 LEU A C 1
ATOM 7918 O O . LEU A 1 1058 ? 16.491 19.086 -9.274 1.00 83.06 1058 LEU A O 1
ATOM 7922 N N . THR A 1 1059 ? 16.124 18.869 -7.065 1.00 88.94 1059 THR A N 1
ATOM 7923 C CA . THR A 1 1059 ? 17.295 19.653 -6.660 1.00 88.94 1059 THR A CA 1
ATOM 7924 C C . THR A 1 1059 ? 18.566 18.804 -6.738 1.00 88.94 1059 THR A C 1
ATOM 7926 O O . THR A 1 1059 ? 18.521 17.583 -6.603 1.00 88.94 1059 THR A O 1
ATOM 7929 N N . GLU A 1 1060 ? 19.723 19.449 -6.898 1.00 90.56 1060 GLU A N 1
ATOM 7930 C CA . GLU A 1 1060 ? 21.034 18.779 -6.842 1.00 90.56 1060 GLU A CA 1
ATOM 7931 C C . GLU A 1 1060 ? 21.221 18.004 -5.525 1.00 90.56 1060 GLU A C 1
ATOM 7933 O O . GLU A 1 1060 ? 21.676 16.865 -5.531 1.00 90.56 1060 GLU A O 1
ATOM 7938 N N . SER A 1 1061 ? 20.769 18.584 -4.409 1.00 91.00 1061 SER A N 1
ATOM 7939 C CA . SER A 1 1061 ? 20.756 17.942 -3.092 1.00 91.00 1061 SER A CA 1
ATOM 7940 C C . SER A 1 1061 ? 19.896 16.672 -3.058 1.00 91.00 1061 SER A C 1
ATOM 7942 O O . SER A 1 1061 ? 20.353 15.660 -2.533 1.00 91.00 1061 SER A O 1
ATOM 7944 N N . ALA A 1 1062 ? 18.699 16.694 -3.656 1.00 90.06 1062 ALA A N 1
ATOM 7945 C CA . ALA A 1 1062 ? 17.854 15.508 -3.759 1.00 90.06 1062 ALA A CA 1
ATOM 7946 C C . ALA A 1 1062 ? 18.530 14.420 -4.608 1.00 90.06 1062 ALA A C 1
ATOM 7948 O O . ALA A 1 1062 ? 18.640 13.291 -4.149 1.00 90.06 1062 ALA A O 1
ATOM 7949 N N . VAL A 1 1063 ? 19.074 14.766 -5.784 1.00 92.56 1063 VAL A N 1
ATOM 7950 C CA . VAL A 1 1063 ? 19.795 13.815 -6.656 1.00 92.56 1063 VAL A CA 1
ATOM 7951 C C . VAL A 1 1063 ? 21.003 13.189 -5.943 1.00 92.56 1063 VAL A C 1
ATOM 7953 O O . VAL A 1 1063 ? 21.258 11.999 -6.120 1.00 92.56 1063 VAL A O 1
ATOM 7956 N N . LEU A 1 1064 ? 21.733 13.950 -5.120 1.00 93.69 1064 LEU A N 1
ATOM 7957 C CA . LEU A 1 1064 ? 22.827 13.416 -4.301 1.00 93.69 1064 LEU A CA 1
ATOM 7958 C C . LEU A 1 1064 ? 22.318 12.436 -3.234 1.00 93.69 1064 LEU A C 1
ATOM 7960 O O . LEU A 1 1064 ? 22.832 11.322 -3.168 1.00 93.69 1064 LEU A O 1
ATOM 7964 N N . THR A 1 1065 ? 21.285 12.794 -2.460 1.00 94.19 1065 THR A N 1
ATOM 7965 C CA . THR A 1 1065 ? 20.675 11.877 -1.478 1.00 94.19 1065 THR A CA 1
ATOM 7966 C C . THR A 1 1065 ? 20.144 10.601 -2.148 1.00 94.19 1065 THR A C 1
ATOM 7968 O O . THR A 1 1065 ? 20.419 9.513 -1.652 1.00 94.19 1065 THR A O 1
ATOM 7971 N N . THR A 1 1066 ? 19.469 10.694 -3.302 1.00 94.00 1066 THR A N 1
ATOM 7972 C CA . THR A 1 1066 ? 19.012 9.516 -4.062 1.00 94.00 1066 THR A CA 1
ATOM 7973 C C . THR A 1 1066 ? 20.178 8.600 -4.450 1.00 94.00 1066 THR A C 1
ATOM 7975 O O . THR A 1 1066 ? 20.117 7.394 -4.227 1.00 94.00 1066 THR A O 1
ATOM 7978 N N . ARG A 1 1067 ? 21.253 9.161 -5.024 1.00 94.88 1067 ARG A N 1
ATOM 7979 C CA . ARG A 1 1067 ? 22.438 8.396 -5.454 1.00 94.88 1067 ARG A CA 1
ATOM 7980 C C . ARG A 1 1067 ? 23.110 7.670 -4.293 1.00 94.88 1067 ARG A C 1
ATOM 7982 O O . ARG A 1 1067 ? 23.491 6.513 -4.458 1.00 94.88 1067 ARG A O 1
ATOM 7989 N N . GLU A 1 1068 ? 23.240 8.332 -3.145 1.00 96.44 1068 GLU A N 1
ATOM 7990 C CA . GLU A 1 1068 ? 23.829 7.745 -1.939 1.00 96.44 1068 GLU A CA 1
ATOM 7991 C C . GLU A 1 1068 ? 22.988 6.560 -1.449 1.00 96.44 1068 GLU A C 1
ATOM 7993 O O . GLU A 1 1068 ? 23.495 5.446 -1.361 1.00 96.44 1068 GLU A O 1
ATOM 7998 N N . VAL A 1 1069 ? 21.682 6.758 -1.232 1.00 96.94 1069 VAL A N 1
ATOM 7999 C CA . VAL A 1 1069 ? 20.776 5.715 -0.715 1.00 96.94 1069 VAL A CA 1
ATOM 8000 C C . VAL A 1 1069 ? 20.743 4.489 -1.632 1.00 96.94 1069 VAL A C 1
ATOM 8002 O O . VAL A 1 1069 ? 20.971 3.375 -1.160 1.00 96.94 1069 VAL A O 1
ATOM 8005 N N . VAL A 1 1070 ? 20.574 4.670 -2.950 1.00 97.00 1070 VAL A N 1
ATOM 8006 C CA . VAL A 1 1070 ? 20.636 3.536 -3.893 1.00 97.00 1070 VAL A CA 1
ATOM 8007 C C . VAL A 1 1070 ? 22.008 2.855 -3.850 1.00 97.00 1070 VAL A C 1
ATOM 8009 O O . VAL A 1 1070 ? 22.085 1.627 -3.901 1.00 97.00 1070 VAL A O 1
ATOM 8012 N N . SER A 1 1071 ? 23.103 3.611 -3.718 1.00 96.50 1071 SER A N 1
ATOM 8013 C CA . SER A 1 1071 ? 24.452 3.032 -3.626 1.00 96.50 1071 SER A CA 1
ATOM 8014 C C . SER A 1 1071 ? 24.642 2.193 -2.362 1.00 96.50 1071 SER A C 1
ATOM 8016 O O . SER A 1 1071 ? 25.238 1.123 -2.452 1.00 96.50 1071 SER A O 1
ATOM 8018 N N . ARG A 1 1072 ? 24.091 2.613 -1.214 1.00 97.75 1072 ARG A N 1
ATOM 8019 C CA . ARG A 1 1072 ? 24.153 1.873 0.061 1.00 97.75 1072 ARG A CA 1
ATOM 8020 C C . ARG A 1 1072 ? 23.337 0.579 0.026 1.00 97.75 1072 ARG A C 1
ATOM 8022 O O . ARG A 1 1072 ? 23.861 -0.480 0.366 1.00 97.75 1072 ARG A O 1
ATOM 8029 N N . TRP A 1 1073 ? 22.091 0.637 -0.447 1.00 98.19 1073 TRP A N 1
ATOM 8030 C CA . TRP A 1 1073 ? 21.217 -0.541 -0.553 1.00 98.19 1073 TRP A CA 1
ATOM 8031 C C . TRP A 1 1073 ? 21.765 -1.561 -1.558 1.00 98.19 1073 TRP A C 1
ATOM 8033 O O . TRP A 1 1073 ? 21.820 -2.760 -1.284 1.00 98.19 1073 TRP A O 1
ATOM 8043 N N . THR A 1 1074 ? 22.238 -1.092 -2.714 1.00 97.38 1074 THR A N 1
ATOM 8044 C CA . THR A 1 1074 ? 22.785 -1.986 -3.745 1.00 97.38 1074 THR A CA 1
ATOM 8045 C C . THR A 1 1074 ? 24.167 -2.520 -3.362 1.00 97.38 1074 THR A C 1
ATOM 8047 O O . THR A 1 1074 ? 24.469 -3.664 -3.689 1.00 97.38 1074 THR A O 1
ATOM 8050 N N . ALA A 1 1075 ? 24.977 -1.780 -2.593 1.00 97.44 1075 ALA A N 1
ATOM 8051 C CA . ALA A 1 1075 ? 26.206 -2.308 -1.993 1.00 97.44 1075 ALA A CA 1
ATOM 8052 C C . ALA A 1 1075 ? 25.927 -3.467 -1.024 1.00 97.44 1075 ALA A C 1
ATOM 8054 O O . ALA A 1 1075 ? 26.616 -4.484 -1.100 1.00 97.44 1075 ALA A O 1
ATOM 8055 N N . LEU A 1 1076 ? 24.876 -3.380 -0.195 1.00 98.31 1076 LEU A N 1
ATOM 8056 C CA . LEU A 1 1076 ? 24.475 -4.488 0.678 1.00 98.31 1076 LEU A CA 1
ATOM 8057 C C . LEU A 1 1076 ? 24.143 -5.753 -0.138 1.00 98.31 1076 LEU A C 1
ATOM 8059 O O . LEU A 1 1076 ? 24.603 -6.839 0.211 1.00 98.31 1076 LEU A O 1
ATOM 8063 N N . ALA A 1 1077 ? 23.418 -5.608 -1.253 1.00 97.50 1077 ALA A N 1
ATOM 8064 C CA . ALA A 1 1077 ? 23.101 -6.713 -2.162 1.00 97.50 1077 ALA A CA 1
ATOM 8065 C C . ALA A 1 1077 ? 24.341 -7.278 -2.892 1.00 97.50 1077 ALA A C 1
ATOM 8067 O O . ALA A 1 1077 ? 24.450 -8.488 -3.094 1.00 97.50 1077 ALA A O 1
ATOM 8068 N N . TRP A 1 1078 ? 25.288 -6.419 -3.287 1.00 95.44 1078 TRP A N 1
ATOM 8069 C CA . TRP A 1 1078 ? 26.515 -6.817 -3.987 1.00 95.44 1078 TRP A CA 1
ATOM 8070 C C . TRP A 1 1078 ? 27.552 -7.478 -3.068 1.00 95.44 1078 TRP A C 1
ATOM 8072 O O . TRP A 1 1078 ? 28.090 -8.529 -3.424 1.00 95.44 1078 TRP A O 1
ATOM 8082 N N . GLU A 1 1079 ? 27.834 -6.883 -1.908 1.00 95.06 1079 GLU A N 1
ATOM 8083 C CA . GLU A 1 1079 ? 29.020 -7.168 -1.083 1.00 95.06 1079 GLU A CA 1
ATOM 8084 C C . GLU A 1 1079 ? 28.692 -7.654 0.344 1.00 95.06 1079 GLU A C 1
ATOM 8086 O O . GLU A 1 1079 ? 29.597 -8.023 1.093 1.00 95.06 1079 GLU A O 1
ATOM 8091 N N . GLY A 1 1080 ? 27.418 -7.646 0.759 1.00 96.38 1080 GLY A N 1
ATOM 8092 C CA . GLY A 1 1080 ? 27.020 -7.946 2.143 1.00 96.38 1080 GLY A CA 1
ATOM 8093 C C . GLY A 1 1080 ? 27.359 -6.832 3.145 1.00 96.38 1080 GLY A C 1
ATOM 8094 O O . GLY A 1 1080 ? 27.431 -7.078 4.349 1.00 96.38 1080 GLY A O 1
ATOM 8095 N N . THR A 1 1081 ? 27.595 -5.610 2.658 1.00 97.44 1081 THR A N 1
ATOM 8096 C CA . THR A 1 1081 ? 27.877 -4.406 3.454 1.00 97.44 1081 THR A CA 1
ATOM 8097 C C . THR A 1 1081 ? 27.378 -3.160 2.709 1.00 97.44 1081 THR A C 1
ATOM 8099 O O . THR A 1 1081 ? 27.537 -3.094 1.493 1.00 97.44 1081 THR A O 1
ATOM 8102 N N . PRO A 1 1082 ? 26.814 -2.145 3.389 1.00 97.31 1082 PRO A N 1
ATOM 8103 C CA . PRO A 1 1082 ? 26.450 -0.875 2.761 1.00 97.31 1082 PRO A CA 1
ATOM 8104 C C . PRO A 1 1082 ? 27.667 -0.016 2.371 1.00 97.31 1082 PRO A C 1
ATOM 8106 O O . PRO A 1 1082 ? 27.497 1.022 1.740 1.00 97.31 1082 PRO A O 1
ATOM 8109 N N . ASN A 1 1083 ? 28.896 -0.401 2.730 1.00 96.88 1083 ASN A N 1
ATOM 8110 C CA . ASN A 1 1083 ? 30.099 0.363 2.386 1.00 96.88 1083 ASN A CA 1
ATOM 8111 C C . ASN A 1 1083 ? 30.620 -0.027 0.996 1.00 96.88 1083 ASN A C 1
ATOM 8113 O O . ASN A 1 1083 ? 30.838 -1.203 0.712 1.00 96.88 1083 ASN A O 1
ATOM 8117 N N . TYR A 1 1084 ? 30.850 0.970 0.139 1.00 93.25 1084 TYR A N 1
ATOM 8118 C CA . TYR A 1 1084 ? 31.300 0.793 -1.244 1.00 93.25 1084 TYR A CA 1
ATOM 8119 C C . TYR A 1 1084 ? 32.529 1.656 -1.565 1.00 93.25 1084 TYR A C 1
ATOM 8121 O O . TYR A 1 1084 ? 32.820 2.639 -0.882 1.00 93.25 1084 TYR A O 1
ATOM 8129 N N . GLU A 1 1085 ? 33.267 1.305 -2.624 1.00 89.94 1085 GLU A N 1
ATOM 8130 C CA . GLU A 1 1085 ? 34.459 2.058 -3.031 1.00 89.94 1085 GLU A CA 1
ATOM 8131 C C . GLU A 1 1085 ? 34.102 3.506 -3.414 1.00 89.94 1085 GLU A C 1
ATOM 8133 O O . GLU A 1 1085 ? 33.365 3.751 -4.367 1.00 89.94 1085 GLU A O 1
ATOM 8138 N N . GLY A 1 1086 ? 34.643 4.469 -2.663 1.00 88.56 1086 GLY A N 1
ATOM 8139 C CA . GLY A 1 1086 ? 34.381 5.899 -2.849 1.00 88.56 1086 GLY A CA 1
ATOM 8140 C C . GLY A 1 1086 ? 33.296 6.491 -1.941 1.00 88.56 1086 GLY A C 1
ATOM 8141 O O . GLY A 1 1086 ? 33.073 7.699 -2.016 1.00 88.56 1086 GLY A O 1
ATOM 8142 N N . ALA A 1 1087 ? 32.666 5.693 -1.071 1.00 91.81 1087 ALA A N 1
ATOM 8143 C CA . ALA A 1 1087 ? 31.774 6.183 -0.019 1.00 91.81 1087 ALA A CA 1
ATOM 8144 C C . ALA A 1 1087 ? 32.465 7.235 0.876 1.00 91.81 1087 ALA A C 1
ATOM 8146 O O . ALA A 1 1087 ? 33.640 7.098 1.227 1.00 91.81 1087 ALA A O 1
ATOM 8147 N N . ALA A 1 1088 ? 31.738 8.292 1.254 1.00 93.12 1088 ALA A N 1
ATOM 8148 C CA . ALA A 1 1088 ? 32.290 9.390 2.054 1.00 93.12 1088 ALA A CA 1
ATOM 8149 C C . ALA A 1 1088 ? 32.410 9.047 3.552 1.00 93.12 1088 ALA A C 1
ATOM 8151 O O . ALA A 1 1088 ? 33.305 9.561 4.231 1.00 93.12 1088 ALA A O 1
ATOM 8152 N N . VAL A 1 1089 ? 31.528 8.177 4.057 1.00 95.38 1089 VAL A N 1
ATOM 8153 C CA . VAL A 1 1089 ? 31.515 7.687 5.442 1.00 95.38 1089 VAL A CA 1
ATOM 8154 C C . VAL A 1 1089 ? 31.438 6.160 5.456 1.00 95.38 1089 VAL A C 1
ATOM 8156 O O . VAL A 1 1089 ? 30.556 5.555 4.849 1.00 95.38 1089 VAL A O 1
ATOM 8159 N N . GLU A 1 1090 ? 32.349 5.531 6.194 1.00 96.00 1090 GLU A N 1
ATOM 8160 C CA . GLU A 1 1090 ? 32.309 4.097 6.491 1.00 96.00 1090 GLU A CA 1
ATOM 8161 C C . GLU A 1 1090 ? 31.225 3.845 7.554 1.00 96.00 1090 GLU A C 1
ATOM 8163 O O . GLU A 1 1090 ? 31.388 4.251 8.708 1.00 96.00 1090 GLU A O 1
ATOM 8168 N N . TRP A 1 1091 ? 30.113 3.201 7.190 1.00 97.12 1091 TRP A N 1
ATOM 8169 C CA . TRP A 1 1091 ? 29.068 2.837 8.148 1.00 97.12 1091 TRP A CA 1
ATOM 8170 C C . TRP A 1 1091 ? 29.587 1.736 9.086 1.00 97.12 1091 TRP A C 1
ATOM 8172 O O . TRP A 1 1091 ? 30.084 0.711 8.604 1.00 97.12 1091 TRP A O 1
ATOM 8182 N N . PRO A 1 1092 ? 29.483 1.903 10.415 1.00 96.19 1092 PRO A N 1
ATOM 8183 C CA . PRO A 1 1092 ? 29.898 0.892 11.374 1.00 96.19 1092 PRO A CA 1
ATOM 8184 C C . PRO A 1 1092 ? 28.785 -0.137 11.618 1.00 96.19 1092 PRO A C 1
ATOM 8186 O O . PRO A 1 1092 ? 27.604 0.162 11.461 1.00 96.19 1092 PRO A O 1
ATOM 8189 N N . LEU A 1 1093 ? 29.157 -1.328 12.098 1.00 96.81 1093 LEU A N 1
ATOM 8190 C CA . LEU A 1 1093 ? 28.185 -2.241 12.710 1.00 96.81 1093 LEU A CA 1
ATOM 8191 C C . LEU A 1 1093 ? 27.561 -1.583 13.945 1.00 96.81 1093 LEU A C 1
ATOM 8193 O O . LEU A 1 1093 ? 28.283 -0.970 14.742 1.00 96.81 1093 LEU A O 1
ATOM 8197 N N . TYR A 1 1094 ? 26.251 -1.750 14.120 1.00 96.38 1094 TYR A N 1
ATOM 8198 C CA . TYR A 1 1094 ? 25.501 -1.054 15.156 1.00 96.38 1094 TYR A CA 1
ATOM 8199 C C . TYR A 1 1094 ? 25.834 -1.565 16.561 1.00 96.38 1094 TYR A C 1
ATOM 8201 O O . TYR A 1 1094 ? 25.506 -2.699 16.917 1.00 96.38 1094 TYR A O 1
ATOM 8209 N N . ARG A 1 1095 ? 26.521 -0.727 17.343 1.00 89.44 1095 ARG A N 1
ATOM 8210 C CA . ARG A 1 1095 ? 27.003 -0.964 18.714 1.00 89.44 1095 ARG A CA 1
ATOM 8211 C C . ARG A 1 1095 ? 27.169 0.365 19.437 1.00 89.44 1095 ARG A C 1
ATOM 8213 O O . ARG A 1 1095 ? 27.490 1.366 18.806 1.00 89.44 1095 ARG A O 1
ATOM 8220 N N . ASP A 1 1096 ? 27.009 0.372 20.758 1.00 84.56 1096 ASP A N 1
ATOM 8221 C CA . ASP A 1 1096 ? 27.260 1.559 21.592 1.00 84.56 1096 ASP A CA 1
ATOM 8222 C C . ASP A 1 1096 ? 26.537 2.828 21.064 1.00 84.56 1096 ASP A C 1
ATOM 8224 O O . ASP A 1 1096 ? 27.080 3.931 21.078 1.00 84.56 1096 ASP A O 1
ATOM 8228 N N . ASN A 1 1097 ? 25.315 2.639 20.542 1.00 85.81 1097 ASN A N 1
ATOM 8229 C CA . ASN A 1 1097 ? 24.430 3.662 19.968 1.00 85.81 1097 ASN A CA 1
ATOM 8230 C C . ASN A 1 1097 ? 25.022 4.481 18.794 1.00 85.81 1097 ASN A C 1
ATOM 8232 O O . ASN A 1 1097 ? 24.628 5.621 18.561 1.00 85.81 1097 ASN A O 1
ATOM 8236 N N . ASN A 1 1098 ? 25.935 3.904 18.008 1.00 93.31 1098 ASN A N 1
ATOM 8237 C CA . ASN A 1 1098 ? 26.594 4.530 16.847 1.00 93.31 1098 ASN A CA 1
ATOM 8238 C C . ASN A 1 1098 ? 25.721 4.628 15.565 1.00 93.31 1098 ASN A C 1
ATOM 8240 O O . ASN A 1 1098 ? 26.167 4.274 14.474 1.00 93.31 1098 ASN A O 1
ATOM 8244 N N . GLU A 1 1099 ? 24.485 5.110 15.682 1.00 95.19 1099 GLU A N 1
ATOM 8245 C CA . GLU A 1 1099 ? 23.531 5.197 14.567 1.00 95.19 1099 GLU A CA 1
ATOM 8246 C C . GLU A 1 1099 ? 23.994 6.128 13.433 1.00 95.19 1099 GLU A C 1
ATOM 8248 O O . GLU A 1 1099 ? 24.557 7.202 13.672 1.00 95.19 1099 GLU A O 1
ATOM 8253 N N . VAL A 1 1100 ? 23.725 5.719 12.187 1.00 97.50 1100 VAL A N 1
ATOM 8254 C CA . VAL A 1 1100 ? 23.953 6.532 10.987 1.00 97.50 1100 VAL A CA 1
ATOM 8255 C C . VAL A 1 1100 ? 22.747 7.435 10.742 1.00 97.50 1100 VAL A C 1
ATOM 8257 O O . VAL A 1 1100 ? 21.621 6.958 10.654 1.00 97.50 1100 VAL A O 1
ATOM 8260 N N . VAL A 1 1101 ? 22.965 8.735 10.558 1.00 96.94 1101 VAL A N 1
ATOM 8261 C CA . VAL A 1 1101 ? 21.909 9.694 10.210 1.00 96.94 1101 VAL A CA 1
ATOM 8262 C C . VAL A 1 1101 ? 22.160 10.269 8.819 1.00 96.94 1101 VAL A C 1
ATOM 8264 O O . VAL A 1 1101 ? 23.178 10.922 8.590 1.00 96.94 1101 VAL A O 1
ATOM 8267 N N . ILE A 1 1102 ? 21.212 10.054 7.902 1.00 96.06 1102 ILE A N 1
ATOM 8268 C CA . ILE A 1 1102 ? 21.235 10.588 6.535 1.00 96.06 1102 ILE A CA 1
ATOM 8269 C C . ILE A 1 1102 ? 20.464 11.912 6.507 1.00 96.06 1102 ILE A C 1
ATOM 8271 O O . ILE A 1 1102 ? 19.259 11.955 6.765 1.00 96.06 1102 ILE A O 1
ATOM 8275 N N . ALA A 1 1103 ? 21.156 13.001 6.175 1.00 92.69 1103 ALA A N 1
ATOM 8276 C CA . ALA A 1 1103 ? 20.597 14.343 6.059 1.00 92.69 1103 ALA A CA 1
ATOM 8277 C C . ALA A 1 1103 ? 20.683 14.905 4.623 1.00 92.69 1103 ALA A C 1
ATOM 8279 O O . ALA A 1 1103 ? 21.220 14.292 3.698 1.00 92.69 1103 ALA A O 1
ATOM 8280 N N . VAL A 1 1104 ? 20.099 16.095 4.445 1.00 85.81 1104 VAL A N 1
ATOM 8281 C CA . VAL A 1 1104 ? 19.937 16.816 3.169 1.00 85.81 1104 VAL A CA 1
ATOM 8282 C C . VAL A 1 1104 ? 21.245 16.867 2.362 1.00 85.81 1104 VAL A C 1
ATOM 8284 O O . VAL A 1 1104 ? 22.226 17.455 2.815 1.00 85.81 1104 VAL A O 1
ATOM 8287 N N . GLY A 1 1105 ? 21.239 16.324 1.137 1.00 85.75 1105 GLY A N 1
ATOM 8288 C CA . GLY A 1 1105 ? 22.378 16.388 0.211 1.00 85.75 1105 GLY A CA 1
ATOM 8289 C C . GLY A 1 1105 ? 23.457 15.333 0.446 1.00 85.75 1105 GLY A C 1
ATOM 8290 O O . GLY A 1 1105 ? 24.634 15.667 0.355 1.00 85.75 1105 GLY A O 1
ATOM 8291 N N . ALA A 1 1106 ? 23.055 14.094 0.756 1.00 87.12 1106 ALA A N 1
ATOM 8292 C CA . ALA A 1 1106 ? 23.942 12.984 1.133 1.00 87.12 1106 ALA A CA 1
ATOM 8293 C C . ALA A 1 1106 ? 24.897 13.321 2.302 1.00 87.12 1106 ALA A C 1
ATOM 8295 O O . ALA A 1 1106 ? 26.034 12.859 2.361 1.00 87.12 1106 ALA A O 1
ATOM 8296 N N . ALA A 1 1107 ? 24.443 14.157 3.241 1.00 92.19 1107 ALA A N 1
ATOM 8297 C CA . ALA A 1 1107 ? 25.216 14.502 4.427 1.00 92.19 1107 ALA A CA 1
ATOM 8298 C C . ALA A 1 1107 ? 25.014 13.429 5.506 1.00 92.19 1107 ALA A C 1
ATOM 8300 O O . ALA A 1 1107 ? 23.989 13.416 6.185 1.00 92.19 1107 ALA A O 1
ATOM 8301 N N . GLU A 1 1108 ? 25.984 12.533 5.655 1.00 95.88 1108 GLU A N 1
ATOM 8302 C CA . GLU A 1 1108 ? 25.951 11.439 6.631 1.00 95.88 1108 GLU A CA 1
ATOM 8303 C C . GLU A 1 1108 ? 26.684 11.812 7.931 1.00 95.88 1108 GLU A C 1
ATOM 8305 O O . GLU A 1 1108 ? 27.762 12.415 7.904 1.00 95.88 1108 GLU A O 1
ATOM 8310 N N . SER A 1 1109 ? 26.143 11.414 9.084 1.00 95.31 1109 SER A N 1
ATOM 8311 C CA . SER A 1 1109 ? 26.862 11.440 10.366 1.00 95.31 1109 SER A CA 1
ATOM 8312 C C . SER A 1 1109 ? 26.642 10.160 11.173 1.00 95.31 1109 SER A C 1
ATOM 8314 O O . SER A 1 1109 ? 25.651 9.465 10.987 1.00 95.31 1109 SER A O 1
ATOM 8316 N N . ILE A 1 1110 ? 27.577 9.852 12.075 1.00 96.25 1110 ILE A N 1
ATOM 8317 C CA . ILE A 1 1110 ? 27.489 8.733 13.026 1.00 96.25 1110 ILE A CA 1
ATOM 8318 C C . ILE A 1 1110 ? 27.380 9.341 14.425 1.00 96.25 1110 ILE A C 1
ATOM 8320 O O . ILE A 1 1110 ? 28.293 10.058 14.846 1.00 96.25 1110 ILE A O 1
ATOM 8324 N N . GLN A 1 1111 ? 26.270 9.113 15.128 1.00 90.75 1111 GLN A N 1
ATOM 8325 C CA . GLN A 1 1111 ? 25.983 9.772 16.409 1.00 90.75 1111 GLN A CA 1
ATOM 8326 C C . GLN A 1 1111 ? 24.916 9.030 17.235 1.00 90.75 1111 GLN A C 1
ATOM 8328 O O . GLN A 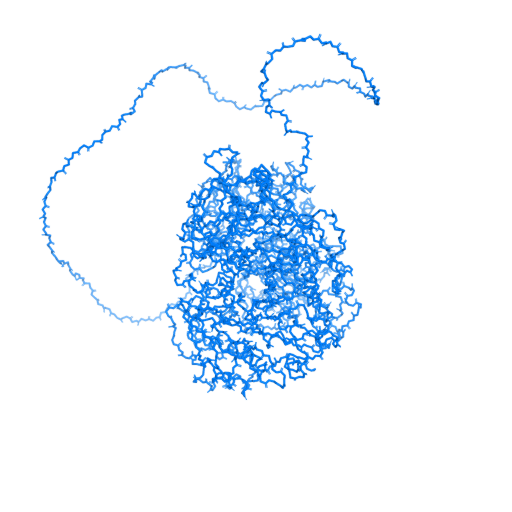1 1111 ? 23.978 8.494 16.651 1.00 90.75 1111 GLN A O 1
ATOM 8333 N N . PRO A 1 1112 ? 24.974 9.082 18.581 1.00 91.56 1112 PRO A N 1
ATOM 8334 C CA . PRO A 1 1112 ? 23.854 8.678 19.427 1.00 91.56 1112 PRO A CA 1
ATOM 8335 C C . PRO A 1 1112 ? 22.603 9.501 19.116 1.00 91.56 1112 PRO A C 1
ATOM 8337 O O . PRO A 1 1112 ? 22.615 10.732 19.205 1.00 91.56 1112 PRO A O 1
ATOM 8340 N N . TYR A 1 1113 ? 21.511 8.818 18.777 1.00 93.38 1113 TYR A N 1
ATOM 8341 C CA . TYR A 1 1113 ? 20.217 9.432 18.503 1.00 93.38 1113 TYR A CA 1
ATOM 8342 C C . TYR A 1 1113 ? 19.144 8.836 19.424 1.00 93.38 1113 TYR A C 1
ATOM 8344 O O . TYR A 1 1113 ? 18.874 7.638 19.430 1.00 93.38 1113 TYR A O 1
ATOM 8352 N N . ARG A 1 1114 ? 18.565 9.710 20.259 1.00 94.19 1114 ARG A N 1
ATOM 8353 C CA . ARG A 1 1114 ? 17.487 9.414 21.228 1.00 94.19 1114 ARG A CA 1
ATOM 8354 C C . ARG A 1 1114 ? 17.793 8.299 22.248 1.00 94.19 1114 ARG A C 1
ATOM 8356 O O . ARG A 1 1114 ? 16.890 7.787 22.897 1.00 94.19 1114 ARG A O 1
ATOM 8363 N N . GLU A 1 1115 ? 19.078 8.020 22.475 1.00 94.25 1115 GLU A N 1
ATOM 8364 C CA . GLU A 1 1115 ? 19.621 7.106 23.497 1.00 94.25 1115 GLU A CA 1
ATOM 8365 C C . GLU A 1 1115 ? 18.906 7.226 24.858 1.00 94.25 1115 GLU A C 1
ATOM 8367 O O . GLU A 1 1115 ? 18.340 6.253 25.346 1.00 94.25 1115 GLU A O 1
ATOM 8372 N N . ALA A 1 1116 ? 18.826 8.435 25.427 1.00 96.56 1116 ALA A N 1
ATOM 8373 C CA . ALA A 1 1116 ? 18.183 8.665 26.725 1.00 96.56 1116 ALA A CA 1
ATOM 8374 C C . ALA A 1 1116 ? 16.660 8.406 26.728 1.00 96.56 1116 ALA A C 1
ATOM 8376 O O . ALA A 1 1116 ? 16.093 8.060 27.767 1.00 96.56 1116 ALA A O 1
ATOM 8377 N N . GLN A 1 1117 ? 15.986 8.561 25.583 1.00 97.38 1117 GLN A N 1
ATOM 8378 C CA . GLN A 1 1117 ? 14.581 8.186 25.415 1.00 97.38 1117 GLN A CA 1
ATOM 8379 C C . GLN A 1 1117 ? 14.416 6.667 25.329 1.00 97.38 1117 GLN A C 1
ATOM 8381 O O . GLN A 1 1117 ? 13.507 6.131 25.963 1.00 97.38 1117 GLN A O 1
ATOM 8386 N N . CYS A 1 1118 ? 15.309 5.970 24.623 1.00 96.25 1118 CYS A N 1
ATOM 8387 C CA . CYS A 1 1118 ? 15.287 4.512 24.538 1.00 96.25 1118 CYS A CA 1
ATOM 8388 C C . CYS A 1 1118 ? 15.641 3.846 25.877 1.00 96.25 1118 CYS A C 1
ATOM 8390 O O . CYS A 1 1118 ? 14.925 2.941 26.295 1.00 96.25 1118 CYS A O 1
ATOM 8392 N N . ASP A 1 1119 ? 16.636 4.349 26.615 1.00 96.25 1119 ASP A N 1
ATOM 8393 C CA . ASP A 1 1119 ? 16.938 3.922 27.993 1.00 96.25 1119 ASP A CA 1
ATOM 8394 C C . ASP A 1 1119 ? 15.730 4.099 28.929 1.00 96.25 1119 ASP A C 1
ATOM 8396 O O . ASP A 1 1119 ? 15.421 3.231 29.756 1.00 96.25 1119 ASP A O 1
ATOM 8400 N N . PHE A 1 1120 ? 15.016 5.222 28.803 1.00 97.94 1120 PHE A N 1
ATOM 8401 C CA . PHE A 1 1120 ? 13.791 5.476 29.557 1.00 97.94 1120 PHE A CA 1
ATOM 8402 C C . PHE A 1 1120 ? 12.665 4.514 29.157 1.00 97.94 1120 PHE A C 1
ATOM 8404 O O . PHE A 1 1120 ? 12.025 3.939 30.036 1.00 97.94 1120 PHE A O 1
ATOM 8411 N N . ILE A 1 1121 ? 12.442 4.286 27.861 1.00 97.06 1121 ILE A N 1
ATOM 8412 C CA . ILE A 1 1121 ? 11.428 3.344 27.372 1.00 97.06 1121 ILE A CA 1
ATOM 8413 C C . ILE A 1 1121 ? 11.740 1.926 27.863 1.00 97.06 1121 ILE A C 1
ATOM 8415 O O . ILE A 1 1121 ? 10.906 1.326 28.540 1.00 97.06 1121 ILE A O 1
ATOM 8419 N N . LEU A 1 1122 ? 12.953 1.423 27.625 1.00 94.19 1122 LEU A N 1
ATOM 8420 C CA . LEU A 1 1122 ? 13.387 0.080 28.020 1.00 94.19 1122 LEU A CA 1
ATOM 8421 C C . LEU A 1 1122 ? 13.299 -0.141 29.539 1.00 94.19 1122 LEU A C 1
ATOM 8423 O O . LEU A 1 1122 ? 12.830 -1.189 29.978 1.00 94.19 1122 LEU A O 1
ATOM 8427 N N . SER A 1 1123 ? 13.718 0.835 30.355 1.00 95.12 1123 SER A N 1
ATOM 8428 C CA . SER A 1 1123 ? 13.783 0.665 31.816 1.00 95.12 1123 SER A CA 1
ATOM 8429 C C . SER A 1 1123 ? 12.522 1.087 32.584 1.00 95.12 1123 SER A C 1
ATOM 8431 O O . SER A 1 1123 ? 12.305 0.592 33.692 1.00 95.12 1123 SER A O 1
ATOM 8433 N N . GLN A 1 1124 ? 11.701 1.999 32.046 1.00 95.38 1124 GLN A N 1
ATOM 8434 C CA . GLN A 1 1124 ? 10.542 2.581 32.743 1.00 95.38 1124 GLN A CA 1
ATOM 8435 C C . GLN A 1 1124 ? 9.189 2.308 32.072 1.00 95.38 1124 GLN A C 1
ATOM 8437 O O . GLN A 1 1124 ? 8.173 2.403 32.764 1.00 95.38 1124 GLN A O 1
ATOM 8442 N N . ILE A 1 1125 ? 9.135 1.969 30.782 1.00 95.06 1125 ILE A N 1
ATOM 8443 C CA . ILE A 1 1125 ? 7.872 1.724 30.057 1.00 95.06 1125 ILE A CA 1
ATOM 8444 C C . ILE A 1 1125 ? 7.711 0.240 29.701 1.00 95.06 1125 ILE A C 1
ATOM 8446 O O . ILE A 1 1125 ? 6.634 -0.311 29.934 1.00 95.06 1125 ILE A O 1
ATOM 8450 N N . GLY A 1 1126 ? 8.789 -0.401 29.242 1.00 91.19 1126 GLY A N 1
ATOM 8451 C CA . GLY A 1 1126 ? 8.832 -1.782 28.762 1.00 91.19 1126 GLY A CA 1
ATOM 8452 C C . GLY A 1 1126 ? 8.498 -1.902 27.271 1.00 91.19 1126 GLY A C 1
ATOM 8453 O O . GLY A 1 1126 ? 7.620 -1.201 26.771 1.00 91.19 1126 GLY A O 1
ATOM 8454 N N . LEU A 1 1127 ? 9.195 -2.808 26.582 1.00 90.25 1127 LEU A N 1
ATOM 8455 C CA . LEU A 1 1127 ? 8.877 -3.268 25.225 1.00 90.25 1127 LEU A CA 1
ATOM 8456 C C . LEU A 1 1127 ? 8.378 -4.720 25.292 1.00 90.25 1127 LEU A C 1
ATOM 8458 O O . LEU A 1 1127 ? 8.814 -5.473 26.165 1.00 90.25 1127 LEU A O 1
ATOM 8462 N N . VAL A 1 1128 ? 7.487 -5.104 24.378 1.00 85.44 1128 VAL A N 1
ATOM 8463 C CA . VAL A 1 1128 ? 6.918 -6.456 24.268 1.00 85.44 1128 VAL A CA 1
ATOM 8464 C C . VAL A 1 1128 ? 6.985 -6.872 22.803 1.00 85.44 1128 VAL A C 1
ATOM 8466 O O . VAL A 1 1128 ? 6.537 -6.124 21.945 1.00 85.44 1128 VAL A O 1
ATOM 8469 N N . PHE A 1 1129 ? 7.561 -8.042 22.523 1.00 85.75 1129 PHE A N 1
ATOM 8470 C CA . PHE A 1 1129 ? 7.798 -8.540 21.157 1.00 85.75 1129 PHE A CA 1
ATOM 8471 C C . PHE A 1 1129 ? 7.004 -9.828 20.834 1.00 85.75 1129 PHE A C 1
ATOM 8473 O O . PHE A 1 1129 ? 7.013 -10.309 19.699 1.00 85.75 1129 PHE A O 1
ATOM 8480 N N . GLY A 1 1130 ? 6.301 -10.376 21.830 1.00 79.00 1130 GLY A N 1
ATOM 8481 C CA . GLY A 1 1130 ? 5.424 -11.544 21.747 1.00 79.00 1130 GLY A CA 1
ATOM 8482 C C . GLY A 1 1130 ? 4.684 -11.780 23.069 1.00 79.00 1130 GLY A C 1
ATOM 8483 O O . GLY A 1 1130 ? 5.077 -11.223 24.097 1.00 79.00 1130 GLY A O 1
ATOM 8484 N N . GLU A 1 1131 ? 3.626 -12.593 23.044 1.00 69.56 1131 GLU A N 1
ATOM 8485 C CA . GLU A 1 1131 ? 2.816 -12.957 24.223 1.00 69.56 1131 GLU A CA 1
ATOM 8486 C C . GLU A 1 1131 ? 2.740 -14.486 24.426 1.00 69.56 1131 GLU A C 1
ATOM 8488 O O . GLU A 1 1131 ? 2.595 -15.236 23.456 1.00 69.56 1131 GLU A O 1
ATOM 8493 N N . GLU A 1 1132 ? 2.820 -14.933 25.693 1.00 48.19 1132 GLU A N 1
ATOM 8494 C CA . GLU A 1 1132 ? 2.750 -16.349 26.134 1.00 48.19 1132 GLU A CA 1
ATOM 8495 C C . GLU A 1 1132 ? 1.302 -16.898 26.208 1.00 48.19 1132 GLU A C 1
ATOM 8497 O O . GLU A 1 1132 ? 0.542 -16.495 27.119 1.00 48.19 1132 GLU A O 1
#

Foldseek 3Di:
DAKWWFFWPADALRATDIDIAHADDDAAQKFKFQFQEAEDDLVQLCCNHPVPPEDDGRFGAGFFTWGFGCDDHHPQDPDDGGFTKIETFDGRDSATHHRIRIHMDRNLLIFTADPVADRLLRSLDYLLLLQLLCQDCAPALHQNQDFLLDVVQFLCQAPAEEEEEQCLFSNNVNNQLRCVRSNHPQDEYEDAPVCVVVSVVRHHPYYDHNPDALVVVLVVVVVRDPHAHQEYEYPQQDLRSLQSRLVRHGFCHEYRHQDDDNHDPVSDDPSYHYGHTPRDCPAPSNVVSSSSCSVCVNVCNVVVSDGGADWDKFPPASVRNSVLNVCSVQLDDDDDDDDDDDDSHIYTYGDGRDDDDDPDDDDDDDDDDDDDDDDDDDDDDDDDDDDDDDDDDDDDDDDDDDDDDDDDDDDDDDDDDDDDDDDDDDDDDDDDDDDDDDDDDDDDDDDDDDDDDDPPPPPDDPDDLDADQFKKFWQWPPLLAPPQQLTFTKIWGAWWDFLQVLQVNQVSLVWGFAADAPPTSHHLLSSLPSLCDLLRQNVDDQAAWEWGDDPDPSATWTAGSVGDIGSDDDSPGTHITITGDPFAAFFFPQPDDPQVSWDWFQFQFQAIEIWHDHRFKTKQAFRAQFDFCAQPNFLAATHGDGDDRHDYDYRYYHHAFAQADADPQQGRHGGFGRRRWGKMKIASIAGRPVDPDVPRRFFFEEEEEEADLLGGDDQAWTWHAFDAPDDGDTGIDGLNDQRSLRRLLSHMYMTTHFHGDCRCFALLRNNRLSSSLSVLVVCLRGVVRRRHDQQQYEQEYFHVSLVSQLLLFQWQVVSVVSSHAEYERHQYFLFPQFEEESQVSNPLNVQLLCQLVLDPPPDPGDDVSSVSVLSNDRSSSSNVSSVVVVDRRHHYCPCHGHNDFSLVCLQVVSGDFHAYEYEYEQQALLQVDDPVDFQQDALVCQLVCCVVPADPQLSVLVVVVCVLQVSNAQDDPLNGHSNSSSNSNLCCCQGGDLVSLVSLQSQCPHPNHHQYAYEYEQDFLQDSSGSCSRRSVPGTYRPRCSCLQSVCCVSNVPCPPDDLQSSQSSSLNSQQSSCCSVPVGSDDPPDPDHGHRRDPQQHWYQDGRRDIDTDRDSVVVSVCCVPRGNGDRYDD

pLDDT: mean 81.97, std 22.73, range [17.7, 98.94]

Organism: NCBI:txid599839

InterPro domains:
  IPR002018 Carboxylesterase, type B [PF00135] (605-1120)
  IPR011032 GroES-like superfamily [SSF50129] (4-138)
  IPR013149 Alcohol dehydrogenase-like, C-terminal [PF00107] (171-256)
  IPR013154 Alcohol dehydrogenase-like, N-terminal [PF08240] (27-115)
  IPR019826 Carboxylesterase type B, active site [PS00122] (786-801)
  IPR020843 Enoylreductase domain [SM00829] (14-336)
  IPR029058 Alpha/Beta hydrolase fold [G3DSA:3.40.50.1820] (592-1127)
  IPR029058 Alpha/Beta hydrolase fold [SSF53474] (603-1121)
  IPR036291 NAD(P)-binding domain superfamily [SSF51735] (117-257)
  IPR047122 Trans-enoyl reductase-like [cd08249] (4-331)
  IPR050309 Type-B Carboxylesterase/Lipase [PTHR11559] (597-1121)

Radius of gyration: 36.18 Å; chains: 1; bounding box: 94×95×109 Å